Protein AF-0000000075269050 (afdb_homodimer)

Nearest PDB structures (foldseek):
  5fya-assembly1_A  TM=6.136E-01  e=1.584E-08  Pseudomonas aeruginosa PAO1
  5fqu-assembly1_A  TM=6.803E-01  e=1.748E-07  Pseudomonas aeruginosa PAO1
  5fya-assembly1_B  TM=6.093E-01  e=1.927E-08  Pseudomonas aeruginosa PAO1
  5fqu-assembly1_B  TM=6.594E-01  e=1.585E-07  Pseudomonas aeruginosa PAO1
  4qmk-assembly1_B  TM=4.585E-01  e=5.405E-05  Pseudomonas fluorescens A506

Secondary structure (DSSP, 8-state):
-TT--SHHHHHHHHHHHHHHTTHHHHHH----TTS-HHHHHHHHHHHHHHHHHT--HHHHHHHHHHH--TTGGGTT-GGGGTSSSS---HHHHHHHHHHHHHHHHHHHSPP-TTT-TT--HHHHHHHHHHHHHHH-EEEEEE---GGGGGHHHHHHHHHHHTT---SEEEE-THHHHHHHHHHTS-TTTGGGGT-TTSTTS--TTS---HHHHHHHHHHSGGGG-HHHHHHHHHHHH-S-BHHHHHHHH--EEEEEEEESSTT-PPEEESTTT-TTBBHHHHHHHHT--HHHH-PPPPEEE-TTS-EEES--S--PEE-THHHHSS-HHHHHHHH-EEEEEEE---TTTHHHHGGGG---HHHHHHHHHHHHHHHHHHHHHHHHHHTTSSHHHHHHHHHHHTS----SEEE-----HHHHHHTTS---HHHHHHHHHHHHHHHGGGHHHHHHHHHHHHHHHHHHHHHH-/-TT--SHHHHHHHHHHHHHHTTHHHHHH----TTS-HHHHHHHHHHHHHHHHHT--HHHHHHHHHHH--TTGGGTT-GGGGTSSSS---HHHHHHHHHHHHHHHHHHHSPP-TTT-TT--HHHHHHHHHHHHHHH-EEEEEE---GGGGGHHHHHHHHHHHTT---SEEEE-THHHHHHHHHHTS-TTTGGGGT-TTSTTS--TTS---HHHHHHHHHHSGGGG-HHHHHHHHHHHH-S-BHHHHHHHH--EEEEEEEESSTT---EEESTTT-TTBBHHHHHHHHT--HHHH-PPPPEEE-TTS-EEES--S--PEE-THHHHSS-HHHHHHHH-EEEEEEE---TTTHHHHGGGG---HHHHHHHHHHHHHHHHHHHHHHHHHHTTSSHHHHHHHHHHHTS----SEEE-----HHHHHHTTS---HHHHHHHHHHHHHHHGGGHHHHHHHHHHHHHHHHHHHHHH-

Sequence (938 aa):
LKTATNYDAWCEAATKLDEIDGLDHWKREVASPDYDHELIKTRLDQLRQIRKANKGQSAMIFALRTSLARNLGDMGNPKLYSYSRVGTKDLTCEYIDEVVKQLNWICDEPADPDDDPHLDLKAKHDFFMNIRQSFGRTALLLSGGGTLGLNHIGVIKCLHEAQLLPRIISGASSGSIMASLVCTKTSDELPSMFDPSLDVFARDGVPDTPYARLHRLMIQNQLFDVEILKEAMRANLGDMTFQEAFNRTRFILNITVSSSTLYDMPRLLNYITAPDVLIWSAVAASCAVPVFYGSTPLFAKDKNGNVVPWNPNDQLYIDGSVENDLPMNKLSELFNVNHFIVCQVNPHVIPFLQKANTPSKLRQAANFCMHMAKTEAQHRCTQLTELGILPSFFYKIQSVMSQKYSGDITIVPDIGYSDFLKVLSNPTPEYAMECLYRGERATWPKLSVIKNHLQIELSIDQILYRLRLLKTATNYDAWCEAATKLDEIDGLDHWKREVASPDYDHELIKTRLDQLRQIRKANKGQSAMIFALRTSLARNLGDMGNPKLYSYSRVGTKDLTCEYIDEVVKQLNWICDEPADPDDDPHLDLKAKHDFFMNIRQSFGRTALLLSGGGTLGLNHIGVIKCLHEAQLLPRIISGASSGSIMASLVCTKTSDELPSMFDPSLDVFARDGVPDTPYARLHRLMIQNQLFDVEILKEAMRANLGDMTFQEAFNRTRFILNITVSSSTLYDMPRLLNYITAPDVLIWSAVAASCAVPVFYGSTPLFAKDKNGNVVPWNPNDQLYIDGSVENDLPMNKLSELFNVNHFIVCQVNPHVIPFLQKANTPSKLRQAANFCMHMAKTEAQHRCTQLTELGILPSFFYKIQSVMSQKYSGDITIVPDIGYSDFLKVLSNPTPEYAMECLYRGERATWPKLSVIKNHLQIELSIDQILYRLRL

Foldseek 3Di:
DVPDQDLVSVVVVQVVVCVVVVVVVVQADQDDPQFDSVQLVVLLVVLVVCVVVCLWLVVVLVSCLPQPEFCHRVPLPVVQLVSGLDFGRPSLVSSLVSLLVSLVCLLPDDTDCVRCVPCDLVNNLVSLVVSLLRHFFEEEAEFDAQLLLLLVLLQQVQCLVVVLHGLEYEYFASGLLVLLLQLQDANVRSVVLNPLPPQQDDDPPDDHQLSVQCNQCSLAVVLQPLVSQLVSSCNRRPQAFLQNSCVVHVRWYWYWWAWPDPPDDIDIDHCVRGVFWGSSQSNSRQNAAVPGHWAGFIWGQDPVRDIDTDDPDSTGIHHRLQQERDVQVVCCVPPVHDFYEYEDSHPVCVVLVPVVPDPDPVNVVVNVVVVVCLVVVLVVLVVVLVVVDPNPVVSRNNSNSPHPNDTSHYFYFDQDPVNVVSSNPRQDSVNSVVSSSSSNVSCSSCVNSSCSSCVSSVSSVVSSVVSVD/DVPDQALVSVVVVQVVVCVVVVVVVVQADQDDPQFDSVQLVVLLVVLVVCVVVCLWLVVVLVSCLPQPEFCHRVPLPVVQLVSGLDFGHPSLVSSLVSLLVSLVCLLPDDTDCVRCVPCDLVNNLVSLVVSLLRHFFEEEAEFDAQLLLLLVLLQQVQCLVVVLHGLEYEYFASGLLVLLLQLQDANVRSVVLNPLPPQQDDDPPDPHDLSVQCSQCSLAVVLAPLVSQLVSSCNRRPQAFLQNSCVVHVRWYWYWWAWPDPPDDIDIDHCVRGVFWGSSQSNSRQNAAVPHHWAGFIWGQDPVRDIDTDDPPSTGIHHRLQQERDVQVVCCVPPVHDFYEYEDSHPVCVVLVPVVPDPDPVNVVVNVVVVVCLVVVLVVLVVVLVVVDPNPVVSRNNSNVPHPNDTSHYFYFDQDPVNVVSSNPRQDSVNSVVSSSSSNVSCSSVVNSSCSSCVSSVSSVVSSVVSVD

pLDDT: mean 76.1, std 21.15, range [31.42, 97.88]

Organism: NCBI:txid747725

Structure (mmCIF, N/CA/C/O backbone):
data_AF-0000000075269050-model_v1
#
loop_
_entity.id
_entity.type
_entity.pdbx_description
1 polymer 'PNPLA domain-containing protein'
#
loop_
_atom_site.group_PDB
_atom_site.id
_atom_site.type_symbol
_atom_site.label_atom_id
_atom_site.label_alt_id
_atom_site.label_comp_id
_atom_site.label_asym_id
_atom_site.label_entity_id
_atom_site.label_seq_id
_atom_site.pdbx_PDB_ins_code
_atom_site.Cartn_x
_atom_site.Cartn_y
_atom_site.Cartn_z
_atom_site.occupancy
_atom_site.B_iso_or_equiv
_atom_site.auth_seq_id
_atom_site.auth_comp_id
_atom_site.auth_asym_id
_atom_site.auth_atom_id
_atom_site.pdbx_PDB_model_num
ATOM 1 N N . LEU A 1 1 ? -10.398 -39.375 -3.848 1 84.94 1 LEU A N 1
ATOM 2 C CA . LEU A 1 1 ? -9.898 -38 -3.879 1 84.94 1 LEU A CA 1
ATOM 3 C C . LEU A 1 1 ? -8.375 -37.969 -3.965 1 84.94 1 LEU A C 1
ATOM 5 O O . LEU A 1 1 ? -7.801 -37.188 -4.719 1 84.94 1 LEU A O 1
ATOM 9 N N . LYS A 1 2 ? -7.727 -38.875 -3.322 1 81.75 2 LYS A N 1
ATOM 10 C CA . LYS A 1 2 ? -6.27 -38.938 -3.279 1 81.75 2 LYS A CA 1
ATOM 11 C C . LYS A 1 2 ? -5.699 -39.469 -4.59 1 81.75 2 LYS A C 1
ATOM 13 O O . LYS A 1 2 ? -4.535 -39.219 -4.91 1 81.75 2 LYS A O 1
ATOM 18 N N . THR A 1 3 ? -6.48 -40.188 -5.32 1 82.25 3 THR A N 1
ATOM 19 C CA . THR A 1 3 ? -5.969 -40.844 -6.527 1 82.25 3 THR A CA 1
ATOM 20 C C . THR A 1 3 ? -6.32 -40 -7.766 1 82.25 3 THR A C 1
ATOM 22 O O . THR A 1 3 ? -5.934 -40.375 -8.883 1 82.25 3 THR A O 1
ATOM 25 N N . ALA A 1 4 ? -7.066 -38.969 -7.512 1 89 4 ALA A N 1
ATOM 26 C CA . ALA A 1 4 ? -7.449 -38.156 -8.656 1 89 4 ALA A CA 1
ATOM 27 C C . ALA A 1 4 ? -6.223 -37.594 -9.383 1 89 4 ALA A C 1
ATOM 29 O O . ALA A 1 4 ? -5.246 -37.188 -8.742 1 89 4 ALA A O 1
ATOM 30 N N . THR A 1 5 ? -6.266 -37.594 -10.711 1 85.94 5 THR A N 1
ATOM 31 C CA . THR A 1 5 ? -5.113 -37.188 -11.508 1 85.94 5 THR A CA 1
ATOM 32 C C . THR A 1 5 ? -5.312 -35.781 -12.062 1 85.94 5 THR A C 1
ATOM 34 O O . THR A 1 5 ? -4.367 -35.156 -12.57 1 85.94 5 THR A O 1
ATOM 37 N N . ASN A 1 6 ? -6.512 -35.344 -12.062 1 90.75 6 ASN A N 1
ATOM 38 C CA . ASN A 1 6 ? -6.801 -33.969 -12.484 1 90.75 6 ASN A CA 1
ATOM 39 C C . ASN A 1 6 ? -7.918 -33.344 -11.648 1 90.75 6 ASN A C 1
ATOM 41 O O . ASN A 1 6 ? -8.594 -34.031 -10.891 1 90.75 6 ASN A O 1
ATOM 45 N N . TYR A 1 7 ? -8.062 -32.125 -11.789 1 92.75 7 TYR A N 1
ATOM 46 C CA . TYR A 1 7 ? -9 -31.375 -10.953 1 92.75 7 TYR A CA 1
ATOM 47 C C . TYR A 1 7 ? -10.438 -31.812 -11.219 1 92.75 7 TYR A C 1
ATOM 49 O O . TYR A 1 7 ? -11.234 -31.938 -10.289 1 92.75 7 TYR A O 1
ATOM 57 N N . ASP A 1 8 ? -10.828 -32 -12.477 1 93.69 8 ASP A N 1
ATOM 58 C CA . ASP A 1 8 ? -12.195 -32.375 -12.828 1 93.69 8 ASP A CA 1
ATOM 59 C C . ASP A 1 8 ? -12.609 -33.656 -12.141 1 93.69 8 ASP A C 1
ATOM 61 O O . ASP A 1 8 ? -13.711 -33.781 -11.602 1 93.69 8 ASP A O 1
ATOM 65 N N . ALA A 1 9 ? -11.656 -34.625 -12.211 1 93.88 9 ALA A N 1
ATOM 66 C CA . ALA A 1 9 ? -11.922 -35.875 -11.547 1 93.88 9 ALA A CA 1
ATOM 67 C C . ALA A 1 9 ? -12.031 -35.719 -10.031 1 93.88 9 ALA A C 1
ATOM 69 O O . ALA A 1 9 ? -12.914 -36.281 -9.398 1 93.88 9 ALA A O 1
ATOM 70 N N . TRP A 1 10 ? -11.133 -34.938 -9.531 1 95.06 10 TRP A N 1
ATOM 71 C CA . TRP A 1 10 ? -11.156 -34.656 -8.102 1 95.06 10 TRP A CA 1
ATOM 72 C C . TRP A 1 10 ? -12.453 -33.969 -7.707 1 95.06 10 TRP A C 1
ATOM 74 O O . TRP A 1 10 ? -13.102 -34.344 -6.723 1 95.06 10 TRP A O 1
ATOM 84 N N . CYS A 1 11 ? -12.852 -32.969 -8.422 1 94.94 11 CYS A N 1
ATOM 85 C CA . CYS A 1 11 ? -14.039 -32.156 -8.148 1 94.94 11 CYS A CA 1
ATOM 86 C C . CYS A 1 11 ? -15.297 -33 -8.219 1 94.94 11 CYS A C 1
ATOM 88 O O . CYS A 1 11 ? -16.203 -32.875 -7.391 1 94.94 11 CYS A O 1
ATOM 90 N N . GLU A 1 12 ? -15.391 -33.875 -9.188 1 94.56 12 GLU A N 1
ATOM 91 C CA . GLU A 1 12 ? -16.531 -34.75 -9.328 1 94.56 12 GLU A CA 1
ATOM 92 C C . GLU A 1 12 ? -16.641 -35.688 -8.125 1 94.56 12 GLU A C 1
ATOM 94 O O . GLU A 1 12 ? -17.734 -35.875 -7.574 1 94.56 12 GLU A O 1
ATOM 99 N N . ALA A 1 13 ? -15.508 -36.281 -7.82 1 95 13 ALA A N 1
ATOM 100 C CA . ALA A 1 13 ? -15.484 -37.156 -6.668 1 95 13 ALA A CA 1
ATOM 101 C C . ALA A 1 13 ? -15.844 -36.406 -5.387 1 95 13 ALA A C 1
ATOM 103 O O . ALA A 1 13 ? -16.625 -36.906 -4.566 1 95 13 ALA A O 1
ATOM 104 N N . ALA A 1 14 ? -15.297 -35.281 -5.199 1 94.88 14 ALA A N 1
ATOM 105 C CA . ALA A 1 14 ? -15.539 -34.469 -4.012 1 94.88 14 ALA A CA 1
ATOM 106 C C . ALA A 1 14 ? -17 -34.062 -3.93 1 94.88 14 ALA A C 1
ATOM 108 O O . ALA A 1 14 ? -17.609 -34.062 -2.854 1 94.88 14 ALA A O 1
ATOM 109 N N . THR A 1 15 ? -17.594 -33.656 -5.035 1 94.69 15 THR A N 1
ATOM 110 C CA . THR A 1 15 ? -18.984 -33.25 -5.102 1 94.69 15 THR A CA 1
ATOM 111 C C . THR A 1 15 ? -19.906 -34.438 -4.719 1 94.69 15 THR A C 1
ATOM 113 O O . THR A 1 15 ? -20.859 -34.25 -3.961 1 94.69 15 THR A O 1
ATOM 116 N N . LYS A 1 16 ? -19.562 -35.562 -5.262 1 94.75 16 LYS A N 1
ATOM 117 C CA . LYS A 1 16 ? -20.344 -36.75 -4.941 1 94.75 16 LYS A CA 1
ATOM 118 C C . LYS A 1 16 ? -20.25 -37.094 -3.459 1 94.75 16 LYS A C 1
ATOM 120 O O . LYS A 1 16 ? -21.234 -37.5 -2.838 1 94.75 16 LYS A O 1
ATOM 125 N N . LEU A 1 17 ? -19.062 -37 -2.961 1 94.19 17 LEU A N 1
ATOM 126 C CA . LEU A 1 17 ? -18.859 -37.281 -1.541 1 94.19 17 LEU A CA 1
ATOM 127 C C . LEU A 1 17 ? -19.641 -36.281 -0.684 1 94.19 17 LEU A C 1
ATOM 129 O O . LEU A 1 17 ? -20.188 -36.656 0.357 1 94.19 17 LEU A O 1
ATOM 133 N N . ASP A 1 18 ? -19.672 -35.062 -1.02 1 94.5 18 ASP A N 1
ATOM 134 C CA . ASP A 1 18 ? -20.438 -34.031 -0.312 1 94.5 18 ASP A CA 1
ATOM 135 C C . ASP A 1 18 ? -21.922 -34.375 -0.314 1 94.5 18 ASP A C 1
ATOM 137 O O . ASP A 1 18 ? -22.609 -34.188 0.697 1 94.5 18 ASP A O 1
ATOM 141 N N . GLU A 1 19 ? -22.406 -34.844 -1.438 1 93.75 19 GLU A N 1
ATOM 142 C CA . GLU A 1 19 ? -23.797 -35.25 -1.556 1 93.75 19 GLU A CA 1
ATOM 143 C C . GLU A 1 19 ? -24.125 -36.406 -0.63 1 93.75 19 GLU A C 1
ATOM 145 O O . GLU A 1 19 ? -25.141 -36.406 0.067 1 93.75 19 GLU A O 1
ATOM 150 N N . ILE A 1 20 ? -23.219 -37.344 -0.658 1 94.88 20 ILE A N 1
ATOM 151 C CA . ILE A 1 20 ? -23.406 -38.531 0.156 1 94.88 20 ILE A CA 1
ATOM 152 C C . ILE A 1 20 ? -23.391 -38.156 1.636 1 94.88 20 ILE A C 1
ATOM 154 O O . ILE A 1 20 ? -24.203 -38.688 2.42 1 94.88 20 ILE A O 1
ATOM 158 N N . ASP A 1 21 ? -22.562 -37.219 1.95 1 93.81 21 ASP A N 1
ATOM 159 C CA . ASP A 1 21 ? -22.406 -36.812 3.344 1 93.81 21 ASP A CA 1
ATOM 160 C C . ASP A 1 21 ? -23.453 -35.781 3.732 1 93.81 21 ASP A C 1
ATOM 162 O O . ASP A 1 21 ? -23.531 -35.375 4.891 1 93.81 21 ASP A O 1
ATOM 166 N N . GLY A 1 22 ? -24.297 -35.312 2.756 1 91.56 22 GLY A N 1
ATOM 167 C CA . GLY A 1 22 ? -25.375 -34.375 3.02 1 91.56 22 GLY A CA 1
ATOM 168 C C . GLY A 1 22 ? -24.891 -32.969 3.254 1 91.56 22 GLY A C 1
ATOM 169 O O . GLY A 1 22 ? -25.547 -32.188 3.949 1 91.56 22 GLY A O 1
ATOM 170 N N . LEU A 1 23 ? -23.781 -32.656 2.766 1 92.44 23 LEU A N 1
ATOM 171 C CA . LEU A 1 23 ? -23.172 -31.359 3.018 1 92.44 23 LEU A CA 1
ATOM 172 C C . LEU A 1 23 ? -23.797 -30.297 2.117 1 92.44 23 LEU A C 1
ATOM 174 O O . LEU A 1 23 ? -23.625 -29.094 2.357 1 92.44 23 LEU A O 1
ATOM 178 N N . ASP A 1 24 ? -24.547 -30.688 1.125 1 92.25 24 ASP A N 1
ATOM 179 C CA . ASP A 1 24 ? -25.219 -29.766 0.218 1 92.25 24 ASP A CA 1
ATOM 180 C C . ASP A 1 24 ? -26.281 -28.953 0.946 1 92.25 24 ASP A C 1
ATOM 182 O O . ASP A 1 24 ? -26.562 -27.812 0.585 1 92.25 24 ASP A O 1
ATOM 186 N N . HIS A 1 25 ? -26.859 -29.609 1.843 1 93.12 25 HIS A N 1
ATOM 187 C CA . HIS A 1 25 ? -27.875 -28.906 2.619 1 93.12 25 HIS A CA 1
ATOM 188 C C . HIS A 1 25 ? -27.281 -27.719 3.361 1 93.12 25 HIS A C 1
ATOM 190 O O . HIS A 1 25 ? -27.906 -26.656 3.441 1 93.12 25 HIS A O 1
ATOM 196 N N . TRP A 1 26 ? -26.094 -27.906 3.855 1 93.62 26 TRP A N 1
ATOM 197 C CA . TRP A 1 26 ? -25.391 -26.828 4.562 1 93.62 26 TRP A CA 1
ATOM 198 C C . TRP A 1 26 ? -25.125 -25.641 3.633 1 93.62 26 TRP A C 1
ATOM 200 O O . TRP A 1 26 ? -25.281 -24.484 4.035 1 93.62 26 TRP A O 1
ATOM 210 N N . LYS A 1 27 ? -24.844 -25.891 2.406 1 95.5 27 LYS A N 1
ATOM 211 C CA . LYS A 1 27 ? -24.562 -24.844 1.423 1 95.5 27 LYS A CA 1
ATOM 212 C C . LYS A 1 27 ? -25.797 -23.984 1.162 1 95.5 27 LYS A C 1
ATOM 214 O O . LYS A 1 27 ? -25.688 -22.781 0.957 1 95.5 27 LYS A O 1
ATOM 219 N N . ARG A 1 28 ? -26.922 -24.625 1.214 1 94.69 28 ARG A N 1
ATOM 220 C CA . ARG A 1 28 ? -28.172 -23.953 0.859 1 94.69 28 ARG A CA 1
ATOM 221 C C . ARG A 1 28 ? -28.719 -23.156 2.033 1 94.69 28 ARG A C 1
ATOM 223 O O . ARG A 1 28 ? -29.406 -22.156 1.839 1 94.69 28 ARG A O 1
ATOM 230 N N . GLU A 1 29 ? -28.328 -23.594 3.145 1 94.38 29 GLU A N 1
ATOM 231 C CA . GLU A 1 29 ? -28.75 -22.844 4.328 1 94.38 29 GLU A CA 1
ATOM 232 C C . GLU A 1 29 ? -27.984 -21.531 4.465 1 94.38 29 GLU A C 1
ATOM 234 O O . GLU A 1 29 ? -26.75 -21.547 4.586 1 94.38 29 GLU A O 1
ATOM 239 N N . VAL A 1 30 ? -28.625 -20.516 4.609 1 94.38 30 VAL A N 1
ATOM 240 C CA . VAL A 1 30 ? -28.031 -19.188 4.539 1 94.38 30 VAL A CA 1
ATOM 241 C C . VAL A 1 30 ? -27.344 -18.859 5.863 1 94.38 30 VAL A C 1
ATOM 243 O O . VAL A 1 30 ? -26.25 -18.281 5.879 1 94.38 30 VAL A O 1
ATOM 246 N N . ALA A 1 31 ? -27.938 -19.219 6.883 1 92.62 31 ALA A N 1
ATOM 247 C CA . ALA A 1 31 ? -27.469 -18.812 8.211 1 92.62 31 ALA A CA 1
ATOM 248 C C . ALA A 1 31 ? -26.234 -19.609 8.625 1 92.62 31 ALA A C 1
ATOM 250 O O . ALA A 1 31 ? -26.156 -20.812 8.375 1 92.62 31 ALA A O 1
ATOM 251 N N . SER A 1 32 ? -25.281 -18.969 9.047 1 89.69 32 SER A N 1
ATOM 252 C CA . SER A 1 32 ? -24.062 -19.531 9.625 1 89.69 32 SER A CA 1
ATOM 253 C C . SER A 1 32 ? -23.391 -18.547 10.562 1 89.69 32 SER A C 1
ATOM 255 O O . SER A 1 32 ? -23.453 -17.328 10.352 1 89.69 32 SER A O 1
ATOM 257 N N . PRO A 1 33 ? -22.766 -18.953 11.617 1 84.81 33 PRO A N 1
ATOM 258 C CA . PRO A 1 33 ? -22.109 -18.047 12.562 1 84.81 33 PRO A CA 1
ATOM 259 C C . PRO A 1 33 ? -20.766 -17.531 12.039 1 84.81 33 PRO A C 1
ATOM 261 O O . PRO A 1 33 ? -20.188 -16.609 12.625 1 84.81 33 PRO A O 1
ATOM 264 N N . ASP A 1 34 ? -20.359 -18.062 10.938 1 84.25 34 ASP A N 1
ATOM 265 C CA . ASP A 1 34 ? -19 -17.797 10.492 1 84.25 34 ASP A CA 1
ATOM 266 C C . ASP A 1 34 ? -18.953 -16.609 9.531 1 84.25 34 ASP A C 1
ATOM 268 O O . ASP A 1 34 ? -17.891 -16.234 9.047 1 84.25 34 ASP A O 1
ATOM 272 N N . TYR A 1 35 ? -20.141 -16.016 9.164 1 86.06 35 TYR A N 1
ATOM 273 C CA . TYR A 1 35 ? -20.188 -14.82 8.344 1 86.06 35 TYR A CA 1
ATOM 274 C C . TYR A 1 35 ? -21.484 -14.055 8.562 1 86.06 35 TYR A C 1
ATOM 276 O O . TYR A 1 35 ? -22.406 -14.57 9.188 1 86.06 35 TYR A O 1
ATOM 284 N N . ASP A 1 36 ? -21.469 -12.836 8.164 1 85.5 36 ASP A N 1
ATOM 285 C CA . ASP A 1 36 ? -22.672 -12.008 8.258 1 85.5 36 ASP A CA 1
ATOM 286 C C . ASP A 1 36 ? -23.578 -12.219 7.047 1 85.5 36 ASP A C 1
ATOM 288 O O . ASP A 1 36 ? -23.594 -11.398 6.129 1 85.5 36 ASP A O 1
ATOM 292 N N . HIS A 1 37 ? -24.359 -13.273 7.172 1 91.19 37 HIS A N 1
ATOM 293 C CA . HIS A 1 37 ? -25.203 -13.672 6.055 1 91.19 37 HIS A CA 1
ATOM 294 C C . HIS A 1 37 ? -26.297 -12.641 5.809 1 91.19 37 HIS A C 1
ATOM 296 O O . HIS A 1 37 ? -26.734 -12.445 4.672 1 91.19 37 HIS A O 1
ATOM 302 N N . GLU A 1 38 ? -26.703 -11.93 6.789 1 87.62 38 GLU A N 1
ATOM 303 C CA . GLU A 1 38 ? -27.766 -10.93 6.629 1 87.62 38 GLU A CA 1
ATOM 304 C C . GLU A 1 38 ? -27.281 -9.75 5.797 1 87.62 38 GLU A C 1
ATOM 306 O O . GLU A 1 38 ? -28 -9.258 4.926 1 87.62 38 GLU A O 1
ATOM 311 N N . LEU A 1 39 ? -26.078 -9.375 6.074 1 86.38 39 LEU A N 1
ATOM 312 C CA . LEU A 1 39 ? -25.516 -8.266 5.32 1 86.38 39 LEU A CA 1
ATOM 313 C C . LEU A 1 39 ? -25.359 -8.633 3.846 1 86.38 39 LEU A C 1
ATOM 315 O O . LEU A 1 39 ? -25.734 -7.848 2.969 1 86.38 39 LEU A O 1
ATOM 319 N N . ILE A 1 40 ? -24.859 -9.781 3.623 1 91.06 40 ILE A N 1
ATOM 320 C CA . ILE A 1 40 ? -24.625 -10.219 2.252 1 91.06 40 ILE A CA 1
ATOM 321 C C . ILE A 1 40 ? -25.953 -10.328 1.514 1 91.06 40 ILE A C 1
ATOM 323 O O . ILE A 1 40 ? -26.078 -9.891 0.368 1 91.06 40 ILE A O 1
ATOM 327 N N . LYS A 1 41 ? -26.938 -10.922 2.178 1 94.06 41 LYS A N 1
ATOM 328 C CA . LYS A 1 41 ? -28.25 -11.07 1.568 1 94.06 41 LYS A CA 1
ATOM 329 C C . LYS A 1 41 ? -28.875 -9.711 1.271 1 94.06 41 LYS A C 1
ATOM 331 O O . LYS A 1 41 ? -29.453 -9.508 0.201 1 94.06 41 LYS A O 1
ATOM 336 N N . THR A 1 42 ? -28.75 -8.828 2.174 1 89.25 42 THR A N 1
ATOM 337 C CA . THR A 1 42 ? -29.297 -7.48 1.995 1 89.25 42 THR A CA 1
ATOM 338 C C . THR A 1 42 ? -28.656 -6.801 0.787 1 89.25 42 THR A C 1
ATOM 340 O O . THR A 1 42 ? -29.359 -6.188 -0.024 1 89.25 42 THR A O 1
ATOM 343 N N . ARG A 1 43 ? -27.391 -6.91 0.679 1 90.94 43 ARG A N 1
ATOM 344 C CA . ARG A 1 43 ? -26.688 -6.301 -0.438 1 90.94 43 ARG A CA 1
ATOM 345 C C . ARG A 1 43 ? -27.078 -6.953 -1.76 1 90.94 43 ARG A C 1
ATOM 347 O O . ARG A 1 43 ? -27.25 -6.27 -2.77 1 90.94 43 ARG A O 1
ATOM 354 N N . LEU A 1 44 ? -27.156 -8.266 -1.736 1 95.38 44 LEU A N 1
ATOM 355 C CA . LEU A 1 44 ? -27.578 -8.992 -2.926 1 95.38 44 LEU A CA 1
ATOM 356 C C . LEU A 1 44 ? -28.953 -8.531 -3.387 1 95.38 44 LEU A C 1
ATOM 358 O O . LEU A 1 44 ? -29.156 -8.242 -4.57 1 95.38 44 LEU A O 1
ATOM 362 N N . ASP A 1 45 ? -29.844 -8.445 -2.463 1 94.62 45 ASP A N 1
ATOM 363 C CA . ASP A 1 45 ? -31.203 -8.031 -2.785 1 94.62 45 ASP A CA 1
ATOM 364 C C . ASP A 1 45 ? -31.234 -6.594 -3.303 1 94.62 45 ASP A C 1
ATOM 366 O O . ASP A 1 45 ? -32 -6.27 -4.211 1 94.62 45 ASP A O 1
ATOM 370 N N . GLN A 1 46 ? -30.438 -5.781 -2.742 1 90.75 46 GLN A N 1
ATOM 371 C CA . GLN A 1 46 ? -30.344 -4.398 -3.195 1 90.75 46 GLN A CA 1
ATOM 372 C C . GLN A 1 46 ? -29.891 -4.328 -4.652 1 90.75 46 GLN A C 1
ATOM 374 O O . GLN A 1 46 ? -30.469 -3.59 -5.453 1 90.75 46 GLN A O 1
ATOM 379 N N . LEU A 1 47 ? -28.906 -5.086 -4.996 1 93.88 47 LEU A N 1
ATOM 380 C CA . LEU A 1 47 ? -28.406 -5.102 -6.363 1 93.88 47 LEU A CA 1
ATOM 381 C C . LEU A 1 47 ? -29.469 -5.625 -7.328 1 93.88 47 LEU A C 1
ATOM 383 O O . LEU A 1 47 ? -29.641 -5.07 -8.414 1 93.88 47 LEU A O 1
ATOM 387 N N . ARG A 1 48 ? -30.141 -6.621 -6.855 1 95.5 48 ARG A N 1
ATOM 388 C CA . ARG A 1 48 ? -31.188 -7.203 -7.691 1 95.5 48 ARG A CA 1
ATOM 389 C C . ARG A 1 48 ? -32.344 -6.219 -7.898 1 95.5 48 ARG A C 1
ATOM 391 O O . ARG A 1 48 ? -32.875 -6.121 -9 1 95.5 48 ARG A O 1
ATOM 398 N N . GLN A 1 49 ? -32.625 -5.52 -6.875 1 93.81 49 GLN A N 1
ATOM 399 C CA . GLN A 1 49 ? -33.719 -4.535 -6.961 1 93.81 49 GLN A CA 1
ATOM 400 C C . GLN A 1 49 ? -33.344 -3.402 -7.918 1 93.81 49 GLN A C 1
ATOM 402 O O . GLN A 1 49 ? -34.156 -2.961 -8.711 1 93.81 49 GLN A O 1
ATOM 407 N N . ILE A 1 50 ? -32.156 -2.957 -7.812 1 91.12 50 ILE A N 1
ATOM 408 C CA . ILE A 1 50 ? -31.688 -1.893 -8.695 1 91.12 50 ILE A CA 1
ATOM 409 C C . ILE A 1 50 ? -31.719 -2.377 -10.141 1 91.12 50 ILE A C 1
ATOM 411 O O . ILE A 1 50 ? -32.125 -1.646 -11.039 1 91.12 50 ILE A O 1
ATOM 415 N N . ARG A 1 51 ? -31.281 -3.6 -10.336 1 91 51 ARG A N 1
ATOM 416 C CA . ARG A 1 51 ? -31.297 -4.18 -11.68 1 91 51 ARG A CA 1
ATOM 417 C C . ARG A 1 51 ? -32.719 -4.262 -12.234 1 91 51 ARG A C 1
ATOM 419 O O . ARG A 1 51 ? -32.938 -3.922 -13.398 1 91 51 ARG A O 1
ATOM 426 N N . LYS A 1 52 ? -33.594 -4.648 -11.414 1 92.06 52 LYS A N 1
ATOM 427 C CA . LYS A 1 52 ? -34.969 -4.793 -11.828 1 92.06 52 LYS A CA 1
ATOM 428 C C . LYS A 1 52 ? -35.594 -3.436 -12.148 1 92.06 52 LYS A C 1
ATOM 430 O O . LYS A 1 52 ? -36.375 -3.316 -13.086 1 92.06 52 LYS A O 1
ATOM 435 N N . ALA A 1 53 ? -35.25 -2.471 -11.328 1 87.5 53 ALA A N 1
ATOM 436 C CA . ALA A 1 53 ? -35.781 -1.13 -11.539 1 87.5 53 ALA A CA 1
ATOM 437 C C . ALA A 1 53 ? -35.25 -0.531 -12.844 1 87.5 53 ALA A C 1
ATOM 439 O O . ALA A 1 53 ? -35.938 0.259 -13.492 1 87.5 53 ALA A O 1
ATOM 440 N N . ASN A 1 54 ? -34.062 -0.907 -13.289 1 78.5 54 ASN A N 1
ATOM 441 C CA . ASN A 1 54 ? -33.406 -0.528 -14.539 1 78.5 54 ASN A CA 1
ATOM 442 C C . ASN A 1 54 ? -33.5 0.975 -14.789 1 78.5 54 ASN A C 1
ATOM 444 O O . ASN A 1 54 ? -33.938 1.407 -15.867 1 78.5 54 ASN A O 1
ATOM 448 N N . LYS A 1 55 ? -33.344 1.752 -13.711 1 78.38 55 LYS A N 1
ATOM 449 C CA . LYS A 1 55 ? -33.375 3.207 -13.812 1 78.38 55 LYS A CA 1
ATOM 450 C C . LYS A 1 55 ? -32 3.77 -14.125 1 78.38 55 LYS A C 1
ATOM 452 O O . LYS A 1 55 ? -31.562 4.727 -13.484 1 78.38 55 LYS A O 1
ATOM 457 N N . GLY A 1 56 ? -31.359 3.051 -15.117 1 81.44 56 GLY A N 1
ATOM 458 C CA . GLY A 1 56 ? -30.047 3.529 -15.531 1 81.44 56 GLY A CA 1
ATOM 459 C C . GLY A 1 56 ? -28.906 2.861 -14.789 1 81.44 56 GLY A C 1
ATOM 460 O O . GLY A 1 56 ? -29.125 2.146 -13.812 1 81.44 56 GLY A O 1
ATOM 461 N N . GLN A 1 57 ? -27.781 3.086 -15.297 1 91.75 57 GLN A N 1
ATOM 462 C CA . GLN A 1 57 ? -26.594 2.43 -14.758 1 91.75 57 GLN A CA 1
ATOM 463 C C . GLN A 1 57 ? -26.031 3.199 -13.562 1 91.75 57 GLN A C 1
ATOM 465 O O . GLN A 1 57 ? -25.266 2.65 -12.773 1 91.75 57 GLN A O 1
ATOM 470 N N . SER A 1 58 ? -26.453 4.477 -13.461 1 88.31 58 SER A N 1
ATOM 471 C CA . SER A 1 58 ? -25.906 5.352 -12.43 1 88.31 58 SER A CA 1
ATOM 472 C C . SER A 1 58 ? -26.281 4.859 -11.031 1 88.31 58 SER A C 1
ATOM 474 O O . SER A 1 58 ? -25.484 4.965 -10.102 1 88.31 58 SER A O 1
ATOM 476 N N . ALA A 1 59 ? -27.5 4.352 -10.93 1 86.94 59 ALA A N 1
ATOM 477 C CA . ALA A 1 59 ? -27.922 3.832 -9.633 1 86.94 59 ALA A CA 1
ATOM 478 C C . ALA A 1 59 ? -27.078 2.631 -9.211 1 86.94 59 ALA A C 1
ATOM 480 O O . ALA A 1 59 ? -26.719 2.498 -8.047 1 86.94 59 ALA A O 1
ATOM 481 N N . MET A 1 60 ? -26.828 1.801 -10.195 1 91.38 60 MET A N 1
ATOM 482 C CA . MET A 1 60 ? -26.016 0.625 -9.93 1 91.38 60 MET A CA 1
ATOM 483 C C . MET A 1 60 ? -24.578 1.026 -9.602 1 91.38 60 MET A C 1
ATOM 485 O O . MET A 1 60 ? -23.969 0.48 -8.672 1 91.38 60 MET A O 1
ATOM 489 N N . ILE A 1 61 ? -24.062 1.998 -10.328 1 91.25 61 ILE A N 1
ATOM 490 C CA . ILE A 1 61 ? -22.719 2.514 -10.086 1 91.25 61 ILE A CA 1
ATOM 491 C C . ILE A 1 61 ? -22.625 3.072 -8.672 1 91.25 61 ILE A C 1
ATOM 493 O O . ILE A 1 61 ? -21.656 2.805 -7.957 1 91.25 61 ILE A O 1
ATOM 497 N N . PHE A 1 62 ? -23.641 3.719 -8.273 1 86.5 62 PHE A N 1
ATOM 498 C CA . PHE A 1 62 ? -23.672 4.277 -6.926 1 86.5 62 PHE A CA 1
ATOM 499 C C . PHE A 1 62 ? -23.672 3.17 -5.879 1 86.5 62 PHE A C 1
ATOM 501 O O . PHE A 1 62 ? -22.922 3.242 -4.898 1 86.5 62 PHE A O 1
ATOM 508 N N . ALA A 1 63 ? -24.422 2.195 -6.074 1 87.5 63 ALA A N 1
ATOM 509 C CA . ALA A 1 63 ? -24.531 1.085 -5.133 1 87.5 63 ALA A CA 1
ATOM 510 C C . ALA A 1 63 ? -23.203 0.346 -5.012 1 87.5 63 ALA A C 1
ATOM 512 O O . ALA A 1 63 ? -22.75 0.032 -3.904 1 87.5 63 ALA A O 1
ATOM 513 N N . LEU A 1 64 ? -22.578 0.075 -6.117 1 90.88 64 LEU A N 1
ATOM 514 C CA . LEU A 1 64 ? -21.312 -0.662 -6.129 1 90.88 64 LEU A CA 1
ATOM 515 C C . LEU A 1 64 ? -20.188 0.172 -5.523 1 90.88 64 LEU A C 1
ATOM 517 O O . LEU A 1 64 ? -19.344 -0.357 -4.805 1 90.88 64 LEU A O 1
ATOM 521 N N . ARG A 1 65 ? -20.172 1.431 -5.75 1 85.69 65 ARG A N 1
ATOM 522 C CA . ARG A 1 65 ? -19.172 2.328 -5.188 1 85.69 65 ARG A CA 1
ATOM 523 C C . ARG A 1 65 ? -19.266 2.369 -3.664 1 85.69 65 ARG A C 1
ATOM 525 O O . ARG A 1 65 ? -18.25 2.535 -2.979 1 85.69 65 ARG A O 1
ATOM 532 N N . THR A 1 66 ? -20.438 2.135 -3.221 1 76.75 66 THR A N 1
ATOM 533 C CA . THR A 1 66 ? -20.703 2.305 -1.797 1 76.75 66 THR A CA 1
ATOM 534 C C . THR A 1 66 ? -20.484 0.995 -1.046 1 76.75 66 THR A C 1
ATOM 536 O O . THR A 1 66 ? -19.984 0.995 0.079 1 76.75 66 THR A O 1
ATOM 539 N N . SER A 1 67 ? -20.75 -0.032 -1.71 1 78.81 67 SER A N 1
ATOM 540 C CA . SER A 1 67 ? -20.875 -1.237 -0.897 1 78.81 67 SER A CA 1
ATOM 541 C C . SER A 1 67 ? -19.844 -2.287 -1.312 1 78.81 67 SER A C 1
ATOM 543 O O . SER A 1 67 ? -19.578 -3.232 -0.565 1 78.81 67 SER A O 1
ATOM 545 N N . LEU A 1 68 ? -19.312 -2.16 -2.475 1 88.81 68 LEU A N 1
ATOM 546 C CA . LEU A 1 68 ? -18.422 -3.207 -2.939 1 88.81 68 LEU A CA 1
ATOM 547 C C . LEU A 1 68 ? -17.141 -3.238 -2.102 1 88.81 68 LEU A C 1
ATOM 549 O O . LEU A 1 68 ? -16.438 -2.229 -1.99 1 88.81 68 LEU A O 1
ATOM 553 N N . ALA A 1 69 ? -16.953 -4.25 -1.394 1 84.19 69 ALA A N 1
ATOM 554 C CA . ALA A 1 69 ? -15.766 -4.445 -0.572 1 84.19 69 ALA A CA 1
ATOM 555 C C . ALA A 1 69 ? -15.273 -5.891 -0.652 1 84.19 69 ALA A C 1
ATOM 557 O O . ALA A 1 69 ? -16.078 -6.816 -0.777 1 84.19 69 ALA A O 1
ATOM 558 N N . ARG A 1 70 ? -13.961 -5.914 -0.566 1 86.5 70 ARG A N 1
ATOM 559 C CA . ARG A 1 70 ? -13.398 -7.262 -0.534 1 86.5 70 ARG A CA 1
ATOM 560 C C . ARG A 1 70 ? -13.789 -7.984 0.752 1 86.5 70 ARG A C 1
ATOM 562 O O . ARG A 1 70 ? -13.758 -7.395 1.834 1 86.5 70 ARG A O 1
ATOM 569 N N . ASN A 1 71 ? -14.234 -9.18 0.711 1 82.75 71 ASN A N 1
ATOM 570 C CA . ASN A 1 71 ? -14.57 -10.031 1.846 1 82.75 71 ASN A CA 1
ATOM 571 C C . ASN A 1 71 ? -15.734 -9.461 2.648 1 82.75 71 ASN A C 1
ATOM 573 O O . ASN A 1 71 ? -15.68 -9.414 3.879 1 82.75 71 ASN A O 1
ATOM 577 N N . LEU A 1 72 ? -16.641 -8.891 1.955 1 84 72 LEU A N 1
ATOM 578 C CA . LEU A 1 72 ? -17.875 -8.391 2.57 1 84 72 LEU A CA 1
ATOM 579 C C . LEU A 1 72 ? -18.469 -9.422 3.514 1 84 72 LEU A C 1
ATOM 581 O O . LEU A 1 72 ? -18.594 -10.594 3.154 1 84 72 LEU A O 1
ATOM 585 N N . GLY A 1 73 ? -18.688 -9.062 4.77 1 80.88 73 GLY A N 1
ATOM 586 C CA . GLY A 1 73 ? -19.328 -9.945 5.738 1 80.88 73 GLY A CA 1
ATOM 587 C C . GLY A 1 73 ? -18.469 -11.141 6.105 1 80.88 73 GLY A C 1
ATOM 588 O O . GLY A 1 73 ? -18.984 -12.18 6.523 1 80.88 73 GLY A O 1
ATOM 589 N N . ASP A 1 74 ? -17.234 -11.133 5.719 1 84.44 74 ASP A N 1
ATOM 590 C CA . ASP A 1 74 ? -16.281 -12.211 5.98 1 84.44 74 ASP A CA 1
ATOM 591 C C . ASP A 1 74 ? -16.625 -13.453 5.156 1 84.44 74 ASP A C 1
ATOM 593 O O . ASP A 1 74 ? -16.484 -14.578 5.637 1 84.44 74 ASP A O 1
ATOM 597 N N . MET A 1 75 ? -17.156 -13.18 4.023 1 89.31 75 MET A N 1
ATOM 598 C CA . MET A 1 75 ? -17.531 -14.289 3.154 1 89.31 75 MET A CA 1
ATOM 599 C C . MET A 1 75 ? -16.312 -15.094 2.734 1 89.31 75 MET A C 1
ATOM 601 O O . MET A 1 75 ? -16.438 -16.203 2.223 1 89.31 75 MET A O 1
ATOM 605 N N . GLY A 1 76 ? -15.164 -14.547 2.902 1 85.88 76 GLY A N 1
ATOM 606 C CA . GLY A 1 76 ? -13.922 -15.234 2.574 1 85.88 76 GLY A CA 1
ATOM 607 C C . GLY A 1 76 ? -13.352 -16.016 3.744 1 85.88 76 GLY A C 1
ATOM 608 O O . GLY A 1 76 ? -12.242 -16.547 3.652 1 85.88 76 GLY A O 1
ATOM 609 N N . ASN A 1 77 ? -14.086 -16.109 4.77 1 83.12 77 ASN A N 1
ATOM 610 C CA . ASN A 1 77 ? -13.641 -16.875 5.934 1 83.12 77 ASN A CA 1
ATOM 611 C C . ASN A 1 77 ? -13.281 -18.312 5.562 1 83.12 77 ASN A C 1
ATOM 613 O O . ASN A 1 77 ? -14.109 -19.047 5.035 1 83.12 77 ASN A O 1
ATOM 617 N N . PRO A 1 78 ? -12.086 -18.688 5.906 1 80.69 78 PRO A N 1
ATOM 618 C CA . PRO A 1 78 ? -11.633 -20.031 5.527 1 80.69 78 PRO A CA 1
ATOM 619 C C . PRO A 1 78 ? -12.5 -21.141 6.113 1 80.69 78 PRO A C 1
ATOM 621 O O . PRO A 1 78 ? -12.625 -22.219 5.516 1 80.69 78 PRO A O 1
ATOM 624 N N . LYS A 1 79 ? -13.156 -20.922 7.223 1 84.38 79 LYS A N 1
ATOM 625 C CA . LYS A 1 79 ? -14.008 -21.922 7.848 1 84.38 79 LYS A CA 1
ATOM 626 C C . LYS A 1 79 ? -15.195 -22.266 6.953 1 84.38 79 LYS A C 1
ATOM 628 O O . LYS A 1 79 ? -15.641 -23.422 6.922 1 84.38 79 LYS A O 1
ATOM 633 N N . LEU A 1 80 ? -15.648 -21.266 6.25 1 91.19 80 LEU A N 1
ATOM 634 C CA . LEU A 1 80 ? -16.797 -21.469 5.371 1 91.19 80 LEU A CA 1
ATOM 635 C C . LEU A 1 80 ? -16.438 -22.391 4.215 1 91.19 80 LEU A C 1
ATOM 637 O O . LEU A 1 80 ? -17.312 -22.969 3.578 1 91.19 80 LEU A O 1
ATOM 641 N N . TYR A 1 81 ? -15.219 -22.547 3.967 1 91.12 81 TYR A N 1
ATOM 642 C CA . TYR A 1 81 ? -14.758 -23.359 2.84 1 91.12 81 TYR A CA 1
ATOM 643 C C . TYR A 1 81 ? -14.18 -24.688 3.312 1 91.12 81 TYR A C 1
ATOM 645 O O . TYR A 1 81 ? -13.57 -25.422 2.533 1 91.12 81 TYR A O 1
ATOM 653 N N . SER A 1 82 ? -14.375 -24.938 4.586 1 86.75 82 SER A N 1
ATOM 654 C CA . SER A 1 82 ? -13.867 -26.188 5.152 1 86.75 82 SER A CA 1
ATOM 655 C C . SER A 1 82 ? -15.008 -27.156 5.449 1 86.75 82 SER A C 1
ATOM 657 O O . SER A 1 82 ? -14.766 -28.344 5.691 1 86.75 82 SER A O 1
ATOM 659 N N . TYR A 1 83 ? -16.25 -26.688 5.426 1 89.31 83 TYR A N 1
ATOM 660 C CA . TYR A 1 83 ? -17.391 -27.547 5.727 1 89.31 83 TYR A CA 1
ATOM 661 C C . TYR A 1 83 ? -17.656 -28.531 4.598 1 89.31 83 TYR A C 1
ATOM 663 O O . TYR A 1 83 ? -17.953 -29.703 4.848 1 89.31 83 TYR A O 1
ATOM 671 N N . SER A 1 84 ? -17.578 -28.094 3.438 1 91.38 84 SER A N 1
ATOM 672 C CA . SER A 1 84 ? -17.703 -28.938 2.26 1 91.38 84 SER A CA 1
ATOM 673 C C . SER A 1 84 ? -16.375 -29.062 1.521 1 91.38 84 SER A C 1
ATOM 675 O O . SER A 1 84 ? -15.469 -28.25 1.719 1 91.38 84 SER A O 1
ATOM 677 N N . ARG A 1 85 ? -16.281 -30.125 0.757 1 90.56 85 ARG A N 1
ATOM 678 C CA . ARG A 1 85 ? -15.039 -30.344 0.01 1 90.56 85 ARG A CA 1
ATOM 679 C C . ARG A 1 85 ? -14.945 -29.391 -1.179 1 90.56 85 ARG A C 1
ATOM 681 O O . ARG A 1 85 ? -13.859 -28.906 -1.511 1 90.56 85 ARG A O 1
ATOM 688 N N . VAL A 1 86 ? -16.078 -29.141 -1.798 1 93.44 86 VAL A N 1
ATOM 689 C CA . VAL A 1 86 ? -16.125 -28.203 -2.916 1 93.44 86 VAL A CA 1
ATOM 690 C C . VAL A 1 86 ? -17.172 -27.125 -2.637 1 93.44 86 VAL A C 1
ATOM 692 O O . VAL A 1 86 ? -18.266 -27.406 -2.162 1 93.44 86 VAL A O 1
ATOM 695 N N . GLY A 1 87 ? -16.688 -25.891 -2.852 1 92.69 87 GLY A N 1
ATOM 696 C CA . GLY A 1 87 ? -17.641 -24.797 -2.758 1 92.69 87 GLY A CA 1
ATOM 697 C C . GLY A 1 87 ? -17.812 -24.281 -1.344 1 92.69 87 GLY A C 1
ATOM 698 O O . GLY A 1 87 ? -17 -24.578 -0.462 1 92.69 87 GLY A O 1
ATOM 699 N N . THR A 1 88 ? -18.781 -23.359 -1.18 1 95.31 88 THR A N 1
ATOM 700 C CA . THR A 1 88 ? -19.172 -22.734 0.077 1 95.31 88 THR A CA 1
ATOM 701 C C . THR A 1 88 ? -20.656 -22.344 0.054 1 95.31 88 THR A C 1
ATOM 703 O O . THR A 1 88 ? -21.453 -22.969 -0.651 1 95.31 88 THR A O 1
ATOM 706 N N . LYS A 1 89 ? -21 -21.469 0.907 1 96.06 89 LYS A N 1
ATOM 707 C CA . LYS A 1 89 ? -22.391 -21.047 0.979 1 96.06 89 LYS A CA 1
ATOM 708 C C . LYS A 1 89 ? -22.875 -20.516 -0.371 1 96.06 89 LYS A C 1
ATOM 710 O O . LYS A 1 89 ? -22.203 -19.703 -1.002 1 96.06 89 LYS A O 1
ATOM 715 N N . ASP A 1 90 ? -24.062 -20.984 -0.798 1 96.56 90 ASP A N 1
ATOM 716 C CA . ASP A 1 90 ? -24.641 -20.547 -2.062 1 96.56 90 ASP A CA 1
ATOM 717 C C . ASP A 1 90 ? -24.828 -19.031 -2.084 1 96.56 90 ASP A C 1
ATOM 719 O O . ASP A 1 90 ? -24.656 -18.391 -3.125 1 96.56 90 ASP A O 1
ATOM 723 N N . LEU A 1 91 ? -25.156 -18.469 -0.962 1 97.12 91 LEU A N 1
ATOM 724 C CA . LEU A 1 91 ? -25.391 -17.031 -0.854 1 97.12 91 LEU A CA 1
ATOM 725 C C . LEU A 1 91 ? -24.156 -16.25 -1.301 1 97.12 91 LEU A C 1
ATOM 727 O O . LEU A 1 91 ? -24.266 -15.258 -2.012 1 97.12 91 LEU A O 1
ATOM 731 N N . THR A 1 92 ? -22.984 -16.734 -0.897 1 95.94 92 THR A N 1
ATOM 732 C CA . THR A 1 92 ? -21.734 -16.094 -1.269 1 95.94 92 THR A CA 1
ATOM 733 C C . THR A 1 92 ? -21.531 -16.109 -2.783 1 95.94 92 THR A C 1
ATOM 735 O O . THR A 1 92 ? -21.219 -15.078 -3.387 1 95.94 92 THR A O 1
ATOM 738 N N . CYS A 1 93 ? -21.781 -17.25 -3.383 1 96.44 93 CYS A N 1
ATOM 739 C CA . CYS A 1 93 ? -21.609 -17.406 -4.824 1 96.44 93 CYS A CA 1
ATOM 740 C C . CYS A 1 93 ? -22.625 -16.562 -5.578 1 96.44 93 CYS A C 1
ATOM 742 O O . CYS A 1 93 ? -22.297 -15.938 -6.586 1 96.44 93 CYS A O 1
ATOM 744 N N . GLU A 1 94 ? -23.828 -16.547 -5.055 1 96.94 94 GLU A N 1
ATOM 745 C CA . GLU A 1 94 ? -24.875 -15.75 -5.691 1 96.94 94 GLU A CA 1
ATOM 746 C C . GLU A 1 94 ? -24.531 -14.266 -5.676 1 96.94 94 GLU A C 1
ATOM 748 O O . GLU A 1 94 ? -24.75 -13.562 -6.668 1 96.94 94 GLU A O 1
ATOM 753 N N . TYR A 1 95 ? -24.109 -13.805 -4.582 1 96.94 95 TYR A N 1
ATOM 754 C CA . TYR A 1 95 ? -23.719 -12.398 -4.469 1 96.94 95 TYR A CA 1
ATOM 755 C C . TYR A 1 95 ? -22.609 -12.062 -5.457 1 96.94 95 TYR A C 1
ATOM 757 O O . TYR A 1 95 ? -22.703 -11.07 -6.188 1 96.94 95 TYR A O 1
ATOM 765 N N . ILE A 1 96 ? -21.531 -12.883 -5.484 1 97.12 96 ILE A N 1
ATOM 766 C CA . ILE A 1 96 ? -20.375 -12.641 -6.348 1 97.12 96 ILE A CA 1
ATOM 767 C C . ILE A 1 96 ? -20.812 -12.664 -7.809 1 97.12 96 ILE A C 1
ATOM 769 O O . ILE A 1 96 ? -20.438 -11.789 -8.594 1 97.12 96 ILE A O 1
ATOM 773 N N . ASP A 1 97 ? -21.641 -13.625 -8.141 1 97.19 97 ASP A N 1
ATOM 774 C CA . ASP A 1 97 ? -22.141 -13.734 -9.508 1 97.19 97 ASP A CA 1
ATOM 775 C C . ASP A 1 97 ? -22.953 -12.5 -9.906 1 97.19 97 ASP A C 1
ATOM 777 O O . ASP A 1 97 ? -22.828 -12.008 -11.031 1 97.19 97 ASP A O 1
ATOM 781 N N . GLU A 1 98 ? -23.719 -12.055 -8.953 1 97.19 98 GLU A N 1
ATOM 782 C CA . GLU A 1 98 ? -24.531 -10.867 -9.227 1 97.19 98 GLU A CA 1
ATOM 783 C C . GLU A 1 98 ? -23.641 -9.641 -9.438 1 97.19 98 GLU A C 1
ATOM 785 O O . GLU A 1 98 ? -23.891 -8.844 -10.352 1 97.19 98 GLU A O 1
ATOM 790 N N . VAL A 1 99 ? -22.688 -9.461 -8.617 1 97 99 VAL A N 1
ATOM 791 C CA . VAL A 1 99 ? -21.766 -8.336 -8.758 1 97 99 VAL A CA 1
ATOM 792 C C . VAL A 1 99 ? -21.094 -8.375 -10.125 1 97 99 VAL A C 1
ATOM 794 O O . VAL A 1 99 ? -21.062 -7.379 -10.844 1 97 99 VAL A O 1
ATOM 797 N N . VAL A 1 100 ? -20.594 -9.562 -10.484 1 97.38 100 VAL A N 1
ATOM 798 C CA . VAL A 1 100 ? -19.875 -9.727 -11.75 1 97.38 100 VAL A CA 1
ATOM 799 C C . VAL A 1 100 ? -20.812 -9.422 -12.914 1 97.38 100 VAL A C 1
ATOM 801 O O . VAL A 1 100 ? -20.438 -8.758 -13.875 1 97.38 100 VAL A O 1
ATOM 804 N N . LYS A 1 101 ? -21.984 -9.867 -12.766 1 96.44 101 LYS A N 1
ATOM 805 C CA . LYS A 1 101 ? -23 -9.625 -13.797 1 96.44 101 LYS A CA 1
ATOM 806 C C . LYS A 1 101 ? -23.25 -8.133 -13.969 1 96.44 101 LYS A C 1
ATOM 808 O O . LYS A 1 101 ? -23.297 -7.633 -15.102 1 96.44 101 LYS A O 1
ATOM 813 N N . GLN A 1 102 ? -23.375 -7.449 -12.875 1 96 102 GLN A N 1
ATOM 814 C CA . GLN A 1 102 ? -23.672 -6.02 -12.93 1 96 102 GLN A CA 1
ATOM 815 C C . GLN A 1 102 ? -22.469 -5.234 -13.453 1 96 102 GLN A C 1
ATOM 817 O O . GLN A 1 102 ? -22.641 -4.258 -14.188 1 96 102 GLN A O 1
ATOM 822 N N . LEU A 1 103 ? -21.281 -5.617 -13.117 1 96.62 103 LEU A N 1
ATOM 823 C CA . LEU A 1 103 ? -20.078 -4.969 -13.633 1 96.62 103 LEU A CA 1
ATOM 824 C C . LEU A 1 103 ? -20 -5.094 -15.148 1 96.62 103 LEU A C 1
ATOM 826 O O . LEU A 1 103 ? -19.703 -4.117 -15.844 1 96.62 103 LEU A O 1
ATOM 830 N N . ASN A 1 104 ? -20.297 -6.262 -15.594 1 95.94 104 ASN A N 1
ATOM 831 C CA . ASN A 1 104 ? -20.281 -6.473 -17.047 1 95.94 104 ASN A CA 1
ATOM 832 C C . ASN A 1 104 ? -21.391 -5.703 -17.734 1 95.94 104 ASN A C 1
ATOM 834 O O . ASN A 1 104 ? -21.203 -5.199 -18.844 1 95.94 104 ASN A O 1
ATOM 838 N N . TRP A 1 105 ? -22.5 -5.652 -17.062 1 94.38 105 TRP A N 1
ATOM 839 C CA . TRP A 1 105 ? -23.609 -4.887 -17.625 1 94.38 105 TRP A CA 1
ATOM 840 C C . TRP A 1 105 ? -23.234 -3.418 -17.781 1 94.38 105 TRP A C 1
ATOM 842 O O . TRP A 1 105 ? -23.531 -2.807 -18.812 1 94.38 105 TRP A O 1
ATOM 852 N N . ILE A 1 106 ? -22.594 -2.859 -16.828 1 93.94 106 ILE A N 1
ATOM 853 C CA . ILE A 1 106 ? -22.188 -1.46 -16.859 1 93.94 106 ILE A CA 1
ATOM 854 C C . ILE A 1 106 ? -21.203 -1.239 -18 1 93.94 106 ILE A C 1
ATOM 856 O O . ILE A 1 106 ? -21.266 -0.221 -18.688 1 93.94 106 ILE A O 1
ATOM 860 N N . CYS A 1 107 ? -20.328 -2.178 -18.219 1 93.56 107 CYS A N 1
ATOM 861 C CA . CYS A 1 107 ? -19.297 -2.066 -19.25 1 93.56 107 CYS A CA 1
ATOM 862 C C . CYS A 1 107 ? -19.891 -2.268 -20.641 1 93.56 107 CYS A C 1
ATOM 864 O O . CYS A 1 107 ? -19.625 -1.486 -21.547 1 93.56 107 CYS A O 1
ATOM 866 N N . ASP A 1 108 ? -20.766 -3.246 -20.812 1 91.62 108 ASP A N 1
ATOM 867 C CA . ASP A 1 108 ? -21.188 -3.719 -22.141 1 91.62 108 ASP A CA 1
ATOM 868 C C . ASP A 1 108 ? -22.359 -2.908 -22.672 1 91.62 108 ASP A C 1
ATOM 870 O O . ASP A 1 108 ? -22.5 -2.715 -23.875 1 91.62 108 ASP A O 1
ATOM 874 N N . GLU A 1 109 ? -23.172 -2.428 -21.797 1 89.25 109 GLU A N 1
ATOM 875 C CA . GLU A 1 109 ? -24.375 -1.728 -22.234 1 89.25 109 GLU A CA 1
ATOM 876 C C . GLU A 1 109 ? -24.156 -0.218 -22.266 1 89.25 109 GLU A C 1
ATOM 878 O O . GLU A 1 109 ? -23.5 0.338 -21.375 1 89.25 109 GLU A O 1
ATOM 883 N N . PRO A 1 110 ? -24.625 0.383 -23.312 1 86.69 110 PRO A N 1
ATOM 884 C CA . PRO A 1 110 ? -24.531 1.844 -23.359 1 86.69 110 PRO A CA 1
ATOM 885 C C . PRO A 1 110 ? -25.375 2.521 -22.281 1 86.69 110 PRO A C 1
ATOM 887 O O . PRO A 1 110 ? -26.422 1.998 -21.891 1 86.69 110 PRO A O 1
ATOM 890 N N . ALA A 1 111 ? -24.875 3.559 -21.797 1 85.12 111 ALA A N 1
ATOM 891 C CA . ALA A 1 111 ? -25.625 4.328 -20.812 1 85.12 111 ALA A CA 1
ATOM 892 C C . ALA A 1 111 ? -26.891 4.934 -21.406 1 85.12 111 ALA A C 1
ATOM 894 O O . ALA A 1 111 ? -26.891 5.324 -22.578 1 85.12 111 ALA A O 1
ATOM 895 N N . ASP A 1 112 ? -27.875 4.922 -20.641 1 82.5 112 ASP A N 1
ATOM 896 C CA . ASP A 1 112 ? -29.094 5.574 -21.078 1 82.5 112 ASP A CA 1
ATOM 897 C C . ASP A 1 112 ? -28.938 7.09 -21.141 1 82.5 112 ASP A C 1
ATOM 899 O O . ASP A 1 112 ? -28.688 7.73 -20.109 1 82.5 112 ASP A O 1
ATOM 903 N N . PRO A 1 113 ? -29.016 7.68 -22.266 1 81.62 113 PRO A N 1
ATOM 904 C CA . PRO A 1 113 ? -28.797 9.125 -22.406 1 81.62 113 PRO A CA 1
ATOM 905 C C . PRO A 1 113 ? -29.766 9.945 -21.547 1 81.62 113 PRO A C 1
ATOM 907 O O . PRO A 1 113 ? -29.438 11.062 -21.156 1 81.62 113 PRO A O 1
ATOM 910 N N . ASP A 1 114 ? -30.906 9.375 -21.297 1 80.5 114 ASP A N 1
ATOM 911 C CA . ASP A 1 114 ? -31.922 10.109 -20.531 1 80.5 114 ASP A CA 1
ATOM 912 C C . ASP A 1 114 ? -31.641 10 -19.031 1 80.5 114 ASP A C 1
ATOM 914 O O . ASP A 1 114 ? -31.672 11.008 -18.328 1 80.5 114 ASP A O 1
ATOM 918 N N . ASP A 1 115 ? -31.266 8.836 -18.609 1 78.81 115 ASP A N 1
ATOM 919 C CA . ASP A 1 115 ? -31.109 8.586 -17.172 1 78.81 115 ASP A CA 1
ATOM 920 C C . ASP A 1 115 ? -29.688 8.875 -16.719 1 78.81 115 ASP A C 1
ATOM 922 O O . ASP A 1 115 ? -29.453 9.242 -15.57 1 78.81 115 ASP A O 1
ATOM 926 N N . ASP A 1 116 ? -28.781 8.695 -17.672 1 83.69 116 ASP A N 1
ATOM 927 C CA . ASP A 1 116 ? -27.375 8.82 -17.312 1 83.69 116 ASP A CA 1
ATOM 928 C C . ASP A 1 116 ? -26.625 9.688 -18.312 1 83.69 116 ASP A C 1
ATOM 930 O O . ASP A 1 116 ? -25.688 9.227 -18.969 1 83.69 116 ASP A O 1
ATOM 934 N N . PRO A 1 117 ? -27 10.93 -18.438 1 78.44 117 PRO A N 1
ATOM 935 C CA . PRO A 1 117 ? -26.406 11.789 -19.453 1 78.44 117 PRO A CA 1
ATOM 936 C C . PRO A 1 117 ? -24.906 11.992 -19.25 1 78.44 117 PRO A C 1
ATOM 938 O O . PRO A 1 117 ? -24.172 12.25 -20.203 1 78.44 117 PRO A O 1
ATOM 941 N N . HIS A 1 118 ? -24.375 11.797 -18.125 1 80.44 118 HIS A N 1
ATOM 942 C CA . HIS A 1 118 ? -22.984 12.125 -17.859 1 80.44 118 HIS A CA 1
ATOM 943 C C . HIS A 1 118 ? -22.125 10.859 -17.75 1 80.44 118 HIS A C 1
ATOM 945 O O . HIS A 1 118 ? -20.938 10.938 -17.422 1 80.44 118 HIS A O 1
ATOM 951 N N . LEU A 1 119 ? -22.734 9.75 -18.125 1 88.44 119 LEU A N 1
ATOM 952 C CA . LEU A 1 119 ? -21.984 8.492 -18.016 1 88.44 119 LEU A CA 1
ATOM 953 C C . LEU A 1 119 ? -21.375 8.117 -19.359 1 88.44 119 LEU A C 1
ATOM 955 O O . LEU A 1 119 ? -21.922 7.285 -20.094 1 88.44 119 LEU A O 1
ATOM 959 N N . ASP A 1 120 ? -20.281 8.734 -19.703 1 88.5 120 ASP A N 1
ATOM 960 C CA . ASP A 1 120 ? -19.547 8.406 -20.938 1 88.5 120 ASP A CA 1
ATOM 961 C C . ASP A 1 120 ? -18.453 7.371 -20.672 1 88.5 120 ASP A C 1
ATOM 963 O O . ASP A 1 120 ? -18.391 6.809 -19.578 1 88.5 120 ASP A O 1
ATOM 967 N N . LEU A 1 121 ? -17.703 7.098 -21.656 1 89.12 121 LEU A N 1
ATOM 968 C CA . LEU A 1 121 ? -16.688 6.055 -21.562 1 89.12 121 LEU A CA 1
ATOM 969 C C . LEU A 1 121 ? -15.625 6.426 -20.547 1 89.12 121 LEU A C 1
ATOM 971 O O . LEU A 1 121 ? -15.125 5.562 -19.828 1 89.12 121 LEU A O 1
ATOM 975 N N . LYS A 1 122 ? -15.32 7.645 -20.5 1 90.31 122 LYS A N 1
ATOM 976 C CA . LYS A 1 122 ? -14.328 8.109 -19.531 1 90.31 122 LYS A CA 1
ATOM 977 C C . LYS A 1 122 ? -14.836 7.949 -18.094 1 90.31 122 LYS A C 1
ATOM 979 O O . LYS A 1 122 ? -14.086 7.52 -17.219 1 90.31 122 LYS A O 1
ATOM 984 N N . ALA A 1 123 ? -16.094 8.266 -17.953 1 89.94 123 ALA A N 1
ATOM 985 C CA . ALA A 1 123 ? -16.688 8.133 -16.625 1 89.94 123 ALA A CA 1
ATOM 986 C C . ALA A 1 123 ? -16.734 6.672 -16.188 1 89.94 123 ALA A C 1
ATOM 988 O O . ALA A 1 123 ? -16.484 6.363 -15.016 1 89.94 123 ALA A O 1
ATOM 989 N N . LYS A 1 124 ? -17.078 5.812 -17.141 1 92.81 124 LYS A N 1
ATOM 990 C CA . LYS A 1 124 ? -17.078 4.383 -16.828 1 92.81 124 LYS A CA 1
ATOM 991 C C . LYS A 1 124 ? -15.672 3.896 -16.469 1 92.81 124 LYS A C 1
ATOM 993 O O . LYS A 1 124 ? -15.5 3.158 -15.5 1 92.81 124 LYS A O 1
ATOM 998 N N . HIS A 1 125 ? -14.719 4.344 -17.266 1 93.25 125 HIS A N 1
ATOM 999 C CA . HIS A 1 125 ? -13.336 3.965 -17.016 1 93.25 125 HIS A CA 1
ATOM 1000 C C . HIS A 1 125 ? -12.891 4.426 -15.625 1 93.25 125 HIS A C 1
ATOM 1002 O O . HIS A 1 125 ? -12.266 3.666 -14.891 1 93.25 125 HIS A O 1
ATOM 1008 N N . ASP A 1 126 ? -13.242 5.625 -15.312 1 90.81 126 ASP A N 1
ATOM 1009 C CA . ASP A 1 126 ? -12.883 6.18 -14.008 1 90.81 126 ASP A CA 1
ATOM 1010 C C . ASP A 1 126 ? -13.531 5.387 -12.875 1 90.81 126 ASP A C 1
ATOM 1012 O O . ASP A 1 126 ? -12.906 5.152 -11.844 1 90.81 126 ASP A O 1
ATOM 1016 N N . PHE A 1 127 ? -14.758 4.996 -13.133 1 91.44 127 PHE A N 1
ATOM 1017 C CA . PHE A 1 127 ? -15.461 4.191 -12.141 1 91.44 127 PHE A CA 1
ATOM 1018 C C . PHE A 1 127 ? -14.719 2.883 -11.883 1 91.44 127 PHE A C 1
ATOM 1020 O O . PHE A 1 127 ? -14.469 2.527 -10.727 1 91.44 127 PHE A O 1
ATOM 1027 N N . PHE A 1 128 ? -14.352 2.219 -12.93 1 94.81 128 PHE A N 1
ATOM 1028 C CA . PHE A 1 128 ? -13.711 0.917 -12.789 1 94.81 128 PHE A CA 1
ATOM 1029 C C . PHE A 1 128 ? -12.305 1.063 -12.211 1 94.81 128 PHE A C 1
ATOM 1031 O O . PHE A 1 128 ? -11.852 0.204 -11.453 1 94.81 128 PHE A O 1
ATOM 1038 N N . MET A 1 129 ? -11.625 2.148 -12.516 1 92.69 129 MET A N 1
ATOM 1039 C CA . MET A 1 129 ? -10.312 2.414 -11.922 1 92.69 129 MET A CA 1
ATOM 1040 C C . MET A 1 129 ? -10.43 2.617 -10.414 1 92.69 129 MET A C 1
ATOM 1042 O O . MET A 1 129 ? -9.617 2.098 -9.648 1 92.69 129 MET A O 1
ATOM 1046 N N . ASN A 1 130 ? -11.469 3.291 -10.07 1 91.81 130 ASN A N 1
ATOM 1047 C CA . ASN A 1 130 ? -11.68 3.582 -8.656 1 91.81 130 ASN A CA 1
ATOM 1048 C C . ASN A 1 130 ? -12.039 2.32 -7.871 1 91.81 130 ASN A C 1
ATOM 1050 O O . ASN A 1 130 ? -11.523 2.096 -6.777 1 91.81 130 ASN A O 1
ATOM 1054 N N . ILE A 1 131 ? -12.906 1.549 -8.438 1 93.38 131 ILE A N 1
ATOM 1055 C CA . ILE A 1 131 ? -13.344 0.37 -7.695 1 93.38 131 ILE A CA 1
ATOM 1056 C C . ILE A 1 131 ? -12.203 -0.644 -7.633 1 93.38 131 ILE A C 1
ATOM 1058 O O . ILE A 1 131 ? -12.062 -1.373 -6.645 1 93.38 131 ILE A O 1
ATOM 1062 N N . ARG A 1 132 ? -11.367 -0.712 -8.688 1 93.56 132 ARG A N 1
ATOM 1063 C CA . ARG A 1 132 ? -10.188 -1.578 -8.625 1 93.56 132 ARG A CA 1
ATOM 1064 C C . ARG A 1 132 ? -9.281 -1.191 -7.461 1 93.56 132 ARG A C 1
ATOM 1066 O O . ARG A 1 132 ? -8.812 -2.057 -6.719 1 93.56 132 ARG A O 1
ATOM 1073 N N . GLN A 1 133 ? -9.055 0.103 -7.348 1 92.25 133 GLN A N 1
ATOM 1074 C CA . GLN A 1 133 ? -8.188 0.605 -6.289 1 92.25 133 GLN A CA 1
ATOM 1075 C C . GLN A 1 133 ? -8.789 0.353 -4.91 1 92.25 133 GLN A C 1
ATOM 1077 O O . GLN A 1 133 ? -8.078 -0.009 -3.971 1 92.25 133 GLN A O 1
ATOM 1082 N N . SER A 1 134 ? -10.055 0.525 -4.824 1 90.31 134 SER A N 1
ATOM 1083 C CA . SER A 1 134 ? -10.719 0.341 -3.535 1 90.31 134 SER A CA 1
ATOM 1084 C C . SER A 1 134 ? -10.82 -1.137 -3.176 1 90.31 134 SER A C 1
ATOM 1086 O O . SER A 1 134 ? -10.695 -1.508 -2.006 1 90.31 134 SER A O 1
ATOM 1088 N N . PHE A 1 135 ? -11.156 -1.981 -4.16 1 93.25 135 PHE A N 1
ATOM 1089 C CA . PHE A 1 135 ? -11.328 -3.412 -3.943 1 93.25 135 PHE A CA 1
ATOM 1090 C C . PHE A 1 135 ? -9.992 -4.07 -3.602 1 93.25 135 PHE A C 1
ATOM 1092 O O . PHE A 1 135 ? -9.93 -4.941 -2.734 1 93.25 135 PHE A O 1
ATOM 1099 N N . GLY A 1 136 ? -8.938 -3.67 -4.246 1 92.62 136 GLY A N 1
ATOM 1100 C CA . GLY A 1 136 ? -7.605 -4.223 -4.027 1 92.62 136 GLY A CA 1
ATOM 1101 C C . GLY A 1 136 ? -7.242 -5.312 -5.016 1 92.62 136 GLY A C 1
ATOM 1102 O O . GLY A 1 136 ? -8.031 -5.637 -5.91 1 92.62 136 GLY A O 1
ATOM 1103 N N . ARG A 1 137 ? -6.047 -5.871 -4.867 1 95 137 ARG A N 1
ATOM 1104 C CA . ARG A 1 137 ? -5.508 -6.871 -5.789 1 95 137 ARG A CA 1
ATOM 1105 C C . ARG A 1 137 ? -4.934 -8.062 -5.031 1 95 137 ARG A C 1
ATOM 1107 O O . ARG A 1 137 ? -4.738 -7.996 -3.814 1 95 137 ARG A O 1
ATOM 1114 N N . THR A 1 138 ? -4.773 -9.141 -5.777 1 95.69 138 THR A N 1
ATOM 1115 C CA . THR A 1 138 ? -4.238 -10.367 -5.203 1 95.69 138 THR A CA 1
ATOM 1116 C C . THR A 1 138 ? -2.832 -10.641 -5.73 1 95.69 138 THR A C 1
ATOM 1118 O O . THR A 1 138 ? -2.543 -10.383 -6.902 1 95.69 138 THR A O 1
ATOM 1121 N N . ALA A 1 139 ? -1.963 -11.117 -4.848 1 96.06 139 ALA A N 1
ATOM 1122 C CA . ALA A 1 139 ? -0.619 -11.531 -5.238 1 96.06 139 ALA A CA 1
ATOM 1123 C C . ALA A 1 139 ? -0.362 -12.992 -4.863 1 96.06 139 ALA A C 1
ATOM 1125 O O . ALA A 1 139 ? -0.886 -13.477 -3.859 1 96.06 139 ALA A O 1
ATOM 1126 N N . LEU A 1 140 ? 0.358 -13.664 -5.711 1 96.06 140 LEU A N 1
ATOM 1127 C CA . LEU A 1 140 ? 0.847 -15.008 -5.414 1 96.06 140 LEU A CA 1
ATOM 1128 C C . LEU A 1 140 ? 2.281 -14.961 -4.898 1 96.06 140 LEU A C 1
ATOM 1130 O O . LEU A 1 140 ? 3.168 -14.422 -5.566 1 96.06 140 LEU A O 1
ATOM 1134 N N . LEU A 1 141 ? 2.51 -15.422 -3.715 1 93.06 141 LEU A N 1
ATOM 1135 C CA . LEU A 1 141 ? 3.838 -15.438 -3.111 1 93.06 141 LEU A CA 1
ATOM 1136 C C . LEU A 1 141 ? 4.387 -16.859 -3.049 1 93.06 141 LEU A C 1
ATOM 1138 O O . LEU A 1 141 ? 3.756 -17.75 -2.479 1 93.06 141 LEU A O 1
ATOM 1142 N N . LEU A 1 142 ? 5.512 -17.047 -3.639 1 90.31 142 LEU A N 1
ATOM 1143 C CA . LEU A 1 142 ? 6.188 -18.328 -3.668 1 90.31 142 LEU A CA 1
ATOM 1144 C C . LEU A 1 142 ? 7.375 -18.344 -2.713 1 90.31 142 LEU A C 1
ATOM 1146 O O . LEU A 1 142 ? 8.359 -17.641 -2.93 1 90.31 142 LEU A O 1
ATOM 1150 N N . SER A 1 143 ? 7.309 -19.141 -1.711 1 83.62 143 SER A N 1
ATOM 1151 C CA . SER A 1 143 ? 8.328 -19.172 -0.673 1 83.62 143 SER A CA 1
ATOM 1152 C C . SER A 1 143 ? 9.586 -19.891 -1.164 1 83.62 143 SER A C 1
ATOM 1154 O O . SER A 1 143 ? 9.562 -20.547 -2.205 1 83.62 143 SER A O 1
ATOM 1156 N N . GLY A 1 144 ? 10.586 -19.656 -0.354 1 76 144 GLY A N 1
ATOM 1157 C CA . GLY A 1 144 ? 11.773 -20.469 -0.563 1 76 144 GLY A CA 1
ATOM 1158 C C . GLY A 1 144 ? 11.656 -21.859 0.033 1 76 144 GLY A C 1
ATOM 1159 O O . GLY A 1 144 ? 10.781 -22.109 0.861 1 76 144 GLY A O 1
ATOM 1160 N N . GLY A 1 145 ? 12.406 -22.828 -0.521 1 71 145 GLY A N 1
ATOM 1161 C CA . GLY A 1 145 ? 12.32 -24.172 0.014 1 71 145 GLY A CA 1
ATOM 1162 C C . GLY A 1 145 ? 13.266 -25.156 -0.663 1 71 145 GLY A C 1
ATOM 1163 O O . GLY A 1 145 ? 13.078 -26.359 -0.583 1 71 145 GLY A O 1
ATOM 1164 N N . GLY A 1 146 ? 14.258 -24.641 -1.234 1 65 146 GLY A N 1
ATOM 1165 C CA . GLY A 1 146 ? 15.219 -25.516 -1.882 1 65 146 GLY A CA 1
ATOM 1166 C C . GLY A 1 146 ? 14.594 -26.422 -2.93 1 65 146 GLY A C 1
ATOM 1167 O O . GLY A 1 146 ? 13.898 -25.938 -3.828 1 65 146 GLY A O 1
ATOM 1168 N N . THR A 1 147 ? 14.742 -27.766 -2.795 1 62.78 147 THR A N 1
ATOM 1169 C CA . THR A 1 147 ? 14.242 -28.75 -3.752 1 62.78 147 THR A CA 1
ATOM 1170 C C . THR A 1 147 ? 12.719 -28.812 -3.715 1 62.78 147 THR A C 1
ATOM 1172 O O . THR A 1 147 ? 12.086 -29.219 -4.695 1 62.78 147 THR A O 1
ATOM 1175 N N . LEU A 1 148 ? 12.25 -28.359 -2.674 1 71.94 148 LEU A N 1
ATOM 1176 C CA . LEU A 1 148 ? 10.797 -28.406 -2.535 1 71.94 148 LEU A CA 1
ATOM 1177 C C . LEU A 1 148 ? 10.141 -27.281 -3.338 1 71.94 148 LEU A C 1
ATOM 1179 O O . LEU A 1 148 ? 8.922 -27.281 -3.506 1 71.94 148 LEU A O 1
ATOM 1183 N N . GLY A 1 149 ? 10.977 -26.516 -3.949 1 76.44 149 GLY A N 1
ATOM 1184 C CA . GLY A 1 149 ? 10.5 -25.438 -4.789 1 76.44 149 GLY A CA 1
ATOM 1185 C C . GLY A 1 149 ? 9.82 -25.906 -6.059 1 76.44 149 GLY A C 1
ATOM 1186 O O . GLY A 1 149 ? 9.047 -25.172 -6.672 1 76.44 149 GLY A O 1
ATOM 1187 N N . LEU A 1 150 ? 10.039 -27.188 -6.398 1 77.62 150 LEU A N 1
ATOM 1188 C CA . LEU A 1 150 ? 9.422 -27.75 -7.594 1 77.62 150 LEU A CA 1
ATOM 1189 C C . LEU A 1 150 ? 7.918 -27.906 -7.402 1 77.62 150 LEU A C 1
ATOM 1191 O O . LEU A 1 150 ? 7.164 -27.953 -8.383 1 77.62 150 LEU A O 1
ATOM 1195 N N . ASN A 1 151 ? 7.535 -27.938 -6.223 1 84.75 151 ASN A N 1
ATOM 1196 C CA . ASN A 1 151 ? 6.109 -28.078 -5.945 1 84.75 151 ASN A CA 1
ATOM 1197 C C . ASN A 1 151 ? 5.328 -26.844 -6.371 1 84.75 151 ASN A C 1
ATOM 1199 O O . ASN A 1 151 ? 4.113 -26.906 -6.582 1 84.75 151 ASN A O 1
ATOM 1203 N N . HIS A 1 152 ? 6 -25.703 -6.508 1 89.94 152 HIS A N 1
ATOM 1204 C CA . HIS A 1 152 ? 5.34 -24.484 -6.953 1 89.94 152 HIS A CA 1
ATOM 1205 C C . HIS A 1 152 ? 4.719 -24.656 -8.336 1 89.94 152 HIS A C 1
ATOM 1207 O O . HIS A 1 152 ? 3.697 -24.047 -8.648 1 89.94 152 HIS A O 1
ATOM 1213 N N . ILE A 1 153 ? 5.293 -25.547 -9.094 1 87.94 153 ILE A N 1
ATOM 1214 C CA . ILE A 1 153 ? 4.863 -25.719 -10.477 1 87.94 153 ILE A CA 1
ATOM 1215 C C . ILE A 1 153 ? 3.436 -26.25 -10.516 1 87.94 153 ILE A C 1
ATOM 1217 O O . ILE A 1 153 ? 2.621 -25.812 -11.328 1 87.94 153 ILE A O 1
ATOM 1221 N N . GLY A 1 154 ? 3.17 -27.203 -9.672 1 91.44 154 GLY A N 1
ATOM 1222 C CA . GLY A 1 154 ? 1.823 -27.75 -9.617 1 91.44 154 GLY A CA 1
ATOM 1223 C C . GLY A 1 154 ? 0.78 -26.719 -9.211 1 91.44 154 GLY A C 1
ATOM 1224 O O . GLY A 1 154 ? -0.334 -26.719 -9.742 1 91.44 154 GLY A O 1
ATOM 1225 N N . VAL A 1 155 ? 1.159 -25.875 -8.281 1 94.12 155 VAL A N 1
ATOM 1226 C CA . VAL A 1 155 ? 0.256 -24.812 -7.82 1 94.12 155 VAL A CA 1
ATOM 1227 C C . VAL A 1 155 ? -0.005 -23.828 -8.953 1 94.12 155 VAL A C 1
ATOM 1229 O O . VAL A 1 155 ? -1.155 -23.484 -9.234 1 94.12 155 VAL A O 1
ATOM 1232 N N . ILE A 1 156 ? 1.048 -23.438 -9.633 1 94.81 156 ILE A N 1
ATOM 1233 C CA . ILE A 1 156 ? 0.955 -22.484 -10.727 1 94.81 156 ILE A CA 1
ATOM 1234 C C . ILE A 1 156 ? 0.121 -23.062 -11.859 1 94.81 156 ILE A C 1
ATOM 1236 O O . ILE A 1 156 ? -0.744 -22.391 -12.422 1 94.81 156 ILE A O 1
ATOM 1240 N N . LYS A 1 157 ? 0.392 -24.281 -12.156 1 93.31 157 LYS A N 1
ATOM 1241 C CA . LYS A 1 157 ? -0.354 -24.953 -13.219 1 93.31 157 LYS A CA 1
ATOM 1242 C C . LYS A 1 157 ? -1.85 -24.969 -12.914 1 93.31 157 LYS A C 1
ATOM 1244 O O . LYS A 1 157 ? -2.664 -24.609 -13.773 1 93.31 157 LYS A O 1
ATOM 1249 N N . CYS A 1 158 ? -2.16 -25.344 -11.742 1 94.75 158 CYS A N 1
ATOM 1250 C CA . CYS A 1 158 ? -3.557 -25.422 -11.336 1 94.75 158 CYS A CA 1
ATOM 1251 C C . CYS A 1 158 ? -4.238 -24.062 -11.43 1 94.75 158 CYS A C 1
ATOM 1253 O O . CYS A 1 158 ? -5.332 -23.953 -11.977 1 94.75 158 CYS A O 1
ATOM 1255 N N . LEU A 1 159 ? -3.605 -23.062 -10.93 1 96.06 159 LEU A N 1
ATOM 1256 C CA . LEU A 1 159 ? -4.172 -21.719 -10.961 1 96.06 159 LEU A CA 1
ATOM 1257 C C . LEU A 1 159 ? -4.297 -21.203 -12.391 1 96.06 159 LEU A C 1
ATOM 1259 O O . LEU A 1 159 ? -5.285 -20.562 -12.742 1 96.06 159 LEU A O 1
ATOM 1263 N N . HIS A 1 160 ? -3.332 -21.516 -13.172 1 94.69 160 HIS A N 1
ATOM 1264 C CA . HIS A 1 160 ? -3.357 -21.094 -14.57 1 94.69 160 HIS A CA 1
ATOM 1265 C C . HIS A 1 160 ? -4.508 -21.766 -15.32 1 94.69 160 HIS A C 1
ATOM 1267 O O . HIS A 1 160 ? -5.27 -21.078 -16.016 1 94.69 160 HIS A O 1
ATOM 1273 N N . GLU A 1 161 ? -4.641 -23.047 -15.172 1 93.38 161 GLU A N 1
ATOM 1274 C CA . GLU A 1 161 ? -5.684 -23.797 -15.867 1 93.38 161 GLU A CA 1
ATOM 1275 C C . GLU A 1 161 ? -7.074 -23.344 -15.43 1 93.38 161 GLU A C 1
ATOM 1277 O O . GLU A 1 161 ? -8.016 -23.344 -16.234 1 93.38 161 GLU A O 1
ATOM 1282 N N . ALA A 1 162 ? -7.148 -22.953 -14.203 1 94.31 162 ALA A N 1
ATOM 1283 C CA . ALA A 1 162 ? -8.422 -22.484 -13.672 1 94.31 162 ALA A CA 1
ATOM 1284 C C . ALA A 1 162 ? -8.633 -21 -13.992 1 94.31 162 ALA A C 1
ATOM 1286 O O . ALA A 1 162 ? -9.656 -20.422 -13.617 1 94.31 162 ALA A O 1
ATOM 1287 N N . GLN A 1 163 ? -7.652 -20.328 -14.633 1 93.69 163 GLN A N 1
ATOM 1288 C CA . GLN A 1 163 ? -7.691 -18.906 -14.961 1 93.69 163 GLN A CA 1
ATOM 1289 C C . GLN A 1 163 ? -7.785 -18.062 -13.703 1 93.69 163 GLN A C 1
ATOM 1291 O O . GLN A 1 163 ? -8.555 -17.094 -13.656 1 93.69 163 GLN A O 1
ATOM 1296 N N . LEU A 1 164 ? -7.078 -18.484 -12.703 1 96.12 164 LEU A N 1
ATOM 1297 C CA . LEU A 1 164 ? -7.082 -17.797 -11.414 1 96.12 164 LEU A CA 1
ATOM 1298 C C . LEU A 1 164 ? -5.676 -17.359 -11.023 1 96.12 164 LEU A C 1
ATOM 1300 O O . LEU A 1 164 ? -5.426 -17.016 -9.867 1 96.12 164 LEU A O 1
ATOM 1304 N N . LEU A 1 165 ? -4.762 -17.422 -11.961 1 95.81 165 LEU A N 1
ATOM 1305 C CA . LEU A 1 165 ? -3.385 -17.031 -11.672 1 95.81 165 LEU A CA 1
ATOM 1306 C C . LEU A 1 165 ? -3.264 -15.516 -11.531 1 95.81 165 LEU A C 1
ATOM 1308 O O . LEU A 1 165 ? -3.541 -14.781 -12.484 1 95.81 165 LEU A O 1
ATOM 1312 N N . PRO A 1 166 ? -2.83 -15.039 -10.367 1 95.81 166 PRO A N 1
ATOM 1313 C CA . PRO A 1 166 ? -2.672 -13.594 -10.195 1 95.81 166 PRO A CA 1
ATOM 1314 C C . PRO A 1 166 ? -1.581 -13.016 -11.094 1 95.81 166 PRO A C 1
ATOM 1316 O O . PRO A 1 166 ? -0.584 -13.68 -11.375 1 95.81 166 PRO A O 1
ATOM 1319 N N . ARG A 1 167 ? -1.747 -11.797 -11.438 1 94.94 167 ARG A N 1
ATOM 1320 C CA . ARG A 1 167 ? -0.767 -11.117 -12.273 1 94.94 167 ARG A CA 1
ATOM 1321 C C . ARG A 1 167 ? 0.458 -10.711 -11.461 1 94.94 167 ARG A C 1
ATOM 1323 O O . ARG A 1 167 ? 1.542 -10.516 -12.016 1 94.94 167 ARG A O 1
ATOM 1330 N N . ILE A 1 168 ? 0.3 -10.461 -10.234 1 96.69 168 ILE A N 1
ATOM 1331 C CA . ILE A 1 168 ? 1.396 -10.078 -9.359 1 96.69 168 ILE A CA 1
ATOM 1332 C C . ILE A 1 168 ? 1.965 -11.32 -8.672 1 96.69 168 ILE A C 1
ATOM 1334 O O . ILE A 1 168 ? 1.259 -12 -7.922 1 96.69 168 ILE A O 1
ATOM 1338 N N . ILE A 1 169 ? 3.182 -11.641 -8.93 1 96.88 169 ILE A N 1
ATOM 1339 C CA . ILE A 1 169 ? 3.812 -12.836 -8.398 1 96.88 169 ILE A CA 1
ATOM 1340 C C . ILE A 1 169 ? 5.141 -12.477 -7.734 1 96.88 169 ILE A C 1
ATOM 1342 O O . ILE A 1 169 ? 5.934 -11.719 -8.297 1 96.88 169 ILE A O 1
ATOM 1346 N N . SER A 1 170 ? 5.336 -12.906 -6.539 1 94.44 170 SER A N 1
ATOM 1347 C CA . SER A 1 170 ? 6.586 -12.688 -5.82 1 94.44 170 SER A CA 1
ATOM 1348 C C . SER A 1 170 ? 7.25 -14.008 -5.453 1 94.44 170 SER A C 1
ATOM 1350 O O . SER A 1 170 ? 6.566 -14.992 -5.168 1 94.44 170 SER A O 1
ATOM 1352 N N . GLY A 1 171 ? 8.555 -14 -5.449 1 90.25 171 GLY A N 1
ATOM 1353 C CA . GLY A 1 171 ? 9.289 -15.203 -5.094 1 90.25 171 GLY A CA 1
ATOM 1354 C C . GLY A 1 171 ? 10.578 -14.914 -4.344 1 90.25 171 GLY A C 1
ATOM 1355 O O . GLY A 1 171 ? 11.211 -13.875 -4.562 1 90.25 171 GLY A O 1
ATOM 1356 N N . ALA A 1 172 ? 10.922 -15.859 -3.543 1 81.88 172 ALA A N 1
ATOM 1357 C CA . ALA A 1 172 ? 12.195 -15.82 -2.832 1 81.88 172 ALA A CA 1
ATOM 1358 C C . ALA A 1 172 ? 12.969 -17.125 -3.018 1 81.88 172 ALA A C 1
ATOM 1360 O O . ALA A 1 172 ? 12.391 -18.219 -2.932 1 81.88 172 ALA A O 1
ATOM 1361 N N . SER A 1 173 ? 14.219 -17.078 -3.314 1 81.06 173 SER A N 1
ATOM 1362 C CA . SER A 1 173 ? 15.07 -18.234 -3.547 1 81.06 173 SER A CA 1
ATOM 1363 C C . SER A 1 173 ? 14.484 -19.141 -4.621 1 81.06 173 SER A C 1
ATOM 1365 O O . SER A 1 173 ? 14.234 -18.703 -5.746 1 81.06 173 SER A O 1
ATOM 1367 N N . SER A 1 174 ? 14.141 -20.391 -4.246 1 80.19 174 SER A N 1
ATOM 1368 C CA . SER A 1 174 ? 13.555 -21.281 -5.238 1 80.19 174 SER A CA 1
ATOM 1369 C C . SER A 1 174 ? 12.25 -20.719 -5.793 1 80.19 174 SER A C 1
ATOM 1371 O O . SER A 1 174 ? 11.922 -20.938 -6.961 1 80.19 174 SER A O 1
ATOM 1373 N N . GLY A 1 175 ? 11.523 -20.016 -5 1 87.19 175 GLY A N 1
ATOM 1374 C CA . GLY A 1 175 ? 10.32 -19.359 -5.469 1 87.19 175 GLY A CA 1
ATOM 1375 C C . GLY A 1 175 ? 10.594 -18.297 -6.52 1 87.19 175 GLY A C 1
ATOM 1376 O O . GLY A 1 175 ? 9.773 -18.062 -7.41 1 87.19 175 GLY A O 1
ATOM 1377 N N . SER A 1 176 ? 11.766 -17.625 -6.371 1 89.06 176 SER A N 1
ATOM 1378 C CA . SER A 1 176 ? 12.109 -16.609 -7.359 1 89.06 176 SER A CA 1
ATOM 1379 C C . SER A 1 176 ? 12.414 -17.25 -8.719 1 89.06 176 SER A C 1
ATOM 1381 O O . SER A 1 176 ? 12.133 -16.641 -9.758 1 89.06 176 SER A O 1
ATOM 1383 N N . ILE A 1 177 ? 12.945 -18.438 -8.672 1 86.81 177 ILE A N 1
ATOM 1384 C CA . ILE A 1 177 ? 13.195 -19.156 -9.914 1 86.81 177 ILE A CA 1
ATOM 1385 C C . ILE A 1 177 ? 11.875 -19.422 -10.633 1 86.81 177 ILE A C 1
ATOM 1387 O O . ILE A 1 177 ? 11.719 -19.078 -11.805 1 86.81 177 ILE A O 1
ATOM 1391 N N . MET A 1 178 ? 10.992 -19.938 -9.922 1 89.75 178 MET A N 1
ATOM 1392 C CA . MET A 1 178 ? 9.703 -20.281 -10.5 1 89.75 178 MET A CA 1
ATOM 1393 C C . MET A 1 178 ? 8.953 -19.031 -10.945 1 89.75 178 MET A C 1
ATOM 1395 O O . MET A 1 178 ? 8.367 -19.016 -12.031 1 89.75 178 MET A O 1
ATOM 1399 N N . ALA A 1 179 ? 8.945 -18.047 -10.094 1 93.75 179 ALA A N 1
ATOM 1400 C CA . ALA A 1 179 ? 8.266 -16.797 -10.422 1 93.75 179 ALA A CA 1
ATOM 1401 C C . ALA A 1 179 ? 8.828 -16.172 -11.703 1 93.75 179 ALA A C 1
ATOM 1403 O O . ALA A 1 179 ? 8.07 -15.688 -12.547 1 93.75 179 ALA A O 1
ATOM 1404 N N . SER A 1 180 ? 10.148 -16.219 -11.836 1 94.44 180 SER A N 1
ATOM 1405 C CA . SER A 1 180 ? 10.789 -15.625 -13 1 94.44 180 SER A CA 1
ATOM 1406 C C . SER A 1 180 ? 10.43 -16.391 -14.273 1 94.44 180 SER A C 1
ATOM 1408 O O . SER A 1 180 ? 10.195 -15.789 -15.32 1 94.44 180 SER A O 1
ATOM 1410 N N . LEU A 1 181 ? 10.344 -17.688 -14.195 1 90.94 181 LEU A N 1
ATOM 1411 C CA . LEU A 1 181 ? 9.992 -18.484 -15.352 1 90.94 181 LEU A CA 1
ATOM 1412 C C . LEU A 1 181 ? 8.562 -18.203 -15.805 1 90.94 181 LEU A C 1
ATOM 1414 O O . LEU A 1 181 ? 8.305 -18.047 -17 1 90.94 181 LEU A O 1
ATOM 1418 N N . VAL A 1 182 ? 7.711 -18.016 -14.867 1 93.56 182 VAL A N 1
ATOM 1419 C CA . VAL A 1 182 ? 6.301 -17.781 -15.164 1 93.56 182 VAL A CA 1
ATOM 1420 C C . VAL A 1 182 ? 6.125 -16.375 -15.75 1 93.56 182 VAL A C 1
ATOM 1422 O O . VAL A 1 182 ? 5.43 -16.203 -16.75 1 93.56 182 VAL A O 1
ATOM 1425 N N . CYS A 1 183 ? 6.773 -15.414 -15.164 1 96.5 183 CYS A N 1
ATOM 1426 C CA . CYS A 1 183 ? 6.512 -14.016 -15.492 1 96.5 183 CYS A CA 1
ATOM 1427 C C . CYS A 1 183 ? 7.227 -13.609 -16.766 1 96.5 183 CYS A C 1
ATOM 1429 O O . CYS A 1 183 ? 7.027 -12.5 -17.281 1 96.5 183 CYS A O 1
ATOM 1431 N N . THR A 1 184 ? 8.07 -14.453 -17.312 1 95.56 184 THR A N 1
ATOM 1432 C CA . THR A 1 184 ? 8.766 -14.125 -18.547 1 95.56 184 THR A CA 1
ATOM 1433 C C . THR A 1 184 ? 8.148 -14.859 -19.734 1 95.56 184 THR A C 1
ATOM 1435 O O . THR A 1 184 ? 8.562 -14.664 -20.875 1 95.56 184 THR A O 1
ATOM 1438 N N . LYS A 1 185 ? 7.168 -15.664 -19.5 1 93.25 185 LYS A N 1
ATOM 1439 C CA . LYS A 1 185 ? 6.496 -16.422 -20.547 1 93.25 185 LYS A CA 1
ATOM 1440 C C . LYS A 1 185 ? 5.086 -15.898 -20.781 1 93.25 185 LYS A C 1
ATOM 1442 O O . LYS A 1 185 ? 4.379 -15.555 -19.844 1 93.25 185 LYS A O 1
ATOM 1447 N N . THR A 1 186 ? 4.754 -15.797 -22 1 92.81 186 THR A N 1
ATOM 1448 C CA . THR A 1 186 ? 3.4 -15.383 -22.359 1 92.81 186 THR A CA 1
ATOM 1449 C C . THR A 1 186 ? 2.396 -16.484 -22.047 1 92.81 186 THR A C 1
ATOM 1451 O O . THR A 1 186 ? 2.783 -17.625 -21.781 1 92.81 186 THR A O 1
ATOM 1454 N N . SER A 1 187 ? 1.132 -16.125 -22.141 1 88.19 187 SER A N 1
ATOM 1455 C CA . SER A 1 187 ? 0.061 -17.078 -21.859 1 88.19 187 SER A CA 1
ATOM 1456 C C . SER A 1 187 ? 0.134 -18.297 -22.766 1 88.19 187 SER A C 1
ATOM 1458 O O . SER A 1 187 ? -0.183 -19.406 -22.359 1 88.19 187 SER A O 1
ATOM 1460 N N . ASP A 1 188 ? 0.612 -18.109 -23.969 1 89.94 188 ASP A N 1
ATOM 1461 C CA . ASP A 1 188 ? 0.708 -19.203 -24.938 1 89.94 188 ASP A CA 1
ATOM 1462 C C . ASP A 1 188 ? 1.921 -20.078 -24.656 1 89.94 188 ASP A C 1
ATOM 1464 O O . ASP A 1 188 ? 1.924 -21.266 -24.984 1 89.94 188 ASP A O 1
ATOM 1468 N N . GLU A 1 189 ? 2.885 -19.531 -24 1 90.44 189 GLU A N 1
ATOM 1469 C CA . GLU A 1 189 ? 4.129 -20.234 -23.734 1 90.44 189 GLU A CA 1
ATOM 1470 C C . GLU A 1 189 ? 4.078 -20.953 -22.391 1 90.44 189 GLU A C 1
ATOM 1472 O O . GLU A 1 189 ? 4.836 -21.906 -22.156 1 90.44 189 GLU A O 1
ATOM 1477 N N . LEU A 1 190 ? 3.191 -20.594 -21.531 1 89.5 190 LEU A N 1
ATOM 1478 C CA . LEU A 1 190 ? 3.168 -21.047 -20.141 1 89.5 190 LEU A CA 1
ATOM 1479 C C . LEU A 1 190 ? 2.914 -22.547 -20.062 1 89.5 190 LEU A C 1
ATOM 1481 O O . LEU A 1 190 ? 3.535 -23.234 -19.25 1 89.5 190 LEU A O 1
ATOM 1485 N N . PRO A 1 191 ? 2.074 -23.141 -20.906 1 87.5 191 PRO A N 1
ATOM 1486 C CA . PRO A 1 191 ? 1.798 -24.578 -20.812 1 87.5 191 PRO A CA 1
ATOM 1487 C C . PRO A 1 191 ? 3.035 -25.438 -21.062 1 87.5 191 PRO A C 1
ATOM 1489 O O . PRO A 1 191 ? 3.133 -26.547 -20.547 1 87.5 191 PRO A O 1
ATOM 1492 N N . SER A 1 192 ? 3.971 -24.922 -21.766 1 81.88 192 SER A N 1
ATOM 1493 C CA . SER A 1 192 ? 5.195 -25.656 -22.047 1 81.88 192 SER A CA 1
ATOM 1494 C C . SER A 1 192 ? 6.016 -25.875 -20.781 1 81.88 192 SER A C 1
ATOM 1496 O O . SER A 1 192 ? 6.816 -26.812 -20.703 1 81.88 192 SER A O 1
ATOM 1498 N N . MET A 1 193 ? 5.742 -25.062 -19.828 1 80.38 193 MET A N 1
ATOM 1499 C CA . MET A 1 193 ? 6.461 -25.141 -18.562 1 80.38 193 MET A CA 1
ATOM 1500 C C . MET A 1 193 ? 5.969 -26.312 -17.719 1 80.38 193 MET A C 1
ATOM 1502 O O . MET A 1 193 ? 6.68 -26.781 -16.844 1 80.38 193 MET A O 1
ATOM 1506 N N . PHE A 1 194 ? 4.75 -26.766 -18 1 80.31 194 PHE A N 1
ATOM 1507 C CA . PHE A 1 194 ? 4.129 -27.766 -17.141 1 80.31 194 PHE A CA 1
ATOM 1508 C C . PHE A 1 194 ? 4.375 -29.172 -17.688 1 80.31 194 PHE A C 1
ATOM 1510 O O . PHE A 1 194 ? 4.023 -30.156 -17.047 1 80.31 194 PHE A O 1
ATOM 1517 N N . ASP A 1 195 ? 4.828 -29.312 -18.875 1 70 195 ASP A N 1
ATOM 1518 C CA . ASP A 1 195 ? 5.082 -30.609 -19.484 1 70 195 ASP A CA 1
ATOM 1519 C C . ASP A 1 195 ? 6.461 -31.141 -19.094 1 70 195 ASP A C 1
ATOM 1521 O O . ASP A 1 195 ? 7.48 -30.672 -19.609 1 70 195 ASP A O 1
ATOM 1525 N N . PRO A 1 196 ? 6.41 -31.906 -18.031 1 57.44 196 PRO A N 1
ATOM 1526 C CA . PRO A 1 196 ? 7.703 -32.438 -17.594 1 57.44 196 PRO A CA 1
ATOM 1527 C C . PRO A 1 196 ? 8.43 -33.219 -18.703 1 57.44 196 PRO A C 1
ATOM 1529 O O . PRO A 1 196 ? 9.641 -33.406 -18.641 1 57.44 196 PRO A O 1
ATOM 1532 N N . SER A 1 197 ? 7.562 -34.094 -19.5 1 49 197 SER A N 1
ATOM 1533 C CA . SER A 1 197 ? 8.188 -34.875 -20.562 1 49 197 SER A CA 1
ATOM 1534 C C . SER A 1 197 ? 9.039 -34 -21.469 1 49 197 SER A C 1
ATOM 1536 O O . SER A 1 197 ? 9.805 -34.5 -22.297 1 49 197 SER A O 1
ATOM 1538 N N . LEU A 1 198 ? 8.57 -32.906 -21.578 1 44.62 198 LEU A N 1
ATOM 1539 C CA . LEU A 1 198 ? 9.344 -32.125 -22.531 1 44.62 198 LEU A CA 1
ATOM 1540 C C . LEU A 1 198 ? 10.82 -32.125 -22.156 1 44.62 198 LEU A C 1
ATOM 1542 O O . LEU A 1 198 ? 11.188 -32.5 -21.047 1 44.62 198 LEU A O 1
ATOM 1546 N N . ASP A 1 199 ? 11.82 -31 -22.734 1 41.75 199 ASP A N 1
ATOM 1547 C CA . ASP A 1 199 ? 13.258 -31.109 -22.953 1 41.75 199 ASP A CA 1
ATOM 1548 C C . ASP A 1 199 ? 14.016 -31.188 -21.625 1 41.75 199 ASP A C 1
ATOM 1550 O O . ASP A 1 199 ? 15.164 -30.766 -21.531 1 41.75 199 ASP A O 1
ATOM 1554 N N . VAL A 1 200 ? 13.422 -31.375 -20.609 1 40.78 200 VAL A N 1
ATOM 1555 C CA . VAL A 1 200 ? 14.18 -31.25 -19.359 1 40.78 200 VAL A CA 1
ATOM 1556 C C . VAL A 1 200 ? 15.25 -32.344 -19.297 1 40.78 200 VAL A C 1
ATOM 1558 O O . VAL A 1 200 ? 16.359 -32.094 -18.828 1 40.78 200 VAL A O 1
ATOM 1561 N N . PHE A 1 201 ? 14.805 -33.719 -19.172 1 36.19 201 PHE A N 1
ATOM 1562 C CA . PHE A 1 201 ? 15.758 -34.781 -18.938 1 36.19 201 PHE A CA 1
ATOM 1563 C C . PHE A 1 201 ? 16.438 -35.219 -20.234 1 36.19 201 PHE A C 1
ATOM 1565 O O . PHE A 1 201 ? 15.766 -35.719 -21.141 1 36.19 201 PHE A O 1
ATOM 1572 N N . ALA A 1 202 ? 17.422 -34.562 -20.656 1 37.69 202 ALA A N 1
ATOM 1573 C CA . ALA A 1 202 ? 18.281 -35.094 -21.703 1 37.69 202 ALA A CA 1
ATOM 1574 C C . ALA A 1 202 ? 18.5 -36.594 -21.531 1 37.69 202 ALA A C 1
ATOM 1576 O O . ALA A 1 202 ? 18.875 -37.062 -20.438 1 37.69 202 ALA A O 1
ATOM 1577 N N . ARG A 1 203 ? 17.875 -37.344 -22.328 1 37.84 203 ARG A N 1
ATOM 1578 C CA . ARG A 1 203 ? 18.453 -38.656 -22.688 1 37.84 203 ARG A CA 1
ATOM 1579 C C . ARG A 1 203 ? 19.969 -38.562 -22.766 1 37.84 203 ARG A C 1
ATOM 1581 O O . ARG A 1 203 ? 20.531 -37.5 -22.969 1 37.84 203 ARG A O 1
ATOM 1588 N N . ASP A 1 204 ? 20.766 -39.531 -22.766 1 35.88 204 ASP A N 1
ATOM 1589 C CA . ASP A 1 204 ? 22.109 -39.812 -23.281 1 35.88 204 ASP A CA 1
ATOM 1590 C C . ASP A 1 204 ? 22.312 -39.156 -24.641 1 35.88 204 ASP A C 1
ATOM 1592 O O . ASP A 1 204 ? 21.578 -39.438 -25.578 1 35.88 204 ASP A O 1
ATOM 1596 N N . GLY A 1 205 ? 22.938 -37.906 -24.781 1 40.22 205 GLY A N 1
ATOM 1597 C CA . GLY A 1 205 ? 23.469 -37.188 -25.938 1 40.22 205 GLY A CA 1
ATOM 1598 C C . GLY A 1 205 ? 22.844 -35.812 -26.125 1 40.22 205 GLY A C 1
ATOM 1599 O O . GLY A 1 205 ? 23.25 -35.062 -27 1 40.22 205 GLY A O 1
ATOM 1600 N N . VAL A 1 206 ? 21.5 -35.625 -26.031 1 40.91 206 VAL A N 1
ATOM 1601 C CA . VAL A 1 206 ? 20.938 -34.344 -26.438 1 40.91 206 VAL A CA 1
ATOM 1602 C C . VAL A 1 206 ? 21.125 -33.312 -25.328 1 40.91 206 VAL A C 1
ATOM 1604 O O . VAL A 1 206 ? 20.969 -33.625 -24.141 1 40.91 206 VAL A O 1
ATOM 1607 N N . PRO A 1 207 ? 21.734 -32.031 -25.594 1 43 207 PRO A N 1
ATOM 1608 C CA . PRO A 1 207 ? 22.031 -30.859 -24.781 1 43 207 PRO A CA 1
ATOM 1609 C C . PRO A 1 207 ? 20.891 -30.469 -23.844 1 43 207 PRO A C 1
ATOM 1611 O O . PRO A 1 207 ? 19.719 -30.656 -24.188 1 43 207 PRO A O 1
ATOM 1614 N N . ASP A 1 208 ? 21.031 -30.406 -22.484 1 47.69 208 ASP A N 1
ATOM 1615 C CA . ASP A 1 208 ? 20.219 -30.031 -21.328 1 47.69 208 ASP A CA 1
ATOM 1616 C C . ASP A 1 208 ? 19.344 -28.812 -21.656 1 47.69 208 ASP A C 1
ATOM 1618 O O . ASP A 1 208 ? 19.828 -27.797 -22.156 1 47.69 208 ASP A O 1
ATOM 1622 N N . THR A 1 209 ? 18.109 -29.078 -21.953 1 50.97 209 THR A N 1
ATOM 1623 C CA . THR A 1 209 ? 17.25 -27.891 -22.047 1 50.97 209 THR A CA 1
ATOM 1624 C C . THR A 1 209 ? 17.422 -27 -20.844 1 50.97 209 THR A C 1
ATOM 1626 O O . THR A 1 209 ? 17.75 -27.469 -19.75 1 50.97 209 THR A O 1
ATOM 1629 N N . PRO A 1 210 ? 17.609 -25.734 -21.016 1 52.22 210 PRO A N 1
ATOM 1630 C CA . PRO A 1 210 ? 17.828 -24.766 -19.938 1 52.22 210 PRO A CA 1
ATOM 1631 C C . PRO A 1 210 ? 16.906 -25.016 -18.75 1 52.22 210 PRO A C 1
ATOM 1633 O O . PRO A 1 210 ? 17.328 -24.844 -17.594 1 52.22 210 PRO A O 1
ATOM 1636 N N . TYR A 1 211 ? 15.797 -25.562 -18.906 1 57.97 211 TYR A N 1
ATOM 1637 C CA . TYR A 1 211 ? 14.867 -25.828 -17.812 1 57.97 211 TYR A CA 1
ATOM 1638 C C . TYR A 1 211 ? 15.297 -27.047 -17.016 1 57.97 211 TYR A C 1
ATOM 1640 O O . TYR A 1 211 ? 15.195 -27.047 -15.781 1 57.97 211 TYR A O 1
ATOM 1648 N N . ALA A 1 212 ? 15.836 -28.016 -17.719 1 58.84 212 ALA A N 1
ATOM 1649 C CA . ALA A 1 212 ? 16.312 -29.234 -17.062 1 58.84 212 ALA A CA 1
ATOM 1650 C C . ALA A 1 212 ? 17.484 -28.922 -16.125 1 58.84 212 ALA A C 1
ATOM 1652 O O . ALA A 1 212 ? 17.578 -29.5 -15.047 1 58.84 212 ALA A O 1
ATOM 1653 N N . ARG A 1 213 ? 18.234 -28 -16.641 1 60.38 213 ARG A N 1
ATOM 1654 C CA . ARG A 1 213 ? 19.375 -27.609 -15.812 1 60.38 213 ARG A CA 1
ATOM 1655 C C . ARG A 1 213 ? 18.906 -26.953 -14.516 1 60.38 213 ARG A C 1
ATOM 1657 O O . ARG A 1 213 ? 19.469 -27.219 -13.445 1 60.38 213 ARG A O 1
ATOM 1664 N N . LEU A 1 214 ? 17.953 -26.141 -14.625 1 62.12 214 LEU A N 1
ATOM 1665 C CA . LEU A 1 214 ? 17.438 -25.453 -13.445 1 62.12 214 LEU A CA 1
ATOM 1666 C C . LEU A 1 214 ? 16.828 -26.438 -12.461 1 62.12 214 LEU A C 1
ATOM 1668 O O . LEU A 1 214 ? 17.031 -26.328 -11.25 1 62.12 214 LEU A O 1
ATOM 1672 N N . HIS A 1 215 ? 16.156 -27.328 -13.031 1 62.03 215 HIS A N 1
ATOM 1673 C CA . HIS A 1 215 ? 15.562 -28.375 -12.203 1 62.03 215 HIS A CA 1
ATOM 1674 C C . HIS A 1 215 ? 16.625 -29.172 -11.469 1 62.03 215 HIS A C 1
ATOM 1676 O O . HIS A 1 215 ? 16.484 -29.453 -10.273 1 62.03 215 HIS A O 1
ATOM 1682 N N . ARG A 1 216 ? 17.672 -29.516 -12.242 1 60.91 216 ARG A N 1
ATOM 1683 C CA . ARG A 1 216 ? 18.781 -30.266 -11.656 1 60.91 216 ARG A CA 1
ATOM 1684 C C . ARG A 1 216 ? 19.438 -29.469 -10.539 1 60.91 216 ARG A C 1
ATOM 1686 O O . ARG A 1 216 ? 19.828 -30.016 -9.508 1 60.91 216 ARG A O 1
ATOM 1693 N N . LEU A 1 217 ? 19.5 -28.219 -10.859 1 61.94 217 LEU A N 1
ATOM 1694 C CA . LEU A 1 217 ? 20.141 -27.344 -9.883 1 61.94 217 LEU A CA 1
ATOM 1695 C C . LEU A 1 217 ? 19.312 -27.25 -8.602 1 61.94 217 LEU A C 1
ATOM 1697 O O . LEU A 1 217 ? 19.859 -27.219 -7.5 1 61.94 217 LEU A O 1
ATOM 1701 N N . MET A 1 218 ? 18.094 -27.094 -8.789 1 60.97 218 MET A N 1
ATOM 1702 C CA . MET A 1 218 ? 17.219 -27 -7.617 1 60.97 218 MET A CA 1
ATOM 1703 C C . MET A 1 218 ? 17.25 -28.281 -6.809 1 60.97 218 MET A C 1
ATOM 1705 O O . MET A 1 218 ? 17.094 -28.266 -5.586 1 60.97 218 MET A O 1
ATOM 1709 N N . ILE A 1 219 ? 17.453 -29.297 -7.633 1 52.91 219 ILE A N 1
ATOM 1710 C CA . ILE A 1 219 ? 17.438 -30.625 -7.027 1 52.91 219 ILE A CA 1
ATOM 1711 C C . ILE A 1 219 ? 18.797 -30.938 -6.434 1 52.91 219 ILE A C 1
ATOM 1713 O O . ILE A 1 219 ? 18.906 -31.5 -5.336 1 52.91 219 ILE A O 1
ATOM 1717 N N . GLN A 1 220 ? 19.781 -30.703 -7.352 1 50.66 220 GLN A N 1
ATOM 1718 C CA . GLN A 1 220 ? 21.125 -31.031 -6.887 1 50.66 220 GLN A CA 1
ATOM 1719 C C . GLN A 1 220 ? 21.641 -29.984 -5.91 1 50.66 220 GLN A C 1
ATOM 1721 O O . GLN A 1 220 ? 21.469 -28.781 -6.125 1 50.66 220 GLN A O 1
ATOM 1726 N N . ASN A 1 221 ? 21.344 -30.094 -4.652 1 44.66 221 ASN A N 1
ATOM 1727 C CA . ASN A 1 221 ? 21.891 -29.234 -3.6 1 44.66 221 ASN A CA 1
ATOM 1728 C C . ASN A 1 221 ? 22.953 -28.281 -4.137 1 44.66 221 ASN A C 1
ATOM 1730 O O . ASN A 1 221 ? 23.781 -27.781 -3.377 1 44.66 221 ASN A O 1
ATOM 1734 N N . GLN A 1 222 ? 23.125 -28.406 -5.297 1 43.75 222 GLN A N 1
ATOM 1735 C CA . GLN A 1 222 ? 24.141 -27.547 -5.887 1 43.75 222 GLN A CA 1
ATOM 1736 C C . GLN A 1 222 ? 23.625 -26.125 -6.031 1 43.75 222 GLN A C 1
ATOM 1738 O O . GLN A 1 222 ? 24.219 -25.312 -6.758 1 43.75 222 GLN A O 1
ATOM 1743 N N . LEU A 1 223 ? 22.359 -25.859 -5.645 1 48.38 223 LEU A N 1
ATOM 1744 C CA . LEU A 1 223 ? 21.969 -24.453 -5.629 1 48.38 223 LEU A CA 1
ATOM 1745 C C . LEU A 1 223 ? 23.094 -23.594 -5.055 1 48.38 223 LEU A C 1
ATOM 1747 O O . LEU A 1 223 ? 22.984 -22.375 -5.031 1 48.38 223 LEU A O 1
ATOM 1751 N N . PHE A 1 224 ? 24.219 -24.453 -4.727 1 51.22 224 PHE A N 1
ATOM 1752 C CA . PHE A 1 224 ? 25.266 -23.766 -3.99 1 51.22 224 PHE A CA 1
ATOM 1753 C C . PHE A 1 224 ? 26.297 -23.156 -4.945 1 51.22 224 PHE A C 1
ATOM 1755 O O . PHE A 1 224 ? 27.062 -22.266 -4.562 1 51.22 224 PHE A O 1
ATOM 1762 N N . ASP A 1 225 ? 26.125 -23.562 -6.164 1 62.38 225 ASP A N 1
ATOM 1763 C CA . ASP A 1 225 ? 27.078 -22.844 -7.008 1 62.38 225 ASP A CA 1
ATOM 1764 C C . ASP A 1 225 ? 26.375 -21.719 -7.766 1 62.38 225 ASP A C 1
ATOM 1766 O O . ASP A 1 225 ? 25.641 -21.969 -8.727 1 62.38 225 ASP A O 1
ATOM 1770 N N . VAL A 1 226 ? 26.453 -20.609 -7.41 1 68.38 226 VAL A N 1
ATOM 1771 C CA . VAL A 1 226 ? 25.797 -19.391 -7.883 1 68.38 226 VAL A CA 1
ATOM 1772 C C . VAL A 1 226 ? 26.109 -19.188 -9.367 1 68.38 226 VAL A C 1
ATOM 1774 O O . VAL A 1 226 ? 25.25 -18.703 -10.117 1 68.38 226 VAL A O 1
ATOM 1777 N N . GLU A 1 227 ? 27.25 -19.719 -9.797 1 73.81 227 GLU A N 1
ATOM 1778 C CA . GLU A 1 227 ? 27.625 -19.516 -11.188 1 73.81 227 GLU A CA 1
ATOM 1779 C C . GLU A 1 227 ? 26.828 -20.422 -12.117 1 73.81 227 GLU A C 1
ATOM 1781 O O . GLU A 1 227 ? 26.406 -20 -13.203 1 73.81 227 GLU A O 1
ATOM 1786 N N . ILE A 1 228 ? 26.625 -21.594 -11.68 1 73.19 228 ILE A N 1
ATOM 1787 C CA . ILE A 1 228 ? 25.844 -22.531 -12.469 1 73.19 228 ILE A CA 1
ATOM 1788 C C . ILE A 1 228 ? 24.391 -22.047 -12.547 1 73.19 228 ILE A C 1
ATOM 1790 O O . ILE A 1 228 ? 23.75 -22.141 -13.602 1 73.19 228 ILE A O 1
ATOM 1794 N N . LEU A 1 229 ? 23.938 -21.562 -11.484 1 78.25 229 LEU A N 1
ATOM 1795 C CA . LEU A 1 229 ? 22.578 -21.047 -11.461 1 78.25 229 LEU A CA 1
ATOM 1796 C C . LEU A 1 229 ? 22.438 -19.844 -12.398 1 78.25 229 LEU A C 1
ATOM 1798 O O . LEU A 1 229 ? 21.453 -19.75 -13.141 1 78.25 229 LEU A O 1
ATOM 1802 N N . LYS A 1 230 ? 23.406 -19 -12.367 1 82.5 230 LYS A N 1
ATOM 1803 C CA . LYS A 1 230 ? 23.391 -17.844 -13.242 1 82.5 230 LYS A CA 1
ATOM 1804 C C . LYS A 1 230 ? 23.328 -18.25 -14.711 1 82.5 230 LYS A C 1
ATOM 1806 O O . LYS A 1 230 ? 22.531 -17.703 -15.477 1 82.5 230 LYS A O 1
ATOM 1811 N N . GLU A 1 231 ? 24.125 -19.172 -15.039 1 80.88 231 GLU A N 1
ATOM 1812 C CA . GLU A 1 231 ? 24.188 -19.625 -16.422 1 80.88 231 GLU A CA 1
ATOM 1813 C C . GLU A 1 231 ? 22.875 -20.312 -16.828 1 80.88 231 GLU A C 1
ATOM 1815 O O . GLU A 1 231 ? 22.375 -20.078 -17.938 1 80.88 231 GLU A O 1
ATOM 1820 N N . ALA A 1 232 ? 22.406 -21.094 -15.953 1 79.62 232 ALA A N 1
ATOM 1821 C CA . ALA A 1 232 ? 21.141 -21.797 -16.234 1 79.62 232 ALA A CA 1
ATOM 1822 C C . ALA A 1 232 ? 20 -20.797 -16.391 1 79.62 232 ALA A C 1
ATOM 1824 O O . ALA A 1 232 ? 19.172 -20.938 -17.297 1 79.62 232 ALA A O 1
ATOM 1825 N N . MET A 1 233 ? 19.953 -19.844 -15.555 1 86.38 233 MET A N 1
ATOM 1826 C CA . MET A 1 233 ? 18.891 -18.859 -15.609 1 86.38 233 MET A CA 1
ATOM 1827 C C . MET A 1 233 ? 19.016 -17.984 -16.859 1 86.38 233 MET A C 1
ATOM 1829 O O . MET A 1 233 ? 18.016 -17.672 -17.516 1 86.38 233 MET A O 1
ATOM 1833 N N . ARG A 1 234 ? 20.219 -17.578 -17.141 1 87.56 234 ARG A N 1
ATOM 1834 C CA . ARG A 1 234 ? 20.453 -16.766 -18.312 1 87.56 234 ARG A CA 1
ATOM 1835 C C . ARG A 1 234 ? 20.062 -17.5 -19.594 1 87.56 234 ARG A C 1
ATOM 1837 O O . ARG A 1 234 ? 19.531 -16.906 -20.516 1 87.56 234 ARG A O 1
ATOM 1844 N N . ALA A 1 235 ? 20.312 -18.766 -19.609 1 82.88 235 ALA A N 1
ATOM 1845 C CA . ALA A 1 235 ? 19.969 -19.578 -20.766 1 82.88 235 ALA A CA 1
ATOM 1846 C C . ALA A 1 235 ? 18.469 -19.672 -20.953 1 82.88 235 ALA A C 1
ATOM 1848 O O . ALA A 1 235 ? 17.969 -19.734 -22.078 1 82.88 235 ALA A O 1
ATOM 1849 N N . ASN A 1 236 ? 17.734 -19.656 -19.891 1 83.12 236 ASN A N 1
ATOM 1850 C CA . ASN A 1 236 ? 16.281 -19.812 -19.938 1 83.12 236 ASN A CA 1
ATOM 1851 C C . ASN A 1 236 ? 15.578 -18.484 -20.141 1 83.12 236 ASN A C 1
ATOM 1853 O O . ASN A 1 236 ? 14.562 -18.406 -20.828 1 83.12 236 ASN A O 1
ATOM 1857 N N . LEU A 1 237 ? 16.062 -17.469 -19.531 1 90.31 237 LEU A N 1
ATOM 1858 C CA . LEU A 1 237 ? 15.359 -16.188 -19.5 1 90.31 237 LEU A CA 1
ATOM 1859 C C . LEU A 1 237 ? 15.953 -15.219 -20.516 1 90.31 237 LEU A C 1
ATOM 1861 O O . LEU A 1 237 ? 15.281 -14.289 -20.953 1 90.31 237 LEU A O 1
ATOM 1865 N N . GLY A 1 238 ? 17.266 -15.438 -20.891 1 89.81 238 GLY A N 1
ATOM 1866 C CA . GLY A 1 238 ? 17.969 -14.414 -21.641 1 89.81 238 GLY A CA 1
ATOM 1867 C C . GLY A 1 238 ? 18.281 -13.18 -20.828 1 89.81 238 GLY A C 1
ATOM 1868 O O . GLY A 1 238 ? 18.156 -13.188 -19.594 1 89.81 238 GLY A O 1
ATOM 1869 N N . ASP A 1 239 ? 18.703 -12.148 -21.5 1 93.5 239 ASP A N 1
ATOM 1870 C CA . ASP A 1 239 ? 19 -10.883 -20.844 1 93.5 239 ASP A CA 1
ATOM 1871 C C . ASP A 1 239 ? 17.75 -9.992 -20.781 1 93.5 239 ASP A C 1
ATOM 1873 O O . ASP A 1 239 ? 17.781 -8.852 -21.25 1 93.5 239 ASP A O 1
ATOM 1877 N N . MET A 1 240 ? 16.797 -10.57 -20.078 1 96.06 240 MET A N 1
ATOM 1878 C CA . MET A 1 240 ? 15.539 -9.852 -19.938 1 96.06 240 MET A CA 1
ATOM 1879 C C . MET A 1 240 ? 15.516 -9.039 -18.656 1 96.06 240 MET A C 1
ATOM 1881 O O . MET A 1 240 ? 15.914 -9.531 -17.594 1 96.06 240 MET A O 1
ATOM 1885 N N . THR A 1 241 ? 15.133 -7.758 -18.766 1 96.44 241 THR A N 1
ATOM 1886 C CA . THR A 1 241 ? 14.977 -6.902 -17.594 1 96.44 241 THR A CA 1
ATOM 1887 C C . THR A 1 241 ? 13.57 -7.016 -17.016 1 96.44 241 THR A C 1
ATOM 1889 O O . THR A 1 241 ? 12.68 -7.59 -17.656 1 96.44 241 THR A O 1
ATOM 1892 N N . PHE A 1 242 ? 13.383 -6.535 -15.82 1 96.5 242 PHE A N 1
AT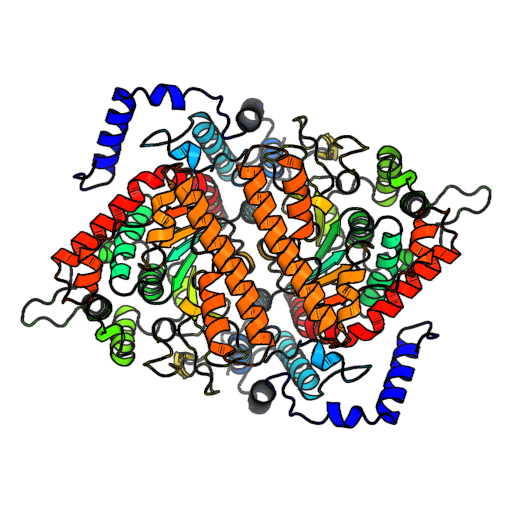OM 1893 C CA . PHE A 1 242 ? 12.055 -6.527 -15.211 1 96.5 242 PHE A CA 1
ATOM 1894 C C . PHE A 1 242 ? 11.07 -5.758 -16.078 1 96.5 242 PHE A C 1
ATOM 1896 O O . PHE A 1 242 ? 9.922 -6.18 -16.234 1 96.5 242 PHE A O 1
ATOM 1903 N N . GLN A 1 243 ? 11.516 -4.664 -16.625 1 94.81 243 GLN A N 1
ATOM 1904 C CA . GLN A 1 243 ? 10.656 -3.857 -17.484 1 94.81 243 GLN A CA 1
ATOM 1905 C C . GLN A 1 243 ? 10.273 -4.617 -18.75 1 94.81 243 GLN A C 1
ATOM 1907 O O . GLN A 1 243 ? 9.109 -4.598 -19.172 1 94.81 243 GLN A O 1
ATOM 1912 N N . GLU A 1 244 ? 11.219 -5.23 -19.359 1 96 244 GLU A N 1
ATOM 1913 C CA . GLU A 1 244 ? 10.961 -5.973 -20.594 1 96 244 GLU A CA 1
ATOM 1914 C C . GLU A 1 244 ? 10 -7.133 -20.344 1 96 244 GLU A C 1
ATOM 1916 O O . GLU A 1 244 ? 9.117 -7.402 -21.156 1 96 244 GLU A O 1
ATOM 1921 N N . ALA A 1 245 ? 10.203 -7.812 -19.25 1 97.25 245 ALA A N 1
ATOM 1922 C CA . ALA A 1 245 ? 9.305 -8.906 -18.906 1 97.25 245 ALA A CA 1
ATOM 1923 C C . ALA A 1 245 ? 7.879 -8.406 -18.703 1 97.25 245 ALA A C 1
ATOM 1925 O O . ALA A 1 245 ? 6.93 -9.023 -19.188 1 97.25 245 ALA A O 1
ATOM 1926 N N . PHE A 1 246 ? 7.758 -7.301 -18.062 1 96.31 246 PHE A N 1
ATOM 1927 C CA . PHE A 1 246 ? 6.441 -6.711 -17.844 1 96.31 246 PHE A CA 1
ATOM 1928 C C . PHE A 1 246 ? 5.789 -6.336 -19.172 1 96.31 246 PHE A C 1
ATOM 1930 O O . PHE A 1 246 ? 4.598 -6.586 -19.375 1 96.31 246 PHE A O 1
ATOM 1937 N N . ASN A 1 247 ? 6.559 -5.738 -20 1 94.44 247 ASN A N 1
ATOM 1938 C CA . ASN A 1 247 ? 6.035 -5.336 -21.297 1 94.44 247 ASN A CA 1
ATOM 1939 C C . ASN A 1 247 ? 5.598 -6.539 -22.125 1 94.44 247 ASN A C 1
ATOM 1941 O O . ASN A 1 247 ? 4.613 -6.469 -22.859 1 94.44 247 ASN A O 1
ATOM 1945 N N . ARG A 1 248 ? 6.273 -7.578 -21.922 1 95.25 248 ARG A N 1
ATOM 1946 C CA . ARG A 1 248 ? 6.039 -8.773 -22.719 1 95.25 248 ARG A CA 1
ATOM 1947 C C . ARG A 1 248 ? 4.828 -9.547 -22.219 1 95.25 248 ARG A C 1
ATOM 1949 O O . ARG A 1 248 ? 4.02 -10.039 -23 1 95.25 248 ARG A O 1
ATOM 1956 N N . THR A 1 249 ? 4.668 -9.695 -20.953 1 95.44 249 THR A N 1
ATOM 1957 C CA . THR A 1 249 ? 3.689 -10.633 -20.406 1 95.44 249 THR A CA 1
ATOM 1958 C C . THR A 1 249 ? 2.633 -9.898 -19.594 1 95.44 249 THR A C 1
ATOM 1960 O O . THR A 1 249 ? 1.548 -10.43 -19.344 1 95.44 249 THR A O 1
ATOM 1963 N N . ARG A 1 250 ? 2.98 -8.734 -19 1 93 250 ARG A N 1
ATOM 1964 C CA . ARG A 1 250 ? 2.15 -7.891 -18.141 1 93 250 ARG A CA 1
ATOM 1965 C C . ARG A 1 250 ? 2.023 -8.484 -16.75 1 93 250 ARG A C 1
ATOM 1967 O O . ARG A 1 250 ? 1.29 -7.957 -15.906 1 93 250 ARG A O 1
ATOM 1974 N N . PHE A 1 251 ? 2.75 -9.641 -16.531 1 96.5 251 PHE A N 1
ATOM 1975 C CA . PHE A 1 251 ? 2.928 -10.086 -15.156 1 96.5 251 PHE A CA 1
ATOM 1976 C C . PHE A 1 251 ? 3.834 -9.133 -14.391 1 96.5 251 PHE A C 1
ATOM 1978 O O . PHE A 1 251 ? 4.727 -8.516 -14.969 1 96.5 251 PHE A O 1
ATOM 1985 N N . ILE A 1 252 ? 3.561 -8.992 -13.188 1 97.31 252 ILE A N 1
ATOM 1986 C CA . ILE A 1 252 ? 4.41 -8.188 -12.32 1 97.31 252 ILE A CA 1
ATOM 1987 C C . ILE A 1 252 ? 5.285 -9.094 -11.461 1 97.31 252 ILE A C 1
ATOM 1989 O O . ILE A 1 252 ? 4.816 -9.648 -10.461 1 97.31 252 ILE A O 1
ATOM 1993 N N . LEU A 1 253 ? 6.484 -9.234 -11.883 1 97.88 253 LEU A N 1
ATOM 1994 C CA . LEU A 1 253 ? 7.449 -10.086 -11.195 1 97.88 253 LEU A CA 1
ATOM 1995 C C . LEU A 1 253 ? 8.109 -9.336 -10.047 1 97.88 253 LEU A C 1
ATOM 1997 O O . LEU A 1 253 ? 8.594 -8.219 -10.219 1 97.88 253 LEU A O 1
ATOM 2001 N N . ASN A 1 254 ? 8.086 -9.883 -8.906 1 95.5 254 ASN A N 1
ATOM 2002 C CA . ASN A 1 254 ? 8.734 -9.336 -7.723 1 95.5 254 ASN A CA 1
ATOM 2003 C C . ASN A 1 254 ? 9.719 -10.328 -7.109 1 95.5 254 ASN A C 1
ATOM 2005 O O . ASN A 1 254 ? 9.344 -11.445 -6.766 1 95.5 254 ASN A O 1
ATOM 2009 N N . ILE A 1 255 ? 10.953 -9.93 -6.98 1 91.75 255 ILE A N 1
ATOM 2010 C CA . ILE A 1 255 ? 11.984 -10.773 -6.395 1 91.75 255 ILE A CA 1
ATOM 2011 C C . ILE A 1 255 ? 12.602 -10.07 -5.188 1 91.75 255 ILE A C 1
ATOM 2013 O O . ILE A 1 255 ? 12.984 -8.898 -5.27 1 91.75 255 ILE A O 1
ATOM 2017 N N . THR A 1 256 ? 12.656 -10.75 -4.164 1 82.31 256 THR A N 1
ATOM 2018 C CA . THR A 1 256 ? 13.219 -10.18 -2.945 1 82.31 256 THR A CA 1
ATOM 2019 C C . THR A 1 256 ? 14.703 -10.508 -2.83 1 82.31 256 THR A C 1
ATOM 2021 O O . THR A 1 256 ? 15.109 -11.656 -3.031 1 82.31 256 THR A O 1
ATOM 2024 N N . VAL A 1 257 ? 15.453 -9.438 -2.586 1 76.94 257 VAL A N 1
ATOM 2025 C CA . VAL A 1 257 ? 16.891 -9.617 -2.385 1 76.94 257 VAL A CA 1
ATOM 2026 C C . VAL A 1 257 ? 17.297 -8.984 -1.058 1 76.94 257 VAL A C 1
ATOM 2028 O O . VAL A 1 257 ? 16.672 -8.031 -0.591 1 76.94 257 VAL A O 1
ATOM 2031 N N . SER A 1 258 ? 18.156 -9.578 -0.28 1 65.5 258 SER A N 1
ATOM 2032 C CA . SER A 1 258 ? 18.625 -9.016 0.987 1 65.5 258 SER A CA 1
ATOM 2033 C C . SER A 1 258 ? 20.031 -8.461 0.863 1 65.5 258 SER A C 1
ATOM 2035 O O . SER A 1 258 ? 20.859 -9.008 0.124 1 65.5 258 SER A O 1
ATOM 2037 N N . SER A 1 259 ? 20.188 -7.137 1.252 1 56.31 259 SER A N 1
ATOM 2038 C CA . SER A 1 259 ? 21.516 -6.527 1.21 1 56.31 259 SER A CA 1
ATOM 2039 C C . SER A 1 259 ? 22.391 -7.031 2.35 1 56.31 259 SER A C 1
ATOM 2041 O O . SER A 1 259 ? 21.875 -7.441 3.396 1 56.31 259 SER A O 1
ATOM 2043 N N . SER A 1 260 ? 23.672 -7.344 2.055 1 50.34 260 SER A N 1
ATOM 2044 C CA . SER A 1 260 ? 24.656 -7.758 3.043 1 50.34 260 SER A CA 1
ATOM 2045 C C . SER A 1 260 ? 24.938 -6.648 4.051 1 50.34 260 SER A C 1
ATOM 2047 O O . SER A 1 260 ? 25.438 -6.91 5.148 1 50.34 260 SER A O 1
ATOM 2049 N N . THR A 1 261 ? 24.688 -5.41 3.598 1 49.41 261 THR A N 1
ATOM 2050 C CA . THR A 1 261 ? 25.125 -4.367 4.516 1 49.41 261 THR A CA 1
ATOM 2051 C C . THR A 1 261 ? 24.078 -4.105 5.59 1 49.41 261 THR A C 1
ATOM 2053 O O . THR A 1 261 ? 22.891 -4.406 5.391 1 49.41 261 THR A O 1
ATOM 2056 N N . LEU A 1 262 ? 24.562 -3.9 6.809 1 44.62 262 LEU A N 1
ATOM 2057 C CA . LEU A 1 262 ? 23.781 -3.635 8.008 1 44.62 262 LEU A CA 1
ATOM 2058 C C . LEU A 1 262 ? 22.672 -2.621 7.715 1 44.62 262 LEU A C 1
ATOM 2060 O O . LEU A 1 262 ? 21.625 -2.635 8.367 1 44.62 262 LEU A O 1
ATOM 2064 N N . TYR A 1 263 ? 22.922 -1.823 6.785 1 41.94 263 TYR A N 1
ATOM 2065 C CA . TYR A 1 263 ? 22.047 -0.662 6.738 1 41.94 263 TYR A CA 1
ATOM 2066 C C . TYR A 1 263 ? 20.984 -0.82 5.652 1 41.94 263 TYR A C 1
ATOM 2068 O O . TYR A 1 263 ? 20.031 -0.037 5.582 1 41.94 263 TYR A O 1
ATOM 2076 N N . ASP A 1 264 ? 21.172 -1.924 4.832 1 48.12 264 ASP A N 1
ATOM 2077 C CA . ASP A 1 264 ? 20.25 -1.815 3.699 1 48.12 264 ASP A CA 1
ATOM 2078 C C . ASP A 1 264 ? 19.078 -2.768 3.859 1 48.12 264 ASP A C 1
ATOM 2080 O O . ASP A 1 264 ? 19.234 -3.893 4.336 1 48.12 264 ASP A O 1
ATOM 2084 N N . MET A 1 265 ? 17.906 -2.322 3.871 1 51.34 265 MET A N 1
ATOM 2085 C CA . MET A 1 265 ? 16.625 -3.021 3.859 1 51.34 265 MET A CA 1
ATOM 2086 C C . MET A 1 265 ? 16.484 -3.906 2.623 1 51.34 265 MET A C 1
ATOM 2088 O O . MET A 1 265 ? 17.078 -3.609 1.58 1 51.34 265 MET A O 1
ATOM 2092 N N . PRO A 1 266 ? 15.914 -5.07 2.867 1 58.62 266 PRO A N 1
ATOM 2093 C CA . PRO A 1 266 ? 15.594 -5.883 1.693 1 58.62 266 PRO A CA 1
ATOM 2094 C C . PRO A 1 266 ? 14.906 -5.082 0.588 1 58.62 266 PRO A C 1
ATOM 2096 O O . PRO A 1 266 ? 14.125 -4.176 0.874 1 58.62 266 PRO A O 1
ATOM 2099 N N . ARG A 1 267 ? 15.445 -5.336 -0.545 1 75.12 267 ARG A N 1
ATOM 2100 C CA . ARG A 1 267 ? 14.875 -4.633 -1.691 1 75.12 267 ARG A CA 1
ATOM 2101 C C . ARG A 1 267 ? 13.977 -5.551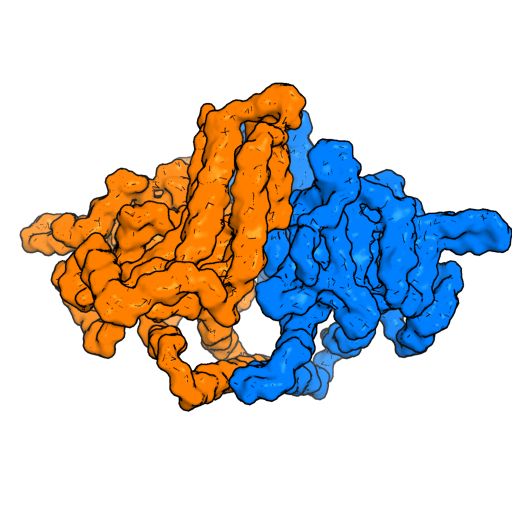 -2.508 1 75.12 267 ARG A C 1
ATOM 2103 O O . ARG A 1 267 ? 14.281 -6.734 -2.682 1 75.12 267 ARG A O 1
ATOM 2110 N N . LEU A 1 268 ? 12.844 -5.152 -2.768 1 86.44 268 LEU A N 1
ATOM 2111 C CA . LEU A 1 268 ? 11.93 -5.812 -3.695 1 86.44 268 LEU A CA 1
ATOM 2112 C C . LEU A 1 268 ? 12.148 -5.312 -5.121 1 86.44 268 LEU A C 1
ATOM 2114 O O . LEU A 1 268 ? 11.859 -4.156 -5.43 1 86.44 268 LEU A O 1
ATOM 2118 N N . LEU A 1 269 ? 12.711 -6.219 -5.918 1 90.94 269 LEU A N 1
ATOM 2119 C CA . LEU A 1 269 ? 13.031 -5.832 -7.289 1 90.94 269 LEU A CA 1
ATOM 2120 C C . LEU A 1 269 ? 11.867 -6.137 -8.227 1 90.94 269 LEU A C 1
ATOM 2122 O O . LEU A 1 269 ? 11.297 -7.23 -8.188 1 90.94 269 LEU A O 1
ATOM 2126 N N . ASN A 1 270 ? 11.469 -5.211 -8.969 1 95.25 270 ASN A N 1
ATOM 2127 C CA . ASN A 1 270 ? 10.406 -5.332 -9.969 1 95.25 270 ASN A CA 1
ATOM 2128 C C . ASN A 1 270 ? 10.523 -4.25 -11.039 1 95.25 270 ASN A C 1
ATOM 2130 O O . ASN A 1 270 ? 11.531 -3.547 -11.109 1 95.25 270 ASN A O 1
ATOM 2134 N N . TYR A 1 271 ? 9.539 -4.137 -11.859 1 94.88 271 TYR A N 1
ATOM 2135 C CA . TYR A 1 271 ? 9.641 -3.238 -13 1 94.88 271 TYR A CA 1
ATOM 2136 C C . TYR A 1 271 ? 9.516 -1.784 -12.562 1 94.88 271 TYR A C 1
ATOM 2138 O O . TYR A 1 271 ? 9.859 -0.871 -13.32 1 94.88 271 TYR A O 1
ATOM 2146 N N . ILE A 1 272 ? 9.062 -1.565 -11.328 1 92.12 272 ILE A N 1
ATOM 2147 C CA . ILE A 1 272 ? 8.93 -0.21 -10.805 1 92.12 272 ILE A CA 1
ATOM 2148 C C . ILE A 1 272 ? 10.203 0.182 -10.055 1 92.12 272 ILE A C 1
ATOM 2150 O O . ILE A 1 272 ? 10.75 1.264 -10.273 1 92.12 272 ILE A O 1
ATOM 2154 N N . THR A 1 273 ? 10.75 -0.668 -9.266 1 88.81 273 THR A N 1
ATOM 2155 C CA . THR A 1 273 ? 11.859 -0.351 -8.375 1 88.81 273 THR A CA 1
ATOM 2156 C C . THR A 1 273 ? 13.195 -0.593 -9.07 1 88.81 273 THR A C 1
ATOM 2158 O O . THR A 1 273 ? 14.195 0.042 -8.742 1 88.81 273 THR A O 1
ATOM 2161 N N . ALA A 1 274 ? 13.227 -1.563 -9.922 1 90.12 274 ALA A N 1
ATOM 2162 C CA . ALA A 1 274 ? 14.461 -1.911 -10.633 1 90.12 274 ALA A CA 1
ATOM 2163 C C . ALA A 1 274 ? 14.164 -2.342 -12.07 1 90.12 274 ALA A C 1
ATOM 2165 O O . ALA A 1 274 ? 14.477 -3.467 -12.461 1 90.12 274 ALA A O 1
ATOM 2166 N N . PRO A 1 275 ? 13.664 -1.397 -12.883 1 91.62 275 PRO A N 1
ATOM 2167 C CA . PRO A 1 275 ? 13.188 -1.745 -14.227 1 91.62 275 PRO A CA 1
ATOM 2168 C C . PRO A 1 275 ? 14.297 -2.287 -15.125 1 91.62 275 PRO A C 1
ATOM 2170 O O . PRO A 1 275 ? 14.047 -3.15 -15.969 1 91.62 275 PRO A O 1
ATOM 2173 N N . ASP A 1 276 ? 15.57 -1.862 -14.891 1 92.06 276 ASP A N 1
ATOM 2174 C CA . ASP A 1 276 ? 16.625 -2.168 -15.844 1 92.06 276 ASP A CA 1
ATOM 2175 C C . ASP A 1 276 ? 17.469 -3.357 -15.375 1 92.06 276 ASP A C 1
ATOM 2177 O O . ASP A 1 276 ? 18.375 -3.805 -16.094 1 92.06 276 ASP A O 1
ATOM 2181 N N . VAL A 1 277 ? 17.141 -3.9 -14.234 1 92.69 277 VAL A N 1
ATOM 2182 C CA . VAL A 1 277 ? 17.906 -5.016 -13.688 1 92.69 277 VAL A CA 1
ATOM 2183 C C . VAL A 1 277 ? 17.562 -6.297 -14.453 1 92.69 277 VAL A C 1
ATOM 2185 O O . VAL A 1 277 ? 16.406 -6.535 -14.789 1 92.69 277 VAL A O 1
ATOM 2188 N N . LEU A 1 278 ? 18.625 -7.008 -14.695 1 95.06 278 LEU A N 1
ATOM 2189 C CA . LEU A 1 278 ? 18.438 -8.297 -15.352 1 95.06 278 LEU A CA 1
ATOM 2190 C C . LEU A 1 278 ? 17.891 -9.328 -14.375 1 95.06 278 LEU A C 1
ATOM 2192 O O . LEU A 1 278 ? 18.438 -9.523 -13.281 1 95.06 278 LEU A O 1
ATOM 2196 N N . ILE A 1 279 ? 16.844 -10.016 -14.812 1 95.81 279 ILE A N 1
ATOM 2197 C CA . ILE A 1 279 ? 16.094 -10.906 -13.93 1 95.81 279 ILE A CA 1
ATOM 2198 C C . ILE A 1 279 ? 16.984 -12.055 -13.469 1 95.81 279 ILE A C 1
ATOM 2200 O O . ILE A 1 279 ? 16.938 -12.461 -12.305 1 95.81 279 ILE A O 1
ATOM 2204 N N . TRP A 1 280 ? 17.828 -12.633 -14.422 1 91.44 280 TRP A N 1
ATOM 2205 C CA . TRP A 1 280 ? 18.656 -13.773 -14.039 1 91.44 280 TRP A CA 1
ATOM 2206 C C . TRP A 1 280 ? 19.609 -13.391 -12.898 1 91.44 280 TRP A C 1
ATOM 2208 O O . TRP A 1 280 ? 19.906 -14.211 -12.031 1 91.44 280 TRP A O 1
ATOM 2218 N N . SER A 1 281 ? 20.125 -12.164 -12.891 1 89.81 281 SER A N 1
ATOM 2219 C CA . SER A 1 281 ? 21.016 -11.727 -11.828 1 89.81 281 SER A CA 1
ATOM 2220 C C . SER A 1 281 ? 20.281 -11.562 -10.5 1 89.81 281 SER A C 1
ATOM 2222 O O . SER A 1 281 ? 20.828 -11.836 -9.438 1 89.81 281 SER A O 1
ATOM 2224 N N . ALA A 1 282 ? 19.016 -11.078 -10.57 1 89.94 282 ALA A N 1
ATOM 2225 C CA . ALA A 1 282 ? 18.203 -10.945 -9.375 1 89.94 282 ALA A CA 1
ATOM 2226 C C . ALA A 1 282 ? 17.922 -12.305 -8.742 1 89.94 282 ALA A C 1
ATOM 2228 O O . ALA A 1 282 ? 17.969 -12.445 -7.52 1 89.94 282 ALA A O 1
ATOM 2229 N N . VAL A 1 283 ? 17.609 -13.258 -9.547 1 88.31 283 VAL A N 1
ATOM 2230 C CA . VAL A 1 283 ? 17.328 -14.609 -9.062 1 88.31 283 VAL A CA 1
ATOM 2231 C C . VAL A 1 283 ? 18.578 -15.188 -8.414 1 88.31 283 VAL A C 1
ATOM 2233 O O . VAL A 1 283 ? 18.516 -15.797 -7.34 1 88.31 283 VAL A O 1
ATOM 2236 N N . ALA A 1 284 ? 19.703 -15 -9.094 1 83 284 ALA A N 1
ATOM 2237 C CA . ALA A 1 284 ? 20.969 -15.484 -8.547 1 83 284 ALA A CA 1
ATOM 2238 C C . ALA A 1 284 ? 21.25 -14.875 -7.18 1 83 284 ALA A C 1
ATOM 2240 O O . ALA A 1 284 ? 21.688 -15.57 -6.262 1 83 284 ALA A O 1
ATOM 2241 N N . ALA A 1 285 ? 20.953 -13.602 -7.098 1 80.69 285 ALA A N 1
ATOM 2242 C CA . ALA A 1 285 ? 21.172 -12.906 -5.828 1 80.69 285 ALA A CA 1
ATOM 2243 C C . ALA A 1 285 ? 20.219 -13.43 -4.754 1 80.69 285 ALA A C 1
ATOM 2245 O O . ALA A 1 285 ? 20.609 -13.578 -3.592 1 80.69 285 ALA A O 1
ATOM 2246 N N . SER A 1 286 ? 18.984 -13.648 -5.086 1 81.56 286 SER A N 1
ATOM 2247 C CA . SER A 1 286 ? 17.969 -14.109 -4.148 1 81.56 286 SER A CA 1
ATOM 2248 C C . SER A 1 286 ? 18.281 -15.516 -3.645 1 81.56 286 SER A C 1
ATOM 2250 O O . SER A 1 286 ? 17.875 -15.891 -2.541 1 81.56 286 SER A O 1
ATOM 2252 N N . CYS A 1 287 ? 18.969 -16.266 -4.383 1 75.12 287 CYS A N 1
ATOM 2253 C CA . CYS A 1 287 ? 19.266 -17.641 -4.031 1 75.12 287 CYS A CA 1
ATOM 2254 C C . CYS A 1 287 ? 20.609 -17.75 -3.33 1 75.12 287 CYS A C 1
ATOM 2256 O O . CYS A 1 287 ? 21.016 -18.828 -2.893 1 75.12 287 CYS A O 1
ATOM 2258 N N . ALA A 1 288 ? 21.312 -16.625 -3.303 1 64.25 288 ALA A N 1
ATOM 2259 C CA . ALA A 1 288 ? 22.641 -16.641 -2.711 1 64.25 288 ALA A CA 1
ATOM 2260 C C . ALA A 1 288 ? 22.562 -16.641 -1.186 1 64.25 288 ALA A C 1
ATOM 2262 O O . ALA A 1 288 ? 22.016 -15.711 -0.588 1 64.25 288 ALA A O 1
ATOM 2263 N N . VAL A 1 289 ? 22.703 -17.781 -0.491 1 52.72 289 VAL A N 1
ATOM 2264 C CA . VAL A 1 289 ? 22.672 -17.953 0.959 1 52.72 289 VAL A CA 1
ATOM 2265 C C . VAL A 1 289 ? 23.953 -17.375 1.569 1 52.72 289 VAL A C 1
ATOM 2267 O O . VAL A 1 289 ? 25.047 -17.625 1.067 1 52.72 289 VAL A O 1
ATOM 2270 N N . PRO A 1 290 ? 23.828 -16.266 2.508 1 50.22 290 PRO A N 1
ATOM 2271 C CA . PRO A 1 290 ? 24.969 -15.578 3.117 1 50.22 290 PRO A CA 1
ATOM 2272 C C . PRO A 1 290 ? 26.141 -16.516 3.412 1 50.22 290 PRO A C 1
ATOM 2274 O O . PRO A 1 290 ? 27.297 -16.125 3.279 1 50.22 290 PRO A O 1
ATOM 2277 N N . VAL A 1 291 ? 25.969 -17.531 4.238 1 44.41 291 VAL A N 1
ATOM 2278 C CA . VAL A 1 291 ? 27.109 -18.25 4.789 1 44.41 291 VAL A CA 1
ATOM 2279 C C . VAL A 1 291 ? 28.016 -18.734 3.658 1 44.41 291 VAL A C 1
ATOM 2281 O O . VAL A 1 291 ? 29.234 -18.797 3.812 1 44.41 291 VAL A O 1
ATOM 2284 N N . PHE A 1 292 ? 27.484 -19.109 2.656 1 41.81 292 PHE A N 1
ATOM 2285 C CA . PHE A 1 292 ? 28.297 -19.938 1.771 1 41.81 292 PHE A CA 1
ATOM 2286 C C . PHE A 1 292 ? 28.734 -19.141 0.543 1 41.81 292 PHE A C 1
ATOM 2288 O O . PHE A 1 292 ? 29.828 -19.375 0.003 1 41.81 292 PHE A O 1
ATOM 2295 N N . TYR A 1 293 ? 27.906 -18.281 -0.041 1 43.06 293 TYR A N 1
ATOM 2296 C CA . TYR A 1 293 ? 28.203 -17.969 -1.43 1 43.06 293 TYR A CA 1
ATOM 2297 C C . TYR A 1 293 ? 28.438 -16.469 -1.604 1 43.06 293 TYR A C 1
ATOM 2299 O O . TYR A 1 293 ? 28.547 -15.977 -2.729 1 43.06 293 TYR A O 1
ATOM 2307 N N . GLY A 1 294 ? 29.078 -15.891 -0.625 1 47.47 294 GLY A N 1
ATOM 2308 C CA . GLY A 1 294 ? 29.438 -14.5 -0.856 1 47.47 294 GLY A CA 1
ATOM 2309 C C . GLY A 1 294 ? 28.312 -13.688 -1.472 1 47.47 294 GLY A C 1
ATOM 2310 O O . GLY A 1 294 ? 27.234 -14.227 -1.751 1 47.47 294 GLY A O 1
ATOM 2311 N N . SER A 1 295 ? 28.234 -12.281 -1.564 1 55.72 295 SER A N 1
ATOM 2312 C CA . SER A 1 295 ? 27.312 -11.32 -2.168 1 55.72 295 SER A CA 1
ATOM 2313 C C . SER A 1 295 ? 27.406 -11.352 -3.689 1 55.72 295 SER A C 1
ATOM 2315 O O . SER A 1 295 ? 28.484 -11.516 -4.25 1 55.72 295 SER A O 1
ATOM 2317 N N . THR A 1 296 ? 26.281 -11.695 -4.398 1 66.31 296 THR A N 1
ATOM 2318 C CA . THR A 1 296 ? 26.281 -11.656 -5.855 1 66.31 296 THR A CA 1
ATOM 2319 C C . THR A 1 296 ? 25.859 -10.281 -6.359 1 66.31 296 THR A C 1
ATOM 2321 O O . THR A 1 296 ? 24.906 -9.688 -5.836 1 66.31 296 THR A O 1
ATOM 2324 N N . PRO A 1 297 ? 26.609 -9.789 -7.23 1 75.56 297 PRO A N 1
ATOM 2325 C CA . PRO A 1 297 ? 26.266 -8.492 -7.805 1 75.56 297 PRO A CA 1
ATOM 2326 C C . PRO A 1 297 ? 25.016 -8.562 -8.695 1 75.56 297 PRO A C 1
ATOM 2328 O O . PRO A 1 297 ? 24.672 -9.633 -9.195 1 75.56 297 PRO A O 1
ATOM 2331 N N . LEU A 1 298 ? 24.312 -7.539 -8.742 1 84.06 298 LEU A N 1
ATOM 2332 C CA . LEU A 1 298 ? 23.203 -7.375 -9.68 1 84.06 298 LEU A CA 1
ATOM 2333 C C . LEU A 1 298 ? 23.672 -6.742 -10.984 1 84.06 298 LEU A C 1
ATOM 2335 O O . LEU A 1 298 ? 24.578 -5.898 -10.977 1 84.06 298 LEU A O 1
ATOM 2339 N N . PHE A 1 299 ? 23.078 -7.223 -12.031 1 88.31 299 PHE A N 1
ATOM 2340 C CA . PHE A 1 299 ? 23.406 -6.676 -13.344 1 88.31 299 PHE A CA 1
ATOM 2341 C C . PHE A 1 299 ? 22.203 -5.969 -13.953 1 88.31 299 PHE A C 1
ATOM 2343 O O . PHE A 1 299 ? 21.062 -6.305 -13.641 1 88.31 299 PHE A O 1
ATOM 2350 N N . ALA A 1 300 ? 22.531 -4.941 -14.758 1 90.56 300 ALA A N 1
ATOM 2351 C CA . ALA A 1 300 ? 21.484 -4.172 -15.43 1 90.56 300 ALA A CA 1
ATOM 2352 C C . ALA A 1 300 ? 21.844 -3.934 -16.891 1 90.56 300 ALA A C 1
ATOM 2354 O O . ALA A 1 300 ? 22.984 -4.184 -17.312 1 90.56 300 ALA A O 1
ATOM 2355 N N . LYS A 1 301 ? 20.812 -3.596 -17.641 1 90.62 301 LYS A N 1
ATOM 2356 C CA . LYS A 1 301 ? 21.031 -3.164 -19.031 1 90.62 301 LYS A CA 1
ATOM 2357 C C . LYS A 1 301 ? 21.109 -1.644 -19.125 1 90.62 301 LYS A C 1
ATOM 2359 O O . LYS A 1 301 ? 20.266 -0.935 -18.578 1 90.62 301 LYS A O 1
ATOM 2364 N N . ASP A 1 302 ? 22.141 -1.192 -19.75 1 82.94 302 ASP A N 1
ATOM 2365 C CA . ASP A 1 302 ? 22.281 0.251 -19.922 1 82.94 302 ASP A CA 1
ATOM 2366 C C . ASP A 1 302 ? 21.453 0.732 -21.125 1 82.94 302 ASP A C 1
ATOM 2368 O O . ASP A 1 302 ? 20.703 -0.042 -21.719 1 82.94 302 ASP A O 1
ATOM 2372 N N . LYS A 1 303 ? 21.578 1.978 -21.422 1 76.12 303 LYS A N 1
ATOM 2373 C CA . LYS A 1 303 ? 20.797 2.602 -22.5 1 76.12 303 LYS A CA 1
ATOM 2374 C C . LYS A 1 303 ? 21.094 1.937 -23.844 1 76.12 303 LYS A C 1
ATOM 2376 O O . LYS A 1 303 ? 20.219 1.903 -24.719 1 76.12 303 LYS A O 1
ATOM 2381 N N . ASN A 1 304 ? 22.266 1.4 -23.953 1 79.19 304 ASN A N 1
ATOM 2382 C CA . ASN A 1 304 ? 22.672 0.799 -25.219 1 79.19 304 ASN A CA 1
ATOM 2383 C C . ASN A 1 304 ? 22.422 -0.704 -25.234 1 79.19 304 ASN A C 1
ATOM 2385 O O . ASN A 1 304 ? 22.734 -1.382 -26.219 1 79.19 304 ASN A O 1
ATOM 2389 N N . GLY A 1 305 ? 21.891 -1.193 -24.188 1 84.25 305 GLY A N 1
ATOM 2390 C CA . GLY A 1 305 ? 21.547 -2.604 -24.141 1 84.25 305 GLY A CA 1
ATOM 2391 C C . GLY A 1 305 ? 22.672 -3.479 -23.625 1 84.25 305 GLY A C 1
ATOM 2392 O O . GLY A 1 305 ? 22.562 -4.707 -23.641 1 84.25 305 GLY A O 1
ATOM 2393 N N . ASN A 1 306 ? 23.719 -2.822 -23.141 1 88.75 306 ASN A N 1
ATOM 2394 C CA . ASN A 1 306 ? 24.859 -3.574 -22.609 1 88.75 306 ASN A CA 1
ATOM 2395 C C . ASN A 1 306 ? 24.641 -3.973 -21.156 1 88.75 306 ASN A C 1
ATOM 2397 O O . ASN A 1 306 ? 24.016 -3.23 -20.391 1 88.75 306 ASN A O 1
ATOM 2401 N N . VAL A 1 307 ? 25.188 -5.164 -20.859 1 91.44 307 VAL A N 1
ATOM 2402 C CA . VAL A 1 307 ? 25.078 -5.652 -19.484 1 91.44 307 VAL A CA 1
ATOM 2403 C C . VAL A 1 307 ? 26.125 -4.965 -18.609 1 91.44 307 VAL A C 1
ATOM 2405 O O . VAL A 1 307 ? 27.328 -5.02 -18.906 1 91.44 307 VAL A O 1
ATOM 2408 N N . VAL A 1 308 ? 25.703 -4.234 -17.625 1 86.38 308 VAL A N 1
ATOM 2409 C CA . VAL A 1 308 ? 26.578 -3.523 -16.719 1 86.38 308 VAL A CA 1
ATOM 2410 C C . VAL A 1 308 ? 26.219 -3.863 -15.273 1 86.38 308 VAL A C 1
ATOM 2412 O O . VAL A 1 308 ? 25.078 -4.238 -14.992 1 86.38 308 VAL A O 1
ATOM 2415 N N . PRO A 1 309 ? 27.188 -3.818 -14.391 1 82.81 309 PRO A N 1
ATOM 2416 C CA . PRO A 1 309 ? 26.844 -4 -12.984 1 82.81 309 PRO A CA 1
ATOM 2417 C C . PRO A 1 309 ? 25.906 -2.914 -12.461 1 82.81 309 PRO A C 1
ATOM 2419 O O . PRO A 1 309 ? 26.031 -1.749 -12.852 1 82.81 309 PRO A O 1
ATOM 2422 N N . TRP A 1 310 ? 24.875 -3.289 -11.844 1 71.75 310 TRP A N 1
ATOM 2423 C CA . TRP A 1 310 ? 23.906 -2.354 -11.297 1 71.75 310 TRP A CA 1
ATOM 2424 C C . TRP A 1 310 ? 24.516 -1.5 -10.195 1 71.75 310 TRP A C 1
ATOM 2426 O O . TRP A 1 310 ? 24.375 -0.275 -10.195 1 71.75 310 TRP A O 1
ATOM 2436 N N . ASN A 1 311 ? 24.891 -2.059 -8.945 1 62.53 311 ASN A N 1
ATOM 2437 C CA . ASN A 1 311 ? 25.469 -1.258 -7.871 1 62.53 311 ASN A CA 1
ATOM 2438 C C . ASN A 1 311 ? 26.984 -1.309 -7.895 1 62.53 311 ASN A C 1
ATOM 2440 O O . ASN A 1 311 ? 27.578 -2.391 -7.871 1 62.53 311 ASN A O 1
ATOM 2444 N N . PRO A 1 312 ? 27.594 -0.236 -8.336 1 47.81 312 PRO A N 1
ATOM 2445 C CA . PRO A 1 312 ? 29.062 -0.244 -8.281 1 47.81 312 PRO A CA 1
ATOM 2446 C C . PRO A 1 312 ? 29.594 -0.548 -6.883 1 47.81 312 PRO A C 1
ATOM 2448 O O . PRO A 1 312 ? 30.797 -0.757 -6.711 1 47.81 312 PRO A O 1
ATOM 2451 N N . ASN A 1 313 ? 28.812 -0.143 -5.918 1 49.88 313 ASN A N 1
ATOM 2452 C CA . ASN A 1 313 ? 29.469 -0.275 -4.621 1 49.88 313 ASN A CA 1
ATOM 2453 C C . ASN A 1 313 ? 29.266 -1.667 -4.031 1 49.88 313 ASN A C 1
ATOM 2455 O O . ASN A 1 313 ? 28.25 -2.318 -4.293 1 49.88 313 ASN A O 1
ATOM 2459 N N . ASP A 1 314 ? 30.344 -2.367 -3.758 1 46.75 314 ASP A N 1
ATOM 2460 C CA . ASP A 1 314 ? 30.594 -3.631 -3.076 1 46.75 314 ASP A CA 1
ATOM 2461 C C . ASP A 1 314 ? 29.422 -4.023 -2.176 1 46.75 314 ASP A C 1
ATOM 2463 O O . ASP A 1 314 ? 29.625 -4.641 -1.128 1 46.75 314 ASP A O 1
ATOM 2467 N N . GLN A 1 315 ? 28.328 -3.408 -2.402 1 48.91 315 GLN A N 1
ATOM 2468 C CA . GLN A 1 315 ? 27.281 -3.82 -1.487 1 48.91 315 GLN A CA 1
ATOM 2469 C C . GLN A 1 315 ? 26.797 -5.234 -1.806 1 48.91 315 GLN A C 1
ATOM 2471 O O . GLN A 1 315 ? 26.547 -5.566 -2.967 1 48.91 315 GLN A O 1
ATOM 2476 N N . LEU A 1 316 ? 27.156 -6.148 -0.903 1 45.53 316 LEU A N 1
ATOM 2477 C CA . LEU A 1 316 ? 26.828 -7.566 -1.024 1 45.53 316 LEU A CA 1
ATOM 2478 C C . LEU A 1 316 ? 25.406 -7.84 -0.533 1 45.53 316 LEU A C 1
ATOM 2480 O O . LEU A 1 316 ? 24.922 -7.164 0.374 1 45.53 316 LEU A O 1
ATOM 2484 N N . TYR A 1 317 ? 24.625 -8.336 -1.39 1 47.47 317 TYR A N 1
ATOM 2485 C CA . TYR A 1 317 ? 23.234 -8.664 -1.063 1 47.47 317 TYR A CA 1
ATOM 2486 C C . TYR A 1 317 ? 23.125 -10.094 -0.552 1 47.47 317 TYR A C 1
ATOM 2488 O O . TYR A 1 317 ? 23.922 -10.961 -0.93 1 47.47 317 TYR A O 1
ATOM 2496 N N . ILE A 1 318 ? 22.625 -10.328 0.618 1 39.91 318 ILE A N 1
ATOM 2497 C CA . ILE A 1 318 ? 22.469 -11.672 1.168 1 39.91 318 ILE A CA 1
ATOM 2498 C C . ILE A 1 318 ? 21.047 -12.172 0.896 1 39.91 318 ILE A C 1
ATOM 2500 O O . ILE A 1 318 ? 20.203 -11.414 0.409 1 39.91 318 ILE A O 1
ATOM 2504 N N . ASP A 1 319 ? 20.734 -13.477 1.12 1 41.16 319 ASP A N 1
ATOM 2505 C CA . ASP A 1 319 ? 19.516 -14.227 0.853 1 41.16 319 ASP A CA 1
ATOM 2506 C C . ASP A 1 319 ? 18.297 -13.5 1.413 1 41.16 319 ASP A C 1
ATOM 2508 O O . ASP A 1 319 ? 18.266 -13.148 2.594 1 41.16 319 ASP A O 1
ATOM 2512 N N . GLY A 1 320 ? 17.406 -12.914 0.636 1 41.34 320 GLY A N 1
ATOM 2513 C CA . GLY A 1 320 ? 16.188 -12.164 0.877 1 41.34 320 GLY A CA 1
ATOM 2514 C C . GLY A 1 320 ? 15.203 -12.891 1.769 1 41.34 320 GLY A C 1
ATOM 2515 O O . GLY A 1 320 ? 14.352 -12.266 2.404 1 41.34 320 GLY A O 1
ATOM 2516 N N . SER A 1 321 ? 15.289 -14.391 1.644 1 39.19 321 SER A N 1
ATOM 2517 C CA . SER A 1 321 ? 14.32 -15.172 2.404 1 39.19 321 SER A CA 1
ATOM 2518 C C . SER A 1 321 ? 14.5 -14.969 3.904 1 39.19 321 SER A C 1
ATOM 2520 O O . SER A 1 321 ? 13.578 -15.203 4.684 1 39.19 321 SER A O 1
ATOM 2522 N N . VAL A 1 322 ? 15.656 -14.516 4.238 1 38.09 322 VAL A N 1
ATOM 2523 C CA . VAL A 1 322 ? 16 -14.398 5.652 1 38.09 322 VAL A CA 1
ATOM 2524 C C . VAL A 1 322 ? 15.227 -13.242 6.277 1 38.09 322 VAL A C 1
ATOM 2526 O O . VAL A 1 322 ? 14.758 -13.336 7.414 1 38.09 322 VAL A O 1
ATOM 2529 N N . GLU A 1 323 ? 15.18 -12.188 5.66 1 41.03 323 GLU A N 1
ATOM 2530 C CA . GLU A 1 323 ? 14.617 -11.023 6.336 1 41.03 323 GLU A CA 1
ATOM 2531 C C . GLU A 1 323 ? 13.18 -10.766 5.895 1 41.03 323 GLU A C 1
ATOM 2533 O O . GLU A 1 323 ? 12.359 -10.266 6.672 1 41.03 323 GLU A O 1
ATOM 2538 N N . ASN A 1 324 ? 12.922 -11.07 4.676 1 51.03 324 ASN A N 1
ATOM 2539 C CA . ASN A 1 324 ? 11.586 -10.703 4.219 1 51.03 324 ASN A CA 1
ATOM 2540 C C . ASN A 1 324 ? 11.055 -11.688 3.18 1 51.03 324 ASN A C 1
ATOM 2542 O O . ASN A 1 324 ? 11 -11.367 1.989 1 51.03 324 ASN A O 1
ATOM 2546 N N . ASP A 1 325 ? 10.805 -12.992 3.738 1 48.53 325 ASP A N 1
ATOM 2547 C CA . ASP A 1 325 ? 10.328 -14.055 2.857 1 48.53 325 ASP A CA 1
ATOM 2548 C C . ASP A 1 325 ? 9.078 -13.617 2.096 1 48.53 325 ASP A C 1
ATOM 2550 O O . ASP A 1 325 ? 8.914 -13.945 0.918 1 48.53 325 ASP A O 1
ATOM 2554 N N . LEU A 1 326 ? 8.359 -12.836 2.688 1 57.62 326 LEU A N 1
ATOM 2555 C CA . LEU A 1 326 ? 7.09 -12.445 2.082 1 57.62 326 LEU A CA 1
ATOM 2556 C C . LEU A 1 326 ? 6.867 -10.938 2.211 1 57.62 326 LEU A C 1
ATOM 2558 O O . LEU A 1 326 ? 6.352 -10.469 3.229 1 57.62 326 LEU A O 1
ATOM 2562 N N . PRO A 1 327 ? 7.34 -10.227 1.087 1 79.12 327 PRO A N 1
ATOM 2563 C CA . PRO A 1 327 ? 7.262 -8.766 1.164 1 79.12 327 PRO A CA 1
ATOM 2564 C C . PRO A 1 327 ? 5.836 -8.242 0.98 1 79.12 327 PRO A C 1
ATOM 2566 O O . PRO A 1 327 ? 5.586 -7.438 0.082 1 79.12 327 PRO A O 1
ATOM 2569 N N . MET A 1 328 ? 4.926 -8.625 1.873 1 82.12 328 MET A N 1
ATOM 2570 C CA . MET A 1 328 ? 3.506 -8.312 1.737 1 82.12 328 MET A CA 1
ATOM 2571 C C . MET A 1 328 ? 3.27 -6.809 1.852 1 82.12 328 MET A C 1
ATOM 2573 O O . MET A 1 328 ? 2.518 -6.23 1.062 1 82.12 328 MET A O 1
ATOM 2577 N N . ASN A 1 329 ? 3.953 -6.141 2.736 1 82.19 329 ASN A N 1
ATOM 2578 C CA . ASN A 1 329 ? 3.744 -4.711 2.938 1 82.19 329 ASN A CA 1
ATOM 2579 C C . ASN A 1 329 ? 4.195 -3.902 1.726 1 82.19 329 ASN A C 1
ATOM 2581 O O . ASN A 1 329 ? 3.496 -2.984 1.29 1 82.19 329 ASN A O 1
ATOM 2585 N N . LYS A 1 330 ? 5.355 -4.305 1.216 1 87.38 330 LYS A N 1
ATOM 2586 C CA . LYS A 1 330 ? 5.871 -3.58 0.056 1 87.38 330 LYS A CA 1
ATOM 2587 C C . LYS A 1 330 ? 4.996 -3.822 -1.173 1 87.38 330 LYS A C 1
ATOM 2589 O O . LYS A 1 330 ? 4.801 -2.92 -1.989 1 87.38 330 LYS A O 1
ATOM 2594 N N . LEU A 1 331 ? 4.512 -5.051 -1.268 1 91.5 331 LEU A N 1
ATOM 2595 C CA . LEU A 1 331 ? 3.602 -5.359 -2.367 1 91.5 331 LEU A CA 1
ATOM 2596 C C . LEU A 1 331 ? 2.318 -4.543 -2.256 1 91.5 331 LEU A C 1
ATOM 2598 O O . LEU A 1 331 ? 1.805 -4.043 -3.26 1 91.5 331 LEU A O 1
ATOM 2602 N N . SER A 1 332 ? 1.834 -4.445 -1.029 1 90.94 332 SER A N 1
ATOM 2603 C CA . SER A 1 332 ? 0.64 -3.639 -0.793 1 90.94 332 SER A CA 1
ATOM 2604 C C . SER A 1 332 ? 0.882 -2.174 -1.143 1 90.94 332 SER A C 1
ATOM 2606 O O . SER A 1 332 ? 0.066 -1.55 -1.823 1 90.94 332 SER A O 1
ATOM 2608 N N . GLU A 1 333 ? 2.037 -1.702 -0.784 1 89.38 333 GLU A N 1
ATOM 2609 C CA . GLU A 1 333 ? 2.395 -0.303 -1.003 1 89.38 333 GLU A CA 1
ATOM 2610 C C . GLU A 1 333 ? 2.557 -0 -2.49 1 89.38 333 GLU A C 1
ATOM 2612 O O . GLU A 1 333 ? 2.037 1.003 -2.984 1 89.38 333 GLU A O 1
ATOM 2617 N N . LEU A 1 334 ? 3.207 -0.897 -3.166 1 92.12 334 LEU A N 1
ATOM 2618 C CA . LEU A 1 334 ? 3.584 -0.609 -4.543 1 92.12 334 LEU A CA 1
ATOM 2619 C C . LEU A 1 334 ? 2.438 -0.921 -5.5 1 92.12 334 LEU A C 1
ATOM 2621 O O . LEU A 1 334 ? 2.25 -0.226 -6.5 1 92.12 334 LEU A O 1
ATOM 2625 N N . PHE A 1 335 ? 1.65 -1.987 -5.148 1 94.31 335 PHE A N 1
ATOM 2626 C CA . PHE A 1 335 ? 0.752 -2.484 -6.184 1 94.31 335 PHE A CA 1
ATOM 2627 C C . PHE A 1 335 ? -0.672 -2.604 -5.652 1 94.31 335 PHE A C 1
ATOM 2629 O O . PHE A 1 335 ? -1.514 -3.268 -6.262 1 94.31 335 PHE A O 1
ATOM 2636 N N . ASN A 1 336 ? -1.01 -2.049 -4.516 1 93.56 336 ASN A N 1
ATOM 2637 C CA . ASN A 1 336 ? -2.361 -2.049 -3.967 1 93.56 336 ASN A CA 1
ATOM 2638 C C . ASN A 1 336 ? -2.846 -3.465 -3.666 1 93.56 336 ASN A C 1
ATOM 2640 O O . ASN A 1 336 ? -4.004 -3.797 -3.924 1 93.56 336 ASN A O 1
ATOM 2644 N N . VAL A 1 337 ? -1.917 -4.32 -3.223 1 93.31 337 VAL A N 1
ATOM 2645 C CA . VAL A 1 337 ? -2.26 -5.703 -2.92 1 93.31 337 VAL A CA 1
ATOM 2646 C C . VAL A 1 337 ? -2.822 -5.801 -1.505 1 93.31 337 VAL A C 1
ATOM 2648 O O . VAL A 1 337 ? -2.238 -5.27 -0.56 1 93.31 337 VAL A O 1
ATOM 2651 N N . ASN A 1 338 ? -3.973 -6.387 -1.381 1 89.44 338 ASN A N 1
ATOM 2652 C CA . ASN A 1 338 ? -4.543 -6.586 -0.053 1 89.44 338 ASN A CA 1
ATOM 2653 C C . ASN A 1 338 ? -4.969 -8.031 0.164 1 89.44 338 ASN A C 1
ATOM 2655 O O . ASN A 1 338 ? -5.613 -8.352 1.163 1 89.44 338 ASN A O 1
ATOM 2659 N N . HIS A 1 339 ? -4.727 -8.898 -0.791 1 91.38 339 HIS A N 1
ATOM 2660 C CA . HIS A 1 339 ? -4.996 -10.328 -0.697 1 91.38 339 HIS A CA 1
ATOM 2661 C C . HIS A 1 339 ? -3.793 -11.148 -1.149 1 91.38 339 HIS A C 1
ATOM 2663 O O . HIS A 1 339 ? -3.246 -10.914 -2.23 1 91.38 339 HIS A O 1
ATOM 2669 N N . PHE A 1 340 ? -3.387 -12.109 -0.318 1 91.56 340 PHE A N 1
ATOM 2670 C CA . PHE A 1 340 ? -2.146 -12.828 -0.582 1 91.56 340 PHE A CA 1
ATOM 2671 C C . PHE A 1 340 ? -2.393 -14.336 -0.609 1 91.56 340 PHE A C 1
ATOM 2673 O O . PHE A 1 340 ? -2.924 -14.898 0.349 1 91.56 340 PHE A O 1
ATOM 2680 N N . ILE A 1 341 ? -2.094 -14.953 -1.725 1 93.25 341 ILE A N 1
ATOM 2681 C CA . ILE A 1 341 ? -2.023 -16.406 -1.825 1 93.25 341 ILE A CA 1
ATOM 2682 C C . ILE A 1 341 ? -0.574 -16.859 -1.67 1 93.25 341 ILE A C 1
ATOM 2684 O O . ILE A 1 341 ? 0.292 -16.484 -2.461 1 93.25 341 ILE A O 1
ATOM 2688 N N . VAL A 1 342 ? -0.308 -17.656 -0.638 1 90.25 342 VAL A N 1
ATOM 2689 C CA . VAL A 1 342 ? 1.063 -18.062 -0.361 1 90.25 342 VAL A CA 1
ATOM 2690 C C . VAL A 1 342 ? 1.217 -19.562 -0.632 1 90.25 342 VAL A C 1
ATOM 2692 O O . VAL A 1 342 ? 0.397 -20.359 -0.184 1 90.25 342 VAL A O 1
ATOM 2695 N N . CYS A 1 343 ? 2.111 -19.875 -1.464 1 89.69 343 CYS A N 1
ATOM 2696 C CA . CYS A 1 343 ? 2.551 -21.25 -1.59 1 89.69 343 CYS A CA 1
ATOM 2697 C C . CYS A 1 343 ? 3.789 -21.516 -0.738 1 89.69 343 CYS A C 1
ATOM 2699 O O . CYS A 1 343 ? 4.875 -21.031 -1.05 1 89.69 343 CYS A O 1
ATOM 2701 N N . GLN A 1 344 ? 3.57 -22.234 0.305 1 82.94 344 GLN A N 1
ATOM 2702 C CA . GLN A 1 344 ? 4.629 -22.469 1.286 1 82.94 344 GLN A CA 1
ATOM 2703 C C . GLN A 1 344 ? 5.234 -23.859 1.13 1 82.94 344 GLN A C 1
ATOM 2705 O O . GLN A 1 344 ? 4.551 -24.859 1.334 1 82.94 344 GLN A O 1
ATOM 2710 N N . VAL A 1 345 ? 6.492 -23.875 0.77 1 73.62 345 VAL A N 1
ATOM 2711 C CA . VAL A 1 345 ? 7.16 -25.172 0.6 1 73.62 345 VAL A CA 1
ATOM 2712 C C . VAL A 1 345 ? 8.344 -25.266 1.561 1 73.62 345 VAL A C 1
ATOM 2714 O O . VAL A 1 345 ? 9.141 -26.203 1.48 1 73.62 345 VAL A O 1
ATOM 2717 N N . ASN A 1 346 ? 8.445 -24.25 2.455 1 63.72 346 ASN A N 1
ATOM 2718 C CA . ASN A 1 346 ? 9.555 -24.25 3.402 1 63.72 346 ASN A CA 1
ATOM 2719 C C . ASN A 1 346 ? 9.352 -25.281 4.496 1 63.72 346 ASN A C 1
ATOM 2721 O O . ASN A 1 346 ? 8.391 -25.219 5.266 1 63.72 346 ASN A O 1
ATOM 2725 N N . PRO A 1 347 ? 10.195 -26.266 4.512 1 57.97 347 PRO A N 1
ATOM 2726 C CA . PRO A 1 347 ? 10.039 -27.375 5.453 1 57.97 347 PRO A CA 1
ATOM 2727 C C . PRO A 1 347 ? 10.016 -26.906 6.91 1 57.97 347 PRO A C 1
ATOM 2729 O O . PRO A 1 347 ? 9.375 -27.547 7.754 1 57.97 347 PRO A O 1
ATOM 2732 N N . HIS A 1 348 ? 10.742 -25.844 7.105 1 48.94 348 HIS A N 1
ATOM 2733 C CA . HIS A 1 348 ? 10.859 -25.438 8.508 1 48.94 348 HIS A CA 1
ATOM 2734 C C . HIS A 1 348 ? 9.586 -24.766 8.992 1 48.94 348 HIS A C 1
ATOM 2736 O O . HIS A 1 348 ? 9.328 -24.719 10.203 1 48.94 348 HIS A O 1
ATOM 2742 N N . VAL A 1 349 ? 8.875 -24.281 8.125 1 48.88 349 VAL A N 1
ATOM 2743 C CA . VAL A 1 349 ? 7.699 -23.5 8.508 1 48.88 349 VAL A CA 1
ATOM 2744 C C . VAL A 1 349 ? 6.461 -24.391 8.461 1 48.88 349 VAL A C 1
ATOM 2746 O O . VAL A 1 349 ? 5.5 -24.172 9.203 1 48.88 349 VAL A O 1
ATOM 2749 N N . ILE A 1 350 ? 6.477 -25.578 7.691 1 46.31 350 ILE A N 1
ATOM 2750 C CA . ILE A 1 350 ? 5.324 -26.391 7.336 1 46.31 350 ILE A CA 1
ATOM 2751 C C . ILE A 1 350 ? 4.738 -27.031 8.594 1 46.31 350 ILE A C 1
ATOM 2753 O O . ILE A 1 350 ? 3.518 -27.062 8.773 1 46.31 350 ILE A O 1
ATOM 2757 N N . PRO A 1 351 ? 5.633 -27.5 9.398 1 42.09 351 PRO A N 1
ATOM 2758 C CA . PRO A 1 351 ? 5.02 -28.141 10.562 1 42.09 351 PRO A CA 1
ATOM 2759 C C . PRO A 1 351 ? 4.117 -27.203 11.359 1 42.09 351 PRO A C 1
ATOM 2761 O O . PRO A 1 351 ? 3.176 -27.656 12.016 1 42.09 351 PRO A O 1
ATOM 2764 N N . PHE A 1 352 ? 4.359 -25.891 11.148 1 39.22 352 PHE A N 1
ATOM 2765 C CA . PHE A 1 352 ? 3.621 -24.922 11.938 1 39.22 352 PHE A CA 1
ATOM 2766 C C . PHE A 1 352 ? 2.346 -24.484 11.227 1 39.22 352 PHE A C 1
ATOM 2768 O O . PHE A 1 352 ? 1.448 -23.906 11.836 1 39.22 352 PHE A O 1
ATOM 2775 N N . LEU A 1 353 ? 2.311 -24.703 9.93 1 41.06 353 LEU A N 1
ATOM 2776 C CA . LEU A 1 353 ? 1.165 -24.281 9.133 1 41.06 353 LEU A CA 1
ATOM 2777 C C . LEU A 1 353 ? 0.132 -25.391 9.023 1 41.06 353 LEU A C 1
ATOM 2779 O O . LEU A 1 353 ? -1.068 -25.125 8.922 1 41.06 353 LEU A O 1
ATOM 2783 N N . GLN A 1 354 ? 0.464 -26.688 8.875 1 40.31 354 GLN A N 1
ATOM 2784 C CA . GLN A 1 354 ? -0.412 -27.812 8.539 1 40.31 354 GLN A CA 1
ATOM 2785 C C . GLN A 1 354 ? -1.474 -28.016 9.609 1 40.31 354 GLN A C 1
ATOM 2787 O O . GLN A 1 354 ? -2.525 -28.609 9.352 1 40.31 354 GLN A O 1
ATOM 2792 N N . LYS A 1 355 ? -1.081 -27.922 10.883 1 38.31 355 LYS A N 1
ATOM 2793 C CA . LYS A 1 355 ? -2.061 -28.453 11.828 1 38.31 355 LYS A CA 1
ATOM 2794 C C . LYS A 1 355 ? -3.266 -27.516 11.945 1 38.31 355 LYS A C 1
ATOM 2796 O O . LYS A 1 355 ? -3.984 -27.547 12.945 1 38.31 355 LYS A O 1
ATOM 2801 N N . ALA A 1 356 ? -3.318 -26.703 11.156 1 37.41 356 ALA A N 1
ATOM 2802 C CA . ALA A 1 356 ? -4.375 -25.719 11.367 1 37.41 356 ALA A CA 1
ATOM 2803 C C . ALA A 1 356 ? -5.746 -26.391 11.43 1 37.41 356 ALA A C 1
ATOM 2805 O O . ALA A 1 356 ? -6.75 -25.734 11.711 1 37.41 356 ALA A O 1
ATOM 2806 N N . ASN A 1 357 ? -5.883 -27.578 11.023 1 33.88 357 ASN A N 1
ATOM 2807 C CA . ASN A 1 357 ? -7.285 -27.984 10.977 1 33.88 357 ASN A CA 1
ATOM 2808 C C . ASN A 1 357 ? -7.797 -28.406 12.344 1 33.88 357 ASN A C 1
ATOM 2810 O O . ASN A 1 357 ? -8.977 -28.719 12.508 1 33.88 357 ASN A O 1
ATOM 2814 N N . THR A 1 358 ? -6.941 -29.297 13.172 1 32 358 THR A N 1
ATOM 2815 C CA . THR A 1 358 ? -7.59 -29.891 14.336 1 32 358 THR A CA 1
ATOM 2816 C C . THR A 1 358 ? -7.508 -28.953 15.539 1 32 358 THR A C 1
ATOM 2818 O O . THR A 1 358 ? -6.441 -28.422 15.836 1 32 358 THR A O 1
ATOM 2821 N N . PRO A 1 359 ? -8.625 -28.641 16.297 1 36.38 359 PRO A N 1
ATOM 2822 C CA . PRO A 1 359 ? -8.875 -27.812 17.469 1 36.38 359 PRO A CA 1
ATOM 2823 C C . PRO A 1 359 ? -8.008 -28.203 18.672 1 36.38 359 PRO A C 1
ATOM 2825 O O . PRO A 1 359 ? -8.375 -27.938 19.812 1 36.38 359 PRO A O 1
ATOM 2828 N N . SER A 1 360 ? -6.988 -29.156 18.656 1 32.22 360 SER A N 1
ATOM 2829 C CA . SER A 1 360 ? -6.602 -29.578 20.016 1 32.22 360 SER A CA 1
ATOM 2830 C C . SER A 1 360 ? -5.949 -28.422 20.766 1 32.22 360 SER A C 1
ATOM 2832 O O . SER A 1 360 ? -5.285 -27.578 20.172 1 32.22 360 SER A O 1
ATOM 2834 N N . LYS A 1 361 ? -6.293 -28.25 22.062 1 37.72 361 LYS A N 1
ATOM 2835 C CA . LYS A 1 361 ? -5.875 -27.312 23.109 1 37.72 361 LYS A CA 1
ATOM 2836 C C . LYS A 1 361 ? -4.355 -27.203 23.172 1 37.72 361 LYS A C 1
ATOM 2838 O O . LYS A 1 361 ? -3.818 -26.156 23.516 1 37.72 361 LYS A O 1
ATOM 2843 N N . LEU A 1 362 ? -3.828 -28.359 23.031 1 31.42 362 LEU A N 1
ATOM 2844 C CA . LEU A 1 362 ? -2.383 -28.422 23.219 1 31.42 362 LEU A CA 1
ATOM 2845 C C . LEU A 1 362 ? -1.662 -27.641 22.125 1 31.42 362 LEU A C 1
ATOM 2847 O O . LEU A 1 362 ? -0.675 -26.953 22.391 1 31.42 362 LEU A O 1
ATOM 2851 N N . ARG A 1 363 ? -2.143 -27.766 20.938 1 38.53 363 ARG A N 1
ATOM 2852 C CA . ARG A 1 363 ? -1.451 -27.125 19.828 1 38.53 363 ARG A CA 1
ATOM 2853 C C . ARG A 1 363 ? -1.731 -25.625 19.797 1 38.53 363 ARG A C 1
ATOM 2855 O O . ARG A 1 363 ? -0.876 -24.844 19.391 1 38.53 363 ARG A O 1
ATOM 2862 N N . GLN A 1 364 ? -2.896 -25.25 20.297 1 39.06 364 GLN A N 1
ATOM 2863 C CA . GLN A 1 364 ? -3.111 -23.844 20.609 1 39.06 364 GLN A CA 1
ATOM 2864 C C . GLN A 1 364 ? -2.098 -23.344 21.641 1 39.06 364 GLN A C 1
ATOM 2866 O O . GLN A 1 364 ? -1.613 -22.203 21.531 1 39.06 364 GLN A O 1
ATOM 2871 N N . ALA A 1 365 ? -1.862 -24.281 22.547 1 39 365 ALA A N 1
ATOM 2872 C CA . ALA A 1 365 ? -0.861 -23.984 23.562 1 39 365 ALA A CA 1
ATOM 2873 C C . ALA A 1 365 ? 0.54 -23.938 22.969 1 39 365 ALA A C 1
ATOM 2875 O O . ALA A 1 365 ? 1.347 -23.078 23.328 1 39 365 ALA A O 1
ATOM 2876 N N . ALA A 1 366 ? 0.819 -24.844 22.078 1 38.66 366 ALA A N 1
ATOM 2877 C CA . ALA A 1 366 ? 2.143 -24.844 21.469 1 38.66 366 ALA A CA 1
ATOM 2878 C C . ALA A 1 366 ? 2.318 -23.656 20.531 1 38.66 366 ALA A C 1
ATOM 2880 O O . ALA A 1 366 ? 3.389 -23.047 20.484 1 38.66 366 ALA A O 1
ATOM 2881 N N . ASN A 1 367 ? 1.311 -23.359 19.734 1 39.88 367 ASN A N 1
ATOM 2882 C CA . ASN A 1 367 ? 1.332 -22.156 18.922 1 39.88 367 ASN A CA 1
ATOM 2883 C C . ASN A 1 367 ? 1.395 -20.891 19.766 1 39.88 367 ASN A C 1
ATOM 2885 O O . ASN A 1 367 ? 2.078 -19.922 19.406 1 39.88 367 ASN A O 1
ATOM 2889 N N . PHE A 1 368 ? 0.698 -21.094 20.875 1 38.47 368 PHE A N 1
ATOM 2890 C CA . PHE A 1 368 ? 0.789 -20.062 21.906 1 38.47 368 PHE A CA 1
ATOM 2891 C C . PHE A 1 368 ? 2.199 -19.984 22.469 1 38.47 368 PHE A C 1
ATOM 2893 O O . PHE A 1 368 ? 2.762 -18.891 22.625 1 38.47 368 PHE A O 1
ATOM 2900 N N . CYS A 1 369 ? 2.717 -21.125 22.875 1 37.66 369 CYS A N 1
ATOM 2901 C CA . CYS A 1 369 ? 4.074 -21.172 23.406 1 37.66 369 CYS A CA 1
ATOM 2902 C C . CYS A 1 369 ? 5.086 -20.688 22.375 1 37.66 369 CYS A C 1
ATOM 2904 O O . CYS A 1 369 ? 6.02 -19.953 22.688 1 37.66 369 CYS A O 1
ATOM 2906 N N . MET A 1 370 ? 4.898 -21.094 21.188 1 38.09 370 MET A N 1
ATOM 2907 C CA . MET A 1 370 ? 5.84 -20.672 20.156 1 38.09 370 MET A CA 1
ATOM 2908 C C . MET A 1 370 ? 5.68 -19.188 19.859 1 38.09 370 MET A C 1
ATOM 2910 O O . MET A 1 370 ? 6.664 -18.484 19.641 1 38.09 370 MET A O 1
ATOM 2914 N N . HIS A 1 371 ? 4.445 -18.75 19.875 1 40.41 371 HIS A N 1
ATOM 2915 C CA . HIS A 1 371 ? 4.211 -17.312 19.781 1 40.41 371 HIS A CA 1
ATOM 2916 C C . HIS A 1 371 ? 4.75 -16.578 21.016 1 40.41 371 HIS A C 1
ATOM 2918 O O . HIS A 1 371 ? 5.355 -15.516 20.891 1 40.41 371 HIS A O 1
ATOM 2924 N N . MET A 1 372 ? 4.492 -17.234 22.156 1 39.31 372 MET A N 1
ATOM 2925 C CA . MET A 1 372 ? 5.055 -16.688 23.375 1 39.31 372 MET A CA 1
ATOM 2926 C C . MET A 1 372 ? 6.578 -16.781 23.375 1 39.31 372 MET A C 1
ATOM 2928 O O . MET A 1 372 ? 7.266 -15.852 23.812 1 39.31 372 MET A O 1
ATOM 2932 N N . ALA A 1 373 ? 7.031 -17.906 23.031 1 38.66 373 ALA A N 1
ATOM 2933 C CA . ALA A 1 373 ? 8.477 -18.078 22.938 1 38.66 373 ALA A CA 1
ATOM 2934 C C . ALA A 1 373 ? 9.062 -17.141 21.875 1 38.66 373 ALA A C 1
ATOM 2936 O O . ALA A 1 373 ? 10.133 -16.562 22.062 1 38.66 373 ALA A O 1
ATOM 2937 N N . LYS A 1 374 ? 8.359 -16.984 20.844 1 39.62 374 LYS A N 1
ATOM 2938 C CA . LYS A 1 374 ? 8.781 -16.062 19.797 1 39.62 374 LYS A CA 1
ATOM 2939 C C . LYS A 1 374 ? 8.711 -14.617 20.281 1 39.62 374 LYS A C 1
ATOM 2941 O O . LYS A 1 374 ? 9.633 -13.836 20.047 1 39.62 374 LYS A O 1
ATOM 2946 N N . THR A 1 375 ? 7.605 -14.32 20.906 1 39.31 375 THR A N 1
ATOM 2947 C CA . THR A 1 375 ? 7.531 -12.984 21.5 1 39.31 375 THR A CA 1
ATOM 2948 C C . THR A 1 375 ? 8.523 -12.852 22.641 1 39.31 375 THR A C 1
ATOM 2950 O O . THR A 1 375 ? 9.148 -11.797 22.812 1 39.31 375 THR A O 1
ATOM 2953 N N . GLU A 1 376 ? 8.609 -13.914 23.438 1 40 376 GLU A N 1
ATOM 2954 C CA . GLU A 1 376 ? 9.633 -13.867 24.484 1 40 376 GLU A CA 1
ATOM 2955 C C . GLU A 1 376 ? 11.039 -13.891 23.891 1 40 376 GLU A C 1
ATOM 2957 O O . GLU A 1 376 ? 11.922 -13.156 24.328 1 40 376 GLU A O 1
ATOM 2962 N N . ALA A 1 377 ? 11.258 -14.68 22.938 1 39.88 377 ALA A N 1
ATOM 2963 C CA . ALA A 1 377 ? 12.578 -14.727 22.328 1 39.88 377 ALA A CA 1
ATOM 2964 C C . ALA A 1 377 ? 12.867 -13.453 21.547 1 39.88 377 ALA A C 1
ATOM 2966 O O . ALA A 1 377 ? 13.977 -12.93 21.578 1 39.88 377 ALA A O 1
ATOM 2967 N N . GLN A 1 378 ? 11.891 -12.945 20.828 1 40.38 378 GLN A N 1
ATOM 2968 C CA . GLN A 1 378 ? 12.008 -11.641 20.203 1 40.38 378 GLN A CA 1
ATOM 2969 C C . GLN A 1 378 ? 12.242 -10.539 21.234 1 40.38 378 GLN A C 1
ATOM 2971 O O . GLN A 1 378 ? 13.062 -9.641 21.016 1 40.38 378 GLN A O 1
ATOM 2976 N N . HIS A 1 379 ? 11.531 -10.625 22.219 1 41.09 379 HIS A N 1
ATOM 2977 C CA . HIS A 1 379 ? 11.758 -9.727 23.344 1 41.09 379 HIS A CA 1
ATOM 2978 C C . HIS A 1 379 ? 13.141 -9.945 23.953 1 41.09 379 HIS A C 1
ATOM 2980 O O . HIS A 1 379 ? 13.859 -8.992 24.25 1 41.09 379 HIS A O 1
ATOM 2986 N N . ARG A 1 380 ? 13.516 -11.148 24.203 1 40.22 380 ARG A N 1
ATOM 2987 C CA . ARG A 1 380 ? 14.844 -11.43 24.75 1 40.22 380 ARG A CA 1
ATOM 2988 C C . ARG A 1 380 ? 15.93 -11.094 23.734 1 40.22 380 ARG A C 1
ATOM 2990 O O . ARG A 1 380 ? 16.984 -10.586 24.094 1 40.22 380 ARG A O 1
ATOM 2997 N N . CYS A 1 381 ? 15.648 -11.328 22.531 1 38 381 CYS A N 1
ATOM 2998 C CA . CYS A 1 381 ? 16.656 -11 21.531 1 38 381 CYS A CA 1
ATOM 2999 C C . CYS A 1 381 ? 16.766 -9.492 21.328 1 38 381 CYS A C 1
ATOM 3001 O O . CYS A 1 381 ? 17.859 -8.961 21.188 1 38 381 CYS A O 1
ATOM 3003 N N . THR A 1 382 ? 15.656 -8.828 21.281 1 39.22 382 THR A N 1
ATOM 3004 C CA . THR A 1 382 ? 15.719 -7.367 21.344 1 39.22 382 THR A CA 1
ATOM 3005 C C . THR A 1 382 ? 16.406 -6.902 22.625 1 39.22 382 THR A C 1
ATOM 3007 O O . THR A 1 382 ? 17.203 -5.965 22.594 1 39.22 382 THR A O 1
ATOM 3010 N N . GLN A 1 383 ? 16.172 -7.562 23.672 1 39.12 383 GLN A N 1
ATOM 3011 C CA . GLN A 1 383 ? 16.906 -7.262 24.891 1 39.12 383 GLN A CA 1
ATOM 3012 C C . GLN A 1 383 ? 18.375 -7.59 24.75 1 39.12 383 GLN A C 1
ATOM 3014 O O . GLN A 1 383 ? 19.234 -6.848 25.234 1 39.12 383 GLN A O 1
ATOM 3019 N N . LEU A 1 384 ? 18.656 -8.672 24.188 1 36.84 384 LEU A N 1
ATOM 3020 C CA . LEU A 1 384 ? 20.047 -9.07 24.078 1 36.84 384 LEU A CA 1
ATOM 3021 C C . LEU A 1 384 ? 20.766 -8.234 23.016 1 36.84 384 LEU A C 1
ATOM 3023 O O . LEU A 1 384 ? 21.953 -7.934 23.156 1 36.84 384 LEU A O 1
ATOM 3027 N N . THR A 1 385 ? 20.125 -7.969 21.938 1 37.31 385 THR A N 1
ATOM 3028 C CA . THR A 1 385 ? 20.781 -7.074 20.984 1 37.31 385 THR A CA 1
ATOM 3029 C C . THR A 1 385 ? 21 -5.695 21.609 1 37.31 385 THR A C 1
ATOM 3031 O O . THR A 1 385 ? 22.031 -5.059 21.375 1 37.31 385 THR A O 1
ATOM 3034 N N . GLU A 1 386 ? 20.062 -5.203 22.234 1 37.62 386 GLU A N 1
ATOM 3035 C CA . GLU A 1 386 ? 20.312 -3.957 22.953 1 37.62 386 GLU A CA 1
ATOM 3036 C C . GLU A 1 386 ? 21.453 -4.117 23.953 1 37.62 386 GLU A C 1
ATOM 3038 O O . GLU A 1 386 ? 22.188 -3.162 24.234 1 37.62 386 GLU A O 1
ATOM 3043 N N . LEU A 1 387 ? 21.594 -5.355 24.547 1 36.94 387 LEU A N 1
ATOM 3044 C CA . LEU A 1 387 ? 22.719 -5.516 25.469 1 36.94 387 LEU A CA 1
ATOM 3045 C C . LEU A 1 387 ? 24.016 -5.727 24.719 1 36.94 387 LEU A C 1
ATOM 3047 O O . LEU A 1 387 ? 25.078 -5.879 25.328 1 36.94 387 LEU A O 1
ATOM 3051 N N . GLY A 1 388 ? 24.312 -5.406 23.453 1 36.88 388 GLY A N 1
ATOM 3052 C CA . GLY A 1 388 ? 25.578 -5.43 22.766 1 36.88 388 GLY A CA 1
ATOM 3053 C C . GLY A 1 388 ? 25.984 -6.816 22.297 1 36.88 388 GLY A C 1
ATOM 3054 O O . GLY A 1 388 ? 27.109 -7.02 21.828 1 36.88 388 GLY A O 1
ATOM 3055 N N . ILE A 1 389 ? 25.594 -7.836 22.891 1 35 389 ILE A N 1
ATOM 3056 C CA . ILE A 1 389 ? 26.328 -9.062 22.594 1 35 389 ILE A CA 1
ATOM 3057 C C . ILE A 1 389 ? 26.078 -9.477 21.141 1 35 389 ILE A C 1
ATOM 3059 O O . ILE A 1 389 ? 27.031 -9.734 20.391 1 35 389 ILE A O 1
ATOM 3063 N N . LEU A 1 390 ? 25.469 -10.625 20.672 1 35.81 390 LEU A N 1
ATOM 3064 C CA . LEU A 1 390 ? 25.531 -11.266 19.375 1 35.81 390 LEU A CA 1
ATOM 3065 C C . LEU A 1 390 ? 24.469 -10.703 18.438 1 35.81 390 LEU A C 1
ATOM 3067 O O . LEU A 1 390 ? 23.359 -11.234 18.359 1 35.81 390 LEU A O 1
ATOM 3071 N N . PRO A 1 391 ? 24.531 -9.438 18.078 1 39.25 391 PRO A N 1
ATOM 3072 C CA . PRO A 1 391 ? 23.531 -8.492 17.594 1 39.25 391 PRO A CA 1
ATOM 3073 C C . PRO A 1 391 ? 22.969 -8.883 16.234 1 39.25 391 PRO A C 1
ATOM 3075 O O . PRO A 1 391 ? 21.75 -8.812 16.016 1 39.25 391 PRO A O 1
ATOM 3078 N N . SER A 1 392 ? 23.859 -9.156 15.297 1 37.53 392 SER A N 1
ATOM 3079 C CA . SER A 1 392 ? 23.484 -9.219 13.891 1 37.53 392 SER A CA 1
ATOM 3080 C C . SER A 1 392 ? 22.672 -10.477 13.594 1 37.53 392 SER A C 1
ATOM 3082 O O . SER A 1 392 ? 21.75 -10.445 12.773 1 37.53 392 SER A O 1
ATOM 3084 N N . PHE A 1 393 ? 23.203 -11.562 14.156 1 34.66 393 PHE A N 1
ATOM 3085 C CA . PHE A 1 393 ? 22.625 -12.859 13.805 1 34.66 393 PHE A CA 1
ATOM 3086 C C . PHE A 1 393 ? 21.203 -12.969 14.32 1 34.66 393 PHE A C 1
ATOM 3088 O O . PHE A 1 393 ? 20.312 -13.438 13.602 1 34.66 393 PHE A O 1
ATOM 3095 N N . PHE A 1 394 ? 21.031 -12.57 15.5 1 38.31 394 PHE A N 1
ATOM 3096 C CA . PHE A 1 394 ? 19.703 -12.75 16.094 1 38.31 394 PHE A CA 1
ATOM 3097 C C . PHE A 1 394 ? 18.703 -11.805 15.445 1 38.31 394 PHE A C 1
ATOM 3099 O O . PHE A 1 394 ? 17.516 -12.125 15.352 1 38.31 394 PHE A O 1
ATOM 3106 N N . TYR A 1 395 ? 19.219 -10.695 15.008 1 39.12 395 TYR A N 1
ATOM 3107 C CA . TYR A 1 395 ? 18.344 -9.82 14.242 1 39.12 395 TYR A CA 1
ATOM 3108 C C . TYR A 1 395 ? 17.844 -10.523 12.984 1 39.12 395 TYR A C 1
ATOM 3110 O O . TYR A 1 395 ? 16.688 -10.391 12.609 1 39.12 395 TYR A O 1
ATOM 3118 N N . LYS A 1 396 ? 18.734 -11.344 12.516 1 40.34 396 LYS A N 1
ATOM 3119 C CA . LYS A 1 396 ? 18.391 -12.086 11.305 1 40.34 396 LYS A CA 1
ATOM 3120 C C . LYS A 1 396 ? 17.359 -13.172 11.594 1 40.34 396 LYS A C 1
ATOM 3122 O O . LYS A 1 396 ? 16.422 -13.367 10.828 1 40.34 396 LYS A O 1
ATOM 3127 N N . ILE A 1 397 ? 17.656 -13.812 12.609 1 39.09 397 ILE A N 1
ATOM 3128 C CA . ILE A 1 397 ? 16.75 -14.883 13.008 1 39.09 397 ILE A CA 1
ATOM 3129 C C . ILE A 1 397 ? 15.391 -14.297 13.398 1 39.09 397 ILE A C 1
ATOM 3131 O O . ILE A 1 397 ? 14.344 -14.836 13.031 1 39.09 397 ILE A O 1
ATOM 3135 N N . GLN A 1 398 ? 15.492 -13.258 14.094 1 39.59 398 GLN A N 1
ATOM 3136 C CA . GLN A 1 398 ? 14.258 -12.586 14.508 1 39.59 398 GLN A CA 1
ATOM 3137 C C . GLN A 1 398 ? 13.461 -12.109 13.297 1 39.59 398 GLN A C 1
ATOM 3139 O O . GLN A 1 398 ? 12.234 -12.188 13.281 1 39.59 398 GLN A O 1
ATOM 3144 N N . SER A 1 399 ? 14.211 -11.656 12.383 1 41.03 399 SER A N 1
ATOM 3145 C CA . SER A 1 399 ? 13.57 -11.203 11.156 1 41.03 399 SER A CA 1
ATOM 3146 C C . SER A 1 399 ? 12.891 -12.352 10.43 1 41.03 399 SER A C 1
ATOM 3148 O O . SER A 1 399 ? 11.789 -12.188 9.883 1 41.03 399 SER A O 1
ATOM 3150 N N . VAL A 1 400 ? 13.484 -13.508 10.492 1 40.09 400 VAL A N 1
ATOM 3151 C CA . VAL A 1 400 ? 12.938 -14.703 9.867 1 40.09 400 VAL A CA 1
ATOM 3152 C C . VAL A 1 400 ? 11.68 -15.148 10.609 1 40.09 400 VAL A C 1
ATOM 3154 O O . VAL A 1 400 ? 10.695 -15.547 9.984 1 40.09 400 VAL A O 1
ATOM 3157 N N . MET A 1 401 ? 11.789 -15.102 11.82 1 38.28 401 MET A N 1
ATOM 3158 C CA . MET A 1 401 ? 10.719 -15.648 12.648 1 38.28 401 MET A CA 1
ATOM 3159 C C . MET A 1 401 ? 9.492 -14.734 12.633 1 38.28 401 MET A C 1
ATOM 3161 O O . MET A 1 401 ? 8.367 -15.195 12.812 1 38.28 401 MET A O 1
ATOM 3165 N N . SER A 1 402 ? 9.766 -13.469 12.516 1 40 402 SER A N 1
ATOM 3166 C CA . SER A 1 402 ? 8.68 -12.492 12.586 1 40 402 SER A CA 1
ATOM 3167 C C . SER A 1 402 ? 7.934 -12.391 11.258 1 40 402 SER A C 1
ATOM 3169 O O . SER A 1 402 ? 6.895 -11.734 11.172 1 40 402 SER A O 1
ATOM 3171 N N . GLN A 1 403 ? 8.508 -13.07 10.43 1 43.47 403 GLN A N 1
ATOM 3172 C CA . GLN A 1 403 ? 7.906 -12.953 9.102 1 43.47 403 GLN A CA 1
ATOM 3173 C C . GLN A 1 403 ? 6.59 -13.719 9.023 1 43.47 403 GLN A C 1
ATOM 3175 O O . GLN A 1 403 ? 6.449 -14.789 9.625 1 43.47 403 GLN A O 1
ATOM 3180 N N . LYS A 1 404 ? 5.512 -13.055 8.773 1 51.91 404 LYS A N 1
ATOM 3181 C CA . LYS A 1 404 ? 4.246 -13.703 8.438 1 51.91 404 LYS A CA 1
ATOM 3182 C C . LYS A 1 404 ? 4.414 -14.648 7.25 1 51.91 404 LYS A C 1
ATOM 3184 O O . LYS A 1 404 ? 4.875 -14.242 6.184 1 51.91 404 LYS A O 1
ATOM 3189 N N . TYR A 1 405 ? 4.461 -15.961 7.574 1 54.22 405 TYR A N 1
ATOM 3190 C CA . TYR A 1 405 ? 4.664 -16.969 6.547 1 54.22 405 TYR A CA 1
ATOM 3191 C C . TYR A 1 405 ? 3.336 -17.406 5.938 1 54.22 405 TYR A C 1
ATOM 3193 O O . TYR A 1 405 ? 3.293 -18.328 5.117 1 54.22 405 TYR A O 1
ATOM 3201 N N . SER A 1 406 ? 2.307 -16.766 6.336 1 68.25 406 SER A N 1
ATOM 3202 C CA . SER A 1 406 ? 0.981 -17.141 5.848 1 68.25 406 SER A CA 1
ATOM 3203 C C . SER A 1 406 ? 0.261 -15.938 5.246 1 68.25 406 SER A C 1
ATOM 3205 O O . SER A 1 406 ? 0.572 -14.789 5.578 1 68.25 406 SER A O 1
ATOM 3207 N N . GLY A 1 407 ? -0.386 -16.297 4.242 1 71.38 407 GLY A N 1
ATOM 3208 C CA . GLY A 1 407 ? -1.244 -15.305 3.615 1 71.38 407 GLY A CA 1
ATOM 3209 C C . GLY A 1 407 ? -2.717 -15.516 3.904 1 71.38 407 GLY A C 1
ATOM 3210 O O . GLY A 1 407 ? -3.072 -16.156 4.895 1 71.38 407 GLY A O 1
ATOM 3211 N N . ASP A 1 408 ? -3.52 -14.852 3.18 1 80.25 408 ASP A N 1
ATOM 3212 C CA . ASP A 1 408 ? -4.965 -15.047 3.283 1 80.25 408 ASP A CA 1
ATOM 3213 C C . ASP A 1 408 ? -5.344 -16.484 2.932 1 80.25 408 ASP A C 1
ATOM 3215 O O . ASP A 1 408 ? -6.219 -17.078 3.57 1 80.25 408 ASP A O 1
ATOM 3219 N N . ILE A 1 409 ? -4.727 -16.953 1.917 1 86.81 409 ILE A N 1
ATOM 3220 C CA . ILE A 1 409 ? -4.797 -18.359 1.537 1 86.81 409 ILE A CA 1
ATOM 3221 C C . ILE A 1 409 ? -3.391 -18.938 1.457 1 86.81 409 ILE A C 1
ATOM 3223 O O . ILE A 1 409 ? -2.512 -18.375 0.806 1 86.81 409 ILE A O 1
ATOM 3227 N N . THR A 1 410 ? -3.207 -20.016 2.23 1 86.12 410 THR A N 1
ATOM 3228 C CA . THR A 1 410 ? -1.9 -20.672 2.217 1 86.12 410 THR A CA 1
ATOM 3229 C C . THR A 1 410 ? -2.004 -22.078 1.658 1 86.12 410 THR A C 1
ATOM 3231 O O . THR A 1 410 ? -2.799 -22.891 2.145 1 86.12 410 THR A O 1
ATOM 3234 N N . ILE A 1 411 ? -1.294 -22.328 0.629 1 88.31 411 ILE A N 1
ATOM 3235 C CA . ILE A 1 411 ? -1.229 -23.641 0.008 1 88.31 411 ILE A CA 1
ATOM 3236 C C . ILE A 1 411 ? 0.042 -24.359 0.456 1 88.31 411 ILE A C 1
ATOM 3238 O O . ILE A 1 411 ? 1.149 -23.859 0.267 1 88.31 411 ILE A O 1
ATOM 3242 N N . VAL A 1 412 ? -0.147 -25.5 1.066 1 83.25 412 VAL A N 1
ATOM 3243 C CA . VAL A 1 412 ? 0.98 -26.281 1.562 1 83.25 412 VAL A CA 1
ATOM 3244 C C . VAL A 1 412 ? 0.966 -27.656 0.925 1 83.25 412 VAL A C 1
ATOM 3246 O O . VAL A 1 412 ? 0.181 -28.531 1.322 1 83.25 412 VAL A O 1
ATOM 3249 N N . PRO A 1 413 ? 1.824 -27.859 -0.04 1 80.94 413 PRO A N 1
ATOM 3250 C CA . PRO A 1 413 ? 1.906 -29.203 -0.608 1 80.94 413 PRO A CA 1
ATOM 3251 C C . PRO A 1 413 ? 2.354 -30.25 0.411 1 80.94 413 PRO A C 1
ATOM 3253 O O . PRO A 1 413 ? 3.127 -29.938 1.32 1 80.94 413 PRO A O 1
ATOM 3256 N N . ASP A 1 414 ? 1.751 -31.359 0.357 1 74.5 414 ASP A N 1
ATOM 3257 C CA . ASP A 1 414 ? 2.061 -32.438 1.288 1 74.5 414 ASP A CA 1
ATOM 3258 C C . ASP A 1 414 ? 3.461 -33 1.039 1 74.5 414 ASP A C 1
ATOM 3260 O O . ASP A 1 414 ? 3.68 -33.75 0.079 1 74.5 414 ASP A O 1
ATOM 3264 N N . ILE A 1 415 ? 4.395 -32.469 1.81 1 66.5 415 ILE A N 1
ATOM 3265 C CA . ILE A 1 415 ? 5.777 -32.906 1.645 1 66.5 415 ILE A CA 1
ATOM 3266 C C . ILE A 1 415 ? 6.129 -33.938 2.719 1 66.5 415 ILE A C 1
ATOM 3268 O O . ILE A 1 415 ? 5.996 -33.688 3.914 1 66.5 415 ILE A O 1
ATOM 3272 N N . GLY A 1 416 ? 6.125 -35.219 2.383 1 58 416 GLY A N 1
ATOM 3273 C CA . GLY A 1 416 ? 6.484 -36.281 3.33 1 58 416 GLY A CA 1
ATOM 3274 C C . GLY A 1 416 ? 7.902 -36.156 3.848 1 58 416 GLY A C 1
ATOM 3275 O O . GLY A 1 416 ? 8.75 -35.531 3.209 1 58 416 GLY A O 1
ATOM 3276 N N . TYR A 1 417 ? 8.086 -36.5 5.133 1 50.91 417 TYR A N 1
ATOM 3277 C CA . TYR A 1 417 ? 9.406 -36.531 5.762 1 50.91 417 TYR A CA 1
ATOM 3278 C C . TYR A 1 417 ? 10.445 -37.156 4.848 1 50.91 417 TYR A C 1
ATOM 3280 O O . TYR A 1 417 ? 11.602 -36.75 4.832 1 50.91 417 TYR A O 1
ATOM 3288 N N . SER A 1 418 ? 10.07 -38.125 4.18 1 50.06 418 SER A N 1
ATOM 3289 C CA . SER A 1 418 ? 10.992 -38.844 3.299 1 50.06 418 SER A CA 1
ATOM 3290 C C . SER A 1 418 ? 11.469 -37.938 2.164 1 50.06 418 SER A C 1
ATOM 3292 O O . SER A 1 418 ? 12.578 -38.094 1.66 1 50.06 418 SER A O 1
ATOM 3294 N N . ASP A 1 419 ? 10.672 -37.031 1.845 1 53.59 419 ASP A N 1
ATOM 3295 C CA . ASP A 1 419 ? 10.992 -36.125 0.735 1 53.59 419 ASP A CA 1
ATOM 3296 C C . ASP A 1 419 ? 12.07 -35.125 1.135 1 53.59 419 ASP A C 1
ATOM 3298 O O . ASP A 1 419 ? 12.852 -34.688 0.293 1 53.59 419 ASP A O 1
ATOM 3302 N N . PHE A 1 420 ? 12.047 -34.844 2.4 1 49.06 420 PHE A N 1
ATOM 3303 C CA . PHE A 1 420 ? 13.102 -33.969 2.924 1 49.06 420 PHE A CA 1
ATOM 3304 C C . PHE A 1 420 ? 14.477 -34.594 2.709 1 49.06 420 PHE A C 1
ATOM 3306 O O . PHE A 1 420 ? 15.438 -33.906 2.393 1 49.06 420 PHE A O 1
ATOM 3313 N N . LEU A 1 421 ? 14.422 -35.906 2.92 1 44.16 421 LEU A N 1
ATOM 3314 C CA . LEU A 1 421 ? 15.672 -36.656 2.768 1 44.16 421 LEU A CA 1
ATOM 3315 C C . LEU A 1 421 ? 16.062 -36.781 1.296 1 44.16 421 LEU A C 1
ATOM 3317 O O . LEU A 1 421 ? 17.25 -36.875 0.968 1 44.16 421 LEU A O 1
ATOM 3321 N N . LYS A 1 422 ? 15.133 -36.781 0.5 1 47.72 422 LYS A N 1
ATOM 3322 C CA . LYS A 1 422 ? 15.406 -36.906 -0.929 1 47.72 422 LYS A CA 1
ATOM 3323 C C . LYS A 1 422 ? 15.875 -35.594 -1.518 1 47.72 422 LYS A C 1
ATOM 3325 O O . LYS A 1 422 ? 16.391 -35.531 -2.633 1 47.72 422 LYS A O 1
ATOM 3330 N N . VAL A 1 423 ? 15.508 -34.562 -0.785 1 48.31 423 VAL A N 1
ATOM 3331 C CA . VAL A 1 423 ? 15.969 -33.219 -1.183 1 48.31 423 VAL A CA 1
ATOM 3332 C C . VAL A 1 423 ? 17.453 -33.25 -1.496 1 48.31 423 VAL A C 1
ATOM 3334 O O . VAL A 1 423 ? 17.938 -32.5 -2.355 1 48.31 423 VAL A O 1
ATOM 3337 N N . LEU A 1 424 ? 18 -34.375 -0.87 1 41.69 424 LEU A N 1
ATOM 3338 C CA . LEU A 1 424 ? 19.453 -34.5 -1.008 1 41.69 424 LEU A CA 1
ATOM 3339 C C . LEU A 1 424 ? 19.797 -35.406 -2.186 1 41.69 424 LEU A C 1
ATOM 3341 O O . LEU A 1 424 ? 20.969 -35.562 -2.555 1 41.69 424 LEU A O 1
ATOM 3345 N N . SER A 1 425 ? 18.797 -36.125 -2.643 1 43.5 425 SER A N 1
ATOM 3346 C CA . SER A 1 425 ? 19.156 -37.094 -3.689 1 43.5 425 SER A CA 1
ATOM 3347 C C . SER A 1 425 ? 18.766 -36.562 -5.066 1 43.5 425 SER A C 1
ATOM 3349 O O . SER A 1 425 ? 17.969 -35.625 -5.18 1 43.5 425 SER A O 1
ATOM 3351 N N . ASN A 1 426 ? 19.359 -37.125 -6.203 1 45.56 426 ASN A N 1
ATOM 3352 C CA . ASN A 1 426 ? 19.234 -36.75 -7.609 1 45.56 426 ASN A CA 1
ATOM 3353 C C . ASN A 1 426 ? 17.781 -36.875 -8.086 1 45.56 426 ASN A C 1
ATOM 3355 O O . ASN A 1 426 ? 17.203 -37.969 -8.062 1 45.56 426 ASN A O 1
ATOM 3359 N N . PRO A 1 427 ? 17.031 -35.812 -8.156 1 52.31 427 PRO A N 1
ATOM 3360 C CA . PRO A 1 427 ? 15.617 -35.906 -8.516 1 52.31 427 PRO A CA 1
ATOM 3361 C C . PRO A 1 427 ? 15.406 -36.469 -9.93 1 52.31 427 PRO A C 1
ATOM 3363 O O . PRO A 1 427 ? 16.141 -36.094 -10.844 1 52.31 427 PRO A O 1
ATOM 3366 N N . THR A 1 428 ? 14.758 -37.594 -10.258 1 61.47 428 THR A N 1
ATOM 3367 C CA . THR A 1 428 ? 14.312 -38.25 -11.484 1 61.47 428 THR A CA 1
ATOM 3368 C C . THR A 1 428 ? 13.07 -37.562 -12.039 1 61.47 428 THR A C 1
ATOM 3370 O O . THR A 1 428 ? 12.398 -36.812 -11.336 1 61.47 428 THR A O 1
ATOM 3373 N N . PRO A 1 429 ? 12.945 -37.5 -13.359 1 67.5 429 PRO A N 1
ATOM 3374 C CA . PRO A 1 429 ? 11.695 -37 -13.953 1 67.5 429 PRO A CA 1
ATOM 3375 C C . PRO A 1 429 ? 10.461 -37.469 -13.18 1 67.5 429 PRO A C 1
ATOM 3377 O O . PRO A 1 429 ? 9.477 -36.719 -13.094 1 67.5 429 PRO A O 1
ATOM 3380 N N . GLU A 1 430 ? 10.578 -38.562 -12.703 1 73.12 430 GLU A N 1
ATOM 3381 C CA . GLU A 1 430 ? 9.461 -39.094 -11.922 1 73.12 430 GLU A CA 1
ATOM 3382 C C . GLU A 1 430 ? 9.234 -38.25 -10.672 1 73.12 430 GLU A C 1
ATOM 3384 O O . GLU A 1 430 ? 8.086 -38 -10.289 1 73.12 430 GLU A O 1
ATOM 3389 N N . TYR A 1 431 ? 10.289 -37.719 -10.203 1 74.31 431 TYR A N 1
ATOM 3390 C CA . TYR A 1 431 ? 10.172 -36.906 -9.008 1 74.31 431 TYR A CA 1
ATOM 3391 C C . TYR A 1 431 ? 9.531 -35.562 -9.328 1 74.31 431 TYR A C 1
ATOM 3393 O O . TYR A 1 431 ? 8.719 -35.031 -8.555 1 74.31 431 TYR A O 1
ATOM 3401 N N . ALA A 1 432 ? 9.938 -35.062 -10.422 1 75.69 432 ALA A N 1
ATOM 3402 C CA . ALA A 1 432 ? 9.359 -33.781 -10.852 1 75.69 432 ALA A CA 1
ATOM 3403 C C . ALA A 1 432 ? 7.852 -33.906 -11.047 1 75.69 432 ALA A C 1
ATOM 3405 O O . ALA A 1 432 ? 7.094 -33 -10.664 1 75.69 432 ALA A O 1
ATOM 3406 N N . MET A 1 433 ? 7.465 -35.031 -11.648 1 81 433 MET A N 1
ATOM 3407 C CA . MET A 1 433 ? 6.043 -35.25 -11.859 1 81 433 MET A CA 1
ATOM 3408 C C . MET A 1 433 ? 5.312 -35.438 -10.531 1 81 433 MET A C 1
ATOM 3410 O O . MET A 1 433 ? 4.176 -34.969 -10.375 1 81 433 MET A O 1
ATOM 3414 N N . GLU A 1 434 ? 5.973 -36 -9.688 1 81.81 434 GLU A N 1
ATOM 3415 C CA . GLU A 1 434 ? 5.383 -36.188 -8.367 1 81.81 434 GLU A CA 1
ATOM 3416 C C . GLU A 1 434 ? 5.188 -34.844 -7.672 1 81.81 434 GLU A C 1
ATOM 3418 O O . GLU A 1 434 ? 4.168 -34.594 -7.012 1 81.81 434 GLU A O 1
ATOM 3423 N N . CYS A 1 435 ? 6.18 -33.969 -7.801 1 82.69 435 CYS A N 1
ATOM 3424 C CA . CYS A 1 435 ? 6.086 -32.625 -7.207 1 82.69 435 CYS A CA 1
ATOM 3425 C C . CYS A 1 435 ? 4.949 -31.828 -7.836 1 82.69 435 CYS A C 1
ATOM 3427 O O . CYS A 1 435 ? 4.23 -31.109 -7.141 1 82.69 435 CYS A O 1
ATOM 3429 N N . LEU A 1 436 ? 4.844 -32.031 -9.117 1 85.38 436 LEU A N 1
ATOM 3430 C CA . LEU A 1 436 ? 3.764 -31.359 -9.836 1 85.38 436 LEU A CA 1
ATOM 3431 C C . LEU A 1 436 ? 2.404 -31.797 -9.305 1 85.38 436 LEU A C 1
ATOM 3433 O O . LEU A 1 436 ? 1.553 -30.953 -9 1 85.38 436 LEU A O 1
ATOM 3437 N N . TYR A 1 437 ? 2.258 -33.062 -9.141 1 87.19 437 TYR A N 1
ATOM 3438 C CA . TYR A 1 437 ? 0.984 -33.594 -8.664 1 87.19 437 TYR A CA 1
ATOM 3439 C C . TYR A 1 437 ? 0.713 -33.188 -7.227 1 87.19 437 TYR A C 1
ATOM 3441 O O . TYR A 1 437 ? -0.429 -32.906 -6.863 1 87.19 437 TYR A O 1
ATOM 3449 N N . ARG A 1 438 ? 1.729 -33.125 -6.488 1 86.88 438 ARG A N 1
ATOM 3450 C CA . ARG A 1 438 ? 1.574 -32.719 -5.102 1 86.88 438 ARG A CA 1
ATOM 3451 C C . ARG A 1 438 ? 1.093 -31.266 -5.023 1 86.88 438 ARG A C 1
ATOM 3453 O O . ARG A 1 438 ? 0.217 -30.938 -4.219 1 86.88 438 ARG A O 1
ATOM 3460 N N . GLY A 1 439 ? 1.704 -30.422 -5.836 1 90.44 439 GLY A N 1
ATOM 3461 C CA . GLY A 1 439 ? 1.279 -29.031 -5.883 1 90.44 439 GLY A CA 1
ATOM 3462 C C . GLY A 1 439 ? -0.16 -28.875 -6.328 1 90.44 439 GLY A C 1
ATOM 3463 O O . GLY A 1 439 ? -0.902 -28.062 -5.754 1 90.44 439 GLY A O 1
ATOM 3464 N N . GLU A 1 440 ? -0.55 -29.672 -7.301 1 92.38 440 GLU A N 1
ATOM 3465 C CA . GLU A 1 440 ? -1.921 -29.594 -7.801 1 92.38 440 GLU A CA 1
ATOM 3466 C C . GLU A 1 440 ? -2.916 -30.062 -6.742 1 92.38 440 GLU A C 1
ATOM 3468 O O . GLU A 1 440 ? -3.916 -29.391 -6.484 1 92.38 440 GLU A O 1
ATOM 3473 N N . ARG A 1 441 ? -2.594 -31.141 -6.188 1 91.12 441 ARG A N 1
ATOM 3474 C CA . ARG A 1 441 ? -3.498 -31.734 -5.207 1 91.12 441 ARG A CA 1
ATOM 3475 C C . ARG A 1 441 ? -3.652 -30.828 -3.99 1 91.12 441 ARG A C 1
ATOM 3477 O O . ARG A 1 441 ? -4.727 -30.766 -3.389 1 91.12 441 ARG A O 1
ATOM 3484 N N . ALA A 1 442 ? -2.609 -30.156 -3.666 1 90.62 442 ALA A N 1
ATOM 3485 C CA . ALA A 1 442 ? -2.666 -29.219 -2.537 1 90.62 442 ALA A CA 1
ATOM 3486 C C . ALA A 1 442 ? -3.52 -28 -2.873 1 90.62 442 ALA A C 1
ATOM 3488 O O . ALA A 1 442 ? -4.047 -27.344 -1.976 1 90.62 442 ALA A O 1
ATOM 3489 N N . THR A 1 443 ? -3.713 -27.734 -4.129 1 94.38 443 THR A N 1
ATOM 3490 C CA . THR A 1 443 ? -4.391 -26.516 -4.574 1 94.38 443 THR A CA 1
ATOM 3491 C C . THR A 1 443 ? -5.875 -26.797 -4.816 1 94.38 443 THR A C 1
ATOM 3493 O O . THR A 1 443 ? -6.711 -25.906 -4.641 1 94.38 443 THR A O 1
ATOM 3496 N N . TRP A 1 444 ? -6.25 -28.031 -5.16 1 94.5 444 TRP A N 1
ATOM 3497 C CA . TRP A 1 444 ? -7.602 -28.375 -5.594 1 94.5 444 TRP A CA 1
ATOM 3498 C C . TRP A 1 444 ? -8.625 -28 -4.523 1 94.5 444 TRP A C 1
ATOM 3500 O O . TRP A 1 444 ? -9.617 -27.328 -4.812 1 94.5 444 TRP A O 1
ATOM 3510 N N . PRO A 1 445 ? -8.359 -28.312 -3.287 1 92.38 445 PRO A N 1
ATOM 3511 C CA . PRO A 1 445 ? -9.352 -28 -2.262 1 92.38 445 PRO A CA 1
ATOM 3512 C C . PRO A 1 445 ? -9.492 -26.5 -2.023 1 92.38 445 PRO A C 1
ATOM 3514 O O . PRO A 1 445 ? -10.477 -26.047 -1.417 1 92.38 445 PRO A O 1
ATOM 3517 N N . LYS A 1 446 ? -8.547 -25.703 -2.486 1 93.88 446 LYS A N 1
ATOM 3518 C CA . LYS A 1 446 ? -8.539 -24.266 -2.209 1 93.88 446 LYS A CA 1
ATOM 3519 C C . LYS A 1 446 ? -9.07 -23.484 -3.398 1 93.88 446 LYS A C 1
ATOM 3521 O O . LYS A 1 446 ? -9.211 -22.266 -3.326 1 93.88 446 LYS A O 1
ATOM 3526 N N . LEU A 1 447 ? -9.398 -24.141 -4.418 1 95.5 447 LEU A N 1
ATOM 3527 C CA . LEU A 1 447 ? -9.789 -23.438 -5.637 1 95.5 447 LEU A CA 1
ATOM 3528 C C . LEU A 1 447 ? -11.094 -22.688 -5.434 1 95.5 447 LEU A C 1
ATOM 3530 O O . LEU A 1 447 ? -11.273 -21.594 -5.98 1 95.5 447 LEU A O 1
ATOM 3534 N N . SER A 1 448 ? -12 -23.266 -4.602 1 94.31 448 SER A N 1
ATOM 3535 C CA . SER A 1 448 ? -13.273 -22.594 -4.371 1 94.31 448 SER A CA 1
ATOM 3536 C C . SER A 1 448 ? -13.07 -21.25 -3.68 1 94.31 448 SER A C 1
ATOM 3538 O O . SER A 1 448 ? -13.648 -20.234 -4.09 1 94.31 448 SER A O 1
ATOM 3540 N N . VAL A 1 449 ? -12.258 -21.25 -2.674 1 94.38 449 VAL A N 1
ATOM 3541 C CA . VAL A 1 449 ? -12.023 -20.016 -1.935 1 94.38 449 VAL A CA 1
ATOM 3542 C C . VAL A 1 449 ? -11.227 -19.031 -2.801 1 94.38 449 VAL A C 1
ATOM 3544 O O . VAL A 1 449 ? -11.477 -17.828 -2.771 1 94.38 449 VAL A O 1
ATOM 3547 N N . ILE A 1 450 ? -10.289 -19.516 -3.576 1 95.75 450 ILE A N 1
ATOM 3548 C CA . ILE A 1 450 ? -9.492 -18.672 -4.453 1 95.75 450 ILE A CA 1
ATOM 3549 C C . ILE A 1 450 ? -10.391 -18.031 -5.512 1 95.75 450 ILE A C 1
ATOM 3551 O O . ILE A 1 450 ? -10.297 -16.828 -5.762 1 95.75 450 ILE A O 1
ATOM 3555 N N . LYS A 1 451 ? -11.234 -18.812 -6.035 1 95.75 451 LYS A N 1
ATOM 3556 C CA . LYS A 1 451 ? -12.148 -18.312 -7.059 1 95.75 451 LYS A CA 1
ATOM 3557 C C . LYS A 1 451 ? -13.047 -17.219 -6.5 1 95.75 451 LYS A C 1
ATOM 3559 O O . LYS A 1 451 ? -13.219 -16.156 -7.121 1 95.75 451 LYS A O 1
ATOM 3564 N N . ASN A 1 452 ? -13.609 -17.469 -5.359 1 94.38 452 ASN A N 1
ATOM 3565 C CA . ASN A 1 452 ? -14.523 -16.5 -4.762 1 94.38 452 ASN A CA 1
ATOM 3566 C C . ASN A 1 452 ? -13.805 -15.188 -4.426 1 94.38 452 ASN A C 1
ATOM 3568 O O . ASN A 1 452 ? -14.406 -14.117 -4.516 1 94.38 452 ASN A O 1
ATOM 3572 N N . HIS A 1 453 ? -12.578 -15.289 -4.105 1 92.75 453 HIS A N 1
ATOM 3573 C CA . HIS A 1 453 ? -11.82 -14.078 -3.779 1 92.75 453 HIS A CA 1
ATOM 3574 C C . HIS A 1 453 ? -11.391 -13.344 -5.043 1 92.75 453 HIS A C 1
ATOM 3576 O O . HIS A 1 453 ? -11.266 -12.117 -5.035 1 92.75 453 HIS A O 1
ATOM 3582 N N . LEU A 1 454 ? -11.234 -14.055 -6.145 1 95.75 454 LEU A N 1
ATOM 3583 C CA . LEU A 1 454 ? -10.57 -13.453 -7.297 1 95.75 454 LEU A CA 1
ATOM 3584 C C . LEU A 1 454 ? -11.586 -13.078 -8.375 1 95.75 454 LEU A C 1
ATOM 3586 O O . LEU A 1 454 ? -11.297 -12.242 -9.234 1 95.75 454 LEU A O 1
ATOM 3590 N N . GLN A 1 455 ? -12.734 -13.648 -8.367 1 95.75 455 GLN A N 1
ATOM 3591 C CA . GLN A 1 455 ? -13.672 -13.523 -9.477 1 95.75 455 GLN A CA 1
ATOM 3592 C C . GLN A 1 455 ? -14.016 -12.062 -9.75 1 95.75 455 GLN A C 1
ATOM 3594 O O . GLN A 1 455 ? -13.984 -11.617 -10.898 1 95.75 455 GLN A O 1
ATOM 3599 N N . ILE A 1 456 ? -14.312 -11.305 -8.719 1 95.81 456 ILE A N 1
ATOM 3600 C CA . ILE A 1 456 ? -14.688 -9.906 -8.883 1 95.81 456 ILE A CA 1
ATOM 3601 C C . ILE A 1 456 ? -13.477 -9.109 -9.367 1 95.81 456 ILE A C 1
ATOM 3603 O O . ILE A 1 456 ? -13.586 -8.328 -10.32 1 95.81 456 ILE A O 1
ATOM 3607 N N . GLU A 1 457 ? -12.359 -9.312 -8.742 1 95.81 457 GLU A N 1
ATOM 3608 C CA . GLU A 1 457 ? -11.125 -8.625 -9.109 1 95.81 457 GLU A CA 1
ATOM 3609 C C . GLU A 1 457 ? -10.773 -8.891 -10.57 1 95.81 457 GLU A C 1
ATOM 3611 O O . GLU A 1 457 ? -10.453 -7.957 -11.312 1 95.81 457 GLU A O 1
ATOM 3616 N N . LEU A 1 458 ? -10.828 -10.117 -10.984 1 94.88 458 LEU A N 1
ATOM 3617 C CA . LEU A 1 458 ? -10.477 -10.492 -12.344 1 94.88 458 LEU A CA 1
ATOM 3618 C C . LEU A 1 458 ? -11.453 -9.891 -13.344 1 94.88 458 LEU A C 1
ATOM 3620 O O . LEU A 1 458 ? -11.062 -9.477 -14.438 1 94.88 458 LEU A O 1
ATOM 3624 N N . SER A 1 459 ? -12.719 -9.852 -12.93 1 95.88 459 SER A N 1
ATOM 3625 C CA . SER A 1 459 ? -13.719 -9.227 -13.797 1 95.88 459 SER A CA 1
ATOM 3626 C C . SER A 1 459 ? -13.43 -7.746 -14.008 1 95.88 459 SER A C 1
ATOM 3628 O O . SER A 1 459 ? -13.516 -7.242 -15.125 1 95.88 459 SER A O 1
ATOM 3630 N N . ILE A 1 460 ? -13.078 -7.062 -12.961 1 96.25 460 ILE A N 1
ATOM 3631 C CA . ILE A 1 460 ? -12.75 -5.645 -13.047 1 96.25 460 ILE A CA 1
ATOM 3632 C C . ILE A 1 460 ? -11.547 -5.441 -13.961 1 96.25 460 ILE A C 1
ATOM 3634 O O . ILE A 1 460 ? -11.547 -4.559 -14.82 1 96.25 460 ILE A O 1
ATOM 3638 N N . ASP A 1 461 ? -10.539 -6.258 -13.844 1 93.19 461 ASP A N 1
ATOM 3639 C CA . ASP A 1 461 ? -9.328 -6.16 -14.648 1 93.19 461 ASP A CA 1
ATOM 3640 C C . ASP A 1 461 ? -9.625 -6.387 -16.125 1 93.19 461 ASP A C 1
ATOM 3642 O O . ASP A 1 461 ? -9.117 -5.664 -16.984 1 93.19 461 ASP A O 1
ATOM 3646 N N . GLN A 1 462 ? -10.398 -7.363 -16.359 1 92.88 462 GLN A N 1
ATOM 3647 C CA . GLN A 1 462 ? -10.766 -7.656 -17.734 1 92.88 462 GLN A CA 1
ATOM 3648 C C . GLN A 1 462 ? -11.539 -6.5 -18.359 1 92.88 462 GLN A C 1
ATOM 3650 O O . GLN A 1 462 ? -11.32 -6.16 -19.531 1 92.88 462 GLN A O 1
ATOM 3655 N N . ILE A 1 463 ? -12.414 -5.941 -17.594 1 95.19 463 ILE A N 1
ATOM 3656 C CA . ILE A 1 463 ? -13.242 -4.836 -18.078 1 95.19 463 ILE A CA 1
ATOM 3657 C C . ILE A 1 463 ? -12.359 -3.627 -18.375 1 95.19 463 ILE A C 1
ATOM 3659 O O . ILE A 1 463 ? -12.531 -2.965 -19.406 1 95.19 463 ILE A O 1
ATOM 3663 N N . LEU A 1 464 ? -11.406 -3.369 -17.5 1 92.81 464 LEU A N 1
ATOM 3664 C CA . LEU A 1 464 ? -10.5 -2.248 -17.719 1 92.81 464 LEU A CA 1
ATOM 3665 C C . LEU A 1 464 ? -9.664 -2.459 -18.969 1 92.81 464 LEU A C 1
ATOM 3667 O O . LEU A 1 464 ? -9.359 -1.502 -19.688 1 92.81 464 LEU A O 1
ATOM 3671 N N . TYR A 1 465 ? -9.336 -3.693 -19.219 1 87.69 465 TYR A N 1
ATOM 3672 C CA . TYR A 1 465 ? -8.617 -4.02 -20.453 1 87.69 465 TYR A CA 1
ATOM 3673 C C . TYR A 1 465 ? -9.492 -3.773 -21.672 1 87.69 465 TYR A C 1
ATOM 3675 O O . TYR A 1 465 ? -9.023 -3.217 -22.672 1 87.69 465 TYR A O 1
ATOM 3683 N N . ARG A 1 466 ? -10.742 -4.062 -21.562 1 89.94 466 ARG A N 1
ATOM 3684 C CA . ARG A 1 466 ? -11.68 -3.896 -22.672 1 89.94 466 ARG A CA 1
ATOM 3685 C C . ARG A 1 466 ? -11.961 -2.42 -22.922 1 89.94 466 ARG A C 1
ATOM 3687 O O . ARG A 1 466 ? -12.148 -2.014 -24.078 1 89.94 466 ARG A O 1
ATOM 3694 N N . LEU A 1 467 ? -11.945 -1.656 -21.859 1 89.62 467 LEU A N 1
ATOM 3695 C CA . LEU A 1 467 ? -12.273 -0.239 -21.969 1 89.62 467 LEU A CA 1
ATOM 3696 C C . LEU A 1 467 ? -11.094 0.539 -22.547 1 89.62 467 LEU A C 1
ATOM 3698 O O . LEU A 1 467 ? -11.266 1.641 -23.078 1 89.62 467 LEU A O 1
ATOM 3702 N N . ARG A 1 468 ? -9.836 0.095 -22.375 1 79.06 468 ARG A N 1
ATOM 3703 C CA . ARG A 1 468 ? -8.656 0.755 -22.922 1 79.06 468 ARG A CA 1
ATOM 3704 C C . ARG A 1 468 ? -8.555 0.526 -24.438 1 79.06 468 ARG A C 1
ATOM 3706 O O . ARG A 1 468 ? -7.898 1.299 -25.141 1 79.06 468 ARG A O 1
ATOM 3713 N N . LEU A 1 469 ? -9.148 -0.5 -24.984 1 62.28 469 LEU A N 1
ATOM 3714 C CA . LEU A 1 469 ? -9.141 -0.785 -26.422 1 62.28 469 LEU A CA 1
ATOM 3715 C C . LEU A 1 469 ? -10.125 0.116 -27.156 1 62.28 469 LEU A C 1
ATOM 3717 O O . LEU A 1 469 ? -9.844 0.574 -28.266 1 62.28 469 LEU A O 1
ATOM 3721 N N . LEU B 1 1 ? 15.008 30.234 22.641 1 84.75 1 LEU B N 1
ATOM 3722 C CA . LEU B 1 1 ? 14.32 29.25 21.797 1 84.75 1 LEU B CA 1
ATOM 3723 C C . LEU B 1 1 ? 12.883 29.047 22.281 1 84.75 1 LEU B C 1
ATOM 3725 O O . LEU B 1 1 ? 11.961 28.969 21.453 1 84.75 1 LEU B O 1
ATOM 3729 N N . LYS B 1 2 ? 12.664 29.062 23.516 1 81.75 2 LYS B N 1
ATOM 3730 C CA . LYS B 1 2 ? 11.344 28.828 24.094 1 81.75 2 LYS B CA 1
ATOM 3731 C C . LYS B 1 2 ? 10.438 30.047 23.922 1 81.75 2 LYS B C 1
ATOM 3733 O O . LYS B 1 2 ? 9.211 29.922 23.969 1 81.75 2 LYS B O 1
ATOM 3738 N N . THR B 1 3 ? 11.008 31.188 23.75 1 82.12 3 THR B N 1
ATOM 3739 C CA . THR B 1 3 ? 10.211 32.406 23.703 1 82.12 3 THR B CA 1
ATOM 3740 C C . THR B 1 3 ? 9.977 32.844 22.25 1 82.12 3 THR B C 1
ATOM 3742 O O . THR B 1 3 ? 9.289 33.844 22 1 82.12 3 THR B O 1
ATOM 3745 N N . ALA B 1 4 ? 10.594 32.094 21.391 1 88.69 4 ALA B N 1
ATOM 3746 C CA . ALA B 1 4 ? 10.422 32.469 19.984 1 88.69 4 ALA B CA 1
ATOM 3747 C C . ALA B 1 4 ? 8.953 32.438 19.594 1 88.69 4 ALA B C 1
ATOM 3749 O O . ALA B 1 4 ? 8.211 31.547 20 1 88.69 4 ALA B O 1
ATOM 3750 N N . THR B 1 5 ? 8.523 33.406 18.766 1 85.56 5 THR B N 1
ATOM 3751 C CA . THR B 1 5 ? 7.117 33.531 18.406 1 85.56 5 THR B CA 1
ATOM 3752 C C . THR B 1 5 ? 6.887 33.062 16.969 1 85.56 5 THR B C 1
ATOM 3754 O O . THR B 1 5 ? 5.742 32.875 16.562 1 85.56 5 THR B O 1
ATOM 3757 N N . ASN B 1 6 ? 7.93 32.938 16.234 1 90.69 6 ASN B N 1
ATOM 3758 C CA . ASN B 1 6 ? 7.832 32.406 14.891 1 90.69 6 ASN B CA 1
ATOM 3759 C C . ASN B 1 6 ? 9.055 31.562 14.539 1 90.69 6 ASN B C 1
ATOM 3761 O O . ASN B 1 6 ? 10.062 31.594 15.25 1 90.69 6 ASN B O 1
ATOM 3765 N N . TYR B 1 7 ? 8.945 30.875 13.492 1 92.75 7 TYR B N 1
ATOM 3766 C CA . TYR B 1 7 ? 9.984 29.938 13.117 1 92.75 7 TYR B CA 1
ATOM 3767 C C . TYR B 1 7 ? 11.289 30.656 12.789 1 92.75 7 TYR B C 1
ATOM 3769 O O . TYR B 1 7 ? 12.375 30.188 13.148 1 92.75 7 TYR B O 1
ATOM 3777 N N . ASP B 1 8 ? 11.25 31.75 12.055 1 93.62 8 ASP B N 1
ATOM 3778 C CA . ASP B 1 8 ? 12.453 32.469 11.641 1 93.62 8 ASP B CA 1
ATOM 3779 C C . ASP B 1 8 ? 13.273 32.906 12.852 1 93.62 8 ASP B C 1
ATOM 3781 O O . ASP B 1 8 ? 14.5 32.75 12.859 1 93.62 8 ASP B O 1
ATOM 3785 N N . ALA B 1 9 ? 12.516 33.406 13.828 1 93.81 9 ALA B N 1
ATOM 3786 C CA . ALA B 1 9 ? 13.195 33.812 15.062 1 93.81 9 ALA B CA 1
ATOM 3787 C C . ALA B 1 9 ? 13.789 32.594 15.773 1 93.81 9 ALA B C 1
ATOM 3789 O O . ALA B 1 9 ? 14.922 32.656 16.266 1 93.81 9 ALA B O 1
ATOM 3790 N N . TRP B 1 10 ? 13.023 31.594 15.828 1 94.94 10 TRP B N 1
ATOM 3791 C CA . TRP B 1 10 ? 13.5 30.359 16.453 1 94.94 10 TRP B CA 1
ATOM 3792 C C . TRP B 1 10 ? 14.727 29.828 15.719 1 94.94 10 TRP B C 1
ATOM 3794 O O . TRP B 1 10 ? 15.719 29.453 16.344 1 94.94 10 TRP B O 1
ATOM 3804 N N . CYS B 1 11 ? 14.672 29.75 14.438 1 94.94 11 CYS B N 1
ATOM 3805 C CA . CYS B 1 11 ? 15.734 29.219 13.594 1 94.94 11 CYS B CA 1
ATOM 3806 C C . CYS B 1 11 ? 17.016 30.031 13.742 1 94.94 11 CYS B C 1
ATOM 3808 O O . CYS B 1 11 ? 18.109 29.484 13.805 1 94.94 11 CYS B O 1
ATOM 3810 N N . GLU B 1 12 ? 16.891 31.312 13.766 1 94.56 12 GLU B N 1
ATOM 3811 C CA . GLU B 1 12 ? 18.047 32.188 13.945 1 94.56 12 GLU B CA 1
ATOM 3812 C C . GLU B 1 12 ? 18.719 31.953 15.289 1 94.56 12 GLU B C 1
ATOM 3814 O O . GLU B 1 12 ? 19.953 31.844 15.367 1 94.56 12 GLU B O 1
ATOM 3819 N N . ALA B 1 13 ? 17.875 31.922 16.281 1 94.88 13 ALA B N 1
ATOM 3820 C CA . ALA B 1 13 ? 18.391 31.672 17.625 1 94.88 13 ALA B CA 1
ATOM 3821 C C . ALA B 1 13 ? 19.047 30.297 17.703 1 94.88 13 ALA B C 1
ATOM 3823 O O . ALA B 1 13 ? 20.141 30.141 18.266 1 94.88 13 ALA B O 1
ATOM 3824 N N . ALA B 1 14 ? 18.422 29.328 17.172 1 94.81 14 ALA B N 1
ATOM 3825 C CA . ALA B 1 14 ? 18.938 27.953 17.188 1 94.81 14 ALA B CA 1
ATOM 3826 C C . ALA B 1 14 ? 20.25 27.859 16.406 1 94.81 14 ALA B C 1
ATOM 3828 O O . ALA B 1 14 ? 21.188 27.172 16.844 1 94.81 14 ALA B O 1
ATOM 3829 N N . THR B 1 15 ? 20.344 28.5 15.273 1 94.69 15 THR B N 1
ATOM 3830 C CA . THR B 1 15 ? 21.547 28.516 14.453 1 94.69 15 THR B CA 1
ATOM 3831 C C . THR B 1 15 ? 22.703 29.141 15.211 1 94.69 15 THR B C 1
ATOM 3833 O O . THR B 1 15 ? 23.828 28.625 15.188 1 94.69 15 THR B O 1
ATOM 3836 N N . LYS B 1 16 ? 22.391 30.234 15.844 1 94.75 16 LYS B N 1
ATOM 3837 C CA . LYS B 1 16 ? 23.422 30.922 16.625 1 94.75 16 LYS B CA 1
ATOM 3838 C C . LYS B 1 16 ? 23.891 30.047 17.781 1 94.75 16 LYS B C 1
ATOM 3840 O O . LYS B 1 16 ? 25.094 30.016 18.094 1 94.75 16 LYS B O 1
ATOM 3845 N N . LEU B 1 17 ? 22.969 29.422 18.422 1 94.06 17 LEU B N 1
ATOM 3846 C CA . LEU B 1 17 ? 23.328 28.531 19.516 1 94.06 17 LEU B CA 1
ATOM 3847 C C . LEU B 1 17 ? 24.188 27.375 19.016 1 94.06 17 LEU B C 1
ATOM 3849 O O . LEU B 1 17 ? 25.109 26.938 19.703 1 94.06 17 LEU B O 1
ATOM 3853 N N . ASP B 1 18 ? 23.891 26.828 17.922 1 94.44 18 ASP B N 1
ATOM 3854 C CA . ASP B 1 18 ? 24.688 25.766 17.328 1 94.44 18 ASP B CA 1
ATOM 3855 C C . ASP B 1 18 ? 26.125 26.219 17.047 1 94.44 18 ASP B C 1
ATOM 3857 O O . ASP B 1 18 ? 27.078 25.484 17.266 1 94.44 18 ASP B O 1
ATOM 3861 N N . GLU B 1 19 ? 26.25 27.438 16.562 1 93.75 19 GLU B N 1
ATOM 3862 C CA . GLU B 1 19 ? 27.562 28.016 16.297 1 93.75 19 GLU B CA 1
ATOM 3863 C C . GLU B 1 19 ? 28.359 28.156 17.578 1 93.75 19 GLU B C 1
ATOM 3865 O O . GLU B 1 19 ? 29.547 27.812 17.625 1 93.75 19 GLU B O 1
ATOM 3870 N N . ILE B 1 20 ? 27.672 28.656 18.578 1 94.88 20 ILE B N 1
ATOM 3871 C CA . ILE B 1 20 ? 28.312 28.875 19.859 1 94.88 20 ILE B CA 1
ATOM 3872 C C . ILE B 1 20 ? 28.766 27.547 20.453 1 94.88 20 ILE B C 1
ATOM 3874 O O . ILE B 1 20 ? 29.859 27.438 21 1 94.88 20 ILE B O 1
ATOM 3878 N N . ASP B 1 21 ? 27.953 26.547 20.234 1 93.75 21 ASP B N 1
ATOM 3879 C CA . ASP B 1 21 ? 28.234 25.234 20.797 1 93.75 21 ASP B CA 1
ATOM 3880 C C . ASP B 1 21 ? 29.172 24.438 19.906 1 93.75 21 ASP B C 1
ATOM 3882 O O . ASP B 1 21 ? 29.578 23.328 20.25 1 93.75 21 ASP B O 1
ATOM 3886 N N . GLY B 1 22 ? 29.531 24.984 18.719 1 91.44 22 GLY B N 1
ATOM 3887 C CA . GLY B 1 22 ? 30.469 24.344 17.812 1 91.44 22 GLY B CA 1
ATOM 3888 C C . GLY B 1 22 ? 29.891 23.156 17.078 1 91.44 22 GLY B C 1
ATOM 3889 O O . GLY B 1 22 ? 30.609 22.25 16.672 1 91.44 22 GLY B O 1
ATOM 3890 N N . LEU B 1 23 ? 28.641 23.141 16.953 1 92.38 23 LEU B N 1
ATOM 3891 C CA . LEU B 1 23 ? 27.969 22 16.344 1 92.38 23 LEU B CA 1
ATOM 3892 C C . LEU B 1 23 ? 28.047 22.047 14.828 1 92.38 23 LEU B C 1
ATOM 3894 O O . LEU B 1 23 ? 27.781 21.047 14.156 1 92.38 23 LEU B O 1
ATOM 3898 N N . ASP B 1 24 ? 28.453 23.156 14.273 1 92.25 24 ASP B N 1
ATOM 3899 C CA . ASP B 1 24 ? 28.594 23.312 12.828 1 92.25 24 ASP B CA 1
ATOM 3900 C C . ASP B 1 24 ? 29.719 22.422 12.297 1 92.25 24 ASP B C 1
ATOM 3902 O O . ASP B 1 24 ? 29.656 21.969 11.148 1 92.25 24 ASP B O 1
ATOM 3906 N N . HIS B 1 25 ? 30.656 22.281 13.094 1 93.06 25 HIS B N 1
ATOM 3907 C CA . HIS B 1 25 ? 31.75 21.406 12.68 1 93.06 25 HIS B CA 1
ATOM 3908 C C . HIS B 1 25 ? 31.266 19.984 12.453 1 93.06 25 HIS B C 1
A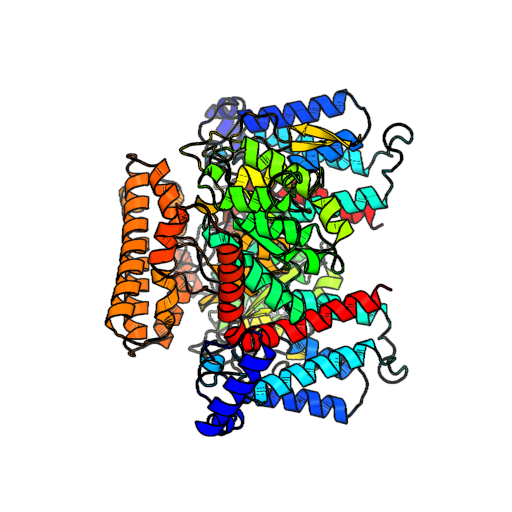TOM 3910 O O . HIS B 1 25 ? 31.703 19.312 11.516 1 93.06 25 HIS B O 1
ATOM 3916 N N . TRP B 1 26 ? 30.375 19.562 13.297 1 93.69 26 TRP B N 1
ATOM 3917 C CA . TRP B 1 26 ? 29.812 18.219 13.172 1 93.69 26 TRP B CA 1
ATOM 3918 C C . TRP B 1 26 ? 29.062 18.078 11.859 1 93.69 26 TRP B C 1
ATOM 3920 O O . TRP B 1 26 ? 29.141 17.031 11.195 1 93.69 26 TRP B O 1
ATOM 3930 N N . LYS B 1 27 ? 28.391 19.078 11.414 1 95.5 27 LYS B N 1
ATOM 3931 C CA . LYS B 1 27 ? 27.625 19.062 10.172 1 95.5 27 LYS B CA 1
ATOM 3932 C C . LYS B 1 27 ? 28.547 18.875 8.961 1 95.5 27 LYS B C 1
ATOM 3934 O O . LYS B 1 27 ? 28.172 18.203 7.996 1 95.5 27 LYS B O 1
ATOM 3939 N N . ARG B 1 28 ? 29.703 19.438 9.07 1 94.69 28 ARG B N 1
ATOM 3940 C CA . ARG B 1 28 ? 30.625 19.469 7.938 1 94.69 28 ARG B CA 1
ATOM 3941 C C . ARG B 1 28 ? 31.406 18.156 7.852 1 94.69 28 ARG B C 1
ATOM 3943 O O . ARG B 1 28 ? 31.828 17.75 6.766 1 94.69 28 ARG B O 1
ATOM 3950 N N . GLU B 1 29 ? 31.5 17.578 8.945 1 94.38 29 GLU B N 1
ATOM 3951 C CA . GLU B 1 29 ? 32.188 16.281 8.953 1 94.38 29 GLU B CA 1
ATOM 3952 C C . GLU B 1 29 ? 31.312 15.195 8.344 1 94.38 29 GLU B C 1
ATOM 3954 O O . GLU B 1 29 ? 30.234 14.906 8.859 1 94.38 29 GLU B O 1
ATOM 3959 N N . VAL B 1 30 ? 31.797 14.516 7.465 1 94.44 30 VAL B N 1
ATOM 3960 C CA . VAL B 1 30 ? 31.016 13.586 6.66 1 94.44 30 VAL B CA 1
ATOM 3961 C C . VAL B 1 30 ? 30.781 12.289 7.438 1 94.44 30 VAL B C 1
ATOM 3963 O O . VAL B 1 30 ? 29.688 11.719 7.406 1 94.44 30 VAL B O 1
ATOM 3966 N N . ALA B 1 31 ? 31.75 11.883 8.094 1 92.69 31 ALA B N 1
ATOM 3967 C CA . ALA B 1 31 ? 31.719 10.57 8.742 1 92.69 31 ALA B CA 1
ATOM 3968 C C . ALA B 1 31 ? 30.844 10.594 9.992 1 92.69 31 ALA B C 1
ATOM 3970 O O . ALA B 1 31 ? 30.875 11.57 10.75 1 92.69 31 ALA B O 1
ATOM 3971 N N . SER B 1 32 ? 30.016 9.703 10.109 1 89.75 32 SER B N 1
ATOM 3972 C CA . SER B 1 32 ? 29.188 9.461 11.289 1 89.75 32 SER B CA 1
ATOM 3973 C C . SER B 1 32 ? 28.719 8.008 11.352 1 89.75 32 SER B C 1
ATOM 3975 O O . SER B 1 32 ? 28.531 7.367 10.312 1 89.75 32 SER B O 1
ATOM 3977 N N . PRO B 1 33 ? 28.594 7.418 12.492 1 84.81 33 PRO B N 1
ATOM 3978 C CA . PRO B 1 33 ? 28.156 6.02 12.617 1 84.81 33 PRO B CA 1
ATOM 3979 C C . PRO B 1 33 ? 26.656 5.84 12.391 1 84.81 33 PRO B C 1
ATOM 3981 O O . PRO B 1 33 ? 26.188 4.711 12.266 1 84.81 33 PRO B O 1
ATOM 3984 N N . ASP B 1 34 ? 25.984 6.926 12.273 1 84.31 34 ASP B N 1
ATOM 3985 C CA . ASP B 1 34 ? 24.531 6.848 12.289 1 84.31 34 ASP B CA 1
ATOM 3986 C C . ASP B 1 34 ? 23.969 6.754 10.867 1 84.31 34 ASP B C 1
ATOM 3988 O O . ASP B 1 34 ? 22.75 6.699 10.68 1 84.31 34 ASP B O 1
ATOM 3992 N N . TYR B 1 35 ? 24.828 6.824 9.82 1 86 35 TYR B N 1
ATOM 3993 C CA . TYR B 1 35 ? 24.391 6.641 8.445 1 86 35 TYR B CA 1
ATOM 3994 C C . TYR B 1 35 ? 25.547 6.18 7.559 1 86 35 TYR B C 1
ATOM 3996 O O . TYR B 1 35 ? 26.719 6.219 7.977 1 86 35 TYR B O 1
ATOM 4004 N N . ASP B 1 36 ? 25.203 5.664 6.43 1 85.44 36 ASP B N 1
ATOM 4005 C CA . ASP B 1 36 ? 26.219 5.238 5.465 1 85.44 36 ASP B CA 1
ATOM 4006 C C . ASP B 1 36 ? 26.672 6.406 4.594 1 85.44 36 ASP B C 1
ATOM 4008 O O . ASP B 1 36 ? 26.234 6.535 3.445 1 85.44 36 ASP B O 1
ATOM 4012 N N . HIS B 1 37 ? 27.594 7.148 5.172 1 91.25 37 HIS B N 1
ATOM 4013 C CA . HIS B 1 37 ? 28.047 8.367 4.508 1 91.25 37 HIS B CA 1
ATOM 4014 C C . HIS B 1 37 ? 28.812 8.039 3.229 1 91.25 37 HIS B C 1
ATOM 4016 O O . HIS B 1 37 ? 28.797 8.812 2.271 1 91.25 37 HIS B O 1
ATOM 4022 N N . GLU B 1 38 ? 29.422 6.918 3.137 1 87.69 38 GLU B N 1
ATOM 4023 C CA . GLU B 1 38 ? 30.172 6.539 1.946 1 87.69 38 GLU B CA 1
ATOM 4024 C C . GLU B 1 38 ? 29.25 6.285 0.761 1 87.69 38 GLU B C 1
ATOM 4026 O O . GLU B 1 38 ? 29.531 6.715 -0.36 1 87.69 38 GLU B O 1
ATOM 4031 N N . LEU B 1 39 ? 28.188 5.637 1.067 1 86.44 39 LEU B N 1
ATOM 4032 C CA . LEU B 1 39 ? 27.203 5.359 0.015 1 86.44 39 LEU B CA 1
ATOM 4033 C C . LEU B 1 39 ? 26.625 6.652 -0.532 1 86.44 39 LEU B C 1
ATOM 4035 O O . LEU B 1 39 ? 26.516 6.832 -1.748 1 86.44 39 LEU B O 1
ATOM 4039 N N . ILE B 1 40 ? 26.25 7.5 0.356 1 91.12 40 ILE B N 1
ATOM 4040 C CA . ILE B 1 40 ? 25.641 8.758 -0.049 1 91.12 40 ILE B CA 1
ATOM 4041 C C . ILE B 1 40 ? 26.625 9.586 -0.864 1 91.12 40 ILE B C 1
ATOM 4043 O O . ILE B 1 40 ? 26.266 10.148 -1.901 1 91.12 40 ILE B O 1
ATOM 4047 N N . LYS B 1 41 ? 27.844 9.648 -0.376 1 94.06 41 LYS B N 1
ATOM 4048 C CA . LYS B 1 41 ? 28.875 10.406 -1.084 1 94.06 41 LYS B CA 1
ATOM 4049 C C . LYS B 1 41 ? 29.141 9.82 -2.471 1 94.06 41 LYS B C 1
ATOM 4051 O O . LYS B 1 41 ? 29.266 10.562 -3.447 1 94.06 41 LYS B O 1
ATOM 4056 N N . THR B 1 42 ? 29.188 8.555 -2.553 1 89.25 42 THR B N 1
ATOM 4057 C CA . THR B 1 42 ? 29.406 7.879 -3.828 1 89.25 42 THR B CA 1
ATOM 4058 C C . THR B 1 42 ? 28.297 8.203 -4.812 1 89.25 42 THR B C 1
ATOM 4060 O O . THR B 1 42 ? 28.562 8.5 -5.98 1 89.25 42 THR B O 1
ATOM 4063 N N . ARG B 1 43 ? 27.109 8.148 -4.352 1 90.94 43 ARG B N 1
ATOM 4064 C CA . ARG B 1 43 ? 25.969 8.445 -5.207 1 90.94 43 ARG B CA 1
ATOM 4065 C C . ARG B 1 43 ? 25.969 9.906 -5.637 1 90.94 43 ARG B C 1
ATOM 4067 O O . ARG B 1 43 ? 25.672 10.219 -6.793 1 90.94 43 ARG B O 1
ATOM 4074 N N . LEU B 1 44 ? 26.25 10.773 -4.691 1 95.44 44 LEU B N 1
ATOM 4075 C CA . LEU B 1 44 ? 26.344 12.195 -5.004 1 95.44 44 LEU B CA 1
ATOM 4076 C C . LEU B 1 44 ? 27.391 12.445 -6.094 1 95.44 44 LEU B C 1
ATOM 4078 O O . LEU B 1 44 ? 27.109 13.156 -7.066 1 95.44 44 LEU B O 1
ATOM 4082 N N . ASP B 1 45 ? 28.516 11.859 -5.922 1 94.69 45 ASP B N 1
ATOM 4083 C CA . ASP B 1 45 ? 29.594 12.039 -6.891 1 94.69 45 ASP B CA 1
ATOM 4084 C C . ASP B 1 45 ? 29.203 11.469 -8.25 1 94.69 45 ASP B C 1
ATOM 4086 O O . ASP B 1 45 ? 29.562 12.039 -9.289 1 94.69 45 ASP B O 1
ATOM 4090 N N . GLN B 1 46 ? 28.547 10.391 -8.242 1 90.88 46 GLN B N 1
ATOM 4091 C CA . GLN B 1 46 ? 28.078 9.789 -9.484 1 90.88 46 GLN B CA 1
ATOM 4092 C C . GLN B 1 46 ? 27.141 10.734 -10.234 1 90.88 46 GLN B C 1
ATOM 4094 O O . GLN B 1 46 ? 27.281 10.922 -11.445 1 90.88 46 GLN B O 1
ATOM 4099 N N . LEU B 1 47 ? 26.234 11.328 -9.539 1 93.94 47 LEU B N 1
ATOM 4100 C CA . LEU B 1 47 ? 25.297 12.258 -10.156 1 93.94 47 LEU B CA 1
ATOM 4101 C C . LEU B 1 47 ? 26.031 13.477 -10.711 1 93.94 47 LEU B C 1
ATOM 4103 O O . LEU B 1 47 ? 25.734 13.93 -11.82 1 93.94 47 LEU B O 1
ATOM 4107 N N . ARG B 1 48 ? 26.969 13.906 -9.945 1 95.56 48 ARG B N 1
ATOM 4108 C CA . ARG B 1 48 ? 27.734 15.07 -10.375 1 95.56 48 ARG B CA 1
ATOM 4109 C C . ARG B 1 48 ? 28.562 14.758 -11.609 1 95.56 48 ARG B C 1
ATOM 4111 O O . ARG B 1 48 ? 28.672 15.586 -12.516 1 95.56 48 ARG B O 1
ATOM 4118 N N . GLN B 1 49 ? 29.094 13.594 -11.633 1 93.88 49 GLN B N 1
ATOM 4119 C CA . GLN B 1 49 ? 29.891 13.18 -12.781 1 93.88 49 GLN B CA 1
ATOM 4120 C C . GLN B 1 49 ? 29.047 13.062 -14.039 1 93.88 49 GLN B C 1
ATOM 4122 O O . GLN B 1 49 ? 29.469 13.484 -15.117 1 93.88 49 GLN B O 1
ATOM 4127 N N . ILE B 1 50 ? 27.922 12.5 -13.883 1 91.12 50 ILE B N 1
ATOM 4128 C CA . ILE B 1 50 ? 27.016 12.359 -15.016 1 91.12 50 ILE B CA 1
ATOM 4129 C C . ILE B 1 50 ? 26.609 13.742 -15.523 1 91.12 50 ILE B C 1
ATOM 4131 O O . ILE B 1 50 ? 26.562 13.977 -16.734 1 91.12 50 ILE B O 1
ATOM 4135 N N . ARG B 1 51 ? 26.328 14.625 -14.594 1 91.12 51 ARG B N 1
ATOM 4136 C CA . ARG B 1 51 ? 25.953 15.984 -14.961 1 91.12 51 ARG B CA 1
ATOM 4137 C C . ARG B 1 51 ? 27.078 16.672 -15.727 1 91.12 51 ARG B C 1
ATOM 4139 O O . ARG B 1 51 ? 26.844 17.328 -16.734 1 91.12 51 ARG B O 1
ATOM 4146 N N . LYS B 1 52 ? 28.234 16.469 -15.258 1 92.12 52 LYS B N 1
ATOM 4147 C CA . LYS B 1 52 ? 29.406 17.094 -15.891 1 92.12 52 LYS B CA 1
ATOM 4148 C C . LYS B 1 52 ? 29.641 16.531 -17.281 1 92.12 52 LYS B C 1
ATOM 4150 O O . LYS B 1 52 ? 30.031 17.266 -18.203 1 92.12 52 LYS B O 1
ATOM 4155 N N . ALA B 1 53 ? 29.453 15.234 -17.375 1 87.44 53 ALA B N 1
ATOM 4156 C CA . ALA B 1 53 ? 29.656 14.578 -18.672 1 87.44 53 ALA B CA 1
ATOM 4157 C C . ALA B 1 53 ? 28.625 15.055 -19.688 1 87.44 53 ALA B C 1
ATOM 4159 O O . ALA B 1 53 ? 28.922 15.117 -20.891 1 87.44 53 ALA B O 1
ATOM 4160 N N . ASN B 1 54 ? 27.453 15.422 -19.266 1 78.62 54 ASN B N 1
ATOM 4161 C CA . ASN B 1 54 ? 26.344 15.977 -20.047 1 78.62 54 ASN B CA 1
ATOM 4162 C C . ASN B 1 54 ? 26.109 15.18 -21.328 1 78.62 54 ASN B C 1
ATOM 4164 O O . ASN B 1 54 ? 26.047 15.75 -22.422 1 78.62 54 ASN B O 1
ATOM 4168 N N . LYS B 1 55 ? 26.203 13.852 -21.203 1 78.5 55 LYS B N 1
ATOM 4169 C CA . LYS B 1 55 ? 25.969 12.969 -22.344 1 78.5 55 LYS B CA 1
ATOM 4170 C C . LYS B 1 55 ? 24.484 12.594 -22.453 1 78.5 55 LYS B C 1
ATOM 4172 O O . LYS B 1 55 ? 24.156 11.422 -22.625 1 78.5 55 LYS B O 1
ATOM 4177 N N . GLY B 1 56 ? 23.656 13.711 -22.297 1 81.38 56 GLY B N 1
ATOM 4178 C CA . GLY B 1 56 ? 22.234 13.484 -22.438 1 81.38 56 GLY B CA 1
ATOM 4179 C C . GLY B 1 56 ? 21.547 13.203 -21.109 1 81.38 56 GLY B C 1
ATOM 4180 O O . GLY B 1 56 ? 22.203 13.008 -20.094 1 81.38 56 GLY B O 1
ATOM 4181 N N . GLN B 1 57 ? 20.297 13.242 -21.188 1 91.75 57 GLN B N 1
ATOM 4182 C CA . GLN B 1 57 ? 19.5 13.094 -19.969 1 91.75 57 GLN B CA 1
ATOM 4183 C C . GLN B 1 57 ? 19.281 11.625 -19.641 1 91.75 57 GLN B C 1
ATOM 4185 O O . GLN B 1 57 ? 18.922 11.289 -18.5 1 91.75 57 GLN B O 1
ATOM 4190 N N . SER B 1 58 ? 19.5 10.766 -20.656 1 88.38 58 SER B N 1
ATOM 4191 C CA . SER B 1 58 ? 19.203 9.344 -20.484 1 88.38 58 SER B CA 1
ATOM 4192 C C . SER B 1 58 ? 20.109 8.711 -19.438 1 88.38 58 SER B C 1
ATOM 4194 O O . SER B 1 58 ? 19.688 7.828 -18.688 1 88.38 58 SER B O 1
ATOM 4196 N N . ALA B 1 59 ? 21.359 9.172 -19.438 1 87 59 ALA B N 1
ATOM 4197 C CA . ALA B 1 59 ? 22.297 8.641 -18.438 1 87 59 ALA B CA 1
ATOM 4198 C C . ALA B 1 59 ? 21.859 9 -17.031 1 87 59 ALA B C 1
ATOM 4200 O O . ALA B 1 59 ? 21.938 8.172 -16.109 1 87 59 ALA B O 1
ATOM 4201 N N . MET B 1 60 ? 21.406 10.227 -16.922 1 91.44 60 MET B N 1
ATOM 4202 C CA . MET B 1 60 ? 20.938 10.688 -15.609 1 91.44 60 MET B CA 1
ATOM 4203 C C . MET B 1 60 ? 19.656 9.945 -15.211 1 91.44 60 MET B C 1
ATOM 4205 O O . MET B 1 60 ? 19.516 9.539 -14.062 1 91.44 60 MET B O 1
ATOM 4209 N N . ILE B 1 61 ? 18.781 9.742 -16.172 1 91.31 61 ILE B N 1
ATOM 4210 C CA . ILE B 1 61 ? 17.531 9.008 -15.938 1 91.31 61 ILE B CA 1
ATOM 4211 C C . ILE B 1 61 ? 17.859 7.59 -15.484 1 91.31 61 ILE B C 1
ATOM 4213 O O . ILE B 1 61 ? 17.25 7.09 -14.531 1 91.31 61 ILE B O 1
ATOM 4217 N N . PHE B 1 62 ? 18.828 7.043 -16.062 1 86.44 62 PHE B N 1
ATOM 4218 C CA . PHE B 1 62 ? 19.234 5.695 -15.703 1 86.44 62 PHE B CA 1
ATOM 4219 C C . PHE B 1 62 ? 19.781 5.664 -14.273 1 86.44 62 PHE B C 1
ATOM 4221 O O . PHE B 1 62 ? 19.422 4.781 -13.492 1 86.44 62 PHE B O 1
ATOM 4228 N N . ALA B 1 63 ? 20.562 6.566 -13.938 1 87.5 63 ALA B N 1
ATOM 4229 C CA . ALA B 1 63 ? 21.172 6.633 -12.609 1 87.5 63 ALA B CA 1
ATOM 4230 C C . ALA B 1 63 ? 20.094 6.82 -11.539 1 87.5 63 ALA B C 1
ATOM 4232 O O . ALA B 1 63 ? 20.125 6.148 -10.5 1 87.5 63 ALA B O 1
ATOM 4233 N N . LEU B 1 64 ? 19.172 7.699 -11.773 1 90.94 64 LEU B N 1
ATOM 4234 C CA . LEU B 1 64 ? 18.125 7.992 -10.797 1 90.94 64 LEU B CA 1
ATOM 4235 C C . LEU B 1 64 ? 17.172 6.812 -10.664 1 90.94 64 LEU B C 1
ATOM 4237 O O . LEU B 1 64 ? 16.719 6.5 -9.555 1 90.94 64 LEU B O 1
ATOM 4241 N N . ARG B 1 65 ? 16.859 6.152 -11.703 1 85.75 65 ARG B N 1
ATOM 4242 C CA . ARG B 1 65 ? 15.992 4.98 -11.68 1 85.75 65 ARG B CA 1
ATOM 4243 C C . ARG B 1 65 ? 16.609 3.857 -10.852 1 85.75 65 ARG B C 1
ATOM 4245 O O . ARG B 1 65 ? 15.891 3.08 -10.219 1 85.75 65 ARG B O 1
ATOM 4252 N N . THR B 1 66 ? 17.875 3.871 -10.844 1 76.75 66 THR B N 1
ATOM 4253 C CA . THR B 1 66 ? 18.594 2.762 -10.219 1 76.75 66 THR B CA 1
ATOM 4254 C C . THR B 1 66 ? 18.859 3.047 -8.75 1 76.75 66 THR B C 1
ATOM 4256 O O . THR B 1 66 ? 18.797 2.14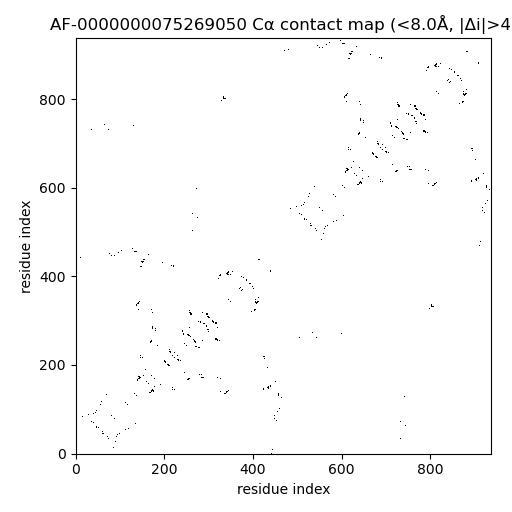1 -7.914 1 76.75 66 THR B O 1
ATOM 4259 N N . SER B 1 67 ? 19.047 4.262 -8.477 1 78.94 67 SER B N 1
ATOM 4260 C CA . SER B 1 67 ? 19.641 4.484 -7.16 1 78.94 67 SER B CA 1
ATOM 4261 C C . SER B 1 67 ? 18.719 5.316 -6.277 1 78.94 67 SER B C 1
ATOM 4263 O O . SER B 1 67 ? 18.875 5.352 -5.055 1 78.94 67 SER B O 1
ATOM 4265 N N . LEU B 1 68 ? 17.781 5.996 -6.863 1 88.88 68 LEU B N 1
ATOM 4266 C CA . LEU B 1 68 ? 16.953 6.887 -6.055 1 88.88 68 LEU B CA 1
ATOM 4267 C C . LEU B 1 68 ? 16.078 6.09 -5.094 1 88.88 68 LEU B C 1
ATOM 4269 O O . LEU B 1 68 ? 15.32 5.219 -5.523 1 88.88 68 LEU B O 1
ATOM 4273 N N . ALA B 1 69 ? 16.328 6.227 -3.881 1 84.12 69 ALA B N 1
ATOM 4274 C CA . ALA B 1 69 ? 15.547 5.566 -2.84 1 84.12 69 ALA B CA 1
ATOM 4275 C C . ALA B 1 69 ? 15.289 6.504 -1.663 1 84.12 69 ALA B C 1
ATOM 4277 O O . ALA B 1 69 ? 16.141 7.344 -1.339 1 84.12 69 ALA B O 1
ATOM 4278 N N . ARG B 1 70 ? 14.109 6.23 -1.133 1 86.5 70 ARG B N 1
ATOM 4279 C CA . ARG B 1 70 ? 13.82 7.012 0.064 1 86.5 70 ARG B CA 1
ATOM 4280 C C . ARG B 1 70 ? 14.742 6.617 1.213 1 86.5 70 ARG B C 1
ATOM 4282 O O . ARG B 1 70 ? 15 5.434 1.429 1 86.5 70 ARG B O 1
ATOM 4289 N N . ASN B 1 71 ? 15.336 7.512 1.902 1 82.62 71 ASN B N 1
ATOM 4290 C CA . ASN B 1 71 ? 16.172 7.309 3.072 1 82.62 71 ASN B CA 1
ATOM 4291 C C . ASN B 1 71 ? 17.438 6.531 2.721 1 82.62 71 ASN B C 1
ATOM 4293 O O . ASN B 1 71 ? 17.812 5.59 3.426 1 82.62 71 ASN B O 1
ATOM 4297 N N . LEU B 1 72 ? 17.953 6.805 1.59 1 84.06 72 LEU B N 1
ATOM 4298 C CA . LEU B 1 72 ? 19.219 6.219 1.156 1 84.06 72 LEU B CA 1
ATOM 4299 C C . LEU B 1 72 ? 20.266 6.309 2.26 1 84.06 72 LEU B C 1
ATOM 4301 O O . LEU B 1 72 ? 20.438 7.371 2.863 1 84.06 72 LEU B O 1
ATOM 4305 N N . GLY B 1 73 ? 20.859 5.188 2.65 1 80.81 73 GLY B N 1
ATOM 4306 C CA . GLY B 1 73 ? 21.922 5.164 3.645 1 80.81 73 GLY B CA 1
ATOM 4307 C C . GLY B 1 73 ? 21.438 5.547 5.035 1 80.81 73 GLY B C 1
ATOM 4308 O O . GLY B 1 73 ? 22.234 6.008 5.859 1 80.81 73 GLY B O 1
ATOM 4309 N N . ASP B 1 74 ? 20.172 5.637 5.227 1 84.44 74 ASP B N 1
ATOM 4310 C CA . ASP B 1 74 ? 19.547 6.008 6.496 1 84.44 74 ASP B CA 1
ATOM 4311 C C . ASP B 1 74 ? 19.781 7.484 6.805 1 84.44 74 ASP B C 1
ATOM 4313 O O . ASP B 1 74 ? 20 7.855 7.961 1 84.44 74 ASP B O 1
ATOM 4317 N N . MET B 1 75 ? 19.844 8.219 5.758 1 89.31 75 MET B N 1
ATOM 4318 C CA . MET B 1 75 ? 20.062 9.656 5.934 1 89.31 75 MET B CA 1
ATOM 4319 C C . MET B 1 75 ? 18.906 10.297 6.703 1 89.31 75 MET B C 1
ATOM 4321 O O . MET B 1 75 ? 19.031 11.43 7.176 1 89.31 75 MET B O 1
ATOM 4325 N N . GLY B 1 76 ? 17.828 9.617 6.812 1 85.88 76 GLY B N 1
ATOM 4326 C CA . GLY B 1 76 ? 16.688 10.117 7.555 1 85.88 76 GLY B CA 1
ATOM 4327 C C . GLY B 1 76 ? 16.688 9.68 9.008 1 85.88 76 GLY B C 1
ATOM 4328 O O . GLY B 1 76 ? 15.711 9.922 9.734 1 85.88 76 GLY B O 1
ATOM 4329 N N . ASN B 1 77 ? 17.734 9.125 9.422 1 83.06 77 ASN B N 1
ATOM 4330 C CA . ASN B 1 77 ? 17.859 8.711 10.812 1 83.06 77 ASN B CA 1
ATOM 4331 C C . ASN B 1 77 ? 17.625 9.875 11.773 1 83.06 77 ASN B C 1
ATOM 4333 O O . ASN B 1 77 ? 18.312 10.883 11.711 1 83.06 77 ASN B O 1
ATOM 4337 N N . PRO B 1 78 ? 16.688 9.672 12.664 1 80.81 78 PRO B N 1
ATOM 4338 C CA . PRO B 1 78 ? 16.359 10.766 13.578 1 80.81 78 PRO B CA 1
ATOM 4339 C C . PRO B 1 78 ? 17.547 11.219 14.422 1 80.81 78 PRO B C 1
ATOM 4341 O O . PRO B 1 78 ? 17.609 12.383 14.812 1 80.81 78 PRO B O 1
ATOM 4344 N N . LYS B 1 79 ? 18.484 10.383 14.688 1 84.5 79 LYS B N 1
ATOM 4345 C CA . LYS B 1 79 ? 19.656 10.727 15.484 1 84.5 79 LYS B CA 1
ATOM 4346 C C . LYS B 1 79 ? 20.5 11.805 14.805 1 84.5 79 LYS B C 1
ATOM 4348 O O . LYS B 1 79 ? 21.078 12.664 15.469 1 84.5 79 LYS B O 1
ATOM 4353 N N . LEU B 1 80 ? 20.516 11.727 13.492 1 91.06 80 LEU B N 1
ATOM 4354 C CA . LEU B 1 80 ? 21.297 12.688 12.727 1 91.06 80 LEU B CA 1
ATOM 4355 C C . LEU B 1 80 ? 20.703 14.086 12.852 1 91.06 80 LEU B C 1
ATOM 4357 O O . LEU B 1 80 ? 21.391 15.078 12.594 1 91.06 80 LEU B O 1
ATOM 4361 N N . TYR B 1 81 ? 19.516 14.172 13.25 1 91.06 81 TYR B N 1
ATOM 4362 C CA . TYR B 1 81 ? 18.828 15.453 13.328 1 91.06 81 TYR B CA 1
ATOM 4363 C C . TYR B 1 81 ? 18.672 15.898 14.781 1 91.06 81 TYR B C 1
ATOM 4365 O O . TYR B 1 81 ? 17.953 16.844 15.07 1 91.06 81 TYR B O 1
ATOM 4373 N N . SER B 1 82 ? 19.344 15.18 15.641 1 86.69 82 SER B N 1
ATOM 4374 C CA . SER B 1 82 ? 19.266 15.516 17.062 1 86.69 82 SER B CA 1
ATOM 4375 C C . SER B 1 82 ? 20.578 16.125 17.547 1 86.69 82 SER B C 1
ATOM 4377 O O . SER B 1 82 ? 20.641 16.688 18.641 1 86.69 82 SER B O 1
ATOM 4379 N N . TYR B 1 83 ? 21.641 16.031 16.766 1 89.31 83 TYR B N 1
ATOM 4380 C CA . TYR B 1 83 ? 22.938 16.547 17.156 1 89.31 83 TYR B CA 1
ATOM 4381 C C . TYR B 1 83 ? 22.953 18.078 17.125 1 89.31 83 TYR B C 1
ATOM 4383 O O . TYR B 1 83 ? 23.5 18.719 18.031 1 89.31 83 TYR B O 1
ATOM 4391 N N . SER B 1 84 ? 22.406 18.609 16.156 1 91.31 84 SER B N 1
ATOM 4392 C CA . SER B 1 84 ? 22.25 20.062 16.047 1 91.31 84 SER B CA 1
ATOM 4393 C C . SER B 1 84 ? 20.781 20.469 16.172 1 91.31 84 SER B C 1
ATOM 4395 O O . SER B 1 84 ? 19.891 19.641 16 1 91.31 84 SER B O 1
ATOM 4397 N N . ARG B 1 85 ? 20.594 21.719 16.531 1 90.56 85 ARG B N 1
ATOM 4398 C CA . ARG B 1 85 ? 19.234 22.203 16.688 1 90.56 85 ARG B CA 1
ATOM 4399 C C . ARG B 1 85 ? 18.562 22.422 15.328 1 90.56 85 ARG B C 1
ATOM 4401 O O . ARG B 1 85 ? 17.375 22.172 15.164 1 90.56 85 ARG B O 1
ATOM 4408 N N . VAL B 1 86 ? 19.375 22.891 14.391 1 93.38 86 VAL B N 1
ATOM 4409 C CA . VAL B 1 86 ? 18.875 23.094 13.039 1 93.38 86 VAL B CA 1
ATOM 4410 C C . VAL B 1 86 ? 19.75 22.344 12.039 1 93.38 86 VAL B C 1
ATOM 4412 O O . VAL B 1 86 ? 20.984 22.359 12.148 1 93.38 86 VAL B O 1
ATOM 4415 N N . GLY B 1 87 ? 19.031 21.609 11.188 1 92.69 87 GLY B N 1
ATOM 4416 C CA . GLY B 1 87 ? 19.766 20.969 10.109 1 92.69 87 GLY B CA 1
ATOM 4417 C C . GLY B 1 87 ? 20.328 19.609 10.5 1 92.69 87 GLY B C 1
ATOM 4418 O O . GLY B 1 87 ? 19.938 19.047 11.523 1 92.69 87 GLY B O 1
ATOM 4419 N N . THR B 1 88 ? 21.156 19.047 9.578 1 95.31 88 THR B N 1
ATOM 4420 C CA . THR B 1 88 ? 21.859 17.766 9.719 1 95.31 88 THR B CA 1
ATOM 4421 C C . THR B 1 88 ? 23.141 17.781 8.914 1 95.31 88 THR B C 1
ATOM 4423 O O . THR B 1 88 ? 23.734 18.828 8.68 1 95.31 88 THR B O 1
ATOM 4426 N N . LYS B 1 89 ? 23.625 16.625 8.648 1 96.12 89 LYS B N 1
ATOM 4427 C CA . LYS B 1 89 ? 24.859 16.516 7.887 1 96.12 89 LYS B CA 1
ATOM 4428 C C . LYS B 1 89 ? 24.75 17.234 6.547 1 96.12 89 LYS B C 1
ATOM 4430 O O . LYS B 1 89 ? 23.781 17.031 5.809 1 96.12 89 LYS B O 1
ATOM 4435 N N . ASP B 1 90 ? 25.766 18.047 6.223 1 96.56 90 ASP B N 1
ATOM 4436 C CA . ASP B 1 90 ? 25.797 18.766 4.953 1 96.56 90 ASP B CA 1
ATOM 4437 C C . ASP B 1 90 ? 25.719 17.812 3.77 1 96.56 90 ASP B C 1
ATOM 4439 O O . ASP B 1 90 ? 25.094 18.109 2.752 1 96.56 90 ASP B O 1
ATOM 4443 N N . LEU B 1 91 ? 26.328 16.672 3.906 1 97.12 91 LEU B N 1
ATOM 4444 C CA . LEU B 1 91 ? 26.344 15.672 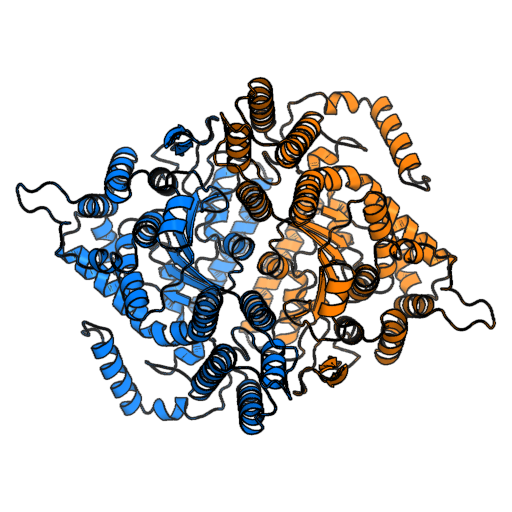2.844 1 97.12 91 LEU B CA 1
ATOM 4445 C C . LEU B 1 91 ? 24.922 15.281 2.445 1 97.12 91 LEU B C 1
ATOM 4447 O O . LEU B 1 91 ? 24.609 15.148 1.256 1 97.12 91 LEU B O 1
ATOM 4451 N N . THR B 1 92 ? 24.062 15.109 3.434 1 95.94 92 THR B N 1
ATOM 4452 C CA . THR B 1 92 ? 22.672 14.758 3.186 1 95.94 92 THR B CA 1
ATOM 4453 C C . THR B 1 92 ? 21.969 15.844 2.377 1 95.94 92 THR B C 1
ATOM 4455 O O . THR B 1 92 ? 21.297 15.547 1.381 1 95.94 92 THR B O 1
ATOM 4458 N N . CYS B 1 93 ? 22.156 17.078 2.787 1 96.38 93 CYS B N 1
ATOM 4459 C CA . CYS B 1 93 ? 21.516 18.203 2.105 1 96.38 93 CYS B CA 1
ATOM 4460 C C . CYS B 1 93 ? 22.062 18.359 0.69 1 96.38 93 CYS B C 1
ATOM 4462 O O . CYS B 1 93 ? 21.312 18.625 -0.245 1 96.38 93 CYS B O 1
ATOM 4464 N N . GLU B 1 94 ? 23.359 18.156 0.567 1 96.88 94 GLU B N 1
ATOM 4465 C CA . GLU B 1 94 ? 23.984 18.266 -0.751 1 96.88 94 GLU B CA 1
ATOM 4466 C C . GLU B 1 94 ? 23.422 17.219 -1.706 1 96.88 94 GLU B C 1
ATOM 4468 O O . GLU B 1 94 ? 23.156 17.5 -2.873 1 96.88 94 GLU B O 1
ATOM 4473 N N . TYR B 1 95 ? 23.359 16.047 -1.26 1 96.94 95 TYR B N 1
ATOM 4474 C CA . TYR B 1 95 ? 22.812 14.969 -2.08 1 96.94 95 TYR B CA 1
ATOM 4475 C C . TYR B 1 95 ? 21.391 15.289 -2.521 1 96.94 95 TYR B C 1
ATOM 4477 O O . TYR B 1 95 ? 21.062 15.18 -3.705 1 96.94 95 TYR B O 1
ATOM 4485 N N . ILE B 1 96 ? 20.516 15.68 -1.565 1 97.12 96 ILE B N 1
ATOM 4486 C CA . ILE B 1 96 ? 19.109 15.961 -1.849 1 97.12 96 ILE B CA 1
ATOM 4487 C C . ILE B 1 96 ? 19 17.109 -2.844 1 97.12 96 ILE B C 1
ATOM 4489 O O . ILE B 1 96 ? 18.234 17.047 -3.805 1 97.12 96 ILE B O 1
ATOM 4493 N N . ASP B 1 97 ? 19.797 18.125 -2.617 1 97.19 97 ASP B N 1
ATOM 4494 C CA . ASP B 1 97 ? 19.797 19.281 -3.514 1 97.19 97 ASP B CA 1
ATOM 4495 C C . ASP B 1 97 ? 20.203 18.875 -4.93 1 97.19 97 ASP B C 1
ATOM 4497 O O . ASP B 1 97 ? 19.625 19.359 -5.906 1 97.19 97 ASP B O 1
ATOM 4501 N N . GLU B 1 98 ? 21.172 18.016 -4.961 1 97.25 98 GLU B N 1
ATOM 4502 C CA . GLU B 1 98 ? 21.641 17.562 -6.266 1 97.25 98 GLU B CA 1
ATOM 4503 C C . GLU B 1 98 ? 20.562 16.75 -6.984 1 97.25 98 GLU B C 1
ATOM 4505 O O . GLU B 1 98 ? 20.344 16.938 -8.188 1 97.25 98 GLU B O 1
ATOM 4510 N N . VAL B 1 99 ? 19.922 15.875 -6.301 1 97.06 99 VAL B N 1
ATOM 4511 C CA . VAL B 1 99 ? 18.859 15.078 -6.887 1 97.06 99 VAL B CA 1
ATOM 4512 C C . VAL B 1 99 ? 17.766 16 -7.422 1 97.06 99 VAL B C 1
ATOM 4514 O O . VAL B 1 99 ? 17.328 15.852 -8.562 1 97.06 99 VAL B O 1
ATOM 4517 N N . VAL B 1 100 ? 17.359 16.969 -6.594 1 97.44 100 VAL B N 1
ATOM 4518 C CA . VAL B 1 100 ? 16.281 17.891 -6.969 1 97.44 100 VAL B CA 1
ATOM 4519 C C . VAL B 1 100 ? 16.703 18.688 -8.203 1 97.44 100 VAL B C 1
ATOM 4521 O O . VAL B 1 100 ? 15.906 18.891 -9.125 1 97.44 100 VAL B O 1
ATOM 4524 N N . LYS B 1 101 ? 17.906 19.062 -8.195 1 96.5 101 LYS B N 1
ATOM 4525 C CA . LYS B 1 101 ? 18.438 19.812 -9.328 1 96.5 101 LYS B CA 1
ATOM 4526 C C . LYS B 1 101 ? 18.359 19 -10.609 1 96.5 101 LYS B C 1
ATOM 4528 O O . LYS B 1 101 ? 17.938 19.5 -11.656 1 96.5 101 LYS B O 1
ATOM 4533 N N . GLN B 1 102 ? 18.766 17.766 -10.516 1 96 102 GLN B N 1
ATOM 4534 C CA . GLN B 1 102 ? 18.781 16.906 -11.688 1 96 102 GLN B CA 1
ATOM 4535 C C . GLN B 1 102 ? 17.359 16.578 -12.156 1 96 102 GLN B C 1
ATOM 4537 O O . GLN B 1 102 ? 17.109 16.484 -13.359 1 96 102 GLN B O 1
ATOM 4542 N N . LEU B 1 103 ? 16.453 16.375 -11.266 1 96.75 103 LEU B N 1
ATOM 4543 C CA . LEU B 1 103 ? 15.055 16.125 -11.617 1 96.75 103 LEU B CA 1
ATOM 4544 C C . LEU B 1 103 ? 14.477 17.312 -12.391 1 96.75 103 LEU B C 1
ATOM 4546 O O . LEU B 1 103 ? 13.805 17.109 -13.414 1 96.75 103 LEU B O 1
ATOM 4550 N N . ASN B 1 104 ? 14.781 18.469 -11.906 1 96.06 104 ASN B N 1
ATOM 4551 C CA . ASN B 1 104 ? 14.289 19.656 -12.594 1 96.06 104 ASN B CA 1
ATOM 4552 C C . ASN B 1 104 ? 14.953 19.844 -13.953 1 96.06 104 ASN B C 1
ATOM 4554 O O . ASN B 1 104 ? 14.32 20.281 -14.906 1 96.06 104 ASN B O 1
ATOM 4558 N N . TRP B 1 105 ? 16.203 19.484 -13.992 1 94.44 105 TRP B N 1
ATOM 4559 C CA . TRP B 1 105 ? 16.906 19.562 -15.258 1 94.44 105 TRP B CA 1
ATOM 4560 C C . TRP B 1 105 ? 16.281 18.641 -16.297 1 94.44 105 TRP B C 1
ATOM 4562 O O . TRP B 1 105 ? 16.094 19.031 -17.453 1 94.44 105 TRP B O 1
ATOM 4572 N N . ILE B 1 106 ? 15.938 17.469 -15.922 1 94 106 ILE B N 1
ATOM 4573 C CA . ILE B 1 106 ? 15.328 16.5 -16.812 1 94 106 ILE B CA 1
ATOM 4574 C C . ILE B 1 106 ? 13.977 17.031 -17.312 1 94 106 ILE B C 1
ATOM 4576 O O . ILE B 1 106 ? 13.633 16.859 -18.484 1 94 106 ILE B O 1
ATOM 4580 N N . CYS B 1 107 ? 13.242 17.672 -16.453 1 93.75 107 CYS B N 1
ATOM 4581 C CA . CYS B 1 107 ? 11.914 18.188 -16.781 1 93.75 107 CYS B CA 1
ATOM 4582 C C . CYS B 1 107 ? 12.016 19.422 -17.656 1 93.75 107 CYS B C 1
ATOM 4584 O O . CYS B 1 107 ? 11.328 19.531 -18.672 1 93.75 107 CYS B O 1
ATOM 4586 N N . ASP B 1 108 ? 12.914 20.344 -17.344 1 91.75 108 ASP B N 1
ATOM 4587 C CA . ASP B 1 108 ? 12.914 21.688 -17.906 1 91.75 108 ASP B CA 1
ATOM 4588 C C . ASP B 1 108 ? 13.688 21.734 -19.219 1 91.75 108 ASP B C 1
ATOM 4590 O O . ASP B 1 108 ? 13.359 22.516 -20.125 1 91.75 108 ASP B O 1
ATOM 4594 N N . GLU B 1 109 ? 14.656 20.906 -19.344 1 89.44 109 GLU B N 1
ATOM 4595 C CA . GLU B 1 109 ? 15.5 20.953 -20.531 1 89.44 109 GLU B CA 1
ATOM 4596 C C . GLU B 1 109 ? 15.047 19.938 -21.578 1 89.44 109 GLU B C 1
ATOM 4598 O O . GLU B 1 109 ? 14.656 18.812 -21.234 1 89.44 109 GLU B O 1
ATOM 4603 N N . PRO B 1 110 ? 15.031 20.375 -22.797 1 86.88 110 PRO B N 1
ATOM 4604 C CA . PRO B 1 110 ? 14.688 19.422 -23.859 1 86.88 110 PRO B CA 1
ATOM 4605 C C . PRO B 1 110 ? 15.742 18.312 -24.016 1 86.88 110 PRO B C 1
ATOM 4607 O O . PRO B 1 110 ? 16.922 18.547 -23.781 1 86.88 110 PRO B O 1
ATOM 4610 N N . ALA B 1 111 ? 15.266 17.219 -24.328 1 85.31 111 ALA B N 1
ATOM 4611 C CA . ALA B 1 111 ? 16.172 16.094 -24.562 1 85.31 111 ALA B CA 1
ATOM 4612 C C . ALA B 1 111 ? 17.031 16.344 -25.797 1 85.31 111 ALA B C 1
ATOM 4614 O O . ALA B 1 111 ? 16.578 16.938 -26.781 1 85.31 111 ALA B O 1
ATOM 4615 N N . ASP B 1 112 ? 18.234 15.938 -25.688 1 82.62 112 ASP B N 1
ATOM 4616 C CA . ASP B 1 112 ? 19.109 16.031 -26.844 1 82.62 112 ASP B CA 1
ATOM 4617 C C . ASP B 1 112 ? 18.688 15.039 -27.938 1 82.62 112 ASP B C 1
ATOM 4619 O O . ASP B 1 112 ? 18.734 13.828 -27.719 1 82.62 112 ASP B O 1
ATOM 4623 N N . PRO B 1 113 ? 18.266 15.484 -29.062 1 81.69 113 PRO B N 1
ATOM 4624 C CA . PRO B 1 113 ? 17.797 14.594 -30.109 1 81.69 113 PRO B CA 1
ATOM 4625 C C . PRO B 1 113 ? 18.859 13.586 -30.562 1 81.69 113 PRO B C 1
ATOM 4627 O O . PRO B 1 113 ? 18.516 12.5 -31.031 1 81.69 113 PRO B O 1
ATOM 4630 N N . ASP B 1 114 ? 20.094 13.977 -30.391 1 80.75 114 ASP B N 1
ATOM 4631 C CA . ASP B 1 114 ? 21.156 13.086 -30.828 1 80.75 114 ASP B CA 1
ATOM 4632 C C . ASP B 1 114 ? 21.453 12.023 -29.781 1 80.75 114 ASP B C 1
ATOM 4634 O O . ASP B 1 114 ? 21.578 10.836 -30.094 1 80.75 114 ASP B O 1
ATOM 4638 N N . ASP B 1 115 ? 21.438 12.414 -28.547 1 79.06 115 ASP B N 1
ATOM 4639 C CA . ASP B 1 115 ? 21.844 11.516 -27.469 1 79.06 115 ASP B CA 1
ATOM 4640 C C . ASP B 1 115 ? 20.625 10.766 -26.906 1 79.06 115 ASP B C 1
ATOM 4642 O O . ASP B 1 115 ? 20.766 9.641 -26.406 1 79.06 115 ASP B O 1
ATOM 4646 N N . ASP B 1 116 ? 19.5 11.43 -27.016 1 83.94 116 ASP B N 1
ATOM 4647 C CA . ASP B 1 116 ? 18.312 10.852 -26.406 1 83.94 116 ASP B CA 1
ATOM 4648 C C . ASP B 1 116 ? 17.125 10.883 -27.375 1 83.94 116 ASP B C 1
ATOM 4650 O O . ASP B 1 116 ? 16.109 11.523 -27.094 1 83.94 116 ASP B O 1
ATOM 4654 N N . PRO B 1 117 ? 17.234 10.211 -28.484 1 78.81 117 PRO B N 1
ATOM 4655 C CA . PRO B 1 117 ? 16.188 10.281 -29.5 1 78.81 117 PRO B CA 1
ATOM 4656 C C . PRO B 1 117 ? 14.844 9.758 -29.016 1 78.81 117 PRO B C 1
ATOM 4658 O O . PRO B 1 117 ? 13.789 10.164 -29.516 1 78.81 117 PRO B O 1
ATOM 4661 N N . HIS B 1 118 ? 14.773 8.984 -28.016 1 80.75 118 HIS B N 1
ATOM 4662 C CA . HIS B 1 118 ? 13.523 8.352 -27.625 1 80.75 118 HIS B CA 1
ATOM 4663 C C . HIS B 1 118 ? 12.977 8.969 -26.344 1 80.75 118 HIS B C 1
ATOM 4665 O O . HIS B 1 118 ? 11.977 8.492 -25.797 1 80.75 118 HIS B O 1
ATOM 4671 N N . LEU B 1 119 ? 13.578 10.07 -25.953 1 88.62 119 LEU B N 1
ATOM 4672 C CA . LEU B 1 119 ? 13.133 10.703 -24.719 1 88.62 119 LEU B CA 1
ATOM 4673 C C . LEU B 1 119 ? 12.156 11.844 -25.016 1 88.62 119 LEU B C 1
ATOM 4675 O O . LEU B 1 119 ? 12.555 13.008 -25.031 1 88.62 119 LEU B O 1
ATOM 4679 N N . ASP B 1 120 ? 10.93 11.516 -25.281 1 88.62 120 ASP B N 1
ATOM 4680 C CA . ASP B 1 120 ? 9.883 12.508 -25.5 1 88.62 120 ASP B CA 1
ATOM 4681 C C . ASP B 1 120 ? 9.133 12.828 -24.219 1 88.62 120 ASP B C 1
ATOM 4683 O O . ASP B 1 120 ? 9.539 12.391 -23.141 1 88.62 120 ASP B O 1
ATOM 4687 N N . LEU B 1 121 ? 8.133 13.617 -24.328 1 89.31 121 LEU B N 1
ATOM 4688 C CA . LEU B 1 121 ? 7.391 14.078 -23.156 1 89.31 121 LEU B CA 1
ATOM 4689 C C . LEU B 1 121 ? 6.703 12.914 -22.469 1 89.31 121 LEU B C 1
ATOM 4691 O O . LEU B 1 121 ? 6.633 12.883 -21.234 1 89.31 121 LEU B O 1
ATOM 4695 N N . LYS B 1 122 ? 6.246 12.023 -23.219 1 90.44 122 LYS B N 1
ATOM 4696 C CA . LYS B 1 122 ? 5.59 10.852 -22.656 1 90.44 122 LYS B CA 1
ATOM 4697 C C . LYS B 1 122 ? 6.582 9.992 -21.859 1 90.44 122 LYS B C 1
ATOM 4699 O O . LYS B 1 122 ? 6.27 9.523 -20.766 1 90.44 122 LYS B O 1
ATOM 4704 N N . ALA B 1 123 ? 7.738 9.867 -22.453 1 89.94 123 ALA B N 1
ATOM 4705 C CA . ALA B 1 123 ? 8.773 9.086 -21.781 1 89.94 123 ALA B CA 1
ATOM 4706 C C . ALA B 1 123 ? 9.195 9.734 -20.469 1 89.94 123 ALA B C 1
ATOM 4708 O O . ALA B 1 123 ? 9.43 9.047 -19.469 1 89.94 123 ALA B O 1
ATOM 4709 N N . LYS B 1 124 ? 9.328 11.07 -20.516 1 92.94 124 LYS B N 1
ATOM 4710 C CA . LYS B 1 124 ? 9.664 11.797 -19.297 1 92.94 124 LYS B CA 1
ATOM 4711 C C . LYS B 1 124 ? 8.57 11.633 -18.25 1 92.94 124 LYS B C 1
ATOM 4713 O O . LYS B 1 124 ? 8.867 11.383 -17.078 1 92.94 124 LYS B O 1
ATOM 4718 N N . HIS B 1 125 ? 7.352 11.758 -18.703 1 93.38 125 HIS B N 1
ATOM 4719 C CA . HIS B 1 125 ? 6.223 11.602 -17.797 1 93.38 125 HIS B CA 1
ATOM 4720 C C . HIS B 1 125 ? 6.219 10.211 -17.156 1 93.38 125 HIS B C 1
ATOM 4722 O O . HIS B 1 125 ? 6.023 10.07 -15.953 1 93.38 125 HIS B O 1
ATOM 4728 N N . ASP B 1 126 ? 6.457 9.242 -17.969 1 90.88 126 ASP B N 1
ATOM 4729 C CA . ASP B 1 126 ? 6.492 7.863 -17.484 1 90.88 126 ASP B CA 1
ATOM 4730 C C . ASP B 1 126 ? 7.613 7.668 -16.469 1 90.88 126 ASP B C 1
ATOM 4732 O O . ASP B 1 126 ? 7.438 6.961 -15.469 1 90.88 126 ASP B O 1
ATOM 4736 N N . PHE B 1 127 ? 8.719 8.305 -16.766 1 91.56 127 PHE B N 1
ATOM 4737 C CA . PHE B 1 127 ? 9.844 8.227 -15.844 1 91.56 127 PHE B CA 1
ATOM 4738 C C . PHE B 1 127 ? 9.461 8.781 -14.477 1 91.56 127 PHE B C 1
ATOM 4740 O O . PHE B 1 127 ? 9.688 8.133 -13.453 1 91.56 127 PHE B O 1
ATOM 4747 N N . PHE B 1 128 ? 8.859 9.938 -14.469 1 95 128 PHE B N 1
ATOM 4748 C CA . PHE B 1 128 ? 8.523 10.594 -13.211 1 95 128 PHE B CA 1
ATOM 4749 C C . PHE B 1 128 ? 7.406 9.844 -12.492 1 95 128 PHE B C 1
ATOM 4751 O O . PHE B 1 128 ? 7.387 9.789 -11.258 1 95 128 PHE B O 1
ATOM 4758 N N . MET B 1 129 ? 6.5 9.242 -13.219 1 92.81 129 MET B N 1
ATOM 4759 C CA . MET B 1 129 ? 5.453 8.422 -12.609 1 92.81 129 MET B CA 1
ATOM 4760 C C . MET B 1 129 ? 6.051 7.203 -11.914 1 92.81 129 MET B C 1
ATOM 4762 O O . MET B 1 129 ? 5.652 6.859 -10.805 1 92.81 129 MET B O 1
ATOM 4766 N N . ASN B 1 130 ? 7.016 6.672 -12.562 1 91.88 130 ASN B N 1
ATOM 4767 C CA . ASN B 1 130 ? 7.66 5.48 -12.016 1 91.88 130 ASN B CA 1
ATOM 4768 C C . ASN B 1 130 ? 8.469 5.805 -10.766 1 91.88 130 ASN B C 1
ATOM 4770 O O . ASN B 1 130 ? 8.406 5.074 -9.773 1 91.88 130 ASN B O 1
ATOM 4774 N N . ILE B 1 131 ? 9.211 6.871 -10.836 1 93.56 131 ILE B N 1
ATOM 4775 C CA . ILE B 1 131 ? 10.055 7.184 -9.688 1 93.56 131 ILE B CA 1
ATOM 4776 C C . ILE B 1 131 ? 9.18 7.621 -8.516 1 93.56 131 ILE B C 1
ATOM 4778 O O . ILE B 1 131 ? 9.516 7.359 -7.355 1 93.56 131 ILE B O 1
ATOM 4782 N N . ARG B 1 132 ? 8.047 8.297 -8.789 1 93.69 132 ARG B N 1
ATOM 4783 C CA . ARG B 1 132 ? 7.121 8.633 -7.715 1 93.69 132 ARG B CA 1
ATOM 4784 C C . ARG B 1 132 ? 6.625 7.383 -7 1 93.69 132 ARG B C 1
ATOM 4786 O O . ARG B 1 132 ? 6.59 7.336 -5.77 1 93.69 132 ARG B O 1
ATOM 4793 N N . GLN B 1 133 ? 6.254 6.41 -7.805 1 92.44 133 GLN B N 1
ATOM 4794 C CA . GLN B 1 133 ? 5.734 5.164 -7.246 1 92.44 133 GLN B CA 1
ATOM 4795 C C . GLN B 1 133 ? 6.812 4.422 -6.465 1 92.44 133 GLN B C 1
ATOM 4797 O O . GLN B 1 133 ? 6.543 3.865 -5.398 1 92.44 133 GLN B O 1
ATOM 4802 N N . SER B 1 134 ? 7.988 4.441 -6.98 1 90.44 134 SER B N 1
ATOM 4803 C CA . SER B 1 134 ? 9.078 3.727 -6.32 1 90.44 134 SER B CA 1
ATOM 4804 C C . SER B 1 134 ? 9.539 4.461 -5.062 1 90.44 134 SER B C 1
ATOM 4806 O O . SER B 1 134 ? 9.883 3.83 -4.062 1 90.44 134 SER B O 1
ATOM 4808 N N . PHE B 1 135 ? 9.633 5.805 -5.141 1 93.31 135 PHE B N 1
ATOM 4809 C CA . PHE B 1 135 ? 10.094 6.625 -4.027 1 93.31 135 PHE B CA 1
ATOM 4810 C C . PHE B 1 135 ? 9.094 6.594 -2.881 1 93.31 135 PHE B C 1
ATOM 4812 O O . PHE B 1 135 ? 9.477 6.52 -1.713 1 93.31 135 PHE B O 1
ATOM 4819 N N . GLY B 1 136 ? 7.828 6.625 -3.182 1 92.69 136 GLY B N 1
ATOM 4820 C CA . GLY B 1 136 ? 6.77 6.617 -2.184 1 92.69 136 GLY B CA 1
ATOM 4821 C C . GLY B 1 136 ? 6.266 8.008 -1.842 1 92.69 136 GLY B C 1
ATOM 4822 O O . GLY B 1 136 ? 6.723 9 -2.414 1 92.69 136 GLY B O 1
ATOM 4823 N N . ARG B 1 137 ? 5.301 8.07 -0.917 1 95.06 137 ARG B N 1
ATOM 4824 C CA . ARG B 1 137 ? 4.641 9.32 -0.543 1 95.06 137 ARG B CA 1
ATOM 4825 C C . ARG B 1 137 ? 4.562 9.469 0.973 1 95.06 137 ARG B C 1
ATOM 4827 O O . ARG B 1 137 ? 4.781 8.5 1.706 1 95.06 137 ARG B O 1
ATOM 4834 N N . THR B 1 138 ? 4.336 10.703 1.379 1 95.69 138 THR B N 1
ATOM 4835 C CA . THR B 1 138 ? 4.234 11.016 2.801 1 95.69 138 THR B CA 1
ATOM 4836 C C . THR B 1 138 ? 2.795 11.359 3.176 1 95.69 138 THR B C 1
ATOM 4838 O O . THR B 1 138 ? 2.078 11.992 2.4 1 95.69 138 THR B O 1
ATOM 4841 N N . ALA B 1 139 ? 2.371 10.891 4.352 1 96.06 139 ALA B N 1
ATOM 4842 C CA . ALA B 1 139 ? 1.059 11.234 4.887 1 96.06 139 ALA B CA 1
ATOM 4843 C C . ALA B 1 139 ? 1.185 11.883 6.266 1 96.06 139 ALA B C 1
ATOM 4845 O O . ALA B 1 139 ? 2.094 11.555 7.031 1 96.06 139 ALA B O 1
ATOM 4846 N N . LEU B 1 140 ? 0.336 12.836 6.508 1 96.06 140 LEU B N 1
ATOM 4847 C CA . LEU B 1 140 ? 0.202 13.438 7.832 1 96.06 140 LEU B CA 1
ATOM 4848 C C . LEU B 1 140 ? -0.951 12.797 8.602 1 96.06 140 LEU B C 1
ATOM 4850 O O . LEU B 1 140 ? -2.088 12.781 8.125 1 96.06 140 LEU B O 1
ATOM 4854 N N . LEU B 1 141 ? -0.673 12.203 9.727 1 93 141 LEU B N 1
ATOM 4855 C CA . LEU B 1 141 ? -1.687 11.562 10.555 1 93 141 LEU B CA 1
ATOM 4856 C C . LEU B 1 141 ? -1.947 12.375 11.82 1 93 141 LEU B C 1
ATOM 4858 O O . LEU B 1 141 ? -1.021 12.648 12.586 1 93 141 LEU B O 1
ATOM 4862 N N . LEU B 1 142 ? -3.164 12.742 11.992 1 90.25 142 LEU B N 1
ATOM 4863 C CA . LEU B 1 142 ? -3.588 13.516 13.156 1 90.25 142 LEU B CA 1
ATOM 4864 C C . LEU B 1 142 ? -4.352 12.633 14.141 1 90.25 142 LEU B C 1
ATOM 4866 O O . LEU B 1 142 ? -5.449 12.164 13.836 1 90.25 142 LEU B O 1
ATOM 4870 N N . SER B 1 143 ? -3.811 12.422 15.273 1 83.56 143 SER B N 1
ATOM 4871 C CA . SER B 1 143 ? -4.391 11.531 16.266 1 83.56 143 SER B CA 1
ATOM 4872 C C . SER B 1 143 ? -5.605 12.164 16.938 1 83.56 143 SER B C 1
ATOM 4874 O O . SER B 1 143 ? -5.836 13.367 16.812 1 83.56 143 SER B O 1
ATOM 4876 N N . GLY B 1 144 ? -6.277 11.258 17.609 1 75.94 144 GLY B N 1
ATOM 4877 C CA . GLY B 1 144 ? -7.312 11.766 18.484 1 75.94 144 GLY B CA 1
ATOM 4878 C C . GLY B 1 144 ? -6.77 12.273 19.812 1 75.94 144 GLY B C 1
ATOM 4879 O O . GLY B 1 144 ? -5.621 11.984 20.172 1 75.94 144 GLY B O 1
ATOM 4880 N N . GLY B 1 145 ? -7.504 13.195 20.469 1 71 145 GLY B N 1
ATOM 4881 C CA . GLY B 1 145 ? -7.02 13.711 21.734 1 71 145 GLY B CA 1
ATOM 4882 C C . GLY B 1 145 ? -7.973 14.695 22.375 1 71 145 GLY B C 1
ATOM 4883 O O . GLY B 1 145 ? -7.574 15.477 23.25 1 71 145 GLY B O 1
ATOM 4884 N N . GLY B 1 146 ? -9.172 14.617 22.016 1 64.69 146 GLY B N 1
ATOM 4885 C CA . GLY B 1 146 ? -10.148 15.516 22.609 1 64.69 146 GLY B CA 1
ATOM 4886 C C . GLY B 1 146 ? -9.789 16.984 22.438 1 64.69 146 GLY B C 1
ATOM 4887 O O . GLY B 1 146 ? -9.539 17.438 21.328 1 64.69 146 GLY B O 1
ATOM 4888 N N . THR B 1 147 ? -9.656 17.75 23.562 1 62.31 147 THR B N 1
ATOM 4889 C CA . THR B 1 147 ? -9.367 19.188 23.547 1 62.31 147 THR B CA 1
ATOM 4890 C C . THR B 1 147 ? -7.941 19.453 23.078 1 62.31 147 THR B C 1
ATOM 4892 O O . THR B 1 147 ? -7.637 20.531 22.578 1 62.31 147 THR B O 1
ATOM 4895 N N . LEU B 1 148 ? -7.215 18.453 23.188 1 71.56 148 LEU B N 1
ATOM 4896 C CA . LEU B 1 148 ? -5.824 18.625 22.797 1 71.56 148 LEU B CA 1
ATOM 4897 C C . LEU B 1 148 ? -5.68 18.578 21.281 1 71.56 148 LEU B C 1
ATOM 4899 O O . LEU B 1 148 ? -4.609 18.875 20.734 1 71.56 148 LEU B O 1
ATOM 4903 N N . GLY B 1 149 ? -6.797 18.375 20.656 1 76.25 149 GLY B N 1
ATOM 4904 C CA . GLY B 1 149 ? -6.824 18.344 19.203 1 76.25 149 GLY B CA 1
ATOM 4905 C C . GLY B 1 149 ? -6.562 19.688 18.562 1 76.25 149 GLY B C 1
ATOM 4906 O O . GLY B 1 149 ? -6.18 19.781 17.391 1 76.25 149 GLY B O 1
ATOM 4907 N N . LEU B 1 150 ? -6.676 20.766 19.375 1 77.31 150 LEU B N 1
ATOM 4908 C CA . LEU B 1 150 ? -6.43 22.109 18.859 1 77.31 150 LEU B CA 1
ATOM 4909 C C . LEU B 1 150 ? -4.949 22.312 18.562 1 77.31 150 LEU B C 1
ATOM 4911 O O . LEU B 1 150 ? -4.586 23.188 17.766 1 77.31 150 LEU B O 1
ATOM 4915 N N . ASN B 1 151 ? -4.176 21.531 19.141 1 84.5 151 ASN B N 1
ATOM 4916 C CA . ASN B 1 151 ? -2.74 21.656 18.906 1 84.5 151 ASN B CA 1
ATOM 4917 C C . ASN B 1 151 ? -2.367 21.266 17.484 1 84.5 151 ASN B C 1
ATOM 4919 O O . ASN B 1 151 ? -1.312 21.656 16.984 1 84.5 151 ASN B O 1
ATOM 4923 N N . HIS B 1 152 ? -3.225 20.5 16.812 1 89.88 152 HIS B N 1
ATOM 4924 C CA . HIS B 1 152 ? -2.965 20.125 15.422 1 89.88 152 HIS B CA 1
ATOM 4925 C C . HIS B 1 152 ? -2.844 21.359 14.531 1 89.88 152 HIS B C 1
ATOM 4927 O O . HIS B 1 152 ? -2.109 21.344 13.539 1 89.88 152 HIS B O 1
ATOM 4933 N N . ILE B 1 153 ? -3.496 22.406 14.93 1 87.88 153 ILE B N 1
ATOM 4934 C CA . ILE B 1 153 ? -3.557 23.594 14.086 1 87.88 153 ILE B CA 1
ATOM 4935 C C . ILE B 1 153 ? -2.162 24.203 13.961 1 87.88 153 ILE B C 1
ATOM 4937 O O . ILE B 1 153 ? -1.766 24.641 12.875 1 87.88 153 ILE B O 1
ATOM 4941 N N . GLY B 1 154 ? -1.468 24.25 15.055 1 91.31 154 GLY B N 1
ATOM 4942 C CA . GLY B 1 154 ? -0.117 24.797 15.008 1 91.31 154 GLY B CA 1
ATOM 4943 C C . GLY B 1 154 ? 0.821 23.984 14.133 1 91.31 154 GLY B C 1
ATOM 4944 O O . GLY B 1 154 ? 1.668 24.547 13.438 1 91.31 154 GLY B O 1
ATOM 4945 N N . VAL B 1 155 ? 0.655 22.688 14.203 1 94.06 155 VAL B N 1
ATOM 4946 C CA . VAL B 1 155 ? 1.479 21.797 13.391 1 94.06 155 VAL B CA 1
ATOM 4947 C C . VAL B 1 155 ? 1.165 22.016 11.914 1 94.06 155 VAL B C 1
ATOM 4949 O O . VAL B 1 155 ? 2.074 22.172 11.094 1 94.06 155 VAL B O 1
ATOM 4952 N N . ILE B 1 156 ? -0.107 22.078 11.602 1 94.75 156 ILE B N 1
ATOM 4953 C CA . ILE B 1 156 ? -0.557 22.25 10.219 1 94.75 156 ILE B CA 1
ATOM 4954 C C . ILE B 1 156 ? -0.091 23.609 9.688 1 94.75 156 ILE B C 1
ATOM 4956 O O . ILE B 1 156 ? 0.404 23.703 8.562 1 94.75 156 ILE B O 1
ATOM 4960 N N . LYS B 1 157 ? -0.249 24.594 10.5 1 93.25 157 LYS B N 1
ATOM 4961 C CA . LYS B 1 157 ? 0.174 25.922 10.102 1 93.25 157 LYS B CA 1
ATOM 4962 C C . LYS B 1 157 ? 1.663 25.953 9.773 1 93.25 157 LYS B C 1
ATOM 4964 O O . LYS B 1 157 ? 2.059 26.469 8.727 1 93.25 157 LYS B O 1
ATOM 4969 N N . CYS B 1 158 ? 2.426 25.406 10.625 1 94.75 158 CYS B N 1
ATOM 4970 C CA . CYS B 1 158 ? 3.873 25.375 10.438 1 94.75 158 CYS B CA 1
ATOM 4971 C C . CYS B 1 158 ? 4.25 24.656 9.148 1 94.75 158 CYS B C 1
ATOM 4973 O O . CYS B 1 158 ? 5.047 25.156 8.359 1 94.75 158 CYS B O 1
ATOM 4975 N N . LEU B 1 159 ? 3.676 23.516 8.93 1 96.06 159 LEU B N 1
ATOM 4976 C CA . LEU B 1 159 ? 3.973 22.734 7.727 1 96.06 159 LEU B CA 1
ATOM 4977 C C . LEU B 1 159 ? 3.506 23.469 6.477 1 96.06 159 LEU B C 1
ATOM 4979 O O . LEU B 1 159 ? 4.188 23.453 5.449 1 96.06 159 LEU B O 1
ATOM 4983 N N . HIS B 1 160 ? 2.387 24.094 6.582 1 94.69 160 HIS B N 1
ATOM 4984 C CA . HIS B 1 160 ? 1.856 24.844 5.449 1 94.69 160 HIS B CA 1
ATOM 4985 C C . HIS B 1 160 ? 2.764 26.016 5.09 1 94.69 160 HIS B C 1
ATOM 4987 O O . HIS B 1 160 ? 3.121 26.188 3.926 1 94.69 160 HIS B O 1
ATOM 4993 N N . GLU B 1 161 ? 3.148 26.781 6.074 1 93.31 161 GLU B N 1
ATOM 4994 C CA . GLU B 1 161 ? 3.984 27.953 5.852 1 93.31 161 GLU B CA 1
ATOM 4995 C C . GLU B 1 161 ? 5.348 27.562 5.289 1 93.31 161 GLU B C 1
ATOM 4997 O O . GLU B 1 161 ? 5.938 28.297 4.5 1 93.31 161 GLU B O 1
ATOM 5002 N N . ALA B 1 162 ? 5.793 26.422 5.703 1 94.31 162 ALA B N 1
ATOM 5003 C CA . ALA B 1 162 ? 7.082 25.922 5.223 1 94.31 162 ALA B CA 1
ATOM 5004 C C . ALA B 1 162 ? 6.93 25.203 3.883 1 94.31 162 ALA B C 1
ATOM 5006 O O . ALA B 1 162 ? 7.914 24.719 3.318 1 94.31 162 ALA B O 1
ATOM 5007 N N . GLN B 1 163 ? 5.691 25.078 3.361 1 93.75 163 GLN B N 1
ATOM 5008 C CA . GLN B 1 163 ? 5.387 24.375 2.115 1 93.75 163 GLN B CA 1
ATOM 5009 C C . GLN B 1 163 ? 5.781 22.906 2.195 1 93.75 163 GLN B C 1
ATOM 5011 O O . GLN B 1 163 ? 6.363 22.359 1.257 1 93.75 163 GLN B O 1
ATOM 5016 N N . LEU B 1 164 ? 5.535 22.328 3.338 1 96.12 164 LEU B N 1
ATOM 5017 C CA . LEU B 1 164 ? 5.879 20.938 3.59 1 96.12 164 LEU B CA 1
ATOM 5018 C C . LEU B 1 164 ? 4.648 20.141 3.994 1 96.12 164 LEU B C 1
ATOM 5020 O O . LEU B 1 164 ? 4.77 19.031 4.512 1 96.12 164 LEU B O 1
ATOM 5024 N N . LEU B 1 165 ? 3.49 20.719 3.799 1 95.81 165 LEU B N 1
ATOM 5025 C CA . LEU B 1 165 ? 2.256 20.031 4.168 1 95.81 165 LEU B CA 1
ATOM 5026 C C . LEU B 1 165 ? 1.949 18.906 3.182 1 95.81 165 LEU B C 1
ATOM 5028 O O . LEU B 1 165 ? 1.758 19.156 1.99 1 95.81 165 LEU B O 1
ATOM 5032 N N . PRO B 1 166 ? 1.878 17.656 3.672 1 95.81 166 PRO B N 1
ATOM 5033 C CA . PRO B 1 166 ? 1.556 16.562 2.768 1 95.81 166 PRO B CA 1
ATOM 5034 C C . PRO B 1 166 ? 0.142 16.656 2.199 1 95.81 166 PRO B C 1
ATOM 5036 O O . PRO B 1 166 ? -0.766 17.141 2.871 1 95.81 166 PRO B O 1
ATOM 5039 N N . ARG B 1 167 ? -0.014 16.125 1.054 1 95 167 ARG B N 1
ATOM 5040 C CA . ARG B 1 167 ? -1.321 16.125 0.406 1 95 167 ARG B CA 1
ATOM 5041 C C . ARG B 1 167 ? -2.234 15.062 1.016 1 95 167 ARG B C 1
ATOM 5043 O O . ARG B 1 167 ? -3.459 15.172 0.934 1 95 167 ARG B O 1
ATOM 5050 N N . ILE B 1 168 ? -1.697 14.031 1.493 1 96.69 168 ILE B N 1
ATOM 5051 C CA . ILE B 1 168 ? -2.463 12.961 2.111 1 96.69 168 ILE B CA 1
ATOM 5052 C C . ILE B 1 168 ? -2.553 13.188 3.619 1 96.69 168 ILE B C 1
ATOM 5054 O O . ILE B 1 168 ? -1.531 13.211 4.309 1 96.69 168 ILE B O 1
ATOM 5058 N N . ILE B 1 169 ? -3.719 13.383 4.125 1 96.88 169 ILE B N 1
ATOM 5059 C CA . ILE B 1 169 ? -3.926 13.695 5.535 1 96.88 169 ILE B CA 1
ATOM 5060 C C . ILE B 1 169 ? -4.98 12.758 6.121 1 96.88 169 ILE B C 1
ATOM 5062 O O . ILE B 1 169 ? -6.027 12.531 5.508 1 96.88 169 ILE B O 1
ATOM 5066 N N . SER B 1 170 ? -4.672 12.141 7.195 1 94.44 170 SER B N 1
ATOM 5067 C CA . SER B 1 170 ? -5.613 11.273 7.898 1 94.44 170 SER B CA 1
ATOM 5068 C C . SER B 1 170 ? -5.887 11.781 9.312 1 94.44 170 SER B C 1
ATOM 5070 O O . SER B 1 170 ? -4.996 12.344 9.953 1 94.44 170 SER B O 1
ATOM 5072 N N . GLY B 1 171 ? -7.086 11.555 9.766 1 90.19 171 GLY B N 1
ATOM 5073 C CA . GLY B 1 171 ? -7.453 11.977 11.109 1 90.19 171 GLY B CA 1
ATOM 5074 C C . GLY B 1 171 ? -8.43 11.031 11.789 1 90.19 171 GLY B C 1
ATOM 5075 O O . GLY B 1 171 ? -9.25 10.406 11.125 1 90.19 171 GLY B O 1
ATOM 5076 N N . ALA B 1 172 ? -8.32 11.023 13.062 1 81.69 172 ALA B N 1
ATOM 5077 C CA . ALA B 1 172 ? -9.25 10.273 13.906 1 81.69 172 ALA B CA 1
ATOM 5078 C C . ALA B 1 172 ? -9.812 11.148 15.016 1 81.69 172 ALA B C 1
ATOM 5080 O O . ALA B 1 172 ? -9.07 11.898 15.664 1 81.69 172 ALA B O 1
ATOM 5081 N N . SER B 1 173 ? -11.078 11.133 15.25 1 80.81 173 SER B N 1
ATOM 5082 C CA . SER B 1 173 ? -11.758 11.938 16.266 1 80.81 173 SER B CA 1
ATOM 5083 C C . SER B 1 173 ? -11.445 13.422 16.094 1 80.81 173 SER B C 1
ATOM 5085 O O . SER B 1 173 ? -11.672 13.984 15.016 1 80.81 173 SER B O 1
ATOM 5087 N N . SER B 1 174 ? -10.805 14.031 17.094 1 80.25 174 SER B N 1
ATOM 5088 C CA . SER B 1 174 ? -10.469 15.445 16.953 1 80.25 174 SER B CA 1
ATOM 5089 C C . SER B 1 174 ? -9.555 15.68 15.766 1 80.25 174 SER B C 1
ATOM 5091 O O . SER B 1 174 ? -9.617 16.734 15.125 1 80.25 174 SER B O 1
ATOM 5093 N N . GLY B 1 175 ? -8.711 14.75 15.469 1 87.06 175 GLY B N 1
ATOM 5094 C CA . GLY B 1 175 ? -7.871 14.844 14.289 1 87.06 175 GLY B CA 1
ATOM 5095 C C . GLY B 1 175 ? -8.664 14.859 12.992 1 87.06 175 GLY B C 1
ATOM 5096 O O . GLY B 1 175 ? -8.25 15.492 12.016 1 87.06 175 GLY B O 1
ATOM 5097 N N . SER B 1 176 ? -9.797 14.125 13 1 89 176 SER B N 1
ATOM 5098 C CA . SER B 1 176 ? -10.617 14.117 11.789 1 89 176 SER B CA 1
ATOM 5099 C C . SER B 1 176 ? -11.266 15.477 11.562 1 89 176 SER B C 1
ATOM 5101 O O . SER B 1 176 ? -11.469 15.883 10.414 1 89 176 SER B O 1
ATOM 5103 N N . ILE B 1 177 ? -11.562 16.141 12.648 1 86.69 177 ILE B N 1
ATOM 5104 C CA . ILE B 1 177 ? -12.109 17.5 12.531 1 86.69 177 ILE B CA 1
ATOM 5105 C C . ILE B 1 177 ? -11.094 18.406 11.844 1 86.69 177 ILE B C 1
ATOM 5107 O O . ILE B 1 177 ? -11.414 19.062 10.852 1 86.69 177 ILE B O 1
ATOM 5111 N N . MET B 1 178 ? -9.945 18.375 12.336 1 89.62 178 MET B N 1
ATOM 5112 C CA . MET B 1 178 ? -8.898 19.234 11.797 1 89.62 178 MET B CA 1
ATOM 5113 C C . MET B 1 178 ? -8.562 18.844 10.367 1 89.62 178 MET B C 1
ATOM 5115 O O . MET B 1 178 ? -8.406 19.719 9.508 1 89.62 178 MET B O 1
ATOM 5119 N N . ALA B 1 179 ? -8.422 17.562 10.133 1 93.62 179 ALA B N 1
ATOM 5120 C CA . ALA B 1 179 ? -8.109 17.078 8.797 1 93.62 179 ALA B CA 1
ATOM 5121 C C . ALA B 1 179 ? -9.172 17.516 7.789 1 93.62 179 ALA B C 1
ATOM 5123 O O . ALA B 1 179 ? -8.844 17.938 6.676 1 93.62 179 ALA B O 1
ATOM 5124 N N . SER B 1 180 ? -10.43 17.422 8.195 1 94.38 180 SER B N 1
ATOM 5125 C CA . SER B 1 180 ? -11.523 17.781 7.297 1 94.38 180 SER B CA 1
ATOM 5126 C C . SER B 1 180 ? -11.516 19.281 6.984 1 94.38 180 SER B C 1
ATOM 5128 O O . SER B 1 180 ? -11.758 19.688 5.848 1 94.38 180 SER B O 1
ATOM 5130 N N . LEU B 1 181 ? -11.188 20.094 7.957 1 90.81 181 LEU B N 1
ATOM 5131 C CA . LEU B 1 181 ? -11.133 21.531 7.742 1 90.81 181 LEU B CA 1
ATOM 5132 C C . LEU B 1 181 ? -10.023 21.891 6.762 1 90.81 181 LEU B C 1
ATOM 5134 O O . LEU B 1 181 ? -10.219 22.703 5.859 1 90.81 181 LEU B O 1
ATOM 5138 N N . VAL B 1 182 ? -8.938 21.234 6.883 1 93.44 182 VAL B N 1
ATOM 5139 C CA . VAL B 1 182 ? -7.781 21.516 6.043 1 93.44 182 VAL B CA 1
ATOM 5140 C C . VAL B 1 182 ? -8.047 21.047 4.617 1 93.44 182 VAL B C 1
ATOM 5142 O O . VAL B 1 182 ? -7.781 21.766 3.652 1 93.44 182 VAL B O 1
ATOM 5145 N N . CYS B 1 183 ? -8.609 19.859 4.473 1 96.44 183 CYS B N 1
ATOM 5146 C CA . CYS B 1 183 ? -8.711 19.219 3.17 1 96.44 183 CYS B CA 1
ATOM 5147 C C . CYS B 1 183 ? -9.883 19.766 2.373 1 96.44 183 CYS B C 1
ATOM 5149 O O . CYS B 1 183 ? -10.062 19.438 1.202 1 96.44 183 CYS B O 1
ATOM 5151 N N . THR B 1 184 ? -10.703 20.594 2.971 1 95.5 184 THR B N 1
ATOM 5152 C CA . THR B 1 184 ? -11.836 21.172 2.246 1 95.5 184 THR B CA 1
ATOM 5153 C C . THR B 1 184 ? -11.555 22.625 1.874 1 95.5 184 THR B C 1
ATOM 5155 O O . THR B 1 184 ? -12.367 23.266 1.211 1 95.5 184 THR B O 1
ATOM 5158 N N . LYS B 1 185 ? -10.438 23.141 2.26 1 93.19 185 LYS B N 1
ATOM 5159 C CA . LYS B 1 185 ? -10.062 24.516 1.958 1 93.19 185 LYS B CA 1
ATOM 5160 C C . LYS B 1 185 ? -8.922 24.578 0.943 1 93.19 185 LYS B C 1
ATOM 5162 O O . LYS B 1 185 ? -7.996 23.766 1.002 1 93.19 185 LYS B O 1
ATOM 5167 N N . THR B 1 186 ? -9.055 25.453 0.042 1 92.75 186 THR B N 1
ATOM 5168 C CA . THR B 1 186 ? -7.992 25.641 -0.941 1 92.75 186 THR B CA 1
ATOM 5169 C C . THR B 1 186 ? -6.781 26.312 -0.3 1 92.75 186 THR B C 1
ATOM 5171 O O . THR B 1 186 ? -6.859 26.812 0.825 1 92.75 186 THR B O 1
ATOM 5174 N N . SER B 1 187 ? -5.719 26.344 -1.059 1 88.19 187 SER B N 1
ATOM 5175 C CA . SER B 1 187 ? -4.473 26.922 -0.569 1 88.19 187 SER B CA 1
ATOM 5176 C C . SER B 1 187 ? -4.664 28.391 -0.194 1 88.19 187 SER B C 1
ATOM 5178 O O . SER B 1 187 ? -4.047 28.875 0.753 1 88.19 187 SER B O 1
ATOM 5180 N N . ASP B 1 188 ? -5.547 29.062 -0.857 1 89.88 188 ASP B N 1
ATOM 5181 C CA . ASP B 1 188 ? -5.797 30.469 -0.602 1 89.88 188 ASP B CA 1
ATOM 5182 C C . ASP B 1 188 ? -6.676 30.656 0.632 1 89.88 188 ASP B C 1
ATOM 5184 O O . ASP B 1 188 ? -6.605 31.703 1.3 1 89.88 188 ASP B O 1
ATOM 5188 N N . GLU B 1 189 ? -7.43 29.672 0.938 1 90.38 189 GLU B N 1
ATOM 5189 C CA . GLU B 1 189 ? -8.375 29.75 2.051 1 90.38 189 GLU B CA 1
ATOM 5190 C C . GLU B 1 189 ? -7.738 29.266 3.348 1 90.38 189 GLU B C 1
ATOM 5192 O O . GLU B 1 189 ? -8.203 29.594 4.438 1 90.38 189 GLU B O 1
ATOM 5197 N N . LEU B 1 190 ? -6.684 28.531 3.275 1 89.44 190 LEU B N 1
ATOM 5198 C CA . LEU B 1 190 ? -6.105 27.828 4.41 1 89.44 190 LEU B CA 1
ATOM 5199 C C . LEU B 1 190 ? -5.602 28.797 5.465 1 89.44 190 LEU B C 1
ATOM 5201 O O . LEU B 1 190 ? -5.781 28.578 6.664 1 89.44 190 LEU B O 1
ATOM 5205 N N . PRO B 1 191 ? -5.035 29.953 5.113 1 87.44 191 PRO B N 1
ATOM 5206 C CA . PRO B 1 191 ? -4.512 30.875 6.125 1 87.44 191 PRO B CA 1
ATOM 5207 C C . PRO B 1 191 ? -5.605 31.438 7.031 1 87.44 191 PRO B C 1
ATOM 5209 O O . PRO B 1 191 ? -5.336 31.781 8.188 1 87.44 191 PRO B O 1
ATOM 5212 N N . SER B 1 192 ? -6.793 31.469 6.559 1 81.88 192 SER B N 1
ATOM 5213 C CA . SER B 1 192 ? -7.902 31.969 7.367 1 81.88 192 SER B CA 1
ATOM 5214 C C . SER B 1 192 ? -8.18 31.047 8.555 1 81.88 192 SER B C 1
ATOM 5216 O O . SER B 1 192 ? -8.742 31.484 9.555 1 81.88 192 SER B O 1
ATOM 5218 N N . MET B 1 193 ? -7.73 29.859 8.43 1 80.19 193 MET B N 1
ATOM 5219 C CA . MET B 1 193 ? -7.941 28.875 9.477 1 80.19 193 MET B CA 1
ATOM 5220 C C . MET B 1 193 ? -7.008 29.125 10.656 1 80.19 193 MET B C 1
ATOM 5222 O O . MET B 1 193 ? -7.281 28.688 11.773 1 80.19 193 MET B O 1
ATOM 5226 N N . PHE B 1 194 ? -5.902 29.812 10.406 1 80.06 194 PHE B N 1
ATOM 5227 C CA . PHE B 1 194 ? -4.871 29.953 11.43 1 80.06 194 PHE B CA 1
ATOM 5228 C C . PHE B 1 194 ? -5.07 31.25 12.211 1 80.06 194 PHE B C 1
ATOM 5230 O O . PHE B 1 194 ? -4.359 31.5 13.188 1 80.06 194 PHE B O 1
ATOM 5237 N N . ASP B 1 195 ? -5.879 32.125 11.789 1 69.75 195 ASP B N 1
ATOM 5238 C CA . ASP B 1 195 ? -6.121 33.406 12.461 1 69.75 195 ASP B CA 1
ATOM 5239 C C . ASP B 1 195 ? -7.172 33.25 13.562 1 69.75 195 ASP B C 1
ATOM 5241 O O . ASP B 1 195 ? -8.367 33.125 13.273 1 69.75 195 ASP B O 1
ATOM 5245 N N . PRO B 1 196 ? -6.613 33 14.734 1 57.5 196 PRO B N 1
ATOM 5246 C CA . PRO B 1 196 ? -7.566 32.812 15.836 1 57.5 196 PRO B CA 1
ATOM 5247 C C . PRO B 1 196 ? -8.508 34.031 15.984 1 57.5 196 PRO B C 1
ATOM 5249 O O . PRO B 1 196 ? -9.57 33.906 16.594 1 57.5 196 PRO B O 1
ATOM 5252 N N . SER B 1 197 ? -7.852 35.312 15.836 1 49.03 197 SER B N 1
ATOM 5253 C CA . SER B 1 197 ? -8.672 36.5 16 1 49.03 197 SER B CA 1
ATOM 5254 C C . SER B 1 197 ? -9.922 36.438 15.133 1 49.03 197 SER B C 1
ATOM 5256 O O . SER B 1 197 ? -10.836 37.25 15.297 1 49.03 197 SER B O 1
ATOM 5258 N N . LEU B 1 198 ? -9.688 35.906 14.133 1 44.53 198 LEU B N 1
ATOM 5259 C CA . LEU B 1 198 ? -10.867 35.938 13.266 1 44.53 198 LEU B CA 1
ATOM 5260 C C . LEU B 1 198 ? -12.094 35.406 13.992 1 44.53 198 LEU B C 1
ATOM 5262 O O . LEU B 1 198 ? -11.969 34.75 15.039 1 44.53 198 LEU B O 1
ATOM 5266 N N . ASP B 1 199 ? -13.383 34.906 13.18 1 41.66 199 ASP B N 1
ATOM 5267 C CA . ASP B 1 199 ? -14.773 34.875 13.609 1 41.66 199 ASP B CA 1
ATOM 5268 C C . ASP B 1 199 ? -14.984 33.812 14.703 1 41.66 199 ASP B C 1
ATOM 5270 O O . ASP B 1 199 ? -16.062 33.219 14.805 1 41.66 199 ASP B O 1
ATOM 5274 N N . VAL B 1 200 ? -14.047 33.281 15.234 1 40.84 200 VAL B N 1
ATOM 5275 C CA . VAL B 1 200 ? -14.32 32.156 16.125 1 40.84 200 VAL B CA 1
ATOM 5276 C C . VAL B 1 200 ? -15.117 32.625 17.328 1 40.84 200 VAL B C 1
ATOM 5278 O O . VAL B 1 200 ? -16.016 31.922 17.812 1 40.84 200 VAL B O 1
ATOM 5281 N N . PHE B 1 201 ? -14.461 33.531 18.266 1 36.56 201 PHE B N 1
ATOM 5282 C CA . PHE B 1 201 ? -15.086 33.906 19.531 1 36.56 201 PHE B CA 1
ATOM 5283 C C . PHE B 1 201 ? -16.094 35.031 19.328 1 36.56 201 PHE B C 1
ATOM 5285 O O . PHE B 1 201 ? -15.727 36.125 18.906 1 36.56 201 PHE B O 1
ATOM 5292 N N . ALA B 1 202 ? -17.281 34.75 19.016 1 37.84 202 ALA B N 1
ATOM 5293 C CA . ALA B 1 202 ? -18.375 35.719 19.094 1 37.84 202 ALA B CA 1
ATOM 5294 C C . ALA B 1 202 ? -18.25 36.562 20.344 1 37.84 202 ALA B C 1
ATOM 5296 O O . ALA B 1 202 ? -18.094 36.062 21.453 1 37.84 202 ALA B O 1
ATOM 5297 N N . ARG B 1 203 ? -17.844 37.75 20.156 1 37.84 203 ARG B N 1
ATOM 5298 C CA . ARG B 1 203 ? -18.297 38.812 21.078 1 37.84 203 ARG B CA 1
ATOM 5299 C C . ARG B 1 203 ? -19.734 38.562 21.516 1 37.84 203 ARG B C 1
ATOM 5301 O O . ARG B 1 203 ? -20.5 37.875 20.812 1 37.84 203 ARG B O 1
ATOM 5308 N N . ASP B 1 204 ? -20.328 39.062 22.5 1 35.75 204 ASP B N 1
ATOM 5309 C CA . ASP B 1 204 ? -21.703 39.406 22.875 1 35.75 204 ASP B CA 1
ATOM 5310 C C . ASP B 1 204 ? -22.484 39.938 21.672 1 35.75 204 ASP B C 1
ATOM 5312 O O . ASP B 1 204 ? -22.078 40.938 21.078 1 35.75 204 ASP B O 1
ATOM 5316 N N . GLY B 1 205 ? -23.281 39.094 20.875 1 40 205 GLY B N 1
ATOM 5317 C CA . GLY B 1 205 ? -24.297 39.406 19.875 1 40 205 GLY B CA 1
ATOM 5318 C C . GLY B 1 205 ? -24.031 38.719 18.547 1 40 205 GLY B C 1
ATOM 5319 O O . GLY B 1 205 ? -24.844 38.812 17.625 1 40 205 GLY B O 1
ATOM 5320 N N . VAL B 1 206 ? -22.797 38.75 18 1 40.91 206 VAL B N 1
ATOM 5321 C CA . VAL B 1 206 ? -22.625 38.281 16.625 1 40.91 206 VAL B CA 1
ATOM 5322 C C . VAL B 1 206 ? -22.578 36.781 16.594 1 40.91 206 VAL B C 1
ATOM 5324 O O . VAL B 1 206 ? -21.938 36.156 17.453 1 40.91 206 VAL B O 1
ATOM 5327 N N . PRO B 1 207 ? -23.438 36 15.727 1 42.5 207 PRO B N 1
ATOM 5328 C CA . PRO B 1 207 ? -23.594 34.562 15.461 1 42.5 207 PRO B CA 1
ATOM 5329 C C . PRO B 1 207 ? -22.25 33.844 15.32 1 42.5 207 PRO B C 1
ATOM 5331 O O . PRO B 1 207 ? -21.281 34.438 14.844 1 42.5 207 PRO B O 1
ATOM 5334 N N . ASP B 1 208 ? -21.906 32.812 16.125 1 47.31 208 ASP B N 1
ATOM 5335 C CA . ASP B 1 208 ? -20.766 31.891 16.219 1 47.31 208 ASP B CA 1
ATOM 5336 C C . ASP B 1 208 ? -20.281 31.469 14.836 1 47.31 208 ASP B C 1
ATOM 5338 O O . ASP B 1 208 ? -21.078 31.094 13.969 1 47.31 208 ASP B O 1
ATOM 5342 N N . THR B 1 209 ? -19.219 32.062 14.406 1 50.56 209 THR B N 1
ATOM 5343 C CA . THR B 1 209 ? -18.641 31.484 13.195 1 50.56 209 THR B CA 1
ATOM 5344 C C . THR B 1 209 ? -18.531 29.969 13.312 1 50.56 209 THR B C 1
ATOM 5346 O O . THR B 1 209 ? -18.375 29.438 14.414 1 50.56 209 THR B O 1
ATOM 5349 N N . PRO B 1 210 ? -18.984 29.234 12.359 1 51.78 210 PRO B N 1
ATOM 5350 C CA . PRO B 1 210 ? -18.953 27.766 12.359 1 51.78 210 PRO B CA 1
ATOM 5351 C C . PRO B 1 210 ? -17.656 27.203 12.914 1 51.78 210 PRO B C 1
ATOM 5353 O O . PRO B 1 210 ? -17.672 26.188 13.617 1 51.78 210 PRO B O 1
ATOM 5356 N N . TYR B 1 211 ? -16.594 27.875 12.836 1 57.38 211 TYR B N 1
ATOM 5357 C CA . TYR B 1 211 ? -15.312 27.391 13.352 1 57.38 211 TYR B CA 1
ATOM 5358 C C . TYR B 1 211 ? -15.242 27.547 14.867 1 57.38 211 TYR B C 1
ATOM 5360 O O . TYR B 1 211 ? -14.711 26.672 15.555 1 57.38 211 TYR B O 1
ATOM 5368 N N . ALA B 1 212 ? -15.828 28.625 15.336 1 58.19 212 ALA B N 1
ATOM 5369 C CA . ALA B 1 212 ? -15.852 28.875 16.781 1 58.19 212 ALA B CA 1
ATOM 5370 C C . ALA B 1 212 ? -16.641 27.797 17.5 1 58.19 212 ALA B C 1
ATOM 5372 O O . ALA B 1 212 ? -16.266 27.375 18.609 1 58.19 212 ALA B O 1
ATOM 5373 N N . ARG B 1 213 ? -17.656 27.422 16.812 1 59.78 213 ARG B N 1
ATOM 5374 C CA . ARG B 1 213 ? -18.484 26.375 17.406 1 59.78 213 ARG B CA 1
ATOM 5375 C C . ARG B 1 213 ? -17.703 25.078 17.516 1 59.78 213 ARG B C 1
ATOM 5377 O O . ARG B 1 213 ? -17.812 24.375 18.531 1 59.78 213 ARG B O 1
ATOM 5384 N N . LEU B 1 214 ? -16.984 24.781 16.531 1 61.72 214 LEU B N 1
ATOM 5385 C CA . LEU B 1 214 ? -16.203 23.547 16.547 1 61.72 214 LEU B CA 1
ATOM 5386 C C . LEU B 1 214 ? -15.141 23.578 17.641 1 61.72 214 LEU B C 1
ATOM 5388 O O . LEU B 1 214 ? -14.93 22.594 18.344 1 61.72 214 LEU B O 1
ATOM 5392 N N . HIS B 1 215 ? -14.586 24.703 17.75 1 61.47 215 HIS B N 1
ATOM 5393 C CA . HIS B 1 215 ? -13.586 24.891 18.797 1 61.47 215 HIS B CA 1
ATOM 5394 C C . HIS B 1 215 ? -14.203 24.703 20.172 1 61.47 215 HIS B C 1
ATOM 5396 O O . HIS B 1 215 ? -13.617 24.031 21.031 1 61.47 215 HIS B O 1
ATOM 5402 N N . ARG B 1 216 ? -15.375 25.312 20.312 1 60.41 216 ARG B N 1
ATOM 5403 C CA . ARG B 1 216 ? -16.078 25.203 21.594 1 60.41 216 ARG B CA 1
ATOM 5404 C C . ARG B 1 216 ? -16.438 23.75 21.891 1 60.41 216 ARG B C 1
ATOM 5406 O O . ARG B 1 216 ? -16.344 23.312 23.031 1 60.41 216 ARG B O 1
ATOM 5413 N N . LEU B 1 217 ? -16.781 23.156 20.797 1 61.69 217 LEU B N 1
ATOM 5414 C CA . LEU B 1 217 ? -17.172 21.766 20.969 1 61.69 217 LEU B CA 1
ATOM 5415 C C . LEU B 1 217 ? -15.984 20.906 21.359 1 61.69 217 LEU B C 1
ATOM 5417 O O . LEU B 1 217 ? -16.109 19.984 22.172 1 61.69 217 LEU B O 1
ATOM 5421 N N . MET B 1 218 ? -14.945 21.125 20.734 1 60.69 218 MET B N 1
ATOM 5422 C CA . MET B 1 218 ? -13.75 20.344 21.047 1 60.69 218 MET B CA 1
ATOM 5423 C C . MET B 1 218 ? -13.289 20.594 22.469 1 60.69 218 MET B C 1
ATOM 5425 O O . MET B 1 218 ? -12.727 19.719 23.125 1 60.69 218 MET B O 1
ATOM 5429 N N . ILE B 1 219 ? -13.586 21.844 22.812 1 52.34 219 ILE B N 1
ATOM 5430 C CA . ILE B 1 219 ? -13.156 22.281 24.125 1 52.34 219 ILE B CA 1
ATOM 5431 C C . ILE B 1 219 ? -14.172 21.828 25.188 1 52.34 219 ILE B C 1
ATOM 5433 O O . ILE B 1 219 ? -13.789 21.375 26.266 1 52.34 219 ILE B O 1
ATOM 5437 N N . GLN B 1 220 ? -15.414 22.172 24.781 1 50.34 220 GLN B N 1
ATOM 5438 C CA . GLN B 1 220 ? -16.453 21.844 25.766 1 50.34 220 GLN B CA 1
ATOM 5439 C C . GLN B 1 220 ? -16.766 20.359 25.766 1 50.34 220 GLN B C 1
ATOM 5441 O O . GLN B 1 220 ? -16.922 19.75 24.703 1 50.34 220 GLN B O 1
ATOM 5446 N N . ASN B 1 221 ? -16.031 19.547 26.453 1 44.62 221 ASN B N 1
ATOM 5447 C CA . ASN B 1 221 ? -16.297 18.125 26.625 1 44.62 221 ASN B CA 1
ATOM 5448 C C . ASN B 1 221 ? -17.625 17.719 26 1 44.62 221 ASN B C 1
ATOM 5450 O O . ASN B 1 221 ? -18.219 16.703 26.375 1 44.62 221 ASN B O 1
ATOM 5454 N N . GLN B 1 222 ? -18.156 18.609 25.453 1 43.59 222 GLN B N 1
ATOM 5455 C CA . GLN B 1 222 ? -19.453 18.328 24.828 1 43.59 222 GLN B CA 1
ATOM 5456 C C . GLN B 1 222 ? -19.281 17.562 23.516 1 43.59 222 GLN B C 1
ATOM 5458 O O . GLN B 1 222 ? -20.219 17.438 22.734 1 43.59 222 GLN B O 1
ATOM 5463 N N . LEU B 1 223 ? -18 17.312 23.125 1 48.41 223 LEU B N 1
ATOM 5464 C CA . LEU B 1 223 ? -17.875 16.422 21.984 1 48.41 223 LEU B CA 1
ATOM 5465 C C . LEU B 1 223 ? -18.844 15.258 22.094 1 48.41 223 LEU B C 1
ATOM 5467 O O . LEU B 1 223 ? -18.938 14.438 21.172 1 48.41 223 LEU B O 1
ATOM 5471 N N . PHE B 1 224 ? -19.609 15.414 23.297 1 51.38 224 PHE B N 1
ATOM 5472 C CA . PHE B 1 224 ? -20.438 14.258 23.594 1 51.38 224 PHE B CA 1
ATOM 5473 C C . PHE B 1 224 ? -21.812 14.391 22.938 1 51.38 224 PHE B C 1
ATOM 5475 O O . PHE B 1 224 ? -22.547 13.406 22.797 1 51.38 224 PHE B O 1
ATOM 5482 N N . ASP B 1 225 ? -22.016 15.586 22.469 1 62.16 225 ASP B N 1
ATOM 5483 C CA . ASP B 1 225 ? -23.281 15.578 21.766 1 62.16 225 ASP B CA 1
ATOM 5484 C C . ASP B 1 225 ? -23.094 15.5 20.25 1 62.16 225 ASP B C 1
ATOM 5486 O O . ASP B 1 225 ? -22.703 16.484 19.625 1 62.16 225 ASP B O 1
ATOM 5490 N N . VAL B 1 226 ? -23.234 14.5 19.672 1 68.25 226 VAL B N 1
ATOM 5491 C CA . VAL B 1 226 ? -22.984 14.148 18.281 1 68.25 226 VAL B CA 1
ATOM 5492 C C . VAL B 1 226 ? -23.828 15.047 17.375 1 68.25 226 VAL B C 1
ATOM 5494 O O . VAL B 1 226 ? -23.375 15.414 16.281 1 68.25 226 VAL B O 1
ATOM 5497 N N . GLU B 1 227 ? -24.922 15.531 17.906 1 73.69 227 GLU B N 1
ATOM 5498 C CA . GLU B 1 227 ? -25.797 16.359 17.062 1 73.69 227 GLU B CA 1
ATOM 5499 C C . GLU B 1 227 ? -25.234 17.766 16.906 1 73.69 227 GLU B C 1
ATOM 5501 O O . GLU B 1 227 ? -25.312 18.344 15.82 1 73.69 227 GLU B O 1
ATOM 5506 N N . ILE B 1 228 ? -24.719 18.25 17.953 1 73 228 ILE B N 1
ATOM 5507 C CA . ILE B 1 228 ? -24.125 19.578 17.891 1 73 228 ILE B CA 1
ATOM 5508 C C . ILE B 1 228 ? -22.891 19.547 17 1 73 228 ILE B C 1
ATOM 5510 O O . ILE B 1 228 ? -22.656 20.484 16.219 1 73 228 ILE B O 1
ATOM 5514 N N . LEU B 1 229 ? -22.188 18.531 17.109 1 78.06 229 LEU B N 1
ATOM 5515 C CA . LEU B 1 229 ? -21 18.375 16.266 1 78.06 229 LEU B CA 1
ATOM 5516 C C . LEU B 1 229 ? -21.391 18.297 14.797 1 78.06 229 LEU B C 1
ATOM 5518 O O . LEU B 1 229 ? -20.75 18.938 13.953 1 78.06 229 LEU B O 1
ATOM 5522 N N . LYS B 1 230 ? -22.406 17.547 14.531 1 82.25 230 LYS B N 1
ATOM 5523 C CA . LYS B 1 230 ? -22.891 17.422 13.164 1 82.25 230 LYS B CA 1
ATOM 5524 C C . LYS B 1 230 ? -23.266 18.781 12.578 1 82.25 230 LYS B C 1
ATOM 5526 O O . LYS B 1 230 ? -22.875 19.109 11.453 1 82.25 230 LYS B O 1
ATOM 5531 N N . GLU B 1 231 ? -23.969 19.5 13.336 1 80.62 231 GLU B N 1
ATOM 5532 C CA . GLU B 1 231 ? -24.422 20.812 12.875 1 80.62 231 GLU B CA 1
ATOM 5533 C C . GLU B 1 231 ? -23.25 21.766 12.68 1 80.62 231 GLU B C 1
ATOM 5535 O O . GLU B 1 231 ? -23.219 22.516 11.688 1 80.62 231 GLU B O 1
ATOM 5540 N N . ALA B 1 232 ? -22.391 21.719 13.602 1 79.12 232 ALA B N 1
ATOM 5541 C CA . ALA B 1 232 ? -21.219 22.578 13.516 1 79.12 232 ALA B CA 1
ATOM 5542 C C . ALA B 1 232 ? -20.359 22.219 12.297 1 79.12 232 ALA B C 1
ATOM 5544 O O . ALA B 1 232 ? -19.906 23.109 11.578 1 79.12 232 ALA B O 1
ATOM 5545 N N . MET B 1 233 ? -20.188 21 12.078 1 86.12 233 MET B N 1
ATOM 5546 C CA . MET B 1 233 ? -19.391 20.547 10.953 1 86.12 233 MET B CA 1
ATOM 5547 C C . MET B 1 233 ? -20.078 20.859 9.625 1 86.12 233 MET B C 1
ATOM 5549 O O . MET B 1 233 ? -19.438 21.297 8.672 1 86.12 233 MET B O 1
ATOM 5553 N N . ARG B 1 234 ? -21.344 20.609 9.594 1 87.38 234 ARG B N 1
ATOM 5554 C CA . ARG B 1 234 ? -22.109 20.875 8.375 1 87.38 234 ARG B CA 1
ATOM 5555 C C . ARG B 1 234 ? -22.062 22.359 8.031 1 87.38 234 ARG B C 1
ATOM 5557 O O . ARG B 1 234 ? -21.984 22.734 6.859 1 87.38 234 ARG B O 1
ATOM 5564 N N . ALA B 1 235 ? -22.109 23.172 9.031 1 82.56 235 ALA B N 1
ATOM 5565 C CA . ALA B 1 235 ? -22.062 24.625 8.828 1 82.56 235 ALA B CA 1
ATOM 5566 C C . ALA B 1 235 ? -20.719 25.062 8.266 1 82.56 235 ALA B C 1
ATOM 5568 O O . ALA B 1 235 ? -20.641 26 7.473 1 82.56 235 ALA B O 1
ATOM 5569 N N . ASN B 1 236 ? -19.672 24.391 8.625 1 82.94 236 ASN B N 1
ATOM 5570 C CA . ASN B 1 236 ? -18.328 24.766 8.203 1 82.94 236 ASN B CA 1
ATOM 5571 C C . ASN B 1 236 ? -17.969 24.141 6.863 1 82.94 236 ASN B C 1
ATOM 5573 O O . ASN B 1 236 ? -17.266 24.75 6.055 1 82.94 236 ASN B O 1
ATOM 5577 N N . LEU B 1 237 ? -18.359 22.953 6.648 1 90.12 237 LEU B N 1
ATOM 5578 C CA . LEU B 1 237 ? -17.906 22.188 5.484 1 90.12 237 LEU B CA 1
ATOM 5579 C C . LEU B 1 237 ? -18.969 22.188 4.387 1 90.12 237 LEU B C 1
ATOM 5581 O O . LEU B 1 237 ? -18.641 22 3.211 1 90.12 237 LEU B O 1
ATOM 5585 N N . GLY B 1 238 ? -20.281 22.391 4.773 1 89.5 238 GLY B N 1
ATOM 5586 C CA . GLY B 1 238 ? -21.359 22.156 3.834 1 89.5 238 GLY B CA 1
ATOM 5587 C C . GLY B 1 238 ? -21.547 20.688 3.516 1 89.5 238 GLY B C 1
ATOM 5588 O O . GLY B 1 238 ? -21 19.812 4.203 1 89.5 238 GLY B O 1
ATOM 5589 N N . ASP B 1 239 ? -22.344 20.422 2.504 1 93.38 239 ASP B N 1
ATOM 5590 C CA . ASP B 1 239 ? -22.594 19.062 2.072 1 93.38 239 ASP B CA 1
ATOM 5591 C C . ASP B 1 239 ? -21.562 18.609 1.028 1 9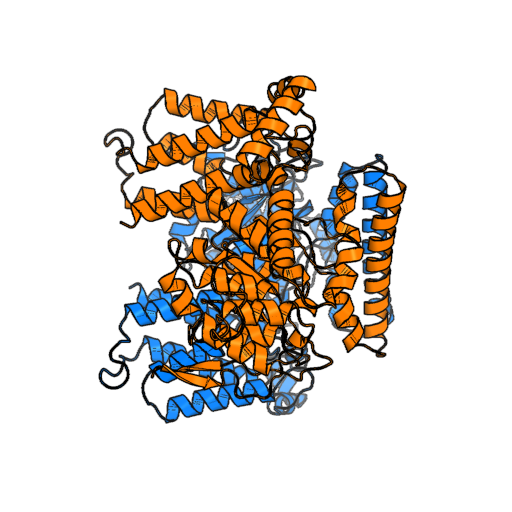3.38 239 ASP B C 1
ATOM 5593 O O . ASP B 1 239 ? -21.938 18.188 -0.069 1 93.38 239 ASP B O 1
ATOM 5597 N N . MET B 1 240 ? -20.344 18.656 1.526 1 96 240 MET B N 1
ATOM 5598 C CA . MET B 1 240 ? -19.25 18.266 0.641 1 96 240 MET B CA 1
ATOM 5599 C C . MET B 1 240 ? -18.906 16.797 0.799 1 96 240 MET B C 1
ATOM 5601 O O . MET B 1 240 ? -18.828 16.281 1.919 1 96 240 MET B O 1
ATOM 5605 N N . THR B 1 241 ? -18.797 16.094 -0.341 1 96.38 241 THR B N 1
ATOM 5606 C CA . THR B 1 241 ? -18.391 14.695 -0.328 1 96.38 241 THR B CA 1
ATOM 5607 C C . THR B 1 241 ? -16.875 14.578 -0.394 1 96.38 241 THR B C 1
ATOM 5609 O O . THR B 1 241 ? -16.172 15.562 -0.65 1 96.38 241 THR B O 1
ATOM 5612 N N . PHE B 1 242 ? -16.359 13.406 -0.1 1 96.5 242 PHE B N 1
ATOM 5613 C CA . PHE B 1 242 ? -14.922 13.164 -0.208 1 96.5 242 PHE B CA 1
ATOM 5614 C C . PHE B 1 242 ? -14.43 13.445 -1.624 1 96.5 242 PHE B C 1
ATOM 5616 O O . PHE B 1 242 ? -13.359 14.031 -1.812 1 96.5 242 PHE B O 1
ATOM 5623 N N . GLN B 1 243 ? -15.211 13.055 -2.59 1 94.81 243 GLN B N 1
ATOM 5624 C CA . GLN B 1 243 ? -14.844 13.281 -3.984 1 94.81 243 GLN B CA 1
ATOM 5625 C C . GLN B 1 243 ? -14.812 14.773 -4.305 1 94.81 243 GLN B C 1
ATOM 5627 O O . GLN B 1 243 ? -13.891 15.25 -4.969 1 94.81 243 GLN B O 1
ATOM 5632 N N . GLU B 1 244 ? -15.797 15.477 -3.889 1 96 244 GLU B N 1
ATOM 5633 C CA . GLU B 1 244 ? -15.867 16.906 -4.156 1 96 244 GLU B CA 1
ATOM 5634 C C . GLU B 1 244 ? -14.703 17.656 -3.494 1 96 244 GLU B C 1
ATOM 5636 O O . GLU B 1 244 ? -14.133 18.578 -4.082 1 96 244 GLU B O 1
ATOM 5641 N N . ALA B 1 245 ? -14.414 17.266 -2.285 1 97.25 245 ALA B N 1
ATOM 5642 C CA . ALA B 1 245 ? -13.289 17.875 -1.589 1 97.25 245 ALA B CA 1
ATOM 5643 C C . ALA B 1 245 ? -11.977 17.641 -2.338 1 97.25 245 ALA B C 1
ATOM 5645 O O . ALA B 1 245 ? -11.172 18.547 -2.5 1 97.25 245 ALA B O 1
ATOM 5646 N N . PHE B 1 246 ? -11.82 16.453 -2.807 1 96.25 246 PHE B N 1
ATOM 5647 C CA . PHE B 1 246 ? -10.625 16.109 -3.564 1 96.25 246 PHE B CA 1
ATOM 5648 C C . PHE B 1 246 ? -10.539 16.938 -4.844 1 96.25 246 PHE B C 1
ATOM 5650 O O . PHE B 1 246 ? -9.469 17.438 -5.191 1 96.25 246 PHE B O 1
ATOM 5657 N N . ASN B 1 247 ? -11.633 17.016 -5.512 1 94.44 247 ASN B N 1
ATOM 5658 C CA . ASN B 1 247 ? -11.664 17.781 -6.75 1 94.44 247 ASN B CA 1
ATOM 5659 C C . ASN B 1 247 ? -11.352 19.266 -6.504 1 94.44 247 ASN B C 1
ATOM 5661 O O . ASN B 1 247 ? -10.711 19.906 -7.332 1 94.44 247 ASN B O 1
ATOM 5665 N N . ARG B 1 248 ? -11.75 19.703 -5.398 1 95.25 248 ARG B N 1
ATOM 5666 C CA . ARG B 1 248 ? -11.617 21.109 -5.078 1 95.25 248 ARG B CA 1
ATOM 5667 C C . ARG B 1 248 ? -10.195 21.453 -4.629 1 95.25 248 ARG B C 1
ATOM 5669 O O . ARG B 1 248 ? -9.648 22.484 -5.012 1 95.25 248 ARG B O 1
ATOM 5676 N N . THR B 1 249 ? -9.586 20.656 -3.832 1 95.44 249 THR B N 1
ATOM 5677 C CA . THR B 1 249 ? -8.344 21.031 -3.164 1 95.44 249 THR B CA 1
ATOM 5678 C C . THR B 1 249 ? -7.199 20.125 -3.584 1 95.44 249 THR B C 1
ATOM 5680 O O . THR B 1 249 ? -6.027 20.469 -3.424 1 95.44 249 THR B O 1
ATOM 5683 N N . ARG B 1 250 ? -7.508 18.859 -3.979 1 92.94 250 ARG B N 1
ATOM 5684 C CA . ARG B 1 250 ? -6.574 17.812 -4.383 1 92.94 250 ARG B CA 1
ATOM 5685 C C . ARG B 1 250 ? -5.875 17.203 -3.172 1 92.94 250 ARG B C 1
ATOM 5687 O O . ARG B 1 250 ? -4.984 16.359 -3.32 1 92.94 250 ARG B O 1
ATOM 5694 N N . PHE B 1 251 ? -6.289 17.703 -1.944 1 96.5 251 PHE B N 1
ATOM 5695 C CA . PHE B 1 251 ? -5.902 16.953 -0.749 1 96.5 251 PHE B CA 1
ATOM 5696 C C . PHE B 1 251 ? -6.625 15.617 -0.684 1 96.5 251 PHE B C 1
ATOM 5698 O O . PHE B 1 251 ? -7.75 15.484 -1.172 1 96.5 251 PHE B O 1
ATOM 5705 N N . ILE B 1 252 ? -5.973 14.688 -0.184 1 97.31 252 ILE B N 1
ATOM 5706 C CA . ILE B 1 252 ? -6.586 13.375 0.031 1 97.31 252 ILE B CA 1
ATOM 5707 C C . ILE B 1 252 ? -6.945 13.211 1.506 1 97.31 252 ILE B C 1
ATOM 5709 O O . ILE B 1 252 ? -6.078 12.922 2.334 1 97.31 252 ILE B O 1
ATOM 5713 N N . LEU B 1 253 ? -8.18 13.414 1.786 1 97.88 253 LEU B N 1
ATOM 5714 C CA . LEU B 1 253 ? -8.695 13.328 3.148 1 97.88 253 LEU B CA 1
ATOM 5715 C C . LEU B 1 253 ? -9.031 11.883 3.51 1 97.88 253 LEU B C 1
ATOM 5717 O O . LEU B 1 253 ? -9.719 11.195 2.758 1 97.88 253 LEU B O 1
ATOM 5721 N N . ASN B 1 254 ? -8.516 11.422 4.566 1 95.44 254 ASN B N 1
ATOM 5722 C CA . ASN B 1 254 ? -8.789 10.086 5.086 1 95.44 254 ASN B CA 1
ATOM 5723 C C . ASN B 1 254 ? -9.328 10.141 6.512 1 95.44 254 ASN B C 1
ATOM 5725 O O . ASN B 1 254 ? -8.68 10.695 7.402 1 95.44 254 ASN B O 1
ATOM 5729 N N . ILE B 1 255 ? -10.477 9.586 6.727 1 91.69 255 ILE B N 1
ATOM 5730 C CA . ILE B 1 255 ? -11.094 9.555 8.047 1 91.69 255 ILE B CA 1
ATOM 5731 C C . ILE B 1 255 ? -11.352 8.109 8.461 1 91.69 255 ILE B C 1
ATOM 5733 O O . ILE B 1 255 ? -11.93 7.332 7.695 1 91.69 255 ILE B O 1
ATOM 5737 N N . THR B 1 256 ? -10.938 7.785 9.57 1 82.12 256 THR B N 1
ATOM 5738 C CA . THR B 1 256 ? -11.125 6.43 10.062 1 82.12 256 THR B CA 1
ATOM 5739 C C . THR B 1 256 ? -12.398 6.328 10.891 1 82.12 256 THR B C 1
ATOM 5741 O O . THR B 1 256 ? -12.648 7.172 11.758 1 82.12 256 THR B O 1
ATOM 5744 N N . VAL B 1 257 ? -13.18 5.336 10.516 1 76.88 257 VAL B N 1
ATOM 5745 C CA . VAL B 1 257 ? -14.406 5.078 11.266 1 76.88 257 VAL B CA 1
ATOM 5746 C C . VAL B 1 257 ? -14.43 3.625 11.742 1 76.88 257 VAL B C 1
ATOM 5748 O O . VAL B 1 257 ? -13.844 2.75 11.094 1 76.88 257 VAL B O 1
ATOM 5751 N N . SER B 1 258 ? -14.844 3.316 12.938 1 64.75 258 SER B N 1
ATOM 5752 C CA . SER B 1 258 ? -14.914 1.949 13.445 1 64.75 258 SER B CA 1
ATOM 5753 C C . SER B 1 258 ? -16.344 1.434 13.453 1 64.75 258 SER B C 1
ATOM 5755 O O . SER B 1 258 ? -17.281 2.195 13.695 1 64.75 258 SER B O 1
ATOM 5757 N N . SER B 1 259 ? -16.547 0.25 12.742 1 55.88 259 SER B N 1
ATOM 5758 C CA . SER B 1 259 ? -17.891 -0.343 12.727 1 55.88 259 SER B CA 1
ATOM 5759 C C . SER B 1 259 ? -18.219 -0.983 14.07 1 55.88 259 SER B C 1
ATOM 5761 O O . SER B 1 259 ? -17.328 -1.391 14.812 1 55.88 259 SER B O 1
ATOM 5763 N N . SER B 1 260 ? -19.469 -0.779 14.562 1 50.09 260 SER B N 1
ATOM 5764 C CA . SER B 1 260 ? -19.984 -1.386 15.789 1 50.09 260 SER B CA 1
ATOM 5765 C C . SER B 1 260 ? -20.062 -2.904 15.664 1 50.09 260 SER B C 1
ATOM 5767 O O . SER B 1 260 ? -20.078 -3.613 16.672 1 50.09 260 SER B O 1
ATOM 5769 N N . THR B 1 261 ? -20.172 -3.348 14.414 1 49.25 261 THR B N 1
ATOM 5770 C CA . THR B 1 261 ? -20.422 -4.781 14.352 1 49.25 261 THR B CA 1
ATOM 5771 C C . THR B 1 261 ? -19.125 -5.57 14.43 1 49.25 261 THR B C 1
ATOM 5773 O O . THR B 1 261 ? -18.047 -5.035 14.133 1 49.25 261 THR B O 1
ATOM 5776 N N . LEU B 1 262 ? -19.188 -6.684 15.156 1 44.62 262 LEU B N 1
ATOM 5777 C CA . LEU B 1 262 ? -18.094 -7.613 15.391 1 44.62 262 LEU B CA 1
ATOM 5778 C C . LEU B 1 262 ? -17.328 -7.898 14.102 1 44.62 262 LEU B C 1
ATOM 5780 O O . LEU B 1 262 ? -16.141 -8.203 14.133 1 44.62 262 LEU B O 1
ATOM 5784 N N . TYR B 1 263 ? -18.016 -7.785 13.062 1 41.88 263 TYR B N 1
ATOM 5785 C CA . TYR B 1 263 ? -17.391 -8.375 11.883 1 41.88 263 TYR B CA 1
ATOM 5786 C C . TYR B 1 263 ? -16.781 -7.301 11 1 41.88 263 TYR B C 1
ATOM 5788 O O . TYR B 1 263 ? -16.047 -7.613 10.055 1 41.88 263 TYR B O 1
ATOM 5796 N N . ASP B 1 264 ? -17.047 -6.008 11.391 1 48.03 264 ASP B N 1
ATOM 5797 C CA . ASP B 1 264 ? -16.609 -5.105 10.328 1 48.03 264 ASP B CA 1
ATOM 5798 C C . ASP B 1 264 ? -15.312 -4.402 10.703 1 48.03 264 ASP B C 1
ATOM 5800 O O . ASP B 1 264 ? -15.109 -4.031 11.859 1 48.03 264 ASP B O 1
ATOM 5804 N N . MET B 1 265 ? -14.297 -4.516 9.984 1 51.31 265 MET B N 1
ATOM 5805 C CA . MET B 1 265 ? -13.008 -3.838 10.031 1 51.31 265 MET B CA 1
ATOM 5806 C C . MET B 1 265 ? -13.18 -2.328 9.906 1 51.31 265 MET B C 1
ATOM 5808 O O . MET B 1 265 ? -14.133 -1.858 9.281 1 51.31 265 MET B O 1
ATOM 5812 N N . PRO B 1 266 ? -12.383 -1.635 10.695 1 58.69 266 PRO B N 1
ATOM 5813 C CA . PRO B 1 266 ? -12.367 -0.185 10.492 1 58.69 266 PRO B CA 1
ATOM 5814 C C . PRO B 1 266 ? -12.266 0.2 9.016 1 58.69 266 PRO B C 1
ATOM 5816 O O . PRO B 1 266 ? -11.594 -0.487 8.242 1 58.69 266 PRO B O 1
ATOM 5819 N N . ARG B 1 267 ? -13.117 1.11 8.727 1 75 267 ARG B N 1
ATOM 5820 C CA . ARG B 1 267 ? -13.109 1.572 7.344 1 75 267 ARG B CA 1
ATOM 5821 C C . ARG B 1 267 ? -12.414 2.924 7.219 1 75 267 ARG B C 1
ATOM 5823 O O . ARG B 1 267 ? -12.57 3.787 8.086 1 75 267 ARG B O 1
ATOM 5830 N N . LEU B 1 268 ? -11.539 3.039 6.375 1 86.25 268 LEU B N 1
ATOM 5831 C CA . LEU B 1 268 ? -10.914 4.301 5.992 1 86.25 268 LEU B CA 1
ATOM 5832 C C . LEU B 1 268 ? -11.695 4.973 4.867 1 86.25 268 LEU B C 1
ATOM 5834 O O . LEU B 1 268 ? -11.727 4.473 3.74 1 86.25 268 LEU B O 1
ATOM 5838 N N . LEU B 1 269 ? -12.336 6.07 5.258 1 91 269 LEU B N 1
ATOM 5839 C CA . LEU B 1 269 ? -13.172 6.766 4.285 1 91 269 LEU B CA 1
ATOM 5840 C C . LEU B 1 269 ? -12.367 7.836 3.549 1 91 269 LEU B C 1
ATOM 5842 O O . LEU B 1 269 ? -11.656 8.625 4.172 1 91 269 LEU B O 1
ATOM 5846 N N . ASN B 1 270 ? -12.414 7.824 2.297 1 95.25 270 ASN B N 1
ATOM 5847 C CA . ASN B 1 270 ? -11.766 8.805 1.432 1 95.25 270 ASN B CA 1
ATOM 5848 C C . ASN B 1 270 ? -12.414 8.852 0.052 1 95.25 270 ASN B C 1
ATOM 5850 O O . ASN B 1 270 ? -13.484 8.273 -0.153 1 95.25 270 ASN B O 1
ATOM 5854 N N . TYR B 1 271 ? -11.82 9.539 -0.856 1 94.81 271 TYR B N 1
ATOM 5855 C CA . TYR B 1 271 ? -12.453 9.758 -2.15 1 94.81 271 TYR B CA 1
ATOM 5856 C C . TYR B 1 271 ? -12.422 8.492 -2.998 1 94.81 271 TYR B C 1
ATOM 5858 O O . TYR B 1 271 ? -13.141 8.383 -3.992 1 94.81 271 TYR B O 1
ATOM 5866 N N . ILE B 1 272 ? -11.602 7.52 -2.598 1 92.12 272 ILE B N 1
ATOM 5867 C CA . ILE B 1 272 ? -11.516 6.262 -3.33 1 92.12 272 ILE B CA 1
ATOM 5868 C C . ILE B 1 272 ? -12.492 5.25 -2.734 1 92.12 272 ILE B C 1
ATOM 5870 O O . ILE B 1 272 ? -13.242 4.602 -3.463 1 92.12 272 ILE B O 1
ATOM 5874 N N . THR B 1 273 ? -12.578 5.148 -1.455 1 88.94 273 THR B N 1
ATOM 5875 C CA . THR B 1 273 ? -13.344 4.105 -0.777 1 88.94 273 THR B CA 1
ATOM 5876 C C . THR B 1 273 ? -14.781 4.562 -0.542 1 88.94 273 THR B C 1
ATOM 5878 O O . THR B 1 273 ? -15.695 3.736 -0.463 1 88.94 273 THR B O 1
ATOM 5881 N N . ALA B 1 274 ? -14.953 5.828 -0.322 1 90.12 274 ALA B N 1
ATOM 5882 C CA . ALA B 1 274 ? -16.281 6.379 -0.054 1 90.12 274 ALA B CA 1
ATOM 5883 C C . ALA B 1 274 ? -16.438 7.758 -0.688 1 90.12 274 ALA B C 1
ATOM 5885 O O . ALA B 1 274 ? -16.688 8.742 0.01 1 90.12 274 ALA B O 1
ATOM 5886 N N . PRO B 1 275 ? -16.422 7.809 -2.033 1 91.69 275 PRO B N 1
ATOM 5887 C CA . PRO B 1 275 ? -16.391 9.094 -2.734 1 91.69 275 PRO B CA 1
ATOM 5888 C C . PRO B 1 275 ? -17.641 9.93 -2.482 1 91.69 275 PRO B C 1
ATOM 5890 O O . PRO B 1 275 ? -17.562 11.164 -2.439 1 91.69 275 PRO B O 1
ATOM 5893 N N . ASP B 1 276 ? -18.797 9.281 -2.215 1 92.06 276 ASP B N 1
ATOM 5894 C CA . ASP B 1 276 ? -20.062 10.016 -2.184 1 92.06 276 ASP B CA 1
ATOM 5895 C C . ASP B 1 276 ? -20.484 10.328 -0.75 1 92.06 276 ASP B C 1
ATOM 5897 O O . ASP B 1 276 ? -21.5 10.992 -0.524 1 92.06 276 ASP B O 1
ATOM 5901 N N . VAL B 1 277 ? -19.688 9.898 0.209 1 92.69 277 VAL B N 1
ATOM 5902 C CA . VAL B 1 277 ? -20.031 10.125 1.61 1 92.69 277 VAL B CA 1
ATOM 5903 C C . VAL B 1 277 ? -19.781 11.578 1.981 1 92.69 277 VAL B C 1
ATOM 5905 O O . VAL B 1 277 ? -18.781 12.172 1.552 1 92.69 277 VAL B O 1
ATOM 5908 N N . LEU B 1 278 ? -20.719 12.062 2.725 1 95 278 LEU B N 1
ATOM 5909 C CA . LEU B 1 278 ? -20.578 13.43 3.225 1 95 278 LEU B CA 1
ATOM 5910 C C . LEU B 1 278 ? -19.562 13.484 4.359 1 95 278 LEU B C 1
ATOM 5912 O O . LEU B 1 278 ? -19.656 12.727 5.328 1 95 278 LEU B O 1
ATOM 5916 N N . ILE B 1 279 ? -18.641 14.422 4.238 1 95.81 279 ILE B N 1
ATOM 5917 C CA . ILE B 1 279 ? -17.5 14.484 5.141 1 95.81 279 ILE B CA 1
ATOM 5918 C C . ILE B 1 279 ? -17.984 14.766 6.562 1 95.81 279 ILE B C 1
ATOM 5920 O O . ILE B 1 279 ? -17.469 14.188 7.523 1 95.81 279 ILE B O 1
ATOM 5924 N N . TRP B 1 280 ? -18.984 15.719 6.73 1 91.25 280 TRP B N 1
ATOM 5925 C CA . TRP B 1 280 ? -19.438 16.062 8.078 1 91.25 280 TRP B CA 1
ATOM 5926 C C . TRP B 1 280 ? -19.984 14.828 8.789 1 91.25 280 TRP B C 1
ATOM 5928 O O . TRP B 1 280 ? -19.828 14.688 10.008 1 91.25 280 TRP B O 1
ATOM 5938 N N . SER B 1 281 ? -20.641 13.914 8.086 1 89.62 281 SER B N 1
ATOM 5939 C CA . SER B 1 281 ? -21.172 12.703 8.695 1 89.62 281 SER B CA 1
ATOM 5940 C C . SER B 1 281 ? -20.062 11.75 9.102 1 89.62 281 SER B C 1
ATOM 5942 O O . SER B 1 281 ? -20.156 11.062 10.117 1 89.62 281 SER B O 1
ATOM 5944 N N . ALA B 1 282 ? -19 11.68 8.266 1 89.88 282 ALA B N 1
ATOM 5945 C CA . ALA B 1 282 ? -17.844 10.844 8.586 1 89.88 282 ALA B CA 1
ATOM 5946 C C . ALA B 1 282 ? -17.141 11.328 9.852 1 89.88 282 ALA B C 1
ATOM 5948 O O . ALA B 1 282 ? -16.734 10.523 10.688 1 89.88 282 ALA B O 1
ATOM 5949 N N . VAL B 1 283 ? -16.984 12.617 9.961 1 88.25 283 VAL B N 1
ATOM 5950 C CA . VAL B 1 283 ? -16.344 13.195 11.141 1 88.25 283 VAL B CA 1
ATOM 5951 C C . VAL B 1 283 ? -17.188 12.914 12.383 1 88.25 283 VAL B C 1
ATOM 5953 O O . VAL B 1 283 ? -16.641 12.547 13.43 1 88.25 283 VAL B O 1
ATOM 5956 N N . ALA B 1 284 ? -18.484 13.094 12.242 1 82.75 284 ALA B N 1
ATOM 5957 C CA . ALA B 1 284 ? -19.391 12.82 13.359 1 82.75 284 ALA B CA 1
ATOM 5958 C C . ALA B 1 284 ? -19.266 11.367 13.82 1 82.75 284 ALA B C 1
ATOM 5960 O O . ALA B 1 284 ? -19.234 11.086 15.016 1 82.75 284 ALA B O 1
ATOM 5961 N N . ALA B 1 285 ? -19.172 10.508 12.828 1 80.62 285 ALA B N 1
ATOM 5962 C CA . ALA B 1 285 ? -19.031 9.086 13.141 1 80.62 285 ALA B CA 1
ATOM 5963 C C . ALA B 1 285 ? -17.703 8.805 13.82 1 80.62 285 ALA B C 1
ATOM 5965 O O . ALA B 1 285 ? -17.625 7.992 14.75 1 80.62 285 ALA B O 1
ATOM 5966 N N . SER B 1 286 ? -16.641 9.383 13.359 1 81.44 286 SER B N 1
ATOM 5967 C CA . SER B 1 286 ? -15.305 9.172 13.891 1 81.44 286 SER B CA 1
ATOM 5968 C C . SER B 1 286 ? -15.188 9.688 15.32 1 81.44 286 SER B C 1
ATOM 5970 O O . SER B 1 286 ? -14.375 9.195 16.109 1 81.44 286 SER B O 1
ATOM 5972 N N . CYS B 1 287 ? -15.961 10.617 15.68 1 75.06 287 CYS B N 1
ATOM 5973 C CA . CYS B 1 287 ? -15.891 11.234 17 1 75.06 287 CYS B CA 1
ATOM 5974 C C . CYS B 1 287 ? -16.875 10.578 17.953 1 75.06 287 CYS B C 1
ATOM 5976 O O . CYS B 1 287 ? -16.922 10.914 19.141 1 75.06 287 CYS B O 1
ATOM 5978 N N . ALA B 1 288 ? -17.688 9.695 17.391 1 64.19 288 ALA B N 1
ATOM 5979 C CA . ALA B 1 288 ? -18.703 9.062 18.219 1 64.19 288 ALA B CA 1
ATOM 5980 C C . ALA B 1 288 ? -18.109 7.961 19.078 1 64.19 288 ALA B C 1
ATOM 5982 O O . ALA B 1 288 ? -17.562 6.988 18.562 1 64.19 288 ALA B O 1
ATOM 5983 N N . VAL B 1 289 ? -17.797 8.188 20.375 1 52.72 289 VAL B N 1
ATOM 5984 C CA . VAL B 1 289 ? -17.234 7.25 21.344 1 52.72 289 VAL B CA 1
ATOM 5985 C C . VAL B 1 289 ? -18.281 6.211 21.734 1 52.72 289 VAL B C 1
ATOM 5987 O O . VAL B 1 289 ? -19.438 6.555 21.984 1 52.72 289 VAL B O 1
ATOM 5990 N N . PRO B 1 290 ? -18.016 4.797 21.453 1 50.06 290 PRO B N 1
ATOM 5991 C CA . PRO B 1 290 ? -18.953 3.699 21.703 1 50.06 290 PRO B CA 1
ATOM 5992 C C . PRO B 1 290 ? -19.797 3.916 22.953 1 50.06 290 PRO B C 1
ATOM 5994 O O . PRO B 1 290 ? -20.969 3.541 22.984 1 50.06 290 PRO B O 1
ATOM 5997 N N . VAL B 1 291 ? -19.188 4.039 24.125 1 44.16 291 VAL B N 1
ATOM 5998 C CA . VAL B 1 291 ? -19.953 3.904 25.359 1 44.16 291 VAL B CA 1
ATOM 5999 C C . VAL B 1 291 ? -21.125 4.879 25.344 1 44.16 291 VAL B C 1
ATOM 6001 O O . VAL B 1 291 ? -22.203 4.582 25.891 1 44.16 291 VAL B O 1
ATOM 6004 N N . PHE B 1 292 ? -20.969 5.953 24.875 1 41.56 292 PHE B N 1
ATOM 6005 C CA . PHE B 1 292 ? -21.922 6.984 25.234 1 41.56 292 PHE B CA 1
ATOM 6006 C C . PHE B 1 292 ? -22.875 7.27 24.094 1 41.56 292 PHE B C 1
ATOM 6008 O O . PHE B 1 292 ? -24.047 7.621 24.312 1 41.56 292 PHE B O 1
ATOM 6015 N N . TYR B 1 293 ? -22.453 7.281 22.812 1 43.06 293 TYR B N 1
ATOM 6016 C CA . TYR B 1 293 ? -23.297 8.023 21.875 1 43.06 293 TYR B CA 1
ATOM 6017 C C . TYR B 1 293 ? -23.75 7.129 20.734 1 43.06 293 TYR B C 1
ATOM 6019 O O . TYR B 1 293 ? -24.328 7.609 19.766 1 43.06 293 TYR B O 1
ATOM 6027 N N . GLY B 1 294 ? -24.141 5.941 21.094 1 47.09 294 GLY B N 1
ATOM 6028 C CA . GLY B 1 294 ? -24.766 5.129 20.047 1 47.09 294 GLY B CA 1
ATOM 6029 C C . GLY B 1 294 ? -24.062 5.246 18.703 1 47.09 294 GLY B C 1
ATOM 6030 O O . GLY B 1 294 ? -23.109 6.02 18.562 1 47.09 294 GLY B O 1
ATOM 6031 N N . SER B 1 295 ? -24.188 4.391 17.609 1 55.5 295 SER B N 1
ATOM 6032 C CA . SER B 1 295 ? -23.688 4.359 16.234 1 55.5 295 SER B CA 1
ATOM 6033 C C . SER B 1 295 ? -24.297 5.477 15.406 1 55.5 295 SER B C 1
ATOM 6035 O O . SER B 1 295 ? -25.469 5.805 15.555 1 55.5 295 SER B O 1
ATOM 6037 N N . THR B 1 296 ? -23.453 6.418 14.875 1 66.12 296 THR B N 1
ATOM 6038 C CA . THR B 1 296 ? -23.969 7.461 13.992 1 66.12 296 THR B CA 1
ATOM 6039 C C . THR B 1 296 ? -23.969 6.992 12.539 1 66.12 296 THR B C 1
ATOM 6041 O O . THR B 1 296 ? -23.016 6.363 12.086 1 66.12 296 THR B O 1
ATOM 6044 N N . PRO B 1 297 ? -25.062 7.176 11.93 1 75.38 297 PRO B N 1
ATOM 6045 C CA . PRO B 1 297 ? -25.141 6.793 10.523 1 75.38 297 PRO B CA 1
ATOM 6046 C C . PRO B 1 297 ? -24.297 7.684 9.617 1 75.38 297 PRO B C 1
ATOM 6048 O O . PRO B 1 297 ? -23.969 8.82 9.992 1 75.38 297 PRO B O 1
ATOM 6051 N N . LEU B 1 298 ? -23.828 7.152 8.602 1 83.81 298 LEU B N 1
ATOM 6052 C CA . LEU B 1 298 ? -23.141 7.906 7.551 1 83.81 298 LEU B CA 1
ATOM 6053 C C . LEU B 1 298 ? -24.141 8.359 6.484 1 83.81 298 LEU B C 1
ATOM 6055 O O . LEU B 1 298 ? -25.109 7.648 6.184 1 83.81 298 LEU B O 1
ATOM 6059 N N . PHE B 1 299 ? -23.875 9.539 6.008 1 88.06 299 PHE B N 1
ATOM 6060 C CA . PHE B 1 299 ? -24.719 10.086 4.953 1 88.06 299 PHE B CA 1
ATOM 6061 C C . PHE B 1 299 ? -23.938 10.25 3.658 1 88.06 299 PHE B C 1
ATOM 6063 O O . PHE B 1 299 ? -22.719 10.422 3.686 1 88.06 299 PHE B O 1
ATOM 6070 N N . ALA B 1 300 ? -24.688 10.102 2.557 1 90.44 300 ALA B N 1
ATOM 6071 C CA . ALA B 1 300 ? -24.078 10.25 1.235 1 90.44 300 ALA B CA 1
ATOM 6072 C C . ALA B 1 300 ? -24.953 11.102 0.325 1 90.44 300 ALA B C 1
ATOM 6074 O O . ALA B 1 300 ? -26.109 11.391 0.655 1 90.44 300 ALA B O 1
ATOM 6075 N N . LYS B 1 301 ? -24.312 11.594 -0.722 1 90.62 301 LYS B N 1
ATOM 6076 C CA . LYS B 1 301 ? -25.062 12.281 -1.776 1 90.62 301 LYS B CA 1
ATOM 6077 C C . LYS B 1 301 ? -25.406 11.328 -2.914 1 90.62 301 LYS B C 1
ATOM 6079 O O . LYS B 1 301 ? -24.547 10.594 -3.406 1 90.62 301 LYS B O 1
ATOM 6084 N N . ASP B 1 302 ? -26.672 11.312 -3.26 1 82.94 302 ASP B N 1
ATOM 6085 C CA . ASP B 1 302 ? -27.078 10.461 -4.371 1 82.94 302 ASP B CA 1
ATOM 6086 C C . ASP B 1 302 ? -26.828 11.148 -5.711 1 82.94 302 ASP B C 1
ATOM 6088 O O . ASP B 1 302 ? -26.219 12.219 -5.762 1 82.94 302 ASP B O 1
ATOM 6092 N N . LYS B 1 303 ? -27.219 10.516 -6.758 1 76.5 303 LYS B N 1
ATOM 6093 C CA . LYS B 1 303 ? -26.984 11.008 -8.109 1 76.5 303 LYS B CA 1
ATOM 6094 C C . LYS B 1 303 ? -27.625 12.383 -8.32 1 76.5 303 LYS B C 1
ATOM 6096 O O . LYS B 1 303 ? -27.125 13.188 -9.109 1 76.5 303 LYS B O 1
ATOM 6101 N N . ASN B 1 304 ? -28.672 12.625 -7.586 1 79.31 304 ASN B N 1
ATOM 6102 C CA . ASN B 1 304 ? -29.406 13.875 -7.746 1 79.31 304 ASN B CA 1
ATOM 6103 C C . ASN B 1 304 ? -28.922 14.938 -6.754 1 79.31 304 ASN B C 1
ATOM 6105 O O . ASN B 1 304 ? -29.469 16.047 -6.719 1 79.31 304 ASN B O 1
ATOM 6109 N N . GLY B 1 305 ? -27.984 14.586 -5.965 1 84.31 305 GLY B N 1
ATOM 6110 C CA . GLY B 1 305 ? -27.422 15.547 -5.027 1 84.31 305 GLY B CA 1
ATOM 6111 C C . GLY B 1 305 ? -28.141 15.57 -3.691 1 84.31 305 GLY B C 1
ATOM 6112 O O . GLY B 1 305 ? -27.859 16.422 -2.842 1 84.31 305 GLY B O 1
ATOM 6113 N N . ASN B 1 306 ? -29.047 14.602 -3.514 1 88.62 306 ASN B N 1
ATOM 6114 C CA . ASN B 1 306 ? -29.797 14.539 -2.26 1 88.62 306 ASN B CA 1
ATOM 6115 C C . ASN B 1 306 ? -29.016 13.773 -1.189 1 88.62 306 ASN B C 1
ATOM 6117 O O . ASN B 1 306 ? -28.297 12.828 -1.497 1 88.62 306 ASN B O 1
ATOM 6121 N N . VAL B 1 307 ? -29.234 14.266 0.044 1 91.38 307 VAL B N 1
ATOM 6122 C CA . VAL B 1 307 ? -28.578 13.609 1.175 1 91.38 307 VAL B CA 1
ATOM 6123 C C . VAL B 1 307 ? -29.344 12.344 1.548 1 91.38 307 VAL B C 1
ATOM 6125 O O . VAL B 1 307 ? -30.547 12.406 1.833 1 91.38 307 VAL B O 1
ATOM 6128 N N . VAL B 1 308 ? -28.719 11.227 1.449 1 86.25 308 VAL B N 1
ATOM 6129 C CA . VAL B 1 308 ? -29.328 9.938 1.777 1 86.25 308 VAL B CA 1
ATOM 6130 C C . VAL B 1 308 ? -28.422 9.172 2.744 1 86.25 308 VAL B C 1
ATOM 6132 O O . VAL B 1 308 ? -27.219 9.398 2.783 1 86.25 308 VAL B O 1
ATOM 6135 N N . PRO B 1 309 ? -29.031 8.352 3.57 1 82.5 309 PRO B N 1
ATOM 6136 C CA . PRO B 1 309 ? -28.172 7.5 4.414 1 82.5 309 PRO B CA 1
ATOM 6137 C C . PRO B 1 309 ? -27.312 6.543 3.602 1 82.5 309 PRO B C 1
ATOM 6139 O O . PRO B 1 309 ? -27.75 6.027 2.57 1 82.5 309 PRO B O 1
ATOM 6142 N N . TRP B 1 310 ? -26.094 6.496 3.879 1 70.94 310 TRP B N 1
ATOM 6143 C CA . TRP B 1 310 ? -25.156 5.629 3.172 1 70.94 310 TRP B CA 1
ATOM 6144 C C . TRP B 1 310 ? -25.469 4.16 3.422 1 70.94 310 TRP B C 1
ATOM 6146 O O . TRP B 1 310 ? -25.531 3.365 2.482 1 70.94 310 TRP B O 1
ATOM 6156 N N . ASN B 1 311 ? -25.266 3.568 4.707 1 62.41 311 ASN B N 1
ATOM 6157 C CA . ASN B 1 311 ? -25.547 2.158 4.961 1 62.41 311 ASN B CA 1
ATOM 6158 C C . ASN B 1 311 ? -26.953 1.956 5.5 1 62.41 311 ASN B C 1
ATOM 6160 O O . ASN B 1 311 ? -27.328 2.551 6.512 1 62.41 311 ASN B O 1
ATOM 6164 N N . PRO B 1 312 ? -27.844 1.493 4.668 1 47.12 312 PRO B N 1
ATOM 6165 C CA . PRO B 1 312 ? -29.172 1.213 5.207 1 47.12 312 PRO B CA 1
ATOM 6166 C C . PRO B 1 312 ? -29.125 0.295 6.43 1 47.12 312 PRO B C 1
ATOM 6168 O O . PRO B 1 312 ? -30.156 0.108 7.098 1 47.12 312 PRO B O 1
ATOM 6171 N N . ASN B 1 313 ? -28.109 -0.545 6.414 1 49.16 313 ASN B N 1
ATOM 6172 C CA . ASN B 1 313 ? -28.266 -1.52 7.492 1 49.16 313 ASN B CA 1
ATOM 6173 C C . ASN B 1 313 ? -27.656 -1.017 8.797 1 49.16 313 ASN B C 1
ATOM 6175 O O . ASN B 1 313 ? -26.609 -0.37 8.781 1 49.16 313 ASN B O 1
ATOM 6179 N N . ASP B 1 314 ? -28.469 -0.812 9.781 1 46.03 314 ASP B N 1
ATOM 6180 C CA . ASP B 1 314 ? -28.281 -0.519 11.203 1 46.03 314 ASP B CA 1
ATOM 6181 C C . ASP B 1 314 ? -26.828 -0.75 11.625 1 46.03 314 ASP B C 1
ATOM 6183 O O . ASP B 1 314 ? -26.562 -1.145 12.766 1 46.03 314 ASP B O 1
ATOM 6187 N N . GLN B 1 315 ? -25.969 -0.838 10.688 1 48.47 315 GLN B N 1
ATOM 6188 C CA . GLN B 1 315 ? -24.609 -1.077 11.172 1 48.47 315 GLN B CA 1
ATOM 6189 C C . GLN B 1 315 ? -24.047 0.168 11.844 1 48.47 315 GLN B C 1
ATOM 6191 O O . GLN B 1 315 ? -24.156 1.274 11.312 1 48.47 315 GLN B O 1
ATOM 6196 N N . LEU B 1 316 ? -23.922 0.05 13.18 1 45.03 316 LEU B N 1
ATOM 6197 C CA . LEU B 1 316 ? -23.438 1.13 14.031 1 45.03 316 LEU B CA 1
ATOM 6198 C C . LEU B 1 316 ? -21.906 1.179 14.023 1 45.03 316 LEU B C 1
ATOM 6200 O O . LEU B 1 316 ? -21.25 0.144 13.891 1 45.03 316 LEU B O 1
ATOM 6204 N N . TYR B 1 317 ? -21.391 2.25 13.609 1 47.16 317 TYR B N 1
ATOM 6205 C CA . TYR B 1 317 ? -19.953 2.451 13.57 1 47.16 317 TYR B CA 1
ATOM 6206 C C . TYR B 1 317 ? -19.438 3.049 14.875 1 47.16 317 TYR B C 1
ATOM 6208 O O . TYR B 1 317 ? -20.172 3.773 15.555 1 47.16 317 TYR B O 1
ATOM 6216 N N . ILE B 1 318 ? -18.531 2.432 15.562 1 40.03 318 ILE B N 1
ATOM 6217 C CA . ILE B 1 318 ? -17.984 2.955 16.812 1 40.03 318 ILE B CA 1
ATOM 6218 C C . ILE B 1 318 ? -16.688 3.713 16.516 1 40.03 318 ILE B C 1
ATOM 6220 O O . ILE B 1 318 ? -16.188 3.697 15.391 1 40.03 318 ILE B O 1
ATOM 6224 N N . ASP B 1 319 ? -16.125 4.473 17.5 1 41.41 319 ASP B N 1
ATOM 6225 C CA . ASP B 1 319 ? -14.977 5.359 17.453 1 41.41 319 ASP B CA 1
ATOM 6226 C C . ASP B 1 319 ? -13.766 4.66 16.844 1 41.41 319 ASP B C 1
ATOM 6228 O O . ASP B 1 319 ? -13.391 3.57 17.266 1 41.41 319 ASP B O 1
ATOM 6232 N N . GLY B 1 320 ? -13.297 4.977 15.656 1 41.81 320 GLY B N 1
ATOM 6233 C CA . GLY B 1 320 ? -12.203 4.496 14.828 1 41.81 320 GLY B CA 1
ATOM 6234 C C . GLY B 1 320 ? -10.867 4.496 15.547 1 41.81 320 GLY B C 1
ATOM 6235 O O . GLY B 1 320 ? -9.953 3.756 15.172 1 41.81 320 GLY B O 1
ATOM 6236 N N . SER B 1 321 ? -10.75 5.57 16.578 1 39.19 321 SER B N 1
ATOM 6237 C CA . SER B 1 321 ? -9.469 5.695 17.266 1 39.19 321 SER B CA 1
ATOM 6238 C C . SER B 1 321 ? -9.148 4.438 18.078 1 39.19 321 SER B C 1
ATOM 6240 O O . SER B 1 321 ? -7.984 4.172 18.375 1 39.19 321 SER B O 1
ATOM 6242 N N . VAL B 1 322 ? -10.188 3.686 18.344 1 37.84 322 VAL B N 1
ATOM 6243 C CA . VAL B 1 322 ? -10.031 2.521 19.203 1 37.84 322 VAL B CA 1
ATOM 6244 C C . VAL B 1 322 ? -9.289 1.416 18.453 1 37.84 322 VAL B C 1
ATOM 6246 O O . VAL B 1 322 ? -8.453 0.717 19.031 1 37.84 322 VAL B O 1
ATOM 6249 N N . GLU B 1 323 ? -9.617 1.188 17.297 1 41.22 323 GLU B N 1
ATOM 6250 C CA . GLU B 1 323 ? -9.062 0.006 16.656 1 41.22 323 GLU B CA 1
ATOM 6251 C C . GLU B 1 323 ? -7.926 0.382 15.703 1 41.22 323 GLU B C 1
ATOM 6253 O O . GLU B 1 323 ? -6.973 -0.382 15.531 1 41.22 323 GLU B O 1
ATOM 6258 N N . ASN B 1 324 ? -8.062 1.495 15.102 1 51.06 324 ASN B N 1
ATOM 6259 C CA . ASN B 1 324 ? -7.047 1.796 14.094 1 51.06 324 ASN B CA 1
ATOM 6260 C C . ASN B 1 324 ? -6.762 3.293 14.023 1 51.06 324 ASN B C 1
ATOM 6262 O O . ASN B 1 324 ? -7.18 3.963 13.078 1 51.06 324 ASN B O 1
ATOM 6266 N N . ASP B 1 325 ? -6.121 3.801 15.203 1 48.72 325 ASP B N 1
ATOM 6267 C CA . ASP B 1 325 ? -5.82 5.227 15.297 1 48.72 325 ASP B CA 1
ATOM 6268 C C . ASP B 1 325 ? -5.004 5.695 14.094 1 48.72 325 ASP B C 1
ATOM 6270 O O . ASP B 1 325 ? -5.207 6.801 13.594 1 48.72 325 ASP B O 1
ATOM 6274 N N . LEU B 1 326 ? -4.266 4.859 13.617 1 57.72 326 LEU B N 1
ATOM 6275 C CA . LEU B 1 326 ? -3.369 5.25 12.531 1 57.72 326 LEU B CA 1
ATOM 6276 C C . LEU B 1 326 ? -3.357 4.199 11.43 1 57.72 326 LEU B C 1
ATOM 6278 O O . LEU B 1 326 ? -2.6 3.229 11.5 1 57.72 326 LEU B O 1
ATOM 6282 N N . PRO B 1 327 ? -4.297 4.469 10.414 1 79.12 327 PRO B N 1
ATOM 6283 C CA . PRO B 1 327 ? -4.43 3.459 9.367 1 79.12 327 PRO B CA 1
ATOM 6284 C C . PRO B 1 327 ? -3.262 3.473 8.383 1 79.12 327 PRO B C 1
ATOM 6286 O O . PRO B 1 327 ? -3.469 3.629 7.172 1 79.12 327 PRO B O 1
ATOM 6289 N N . MET B 1 328 ? -2.043 3.229 8.859 1 82.25 328 MET B N 1
ATOM 6290 C CA . MET B 1 328 ? -0.829 3.346 8.062 1 82.25 328 MET B CA 1
ATOM 6291 C C . MET B 1 328 ? -0.811 2.305 6.945 1 82.25 328 MET B C 1
ATOM 6293 O O . MET B 1 328 ? -0.484 2.621 5.801 1 82.25 328 MET B O 1
ATOM 6297 N N . ASN B 1 329 ? -1.247 1.097 7.211 1 82.25 329 ASN B N 1
ATOM 6298 C CA . ASN B 1 329 ? -1.213 0.035 6.211 1 82.25 329 ASN B CA 1
ATOM 6299 C C . ASN B 1 329 ? -2.182 0.312 5.066 1 82.25 329 ASN B C 1
ATOM 6301 O O . ASN B 1 329 ? -1.836 0.133 3.896 1 82.25 329 ASN B O 1
ATOM 6305 N N . LYS B 1 330 ? -3.359 0.768 5.465 1 87.31 330 LYS B N 1
ATOM 6306 C CA . LYS B 1 330 ? -4.352 1.055 4.434 1 87.31 330 LYS B CA 1
ATOM 6307 C C . LYS B 1 330 ? -3.936 2.254 3.588 1 87.31 330 LYS B C 1
ATOM 6309 O O . LYS B 1 330 ? -4.184 2.283 2.381 1 87.31 330 LYS B O 1
ATOM 6314 N N . LEU B 1 331 ? -3.322 3.217 4.262 1 91.56 331 LEU B N 1
ATOM 6315 C CA . LEU B 1 331 ? -2.816 4.367 3.521 1 91.56 331 LEU B CA 1
ATOM 6316 C C . LEU B 1 331 ? -1.721 3.951 2.545 1 91.56 331 LEU B C 1
ATOM 6318 O O . LEU B 1 331 ? -1.675 4.438 1.413 1 91.56 331 LEU B O 1
ATOM 6322 N N . SER B 1 332 ? -0.865 3.059 3.025 1 90.88 332 SER B N 1
ATOM 6323 C CA . SER B 1 332 ? 0.19 2.543 2.16 1 90.88 332 SER B CA 1
ATOM 6324 C C . SER B 1 332 ? -0.391 1.786 0.97 1 90.88 332 SER B C 1
ATOM 6326 O O . SER B 1 332 ? 0.025 1.997 -0.171 1 90.88 332 SER B O 1
ATOM 6328 N N . GLU B 1 333 ? -1.414 1.024 1.239 1 89.44 333 GLU B N 1
ATOM 6329 C CA . GLU B 1 333 ? -2.045 0.198 0.214 1 89.44 333 GLU B CA 1
ATOM 6330 C C . GLU B 1 333 ? -2.76 1.058 -0.825 1 89.44 333 GLU B C 1
ATOM 6332 O O . GLU B 1 333 ? -2.613 0.834 -2.027 1 89.44 333 GLU B O 1
ATOM 6337 N N . LEU B 1 334 ? -3.451 2.045 -0.341 1 92.25 334 LEU B N 1
ATOM 6338 C CA . LEU B 1 334 ? -4.328 2.799 -1.229 1 92.25 334 LEU B CA 1
ATOM 6339 C C . LEU B 1 334 ? -3.553 3.891 -1.959 1 92.25 334 LEU B C 1
ATOM 6341 O O . LEU B 1 334 ? -3.838 4.191 -3.119 1 92.25 334 LEU B O 1
ATOM 6345 N N . PHE B 1 335 ? -2.535 4.469 -1.244 1 94.31 335 PHE B N 1
ATOM 6346 C CA . PHE B 1 335 ? -1.984 5.699 -1.8 1 94.31 335 PHE B CA 1
ATOM 6347 C C . PHE B 1 335 ? -0.465 5.621 -1.893 1 94.31 335 PHE B C 1
ATOM 6349 O O . PHE B 1 335 ? 0.207 6.641 -2.049 1 94.31 335 PHE B O 1
ATOM 6356 N N . ASN B 1 336 ? 0.153 4.473 -1.749 1 93.62 336 ASN B N 1
ATOM 6357 C CA . ASN B 1 336 ? 1.593 4.285 -1.897 1 93.62 336 ASN B CA 1
ATOM 6358 C C . ASN B 1 336 ? 2.371 5.078 -0.853 1 93.62 336 ASN B C 1
ATOM 6360 O O . ASN B 1 336 ? 3.408 5.672 -1.162 1 93.62 336 ASN B O 1
ATOM 6364 N N . VAL B 1 337 ? 1.803 5.184 0.357 1 93.31 337 VAL B N 1
ATOM 6365 C CA . VAL B 1 337 ? 2.447 5.938 1.428 1 93.31 337 VAL B CA 1
ATOM 6366 C C . VAL B 1 337 ? 3.475 5.059 2.135 1 93.31 337 VAL B C 1
ATOM 6368 O O . VAL B 1 337 ? 3.178 3.92 2.506 1 93.31 337 VAL B O 1
ATOM 6371 N N . ASN B 1 338 ? 4.676 5.535 2.23 1 89.38 338 ASN B N 1
ATOM 6372 C CA . ASN B 1 338 ? 5.699 4.785 2.957 1 89.38 338 ASN B CA 1
ATOM 6373 C C . ASN B 1 338 ? 6.402 5.66 3.992 1 89.38 338 ASN B C 1
ATOM 6375 O O . ASN B 1 338 ? 7.391 5.238 4.594 1 89.38 338 ASN B O 1
ATOM 6379 N N . HIS B 1 339 ? 5.988 6.895 4.141 1 91.38 339 HIS B N 1
ATOM 6380 C CA . HIS B 1 339 ? 6.5 7.816 5.148 1 91.38 339 HIS B CA 1
ATOM 6381 C C . HIS B 1 339 ? 5.359 8.5 5.898 1 91.38 339 HIS B C 1
ATOM 6383 O O . HIS B 1 339 ? 4.441 9.047 5.281 1 91.38 339 HIS B O 1
ATOM 6389 N N . PHE B 1 340 ? 5.43 8.469 7.23 1 91.5 340 PHE B N 1
ATOM 6390 C CA . PHE B 1 340 ? 4.309 8.938 8.031 1 91.5 340 PHE B CA 1
ATOM 6391 C C . PHE B 1 340 ? 4.766 10 9.031 1 91.5 340 PHE B C 1
ATOM 6393 O O . PHE B 1 340 ? 5.684 9.758 9.812 1 91.5 340 PHE B O 1
ATOM 6400 N N . ILE B 1 341 ? 4.199 11.18 8.93 1 93.31 341 ILE B N 1
ATOM 6401 C CA . ILE B 1 341 ? 4.328 12.203 9.953 1 93.31 341 ILE B CA 1
ATOM 6402 C C . ILE B 1 341 ? 3.117 12.164 10.883 1 93.31 341 ILE B C 1
ATOM 6404 O O . ILE B 1 341 ? 1.98 12.344 10.445 1 93.31 341 ILE B O 1
ATOM 6408 N N . VAL B 1 342 ? 3.354 11.883 12.164 1 90.19 342 VAL B N 1
ATOM 6409 C CA . VAL B 1 342 ? 2.25 11.734 13.109 1 90.19 342 VAL B CA 1
ATOM 6410 C C . VAL B 1 342 ? 2.254 12.898 14.094 1 90.19 342 VAL B C 1
ATOM 6412 O O . VAL B 1 342 ? 3.297 13.242 14.656 1 90.19 342 VAL B O 1
ATOM 6415 N N . CYS B 1 343 ? 1.187 13.57 14.141 1 89.56 343 CYS B N 1
ATOM 6416 C CA . CYS B 1 343 ? 0.958 14.516 15.234 1 89.56 343 CYS B CA 1
ATOM 6417 C C . CYS B 1 343 ? 0.157 13.867 16.359 1 89.56 343 CYS B C 1
ATOM 6419 O O . CYS B 1 343 ? -1.034 13.594 16.188 1 89.56 343 CYS B O 1
ATOM 6421 N N . GLN B 1 344 ? 0.843 13.625 17.422 1 82.88 344 GLN B N 1
ATOM 6422 C CA . GLN B 1 344 ? 0.248 12.891 18.531 1 82.88 344 GLN B CA 1
ATOM 6423 C C . GLN B 1 344 ? -0.144 13.828 19.672 1 82.88 344 GLN B C 1
ATOM 6425 O O . GLN B 1 344 ? 0.718 14.453 20.281 1 82.88 344 GLN B O 1
ATOM 6430 N N . VAL B 1 345 ? -1.428 13.906 19.906 1 73.56 345 VAL B N 1
ATOM 6431 C CA . VAL B 1 345 ? -1.897 14.781 20.984 1 73.56 345 VAL B CA 1
ATOM 6432 C C . VAL B 1 345 ? -2.639 13.953 22.031 1 73.56 345 VAL B C 1
ATOM 6434 O O . VAL B 1 345 ? -3.248 14.508 22.953 1 73.56 345 VAL B O 1
ATOM 6437 N N . ASN B 1 346 ? -2.574 12.609 21.844 1 63.59 346 ASN B N 1
ATOM 6438 C CA . ASN B 1 346 ? -3.27 11.734 22.797 1 63.59 346 ASN B CA 1
ATOM 6439 C C . ASN B 1 346 ? -2.537 11.664 24.125 1 63.59 346 ASN B C 1
ATOM 6441 O O . ASN B 1 346 ? -1.393 11.211 24.188 1 63.59 346 ASN B O 1
ATOM 6445 N N . PRO B 1 347 ? -3.158 12.172 25.141 1 57.88 347 PRO B N 1
ATOM 6446 C CA . PRO B 1 347 ? -2.508 12.242 26.453 1 57.88 347 PRO B CA 1
ATOM 6447 C C . PRO B 1 347 ? -2.057 10.875 26.953 1 57.88 347 PRO B C 1
ATOM 6449 O O . PRO B 1 347 ? -1.077 10.781 27.703 1 57.88 347 PRO B O 1
ATOM 6452 N N . HIS B 1 348 ? -2.826 9.914 26.547 1 48.69 348 HIS B N 1
ATOM 6453 C CA . HIS B 1 348 ? -2.516 8.609 27.109 1 48.69 348 HIS B CA 1
ATOM 6454 C C . HIS B 1 348 ? -1.277 8 26.469 1 48.69 348 HIS B C 1
ATOM 6456 O O . HIS B 1 348 ? -0.633 7.121 27.047 1 48.69 348 HIS B O 1
ATOM 6462 N N . VAL B 1 349 ? -1.005 8.422 25.359 1 48.78 349 VAL B N 1
ATOM 6463 C CA . VAL B 1 349 ? 0.091 7.816 24.609 1 48.78 349 VAL B CA 1
ATOM 6464 C C . VAL B 1 349 ? 1.362 8.641 24.797 1 48.78 349 VAL B C 1
ATOM 6466 O O . VAL B 1 349 ? 2.471 8.102 24.75 1 48.78 349 VAL B O 1
ATOM 6469 N N . ILE B 1 350 ? 1.259 9.984 25.188 1 46.03 350 ILE B N 1
ATOM 6470 C CA . ILE B 1 350 ? 2.332 10.969 25.188 1 46.03 350 ILE B CA 1
ATOM 6471 C C . ILE B 1 350 ? 3.414 10.57 26.188 1 46.03 350 ILE B C 1
ATOM 6473 O O . ILE B 1 350 ? 4.609 10.648 25.875 1 46.03 350 ILE B O 1
ATOM 6477 N N . PRO B 1 351 ? 2.953 10.148 27.312 1 41.84 351 PRO B N 1
ATOM 6478 C CA . PRO B 1 351 ? 4.023 9.828 28.25 1 41.84 351 PRO B CA 1
ATOM 6479 C C . PRO B 1 351 ? 4.984 8.766 27.719 1 41.84 351 PRO B C 1
ATOM 6481 O O . PRO B 1 351 ? 6.152 8.727 28.109 1 41.84 351 PRO B O 1
ATOM 6484 N N . PHE B 1 352 ? 4.477 8.008 26.719 1 38.88 352 PHE B N 1
ATOM 6485 C CA . PHE B 1 352 ? 5.273 6.898 26.219 1 38.88 352 PHE B CA 1
ATOM 6486 C C . PHE B 1 352 ? 6.129 7.332 25.031 1 38.88 352 PHE B C 1
ATOM 6488 O O . PHE B 1 352 ? 7.07 6.637 24.656 1 38.88 352 PHE B O 1
ATOM 6495 N N . LEU B 1 353 ? 5.746 8.43 24.406 1 40.84 353 LEU B N 1
ATOM 6496 C CA . LEU B 1 353 ? 6.445 8.906 23.219 1 40.84 353 LEU B CA 1
ATOM 6497 C C . LEU B 1 353 ? 7.551 9.883 23.594 1 40.84 353 LEU B C 1
ATOM 6499 O O . LEU B 1 353 ? 8.578 9.969 22.922 1 40.84 353 LEU B O 1
ATOM 6503 N N . GLN B 1 354 ? 7.414 10.812 24.578 1 40.34 354 GLN B N 1
ATOM 6504 C CA . GLN B 1 354 ? 8.281 11.945 24.875 1 40.34 354 GLN B CA 1
ATOM 6505 C C . GLN B 1 354 ? 9.695 11.477 25.234 1 40.34 354 GLN B C 1
ATOM 6507 O O . GLN B 1 354 ? 10.656 12.234 25.109 1 40.34 354 GLN B O 1
ATOM 6512 N N . LYS B 1 355 ? 9.797 10.43 26.062 1 38.31 355 LYS B N 1
ATOM 6513 C CA . LYS B 1 355 ? 11.133 10.266 26.625 1 38.31 355 LYS B CA 1
ATOM 6514 C C . LYS B 1 355 ? 12.109 9.727 25.594 1 38.31 355 LYS B C 1
ATOM 6516 O O . LYS B 1 355 ? 13.125 9.125 25.938 1 38.31 355 LYS B O 1
ATOM 6521 N N . ALA B 1 356 ? 11.719 9.734 24.516 1 37.03 356 ALA B N 1
ATOM 6522 C CA . ALA B 1 356 ? 12.594 9.07 23.547 1 37.03 356 ALA B CA 1
ATOM 6523 C C . ALA B 1 356 ? 13.977 9.711 23.531 1 37.03 356 ALA B C 1
ATOM 6525 O O . ALA B 1 356 ? 14.883 9.219 22.859 1 37.03 356 ALA B O 1
ATOM 6526 N N . ASN B 1 357 ? 14.156 10.836 24.094 1 34.03 357 ASN B N 1
ATOM 6527 C CA . ASN B 1 357 ? 15.484 11.391 23.859 1 34.03 357 ASN B CA 1
ATOM 6528 C C . ASN B 1 357 ? 16.531 10.781 24.781 1 34.03 357 ASN B C 1
ATOM 6530 O O . ASN B 1 357 ? 17.719 11.07 24.672 1 34.03 357 ASN B O 1
ATOM 6534 N N . THR B 1 358 ? 16.188 10.672 26.234 1 32.12 358 THR B N 1
ATOM 6535 C CA . THR B 1 358 ? 17.312 10.344 27.125 1 32.12 358 THR B CA 1
ATOM 6536 C C . THR B 1 358 ? 17.531 8.836 27.188 1 32.12 358 THR B C 1
ATOM 6538 O O . THR B 1 358 ? 16.578 8.07 27.359 1 32.12 358 THR B O 1
ATOM 6541 N N . PRO B 1 359 ? 18.781 8.266 26.984 1 36.12 359 PRO B N 1
ATOM 6542 C CA . PRO B 1 359 ? 19.297 6.898 27 1 36.12 359 PRO B CA 1
ATOM 6543 C C . PRO B 1 359 ? 19.016 6.164 28.312 1 36.12 359 PRO B C 1
ATOM 6545 O O . PRO B 1 359 ? 19.703 5.211 28.656 1 36.12 359 PRO B O 1
ATOM 6548 N N . SER B 1 360 ? 18.234 6.648 29.359 1 32.22 360 SER B N 1
ATOM 6549 C CA . SER B 1 360 ? 18.422 5.887 30.594 1 32.22 360 SER B CA 1
ATOM 6550 C C . SER B 1 360 ? 17.922 4.457 30.438 1 32.22 360 SER B C 1
ATOM 6552 O O . SER B 1 360 ? 16.953 4.207 29.719 1 32.22 360 SER B O 1
ATOM 6554 N N . LYS B 1 361 ? 18.672 3.459 30.969 1 37.25 361 LYS B N 1
ATOM 6555 C CA . LYS B 1 361 ? 18.531 2.01 31.062 1 37.25 361 LYS B CA 1
ATOM 6556 C C . LYS B 1 361 ? 17.125 1.635 31.562 1 37.25 361 LYS B C 1
ATOM 6558 O O . LYS B 1 361 ? 16.594 0.595 31.172 1 37.25 361 LYS B O 1
ATOM 6563 N N . LEU B 1 362 ? 16.781 2.422 32.5 1 31.42 362 LEU B N 1
ATOM 6564 C CA . LEU B 1 362 ? 15.531 2.074 33.188 1 31.42 362 LEU B CA 1
ATOM 6565 C C . LEU B 1 362 ? 14.344 2.221 32.219 1 31.42 362 LEU B C 1
ATOM 6567 O O . LEU B 1 362 ? 13.43 1.394 32.25 1 31.42 362 LEU B O 1
ATOM 6571 N N . ARG B 1 363 ? 14.367 3.252 31.469 1 38.19 363 ARG B N 1
ATOM 6572 C CA . ARG B 1 363 ? 13.219 3.51 30.609 1 38.19 363 ARG B CA 1
ATOM 6573 C C . ARG B 1 363 ? 13.227 2.584 29.391 1 38.19 363 ARG B C 1
ATOM 6575 O O . ARG B 1 363 ? 12.164 2.213 28.875 1 38.19 363 ARG B O 1
ATOM 6582 N N . GLN B 1 364 ? 14.414 2.158 28.984 1 38.88 364 GLN B N 1
ATOM 6583 C CA . GLN B 1 364 ? 14.492 1.032 28.062 1 38.88 364 GLN B CA 1
ATOM 6584 C C . GLN B 1 364 ? 13.859 -0.219 28.656 1 38.88 364 GLN B C 1
ATOM 6586 O O . GLN B 1 364 ? 13.195 -0.983 27.953 1 38.88 364 GLN B O 1
ATOM 6591 N N . ALA B 1 365 ? 14.133 -0.289 29.969 1 38.97 365 ALA B N 1
ATOM 6592 C CA . ALA B 1 365 ? 13.539 -1.396 30.703 1 38.97 365 ALA B CA 1
ATOM 6593 C C . ALA B 1 365 ? 12.023 -1.23 30.828 1 38.97 365 ALA B C 1
ATOM 6595 O O . ALA B 1 365 ? 11.273 -2.203 30.703 1 38.97 365 ALA B O 1
ATOM 6596 N N . ALA B 1 366 ? 11.586 -0.035 31.094 1 38.53 366 ALA B N 1
ATOM 6597 C CA . ALA B 1 366 ? 10.148 0.191 31.219 1 38.53 366 ALA B CA 1
ATOM 6598 C C . ALA B 1 366 ? 9.453 0.049 29.859 1 38.53 366 ALA B C 1
ATOM 6600 O O . ALA B 1 366 ? 8.359 -0.506 29.781 1 38.53 366 ALA B O 1
ATOM 6601 N N . ASN B 1 367 ? 10.031 0.595 28.812 1 39.66 367 ASN B N 1
ATOM 6602 C CA . ASN B 1 367 ? 9.516 0.39 27.469 1 39.66 367 ASN B CA 1
ATOM 6603 C C . ASN B 1 367 ? 9.562 -1.081 27.062 1 39.66 367 ASN B C 1
ATOM 6605 O O . ASN B 1 367 ? 8.648 -1.58 26.406 1 39.66 367 ASN B O 1
ATOM 6609 N N . PHE B 1 368 ? 10.641 -1.646 27.594 1 38.19 368 PHE B N 1
ATOM 6610 C CA . PHE B 1 368 ? 10.75 -3.094 27.469 1 38.19 368 PHE B CA 1
ATOM 6611 C C . PHE B 1 368 ? 9.656 -3.791 28.266 1 38.19 368 PHE B C 1
ATOM 6613 O O . PHE B 1 368 ? 9.008 -4.711 27.766 1 38.19 368 PHE B O 1
ATOM 6620 N N . CYS B 1 369 ? 9.516 -3.404 29.516 1 37.19 369 CYS B N 1
ATOM 6621 C CA . CYS B 1 369 ? 8.477 -3.988 30.359 1 37.19 369 CYS B CA 1
ATOM 6622 C C . CYS B 1 369 ? 7.094 -3.715 29.766 1 37.19 369 CYS B C 1
ATOM 6624 O O . CYS B 1 369 ? 6.234 -4.594 29.766 1 37.19 369 CYS B O 1
ATOM 6626 N N . MET B 1 370 ? 6.898 -2.562 29.312 1 37.81 370 MET B N 1
ATOM 6627 C CA . MET B 1 370 ? 5.594 -2.25 28.734 1 37.81 370 MET B CA 1
ATOM 6628 C C . MET B 1 370 ? 5.391 -2.99 27.422 1 37.81 370 MET B C 1
ATOM 6630 O O . MET B 1 370 ? 4.289 -3.463 27.125 1 37.81 370 MET B O 1
ATOM 6634 N N . HIS B 1 371 ? 6.453 -3.096 26.656 1 40.28 371 HIS B N 1
ATOM 6635 C CA . HIS B 1 371 ? 6.402 -3.951 25.469 1 40.28 371 HIS B CA 1
ATOM 6636 C C . HIS B 1 371 ? 6.23 -5.418 25.859 1 40.28 371 HIS B C 1
ATOM 6638 O O . HIS B 1 371 ? 5.461 -6.145 25.234 1 40.28 371 HIS B O 1
ATOM 6644 N N . MET B 1 372 ? 6.969 -5.758 26.906 1 38.84 372 MET B N 1
ATOM 6645 C CA . MET B 1 372 ? 6.805 -7.109 27.438 1 38.84 372 MET B CA 1
ATOM 6646 C C . MET B 1 372 ? 5.422 -7.289 28.047 1 38.84 372 MET B C 1
ATOM 6648 O O . MET B 1 372 ? 4.797 -8.336 27.891 1 38.84 372 MET B O 1
ATOM 6652 N N . ALA B 1 373 ? 5.066 -6.359 28.844 1 38.25 373 ALA B N 1
ATOM 6653 C CA . ALA B 1 373 ? 3.725 -6.422 29.422 1 38.25 373 ALA B CA 1
ATOM 6654 C C . ALA B 1 373 ? 2.66 -6.379 28.328 1 38.25 373 ALA B C 1
ATOM 6656 O O . ALA B 1 373 ? 1.649 -7.082 28.406 1 38.25 373 ALA B O 1
ATOM 6657 N N . LYS B 1 374 ? 2.918 -5.621 27.344 1 39.25 374 LYS B N 1
ATOM 6658 C CA . LYS B 1 374 ? 2.006 -5.551 26.203 1 39.25 374 LYS B CA 1
ATOM 6659 C C . LYS B 1 374 ? 2.014 -6.852 25.422 1 39.25 374 LYS B C 1
ATOM 6661 O O . LYS B 1 374 ? 0.957 -7.359 25.031 1 39.25 374 LYS B O 1
ATOM 6666 N N . THR B 1 375 ? 3.205 -7.332 25.188 1 39.06 375 THR B N 1
ATOM 6667 C CA . THR B 1 375 ? 3.277 -8.641 24.547 1 39.06 375 THR B CA 1
ATOM 6668 C C . THR B 1 375 ? 2.752 -9.734 25.484 1 39.06 375 THR B C 1
ATOM 6670 O O . THR B 1 375 ? 2.074 -10.656 25.031 1 39.06 375 THR B O 1
ATOM 6673 N N . GLU B 1 376 ? 3.129 -9.602 26.734 1 39.88 376 GLU B N 1
ATOM 6674 C CA . GLU B 1 376 ? 2.549 -10.555 27.688 1 39.88 376 GLU B CA 1
ATOM 6675 C C . GLU B 1 376 ? 1.047 -10.336 27.828 1 39.88 376 GLU B C 1
ATOM 6677 O O . GLU B 1 376 ? 0.276 -11.297 27.875 1 39.88 376 GLU B O 1
ATOM 6682 N N . ALA B 1 377 ? 0.64 -9.164 27.938 1 39.78 377 ALA B N 1
ATOM 6683 C CA . ALA B 1 377 ? -0.792 -8.914 28.078 1 39.78 377 ALA B CA 1
ATOM 6684 C C . ALA B 1 377 ? -1.531 -9.234 26.781 1 39.78 377 ALA B C 1
ATOM 6686 O O . ALA B 1 377 ? -2.629 -9.797 26.812 1 39.78 377 ALA B O 1
ATOM 6687 N N . GLN B 1 378 ? -0.958 -8.906 25.641 1 40.28 378 GLN B N 1
ATOM 6688 C CA . GLN B 1 378 ? -1.499 -9.344 24.359 1 40.28 378 GLN B CA 1
ATOM 6689 C C . GLN B 1 378 ? -1.519 -10.859 24.25 1 40.28 378 GLN B C 1
ATOM 6691 O O . GLN B 1 378 ? -2.484 -11.445 23.75 1 40.28 378 GLN B O 1
ATOM 6696 N N . HIS B 1 379 ? -0.502 -11.398 24.656 1 41.03 379 HIS B N 1
ATOM 6697 C CA . HIS B 1 379 ? -0.456 -12.852 24.75 1 41.03 379 HIS B CA 1
ATOM 6698 C C . HIS B 1 379 ? -1.477 -13.375 25.766 1 41.03 379 HIS B C 1
ATOM 6700 O O . HIS B 1 379 ? -2.188 -14.344 25.484 1 41.03 379 HIS B O 1
ATOM 6706 N N . ARG B 1 380 ? -1.548 -12.812 26.906 1 40.03 380 ARG B N 1
ATOM 6707 C CA . ARG B 1 380 ? -2.533 -13.234 27.891 1 40.03 380 ARG B CA 1
ATOM 6708 C C . ARG B 1 380 ? -3.949 -12.898 27.438 1 40.03 380 ARG B C 1
ATOM 6710 O O . ARG B 1 380 ? -4.879 -13.68 27.656 1 40.03 380 ARG B O 1
ATOM 6717 N N . CYS B 1 381 ? -4.09 -11.812 26.797 1 37.81 381 CYS B N 1
ATOM 6718 C CA . CYS B 1 381 ? -5.422 -11.469 26.312 1 37.81 381 CYS B CA 1
ATOM 6719 C C . CYS B 1 381 ? -5.824 -12.359 25.141 1 37.81 381 CYS B C 1
ATOM 6721 O O . CYS B 1 381 ? -6.973 -12.797 25.047 1 37.81 381 CYS B O 1
ATOM 6723 N N . THR B 1 382 ? -4.926 -12.586 24.234 1 38.81 382 THR B N 1
ATOM 6724 C CA . THR B 1 382 ? -5.191 -13.617 23.234 1 38.81 382 THR B CA 1
ATOM 6725 C C . THR B 1 382 ? -5.449 -14.969 23.906 1 38.81 382 THR B C 1
ATOM 6727 O O . THR B 1 382 ? -6.344 -15.703 23.484 1 38.81 382 THR B O 1
ATOM 6730 N N . GLN B 1 383 ? -4.762 -15.242 24.922 1 39.06 383 GLN B N 1
ATOM 6731 C CA . GLN B 1 383 ? -5.055 -16.453 25.688 1 39.06 383 GLN B CA 1
ATOM 6732 C C . GLN B 1 383 ? -6.418 -16.359 26.359 1 39.06 383 GLN B C 1
ATOM 6734 O O . GLN B 1 383 ? -7.156 -17.344 26.406 1 39.06 383 GLN B O 1
ATOM 6739 N N . LEU B 1 384 ? -6.676 -15.273 26.906 1 36.84 384 LEU B N 1
ATOM 6740 C CA . LEU B 1 384 ? -7.945 -15.156 27.609 1 36.84 384 LEU B CA 1
ATOM 6741 C C . LEU B 1 384 ? -9.109 -15.07 26.641 1 36.84 384 LEU B C 1
ATOM 6743 O O . LEU B 1 384 ? -10.203 -15.57 26.922 1 36.84 384 LEU B O 1
ATOM 6747 N N . THR B 1 385 ? -8.945 -14.352 25.562 1 36.94 385 THR B N 1
ATOM 6748 C CA . THR B 1 385 ? -10.031 -14.375 24.594 1 36.94 385 THR B CA 1
ATOM 6749 C C . THR B 1 385 ? -10.219 -15.781 24.031 1 36.94 385 THR B C 1
ATOM 6751 O O . THR B 1 385 ? -11.352 -16.203 23.781 1 36.94 385 THR B O 1
ATOM 6754 N N . GLU B 1 386 ? -9.219 -16.406 23.719 1 37.41 386 GLU B N 1
ATOM 6755 C CA . GLU B 1 386 ? -9.398 -17.797 23.328 1 37.41 386 GLU B CA 1
ATOM 6756 C C . GLU B 1 386 ? -10.07 -18.594 24.453 1 37.41 386 GLU B C 1
ATOM 6758 O O . GLU B 1 386 ? -10.789 -19.562 24.188 1 37.41 386 GLU B O 1
ATOM 6763 N N . LEU B 1 387 ? -9.789 -18.219 25.734 1 36.81 387 LEU B N 1
ATOM 6764 C CA . LEU B 1 387 ? -10.461 -18.969 26.797 1 36.81 387 LEU B CA 1
ATOM 6765 C C . LEU B 1 387 ? -11.906 -18.5 26.953 1 36.81 387 LEU B C 1
ATOM 6767 O O . LEU B 1 387 ? -12.641 -19.016 27.797 1 36.81 387 LEU B O 1
ATOM 6771 N N . GLY B 1 388 ? -12.664 -17.859 26.062 1 36.66 388 GLY B N 1
ATOM 6772 C CA . GLY B 1 388 ? -14.086 -17.578 26.109 1 36.66 388 GLY B CA 1
ATOM 6773 C C . GLY B 1 388 ? -14.422 -16.359 26.953 1 36.66 388 GLY B C 1
ATOM 6774 O O . GLY B 1 388 ? -15.602 -16.094 27.219 1 36.66 388 GLY B O 1
ATOM 6775 N N . ILE B 1 389 ? -13.68 -16.016 27.891 1 35.06 389 ILE B N 1
ATOM 6776 C CA . ILE B 1 389 ? -14.281 -15.062 28.812 1 35.06 389 ILE B CA 1
ATOM 6777 C C . ILE B 1 389 ? -14.492 -13.719 28.125 1 35.06 389 ILE B C 1
ATOM 6779 O O . ILE B 1 389 ? -15.602 -13.172 28.141 1 35.06 389 ILE B O 1
ATOM 6783 N N . LEU B 1 390 ? -14.047 -12.461 28.562 1 35.72 390 LEU B N 1
ATOM 6784 C CA . LEU B 1 390 ? -14.508 -11.117 28.25 1 35.72 390 LEU B CA 1
ATOM 6785 C C . LEU B 1 390 ? -13.883 -10.625 26.953 1 35.72 390 LEU B C 1
ATOM 6787 O O . LEU B 1 390 ? -12.828 -9.992 26.953 1 35.72 390 LEU B O 1
ATOM 6791 N N . PRO B 1 391 ? -14.172 -11.258 25.844 1 39.09 391 PRO B N 1
ATOM 6792 C CA . PRO B 1 391 ? -13.492 -11.352 24.547 1 39.09 391 PRO B CA 1
ATOM 6793 C C . PRO B 1 391 ? -13.445 -10.023 23.812 1 39.09 391 PRO B C 1
ATOM 6795 O O . PRO B 1 391 ? -12.422 -9.672 23.219 1 39.09 391 PRO B O 1
ATOM 6798 N N . SER B 1 392 ? -14.57 -9.328 23.797 1 37.38 392 SER B N 1
ATOM 6799 C CA . SER B 1 392 ? -14.734 -8.203 22.891 1 37.38 392 SER B CA 1
ATOM 6800 C C . SER B 1 392 ? -13.891 -7.012 23.328 1 37.38 392 SER B C 1
ATOM 6802 O O . SER B 1 392 ? -13.336 -6.289 22.5 1 37.38 392 SER B O 1
ATOM 6804 N N . PHE B 1 393 ? -14.008 -6.762 24.656 1 34.19 393 PHE B N 1
ATOM 6805 C CA . PHE B 1 393 ? -13.383 -5.559 25.203 1 34.19 393 PHE B CA 1
ATOM 6806 C C . PHE B 1 393 ? -11.867 -5.629 25.062 1 34.19 393 PHE B C 1
ATOM 6808 O O . PHE B 1 393 ? -11.227 -4.652 24.656 1 34.19 393 PHE B O 1
ATOM 6815 N N . PHE B 1 394 ? -11.359 -6.742 25.375 1 37.81 394 PHE B N 1
ATOM 6816 C CA . PHE B 1 394 ? -9.906 -6.855 25.375 1 37.81 394 PHE B CA 1
ATOM 6817 C C . PHE B 1 394 ? -9.375 -6.855 23.938 1 37.81 394 PHE B C 1
ATOM 6819 O O . PHE B 1 394 ? -8.258 -6.387 23.688 1 37.81 394 PHE B O 1
ATOM 6826 N N . TYR B 1 395 ? -10.211 -7.41 23.078 1 39.28 395 TYR B N 1
ATOM 6827 C CA . TYR B 1 395 ? -9.82 -7.293 21.672 1 39.28 395 TYR B CA 1
ATOM 6828 C C . TYR B 1 395 ? -9.703 -5.832 21.266 1 39.28 395 TYR B C 1
ATOM 6830 O O . TYR B 1 395 ? -8.781 -5.465 20.531 1 39.28 395 TYR B O 1
ATOM 6838 N N . LYS B 1 396 ? -10.578 -5.094 21.922 1 39.09 396 LYS B N 1
ATOM 6839 C CA . LYS B 1 396 ? -10.562 -3.664 21.625 1 39.09 396 LYS B CA 1
ATOM 6840 C C . LYS B 1 396 ? -9.328 -2.992 22.219 1 39.09 396 LYS B C 1
ATOM 6842 O O . LYS B 1 396 ? -8.703 -2.148 21.562 1 39.09 396 LYS B O 1
ATOM 6847 N N . ILE B 1 397 ? -9.109 -3.338 23.359 1 37.5 397 ILE B N 1
ATOM 6848 C CA . ILE B 1 397 ? -7.961 -2.76 24.062 1 37.5 397 ILE B CA 1
ATOM 6849 C C . ILE B 1 397 ? -6.672 -3.199 23.375 1 37.5 397 ILE B C 1
ATOM 6851 O O . ILE B 1 397 ? -5.754 -2.396 23.188 1 37.5 397 ILE B O 1
ATOM 6855 N N . GLN B 1 398 ? -6.664 -4.402 23.047 1 39.19 398 GLN B N 1
ATOM 6856 C CA . GLN B 1 398 ? -5.492 -4.938 22.359 1 39.19 398 GLN B CA 1
ATOM 6857 C C . GLN B 1 398 ? -5.273 -4.246 21.031 1 39.19 398 GLN B C 1
ATOM 6859 O O . GLN B 1 398 ? -4.137 -3.969 20.641 1 39.19 398 GLN B O 1
ATOM 6864 N N . SER B 1 399 ? -6.367 -4.031 20.422 1 40.56 399 SER B N 1
ATOM 6865 C CA . SER B 1 399 ? -6.293 -3.334 19.141 1 40.56 399 SER B CA 1
ATOM 6866 C C . SER B 1 399 ? -5.758 -1.918 19.312 1 40.56 399 SER B C 1
ATOM 6868 O O . SER B 1 399 ? -4.965 -1.443 18.484 1 40.56 399 SER B O 1
ATOM 6870 N N . VAL B 1 400 ? -6.098 -1.309 20.406 1 39.56 400 VAL B N 1
ATOM 6871 C CA . VAL B 1 400 ? -5.645 0.043 20.719 1 39.56 400 VAL B CA 1
ATOM 6872 C C . VAL B 1 400 ? -4.148 0.026 21.047 1 39.56 400 VAL B C 1
ATOM 6874 O O . VAL B 1 400 ? -3.408 0.913 20.609 1 39.56 400 VAL B O 1
ATOM 6877 N N . MET B 1 401 ? -3.809 -0.897 21.766 1 37.84 401 MET B N 1
ATOM 6878 C CA . MET B 1 401 ? -2.441 -0.937 22.281 1 37.84 401 MET B CA 1
ATOM 6879 C C . MET B 1 401 ? -1.458 -1.323 21.188 1 37.84 401 MET B C 1
ATOM 6881 O O . MET B 1 401 ? -0.287 -0.941 21.234 1 37.84 401 MET B O 1
ATOM 6885 N N . SER B 1 402 ? -1.935 -2.174 20.281 1 39.88 402 SER B N 1
ATOM 6886 C CA . SER B 1 402 ? -1.059 -2.686 19.234 1 39.88 402 SER B CA 1
ATOM 6887 C C . SER B 1 402 ? -0.867 -1.657 18.125 1 39.88 402 SER B C 1
ATOM 6889 O O . SER B 1 402 ? -0.04 -1.849 17.219 1 39.88 402 SER B O 1
ATOM 6891 N N . GLN B 1 403 ? -1.577 -0.707 18.328 1 42.97 403 GLN B N 1
ATOM 6892 C CA . GLN B 1 403 ? -1.514 0.29 17.266 1 42.97 403 GLN B CA 1
ATOM 6893 C C . GLN B 1 403 ? -0.207 1.077 17.312 1 42.97 403 GLN B C 1
ATOM 6895 O O . GLN B 1 403 ? 0.3 1.365 18.406 1 42.97 403 GLN B O 1
ATOM 6900 N N . LYS B 1 404 ? 0.602 0.99 16.328 1 51.44 404 LYS B N 1
ATOM 6901 C CA . LYS B 1 404 ? 1.752 1.872 16.156 1 51.44 404 LYS B CA 1
ATOM 6902 C C . LYS B 1 404 ? 1.331 3.338 16.203 1 51.44 404 LYS B C 1
ATOM 6904 O O . LYS B 1 404 ? 0.485 3.77 15.414 1 51.44 404 LYS B O 1
ATOM 6909 N N . TYR B 1 405 ? 1.568 3.969 17.391 1 53.12 405 TYR B N 1
ATOM 6910 C CA . TYR B 1 405 ? 1.176 5.359 17.578 1 53.12 405 TYR B CA 1
ATOM 6911 C C . TYR B 1 405 ? 2.264 6.309 17.094 1 53.12 405 TYR B C 1
ATOM 6913 O O . TYR B 1 405 ? 2.166 7.523 17.266 1 53.12 405 TYR B O 1
ATOM 6921 N N . SER B 1 406 ? 3.254 5.766 16.516 1 67.19 406 SER B N 1
ATOM 6922 C CA . SER B 1 406 ? 4.367 6.582 16.031 1 67.19 406 SER B CA 1
ATOM 6923 C C . SER B 1 406 ? 4.633 6.344 14.555 1 67.19 406 SER B C 1
ATOM 6925 O O . SER B 1 406 ? 4.293 5.289 14.016 1 67.19 406 SER B O 1
ATOM 6927 N N . GLY B 1 407 ? 4.898 7.422 14.008 1 70.38 407 GLY B N 1
ATOM 6928 C CA . GLY B 1 407 ? 5.316 7.367 12.617 1 70.38 407 GLY B CA 1
ATOM 6929 C C . GLY B 1 407 ? 6.812 7.527 12.43 1 70.38 407 GLY B C 1
ATOM 6930 O O . GLY B 1 407 ? 7.586 7.285 13.359 1 70.38 407 GLY B O 1
ATOM 6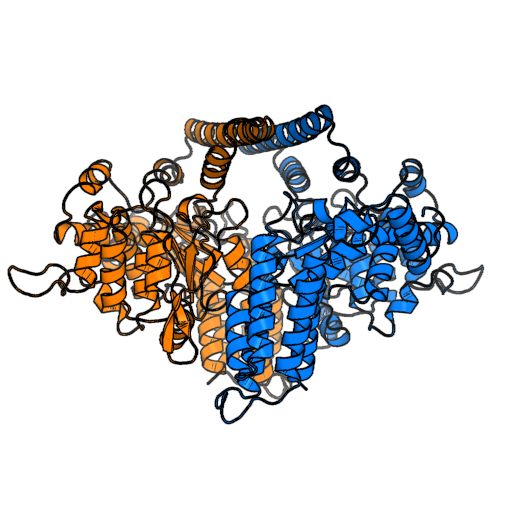931 N N . ASP B 1 408 ? 7.203 7.746 11.242 1 79.88 408 ASP B N 1
ATOM 6932 C CA . ASP B 1 408 ? 8.602 8.031 10.945 1 79.88 408 ASP B CA 1
ATOM 6933 C C . ASP B 1 408 ? 9.062 9.305 11.656 1 79.88 408 ASP B C 1
ATOM 6935 O O . ASP B 1 408 ? 10.188 9.367 12.156 1 79.88 408 ASP B O 1
ATOM 6939 N N . ILE B 1 409 ? 8.211 10.258 11.617 1 86.69 409 ILE B N 1
ATOM 6940 C CA . ILE B 1 409 ? 8.375 11.484 12.391 1 86.69 409 ILE B CA 1
ATOM 6941 C C . ILE B 1 409 ? 7.137 11.703 13.266 1 86.69 409 ILE B C 1
ATOM 6943 O O . ILE B 1 409 ? 6.008 11.648 12.773 1 86.69 409 ILE B O 1
ATOM 6947 N N . THR B 1 410 ? 7.41 11.828 14.562 1 85.94 410 THR B N 1
ATOM 6948 C CA . THR B 1 410 ? 6.301 12.055 15.477 1 85.94 410 THR B CA 1
ATOM 6949 C C . THR B 1 410 ? 6.43 13.422 16.156 1 85.94 410 THR B C 1
ATOM 6951 O O . THR B 1 410 ? 7.465 13.734 16.75 1 85.94 410 THR B O 1
ATOM 6954 N N . ILE B 1 411 ? 5.449 14.219 15.977 1 88.12 411 ILE B N 1
ATOM 6955 C CA . ILE B 1 411 ? 5.383 15.539 16.594 1 88.12 411 ILE B CA 1
ATOM 6956 C C . ILE B 1 411 ? 4.48 15.484 17.828 1 88.12 411 ILE B C 1
ATOM 6958 O O . ILE B 1 411 ? 3.311 15.117 17.734 1 88.12 411 ILE B O 1
ATOM 6962 N N . VAL B 1 412 ? 5.059 15.812 18.938 1 82.81 412 VAL B N 1
ATOM 6963 C CA . VAL B 1 412 ? 4.316 15.789 20.203 1 82.81 412 VAL B CA 1
ATOM 6964 C C . VAL B 1 412 ? 4.332 17.172 20.828 1 82.81 412 VAL B C 1
ATOM 6966 O O . VAL B 1 412 ? 5.336 17.578 21.422 1 82.81 412 VAL B O 1
ATOM 6969 N N . PRO B 1 413 ? 3.238 17.875 20.703 1 80.44 413 PRO B N 1
ATOM 6970 C CA . PRO B 1 413 ? 3.182 19.172 21.391 1 80.44 413 PRO B CA 1
ATOM 6971 C C . PRO B 1 413 ? 3.289 19.047 22.906 1 80.44 413 PRO B C 1
ATOM 6973 O O . PRO B 1 413 ? 2.838 18.047 23.484 1 80.44 413 PRO B O 1
ATOM 6976 N N . ASP B 1 414 ? 4.008 19.922 23.484 1 73.94 414 ASP B N 1
ATOM 6977 C CA . ASP B 1 414 ? 4.219 19.906 24.922 1 73.94 414 ASP B CA 1
ATOM 6978 C C . ASP B 1 414 ? 2.926 20.234 25.672 1 73.94 414 ASP B C 1
ATOM 6980 O O . ASP B 1 414 ? 2.5 21.391 25.703 1 73.94 414 ASP B O 1
ATOM 6984 N N . ILE B 1 415 ? 2.254 19.172 26.078 1 66.06 415 ILE B N 1
ATOM 6985 C CA . ILE B 1 415 ? 0.991 19.359 26.781 1 66.06 415 ILE B CA 1
ATOM 6986 C C . ILE B 1 415 ? 1.212 19.219 28.281 1 66.06 415 ILE B C 1
ATOM 6988 O O . ILE B 1 415 ? 1.703 18.188 28.75 1 66.06 415 ILE B O 1
ATOM 6992 N N . GLY B 1 416 ? 1.336 20.312 29.016 1 57.69 416 GLY B N 1
ATOM 6993 C CA . GLY B 1 416 ? 1.511 20.266 30.453 1 57.69 416 GLY B CA 1
ATOM 6994 C C . GLY B 1 416 ? 0.361 19.594 31.172 1 57.69 416 GLY B C 1
ATOM 6995 O O . GLY B 1 416 ? -0.749 19.516 30.641 1 57.69 416 GLY B O 1
ATOM 6996 N N . TYR B 1 417 ? 0.697 18.859 32.25 1 50.47 417 TYR B N 1
ATOM 6997 C CA . TYR B 1 417 ? -0.292 18.203 33.094 1 50.47 417 TYR B CA 1
ATOM 6998 C C . TYR B 1 417 ? -1.462 19.141 33.375 1 50.47 417 TYR B C 1
ATOM 7000 O O . TYR B 1 417 ? -2.605 18.688 33.5 1 50.47 417 TYR B O 1
ATOM 7008 N N . SER B 1 418 ? -1.201 20.312 33.562 1 49.84 418 SER B N 1
ATOM 7009 C CA . SER B 1 418 ? -2.244 21.281 33.875 1 49.84 418 SER B CA 1
ATOM 7010 C C . SER B 1 418 ? -3.232 21.438 32.719 1 49.84 418 SER B C 1
ATOM 7012 O O . SER B 1 418 ? -4.406 21.75 32.938 1 49.84 418 SER B O 1
ATOM 7014 N N . ASP B 1 419 ? -2.771 21.188 31.609 1 53.16 419 ASP B N 1
ATOM 7015 C CA . ASP B 1 419 ? -3.604 21.359 30.422 1 53.16 419 ASP B CA 1
ATOM 7016 C C . ASP B 1 419 ? -4.621 20.219 30.312 1 53.16 419 ASP B C 1
ATOM 7018 O O . ASP B 1 419 ? -5.707 20.406 29.75 1 53.16 419 ASP B O 1
ATOM 7022 N N . PHE B 1 420 ? -4.207 19.109 30.828 1 48.69 420 PHE B N 1
ATOM 7023 C CA . PHE B 1 420 ? -5.141 17.984 30.875 1 48.69 420 PHE B CA 1
ATOM 7024 C C . PHE B 1 420 ? -6.387 18.344 31.672 1 48.69 420 PHE B C 1
ATOM 7026 O O . PHE B 1 420 ? -7.496 17.969 31.312 1 48.69 420 PHE B O 1
ATOM 7033 N N . LEU B 1 421 ? -6.066 19.078 32.75 1 43.38 421 LEU B N 1
ATOM 7034 C CA . LEU B 1 421 ? -7.156 19.484 33.625 1 43.38 421 LEU B CA 1
ATOM 7035 C C . LEU B 1 421 ? -8.008 20.562 32.969 1 43.38 421 LEU B C 1
ATOM 7037 O O . LEU B 1 421 ? -9.203 20.672 33.25 1 43.38 421 LEU B O 1
ATOM 7041 N N . LYS B 1 422 ? -7.426 21.312 32.188 1 47.59 422 LYS B N 1
ATOM 7042 C CA . LYS B 1 422 ? -8.148 22.406 31.531 1 47.59 422 LYS B CA 1
ATOM 7043 C C . LYS B 1 422 ? -9 21.875 30.375 1 47.59 422 LYS B C 1
ATOM 7045 O O . LYS B 1 422 ? -9.891 22.578 29.891 1 47.59 422 LYS B O 1
ATOM 7050 N N . VAL B 1 423 ? -8.57 20.703 29.906 1 48.22 423 VAL B N 1
ATOM 7051 C CA . VAL B 1 423 ? -9.344 20.047 28.859 1 48.22 423 VAL B CA 1
ATOM 7052 C C . VAL B 1 423 ? -10.82 20.047 29.234 1 48.22 423 VAL B C 1
ATOM 7054 O O . VAL B 1 423 ? -11.688 20.109 28.359 1 48.22 423 VAL B O 1
ATOM 7057 N N . LEU B 1 424 ? -10.922 20.234 30.609 1 41.53 424 LEU B N 1
ATOM 7058 C CA . LEU B 1 424 ? -12.273 20.188 31.141 1 41.53 424 LEU B CA 1
ATOM 7059 C C . LEU B 1 424 ? -12.867 21.594 31.234 1 41.53 424 LEU B C 1
ATOM 7061 O O . LEU B 1 424 ? -14.062 21.75 31.516 1 41.53 424 LEU B O 1
ATOM 7065 N N . SER B 1 425 ? -12 22.578 31.125 1 43.19 425 SER B N 1
ATOM 7066 C CA . SER B 1 425 ? -12.555 23.906 31.328 1 43.19 425 SER B CA 1
ATOM 7067 C C . SER B 1 425 ? -12.758 24.625 30 1 43.19 425 SER B C 1
ATOM 7069 O O . SER B 1 425 ? -12.219 24.203 28.969 1 43.19 425 SER B O 1
ATOM 7071 N N . ASN B 1 426 ? -13.617 25.734 29.953 1 45.56 426 ASN B N 1
ATOM 7072 C CA . ASN B 1 426 ? -14.047 26.516 28.797 1 45.56 426 ASN B CA 1
ATOM 7073 C C . ASN B 1 426 ? -12.867 27.172 28.094 1 45.56 426 ASN B C 1
ATOM 7075 O O . ASN B 1 426 ? -12.141 27.969 28.688 1 45.56 426 ASN B O 1
ATOM 7079 N N . PRO B 1 427 ? -12.367 26.625 27 1 52.5 427 PRO B N 1
ATOM 7080 C CA . PRO B 1 427 ? -11.164 27.188 26.375 1 52.5 427 PRO B CA 1
ATOM 7081 C C . PRO B 1 427 ? -11.375 28.609 25.875 1 52.5 427 PRO B C 1
ATOM 7083 O O . PRO B 1 427 ? -12.438 28.938 25.344 1 52.5 427 PRO B O 1
ATOM 7086 N N . THR B 1 428 ? -10.719 29.719 26.312 1 61.44 428 THR B N 1
ATOM 7087 C CA . THR B 1 428 ? -10.625 31.125 25.922 1 61.44 428 THR B CA 1
ATOM 7088 C C . THR B 1 428 ? -9.781 31.281 24.656 1 61.44 428 THR B C 1
ATOM 7090 O O . THR B 1 428 ? -9.031 30.375 24.297 1 61.44 428 THR B O 1
ATOM 7093 N N . PRO B 1 429 ? -10.125 32.219 23.812 1 67.31 429 PRO B N 1
ATOM 7094 C CA . PRO B 1 429 ? -9.258 32.531 22.672 1 67.31 429 PRO B CA 1
ATOM 7095 C C . PRO B 1 429 ? -7.777 32.469 23.016 1 67.31 429 PRO B C 1
ATOM 7097 O O . PRO B 1 429 ? -6.961 32.062 22.188 1 67.31 429 PRO B O 1
ATOM 7100 N N . GLU B 1 430 ? -7.543 32.844 24.156 1 72.94 430 GLU B N 1
ATOM 7101 C CA . GLU B 1 430 ? -6.152 32.781 24.594 1 72.94 430 GLU B CA 1
ATOM 7102 C C . GLU B 1 430 ? -5.641 31.359 24.625 1 72.94 430 GLU B C 1
ATOM 7104 O O . GLU B 1 430 ? -4.492 31.094 24.266 1 72.94 430 GLU B O 1
ATOM 7109 N N . TYR B 1 431 ? -6.535 30.5 24.906 1 74.12 431 TYR B N 1
ATOM 7110 C CA . TYR B 1 431 ? -6.145 29.094 24.969 1 74.12 431 TYR B CA 1
ATOM 7111 C C . TYR B 1 431 ? -5.879 28.547 23.562 1 74.12 431 TYR B C 1
ATOM 7113 O O . TYR B 1 431 ? -4.941 27.766 23.359 1 74.12 431 TYR B O 1
ATOM 7121 N N . ALA B 1 432 ? -6.715 28.938 22.703 1 75.56 432 ALA B N 1
ATOM 7122 C CA . ALA B 1 432 ? -6.531 28.516 21.312 1 75.56 432 ALA B CA 1
ATOM 7123 C C . ALA B 1 432 ? -5.184 28.969 20.766 1 75.56 432 ALA B C 1
ATOM 7125 O O . ALA B 1 432 ? -4.5 28.219 20.078 1 75.56 432 ALA B O 1
ATOM 7126 N N . MET B 1 433 ? -4.863 30.219 21.094 1 80.81 433 MET B N 1
ATOM 7127 C CA . MET B 1 433 ? -3.58 30.75 20.656 1 80.81 433 MET B CA 1
ATOM 7128 C C . MET B 1 433 ? -2.42 30.016 21.297 1 80.81 433 MET B C 1
ATOM 7130 O O . MET B 1 433 ? -1.388 29.781 20.672 1 80.81 433 MET B O 1
ATOM 7134 N N . GLU B 1 434 ? -2.646 29.672 22.438 1 81.56 434 GLU B N 1
ATOM 7135 C CA . GLU B 1 434 ? -1.613 28.906 23.141 1 81.56 434 GLU B CA 1
ATOM 7136 C C . GLU B 1 434 ? -1.406 27.547 22.5 1 81.56 434 GLU B C 1
ATOM 7138 O O . GLU B 1 434 ? -0.272 27.078 22.359 1 81.56 434 GLU B O 1
ATOM 7143 N N . CYS B 1 435 ? -2.514 26.906 22.125 1 82.5 435 CYS B N 1
ATOM 7144 C CA . CYS B 1 435 ? -2.432 25.609 21.484 1 82.5 435 CYS B CA 1
ATOM 7145 C C . CYS B 1 435 ? -1.729 25.719 20.125 1 82.5 435 CYS B C 1
ATOM 7147 O O . CYS B 1 435 ? -0.936 24.859 19.766 1 82.5 435 CYS B O 1
ATOM 7149 N N . LEU B 1 436 ? -2.043 26.797 19.469 1 85.25 436 LEU B N 1
ATOM 7150 C CA . LEU B 1 436 ? -1.401 27.062 18.188 1 85.25 436 LEU B CA 1
ATOM 7151 C C . LEU B 1 436 ? 0.111 27.172 18.359 1 85.25 436 LEU B C 1
ATOM 7153 O O . LEU B 1 436 ? 0.87 26.531 17.625 1 85.25 436 LEU B O 1
ATOM 7157 N N . TYR B 1 437 ? 0.508 27.922 19.328 1 87 437 TYR B N 1
ATOM 7158 C CA . TYR B 1 437 ? 1.934 28.125 19.562 1 87 437 TYR B CA 1
ATOM 7159 C C . TYR B 1 437 ? 2.615 26.844 20 1 87 437 TYR B C 1
ATOM 7161 O O . TYR B 1 437 ? 3.75 26.562 19.609 1 87 437 TYR B O 1
ATOM 7169 N N . ARG B 1 438 ? 1.925 26.109 20.75 1 86.62 438 ARG B N 1
ATOM 7170 C CA . ARG B 1 438 ? 2.482 24.828 21.203 1 86.62 438 ARG B CA 1
ATOM 7171 C C . ARG B 1 438 ? 2.721 23.891 20.031 1 86.62 438 ARG B C 1
ATOM 7173 O O . ARG B 1 438 ? 3.756 23.234 19.953 1 86.62 438 ARG B O 1
ATOM 7180 N N . GLY B 1 439 ? 1.738 23.844 19.156 1 90.31 439 GLY B N 1
ATOM 7181 C CA . GLY B 1 439 ? 1.89 23.031 17.969 1 90.31 439 GLY B CA 1
ATOM 7182 C C . GLY B 1 439 ? 3.037 23.469 17.078 1 90.31 439 GLY B C 1
ATOM 7183 O O . GLY B 1 439 ? 3.793 22.641 16.578 1 90.31 439 GLY B O 1
ATOM 7184 N N . GLU B 1 440 ? 3.188 24.766 16.953 1 92.31 440 GLU B N 1
ATOM 7185 C CA . GLU B 1 440 ? 4.266 25.312 16.141 1 92.31 440 GLU B CA 1
ATOM 7186 C C . GLU B 1 440 ? 5.633 25 16.75 1 92.31 440 GLU B C 1
ATOM 7188 O O . GLU B 1 440 ? 6.535 24.531 16.062 1 92.31 440 GLU B O 1
ATOM 7193 N N . ARG B 1 441 ? 5.699 25.266 17.984 1 91.06 441 ARG B N 1
ATOM 7194 C CA . ARG B 1 441 ? 6.973 25.078 18.672 1 91.06 441 ARG B CA 1
ATOM 7195 C C . ARG B 1 441 ? 7.391 23.609 18.672 1 91.06 441 ARG B C 1
ATOM 7197 O O . ARG B 1 441 ? 8.586 23.312 18.609 1 91.06 441 ARG B O 1
ATOM 7204 N N . ALA B 1 442 ? 6.434 22.766 18.719 1 90.56 442 ALA B N 1
ATOM 7205 C CA . ALA B 1 442 ? 6.73 21.328 18.688 1 90.56 442 ALA B CA 1
ATOM 7206 C C . ALA B 1 442 ? 7.207 20.906 17.297 1 90.56 442 ALA B C 1
ATOM 7208 O O . ALA B 1 442 ? 7.902 19.891 17.156 1 90.56 442 ALA B O 1
ATOM 7209 N N . THR B 1 443 ? 6.895 21.672 16.297 1 94.25 443 THR B N 1
ATOM 7210 C CA . THR B 1 443 ? 7.172 21.297 14.914 1 94.25 443 THR B CA 1
ATOM 7211 C C . THR B 1 443 ? 8.5 21.891 14.453 1 94.25 443 THR B C 1
ATOM 7213 O O . THR B 1 443 ? 9.195 21.312 13.617 1 94.25 443 THR B O 1
ATOM 7216 N N . TRP B 1 444 ? 8.93 23.031 15.023 1 94.5 444 TRP B N 1
ATOM 7217 C CA . TRP B 1 444 ? 10.078 23.797 14.539 1 94.5 444 TRP B CA 1
ATOM 7218 C C . TRP B 1 444 ? 11.336 22.938 14.547 1 94.5 444 TRP B C 1
ATOM 7220 O O . TRP B 1 444 ? 12.047 22.859 13.547 1 94.5 444 TRP B O 1
ATOM 7230 N N . PRO B 1 445 ? 11.57 22.188 15.602 1 92.38 445 PRO B N 1
ATOM 7231 C CA . PRO B 1 445 ? 12.797 21.375 15.625 1 92.38 445 PRO B CA 1
ATOM 7232 C C . PRO B 1 445 ? 12.773 20.234 14.617 1 92.38 445 PRO B C 1
ATOM 7234 O O . PRO B 1 445 ? 13.82 19.656 14.312 1 92.38 445 PRO B O 1
ATOM 7237 N N . LYS B 1 446 ? 11.609 19.906 14.102 1 93.88 446 LYS B N 1
ATOM 7238 C CA . LYS B 1 446 ? 11.469 18.75 13.211 1 93.88 446 LYS B CA 1
ATOM 7239 C C . LYS B 1 446 ? 11.422 19.188 11.75 1 93.88 446 LYS B C 1
ATOM 7241 O O . LYS B 1 446 ? 11.375 18.344 10.852 1 93.88 446 LYS B O 1
ATOM 7246 N N . LEU B 1 447 ? 11.469 20.422 11.516 1 95.44 447 LEU B N 1
ATOM 7247 C CA . LEU B 1 447 ? 11.297 20.922 10.156 1 95.44 447 LEU B CA 1
ATOM 7248 C C . LEU B 1 447 ? 12.453 20.469 9.266 1 95.44 447 LEU B C 1
ATOM 7250 O O . LEU B 1 447 ? 12.258 20.188 8.086 1 95.44 447 LEU B O 1
ATOM 7254 N N . SER B 1 448 ? 13.672 20.391 9.875 1 94.31 448 SER B N 1
ATOM 7255 C CA . SER B 1 448 ? 14.82 19.984 9.07 1 94.31 448 SER B CA 1
ATOM 7256 C C . SER B 1 448 ? 14.656 18.562 8.562 1 94.31 448 SER B C 1
ATOM 7258 O O . SER B 1 448 ? 14.883 18.281 7.383 1 94.31 448 SER B O 1
ATOM 7260 N N . VAL B 1 449 ? 14.258 17.688 9.43 1 94.31 449 VAL B N 1
ATOM 7261 C CA . VAL B 1 449 ? 14.102 16.281 9.039 1 94.31 449 VAL B CA 1
ATOM 7262 C C . VAL B 1 449 ? 12.914 16.141 8.094 1 94.31 449 VAL B C 1
ATOM 7264 O O . VAL B 1 449 ? 12.953 15.367 7.141 1 94.31 449 VAL B O 1
ATOM 7267 N N . ILE B 1 450 ? 11.852 16.891 8.328 1 95.69 450 ILE B N 1
ATOM 7268 C CA . ILE B 1 450 ? 10.672 16.828 7.473 1 95.69 450 ILE B CA 1
ATOM 7269 C C . ILE B 1 450 ? 11.031 17.328 6.07 1 95.69 450 ILE B C 1
ATOM 7271 O O . ILE B 1 450 ? 10.664 16.703 5.074 1 95.69 450 ILE B O 1
ATOM 7275 N N . LYS B 1 451 ? 11.75 18.359 6.043 1 95.69 451 LYS B N 1
ATOM 7276 C CA . LYS B 1 451 ? 12.156 18.922 4.758 1 95.69 451 LYS B CA 1
ATOM 7277 C C . LYS B 1 451 ? 13.008 17.938 3.971 1 95.69 451 LYS B C 1
ATOM 7279 O O . LYS B 1 451 ? 12.781 17.719 2.779 1 95.69 451 LYS B O 1
ATOM 7284 N N . ASN B 1 452 ? 13.969 17.359 4.633 1 94.38 452 ASN B N 1
ATOM 7285 C CA . ASN B 1 452 ? 14.859 16.422 3.957 1 94.38 452 ASN B CA 1
ATOM 7286 C C . ASN B 1 452 ? 14.109 15.203 3.439 1 94.38 452 ASN B C 1
ATOM 7288 O O . ASN B 1 452 ? 14.453 14.656 2.393 1 94.38 452 ASN B O 1
ATOM 7292 N N . HIS B 1 453 ? 13.102 14.836 4.113 1 92.75 453 HIS B N 1
ATOM 7293 C CA . HIS B 1 453 ? 12.328 13.672 3.688 1 92.75 453 HIS B CA 1
ATOM 7294 C C . HIS B 1 453 ? 11.375 14.039 2.557 1 92.75 453 HIS B C 1
ATOM 7296 O O . HIS B 1 453 ? 11.062 13.203 1.705 1 92.75 453 HIS B O 1
ATOM 7302 N N . LEU B 1 454 ? 10.953 15.289 2.498 1 95.81 454 LEU B N 1
ATOM 7303 C CA . LEU B 1 454 ? 9.844 15.633 1.614 1 95.81 454 LEU B CA 1
ATOM 7304 C C . LEU B 1 454 ? 10.344 16.328 0.353 1 95.81 454 LEU B C 1
ATOM 7306 O O . LEU B 1 454 ? 9.648 16.359 -0.663 1 95.81 454 LEU B O 1
ATOM 7310 N N . GLN B 1 455 ? 11.508 16.875 0.378 1 95.81 455 GLN B N 1
ATOM 7311 C CA . GLN B 1 455 ? 11.969 17.766 -0.689 1 95.81 455 GLN B CA 1
ATOM 7312 C C . GLN B 1 455 ? 11.953 17.047 -2.037 1 95.81 455 GLN B C 1
ATOM 7314 O O . GLN B 1 455 ? 11.453 17.594 -3.027 1 95.81 455 GLN B O 1
ATOM 7319 N N . ILE B 1 456 ? 12.461 15.844 -2.09 1 95.81 456 ILE B N 1
ATOM 7320 C CA . ILE B 1 456 ? 12.523 15.094 -3.342 1 95.81 456 ILE B CA 1
ATOM 7321 C C . ILE B 1 456 ? 11.109 14.727 -3.789 1 95.81 456 ILE B C 1
ATOM 7323 O O . ILE B 1 456 ? 10.75 14.922 -4.953 1 95.81 456 ILE B O 1
ATOM 7327 N N . GLU B 1 457 ? 10.336 14.211 -2.877 1 95.88 457 GLU B N 1
ATOM 7328 C CA . GLU B 1 457 ? 8.961 13.828 -3.174 1 95.88 457 GLU B CA 1
ATOM 7329 C C . GLU B 1 457 ? 8.164 15.008 -3.719 1 95.88 457 GLU B C 1
ATOM 7331 O O . GLU B 1 457 ? 7.461 14.883 -4.723 1 95.88 457 GLU B O 1
ATOM 7336 N N . LEU B 1 458 ? 8.258 16.141 -3.074 1 94.94 458 LEU B N 1
ATOM 7337 C CA . LEU B 1 458 ? 7.52 17.328 -3.48 1 94.94 458 LEU B CA 1
ATOM 7338 C C . LEU B 1 458 ? 7.98 17.812 -4.852 1 94.94 458 LEU B C 1
ATOM 7340 O O . LEU B 1 458 ? 7.172 18.281 -5.656 1 94.94 458 LEU B O 1
ATOM 7344 N N . SER B 1 459 ? 9.281 17.688 -5.078 1 95.94 459 SER B N 1
ATOM 7345 C CA . SER B 1 459 ? 9.812 18.062 -6.387 1 95.94 459 SER B CA 1
ATOM 7346 C C . SER B 1 459 ? 9.227 17.188 -7.492 1 95.94 459 SER B C 1
ATOM 7348 O O . SER B 1 459 ? 8.844 17.688 -8.547 1 95.94 459 SER B O 1
ATOM 7350 N N . ILE B 1 460 ? 9.164 15.922 -7.254 1 96.25 460 ILE B N 1
ATOM 7351 C CA . ILE B 1 460 ? 8.602 14.992 -8.227 1 96.25 460 ILE B CA 1
ATOM 7352 C C . ILE B 1 460 ? 7.141 15.328 -8.492 1 96.25 460 ILE B C 1
ATOM 7354 O O . ILE B 1 460 ? 6.703 15.375 -9.648 1 96.25 460 ILE B O 1
ATOM 7358 N N . ASP B 1 461 ? 6.383 15.617 -7.484 1 93.31 461 ASP B N 1
ATOM 7359 C CA . ASP B 1 461 ? 4.969 15.953 -7.605 1 93.31 461 ASP B CA 1
ATOM 7360 C C . ASP B 1 461 ? 4.77 17.234 -8.414 1 93.31 461 ASP B C 1
ATOM 7362 O O . ASP B 1 461 ? 3.881 17.297 -9.266 1 93.31 461 ASP B O 1
ATOM 7366 N N . GLN B 1 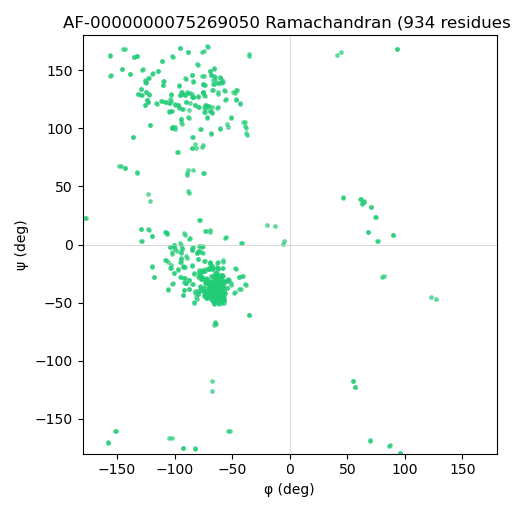462 ? 5.559 18.172 -8.102 1 93 462 GLN B N 1
ATOM 7367 C CA . GLN B 1 462 ? 5.465 19.438 -8.828 1 93 462 GLN B CA 1
ATOM 7368 C C . GLN B 1 462 ? 5.777 19.25 -10.305 1 93 462 GLN B C 1
ATOM 7370 O O . GLN B 1 462 ? 5.121 19.844 -11.164 1 93 462 GLN B O 1
ATOM 7375 N N . ILE B 1 463 ? 6.766 18.469 -10.57 1 95.25 463 ILE B N 1
ATOM 7376 C CA . ILE B 1 463 ? 7.18 18.203 -11.945 1 95.25 463 ILE B CA 1
ATOM 7377 C C . ILE B 1 463 ? 6.062 17.484 -12.695 1 95.25 463 ILE B C 1
ATOM 7379 O O . ILE B 1 463 ? 5.754 17.828 -13.844 1 95.25 463 ILE B O 1
ATOM 7383 N N . LEU B 1 464 ? 5.453 16.516 -12.047 1 92.94 464 LEU B N 1
ATOM 7384 C CA . LEU B 1 464 ? 4.359 15.789 -12.68 1 92.94 464 LEU B CA 1
ATOM 7385 C C . LEU B 1 464 ? 3.182 16.719 -12.969 1 92.94 464 LEU B C 1
ATOM 7387 O O . LEU B 1 464 ? 2.496 16.547 -13.977 1 92.94 464 LEU B O 1
ATOM 7391 N N . TYR B 1 465 ? 2.99 17.656 -12.086 1 87.81 465 TYR B N 1
ATOM 7392 C CA . TYR B 1 465 ? 1.95 18.656 -12.312 1 87.81 465 TYR B CA 1
ATOM 7393 C C . TYR B 1 465 ? 2.285 19.516 -13.523 1 87.81 465 TYR B C 1
ATOM 7395 O O . TYR B 1 465 ? 1.417 19.812 -14.352 1 87.81 465 TYR B O 1
ATOM 7403 N N . ARG B 1 466 ? 3.533 19.844 -13.68 1 90.06 466 ARG B N 1
ATOM 7404 C CA . ARG B 1 466 ? 3.986 20.688 -14.781 1 90.06 466 ARG B CA 1
ATOM 7405 C C . ARG B 1 466 ? 3.908 19.938 -16.109 1 90.06 466 ARG B C 1
ATOM 7407 O O . ARG B 1 466 ? 3.613 20.531 -17.141 1 90.06 466 ARG B O 1
ATOM 7414 N N . LEU B 1 467 ? 4.152 18.641 -16.047 1 89.69 467 LEU B N 1
ATOM 7415 C CA . LEU B 1 467 ? 4.176 17.844 -17.266 1 89.69 467 LEU B CA 1
ATOM 7416 C C . LEU B 1 467 ? 2.762 17.547 -17.75 1 89.69 467 LEU B C 1
ATOM 7418 O O . LEU B 1 467 ? 2.559 17.234 -18.922 1 89.69 467 LEU B O 1
ATOM 7422 N N . ARG B 1 468 ? 1.734 17.516 -16.875 1 79.06 468 ARG B N 1
ATOM 7423 C CA . ARG B 1 468 ? 0.347 17.281 -17.266 1 79.06 468 ARG B CA 1
ATOM 7424 C C . ARG B 1 468 ? -0.241 18.5 -17.953 1 79.06 468 ARG B C 1
ATOM 7426 O O . ARG B 1 468 ? -1.215 18.391 -18.703 1 79.06 468 ARG B O 1
ATOM 7433 N N . LEU B 1 469 ? 0.295 19.688 -17.766 1 62.25 469 LEU B N 1
ATOM 7434 C CA . LEU B 1 469 ? -0.166 20.922 -18.391 1 62.25 469 LEU B CA 1
ATOM 7435 C C . LEU B 1 469 ? 0.348 21.016 -19.828 1 62.25 469 LEU B C 1
ATOM 7437 O O . LEU B 1 469 ? -0.367 21.484 -20.719 1 62.25 469 LEU B O 1
#

Solvent-accessible surface area (backbone atoms only — not comparable to full-atom values): 48321 Å² total; per-residue (Å²): 105,89,79,46,88,46,63,69,56,26,50,52,49,34,48,51,49,27,55,74,70,52,41,56,57,58,24,67,43,66,79,52,94,74,36,43,46,67,60,49,50,51,51,39,49,49,53,50,49,48,59,70,63,59,69,36,55,58,57,53,51,51,49,47,53,66,62,64,48,69,54,56,46,38,68,68,36,67,70,56,42,61,76,32,62,64,47,49,46,46,66,56,53,52,39,52,52,49,51,46,50,51,53,47,46,60,70,73,44,80,57,39,66,85,70,23,69,79,53,45,70,66,48,50,50,50,48,52,52,35,49,46,58,52,47,32,35,54,31,36,37,28,32,38,30,54,42,44,28,52,26,52,53,12,38,50,49,47,28,47,77,68,72,62,58,55,51,33,32,32,12,10,27,37,14,19,51,54,36,51,58,55,28,64,34,37,84,86,51,45,64,66,74,69,43,70,88,46,67,29,74,48,59,96,84,54,80,62,28,38,63,21,46,45,51,45,31,39,19,37,74,47,60,65,42,54,65,59,50,32,53,28,36,32,66,62,63,41,94,36,23,31,37,54,26,26,73,68,46,64,25,43,47,34,35,29,31,14,41,55,45,93,79,46,68,66,44,67,39,18,48,60,49,29,30,46,32,24,46,34,33,48,37,38,19,10,44,25,46,56,94,76,52,55,50,45,68,42,32,18,47,48,97,85,64,45,83,38,72,56,64,86,59,89,64,27,27,18,28,9,47,42,59,43,50,55,58,56,68,59,42,8,23,69,64,28,33,76,40,36,39,23,42,45,42,30,70,87,55,40,76,75,60,68,56,71,76,65,84,54,67,62,55,56,44,46,53,40,43,47,48,44,45,44,50,46,44,45,48,47,42,54,50,39,35,71,64,64,61,73,42,69,63,48,50,40,51,43,30,41,66,66,42,64,84,64,42,81,41,67,36,55,46,80,74,53,74,67,50,63,61,40,38,72,38,83,69,46,74,68,47,54,52,48,28,26,50,33,13,31,62,38,37,55,62,45,45,46,60,50,44,70,68,39,51,55,50,52,49,52,52,52,48,53,55,59,71,73,106,104,87,78,46,87,46,64,69,58,26,50,51,49,34,48,51,50,28,54,74,70,51,40,56,58,58,23,68,43,68,78,52,94,73,36,42,45,66,59,49,50,50,52,39,50,49,52,51,50,48,58,71,62,58,69,35,54,59,59,53,52,50,50,47,54,67,61,64,48,68,54,55,46,38,68,67,36,68,68,57,42,62,75,31,62,62,47,49,47,46,65,57,55,51,38,53,52,48,53,46,50,50,55,48,46,59,68,73,44,80,58,40,65,85,69,24,68,79,53,47,69,65,50,51,50,50,49,54,53,35,48,46,58,54,46,34,35,54,32,35,36,27,32,38,31,54,42,43,28,54,25,51,53,11,37,50,49,48,27,47,76,68,71,63,58,55,51,32,32,32,11,10,26,37,13,19,50,52,37,51,57,54,27,64,32,38,84,86,51,45,63,65,74,71,42,70,87,45,66,30,74,48,60,97,83,54,80,61,29,39,65,21,45,44,51,46,31,40,17,37,76,47,58,65,41,53,66,60,51,32,52,28,36,31,66,62,62,40,93,36,22,30,37,54,25,26,74,68,46,64,23,44,48,35,36,29,30,14,41,55,45,93,78,46,67,68,43,67,38,17,48,60,48,30,30,45,30,24,46,35,31,49,38,36,20,11,43,24,48,57,90,76,52,57,48,44,68,42,33,17,47,48,98,85,65,45,83,38,73,57,65,85,60,87,63,26,28,18,27,9,49,43,58,44,52,57,57,56,66,59,42,8,24,68,63,28,33,77,39,35,39,23,40,45,41,29,70,86,54,40,78,74,59,68,57,71,76,66,84,54,68,61,56,55,44,46,54,41,44,48,47,44,46,44,50,47,46,47,48,46,43,53,49,38,37,70,65,65,60,75,42,68,63,50,50,41,50,44,31,41,68,67,42,64,85,63,43,80,41,66,35,54,47,77,72,53,76,67,50,63,62,41,36,72,37,82,68,47,74,66,47,53,52,48,27,27,49,32,12,29,61,38,36,56,61,45,45,48,60,52,44,69,66,39,52,57,52,52,49,52,52,52,48,54,55,60,70,73,106

Radius of gyration: 28.81 Å; Cα contacts (8 Å, |Δi|>4): 1658; chains: 2; bounding box: 68×80×65 Å

InterPro domains:
  IPR002641 Patatin-like phospholipase domain [PF01734] (140-328)
  IPR002641 Patatin-like phospholipase domain [PS51635] (140-332)
  IPR016035 Acyl transferase/acyl hydrolase/lysophospholipase [SSF52151] (135-463)
  IPR021771 Triacylglycerol lipase, N-terminal [PF11815] (1-133)
  IPR050301 Neuropathy target esterase [PTHR14226] (2-468)